Protein AF-A0A336LV09-F1 (afdb_monomer)

Sequence (787 aa):
MDLLTVIVTIFLISASQTSGRPLFLFEEDPIEAFLDLTVSAKTHKLQLVWKNLEENEIITIKSGPENTSQILFEYQIGSSDGWIETEILYNYTQFRDLIDVNTACYGFYGYYKEIQTCMMAYPKWMQEMKSYIGDLRFREIFLPGAHDAAAYKSDFDPETGENLANKYVLTQDEDIRGELLAGVRYLDIRPAYYPVGTIKFWVNHGVSRVQPMEQVLQDVYDFVTETNEIVILDFHQFPVGFTSHEIHRNLVDFVNETIGDQIIDIKTGWDTTLNEIWQQSKRIILGYNDGTTISEYFPFTWPAIRHRWANVDEIEPLKEYLYRVNNDPITTMTPVSDMAQMTPTTNGVIIDKYKGLRTMADQSNPLVSEWYRYDLGSKANIVSLDFLRGTTQNIEISWFDLEIIPNGTITLTNGRLGERDTDALLQILPSEKSDWITTDVYYNYTHFRDSLDTNTNCYGFWVYYLNAYNHSIIYSSSCLRAYPRWMNEIKSHIKDYRFRDLFIPGTHDSASYRMGFDPRRNETLVSKYTLTQDEDIRGQLIHGIRYLDLRIGYYRRGEPQFWANHGISRQQPLEKVLRDIYDFVTETNEIVIVDFQEFPVGFGKTLTVHQNLIQYVKQTIGDMVLDLSDTWRSTFERIWAQPKRIILGYDHLSVVDEFHSFTWIATQQRWANTDNLTNLKKHLIRANDEGSIRFSPRPVTDMAELTPEPWGVISDRYGGLRKMADNTNKQISEWYFKEFGPTANIVAVDFFRGTTIVQTAIYWNVYRSQFRANNTRTDGIRFRGKR

Nearest PDB structures (foldseek):
  4rv3-assembly1_A  TM=7.192E-01  e=1.059E-08  Staphylococcus aureus subsp. aureus str. Newman
  4f2t-assembly1_A  TM=7.137E-01  e=2.621E-08  Staphylococcus aureus subsp. aureus str. Newman
  4i9t-assembly1_A  TM=7.051E-01  e=2.935E-08  Staphylococcus aureus subsp. aureus str. Newman
  8sku-assembly1_R  TM=4.006E-01  e=2.916E+00  Homo sapiens
  7q5z-assembly1_A  TM=3.345E-01  e=3.086E+00  Homo sapiens

Foldseek 3Di:
DDCPPKDKAKAFFAFDDDDAFDDDDDDDDPDAWDKEKFWAPAQTWIKIWTAQADAQFKKWKFQDDDPPTDTPDMDGHHDRGDMGTTPDGDFVLVVVVPLDLPDFADRMWMDGDPDIDGHGWCLQVCVVCCVPQQQPFLQQDEFEAADLQLLDAPPDQLLPNDDLCNQAWHQEPDHLLSCNRNGHQEYEWAWAADPDDDQGIATGDAPHGGGRVLVNLVSVQVSCVSHVAAHEYANAHHRYDCPDVVVVVVVVVVSCVRRVVQQDWCVCDRRHGNNVVSVDPHHYAAAYDDPVSVVVPHGRYDHGAAEQEQAAQDAVSLVVSLLVVLVPDDPDSGHHEYASFYHADPVCSVVVVQVGSSNRLSVRVVVVVVCCVPPRVSSHNYYHGGYRHDDFMFMKMWIAQADQDVQWKKWKWQYDDPDPPIDTPDIDRDPDSTDMDTDSHGDDPSVVVVVQDLDWGATRMKIFGARNVDRVDTSDIDGHTADLALCVVCVVQAQQDFLLQAEAEAADLQQLEDRSDDCSVDPDLVNQAQRQAPDHLLRCNRRRHAEYEFAWAAQPDDPPRIATGRQVHGGGDVLVNLLSVQVSCVRHVAAHEYAHPHHRYDCPDDCVVVVVVQVVSCVRHVVQAQFDPDASVDGNNVVSVDSHHYAYAYCDVVSCVVPVRGYYPGAAEQEQAALDLVSLVVSVVVCLPPVNSVPDPHHYEYAQFHHDDPVCSVVVVQVGRSSRQLVRQSVVQNCCQPPRLQRHRYYHGGHCSSHCSSVSSSVSSNVNSVVVVVVVVVVVPDDPDDD

Solvent-accessible surface area (backbone atoms only — not comparable to full-atom values): 42618 Å² total; per-residue (Å²): 131,91,76,79,73,71,49,65,49,63,51,56,78,51,50,69,91,65,45,42,72,90,86,90,87,87,82,97,74,87,85,72,52,44,55,45,49,38,45,43,84,50,55,48,51,45,22,46,36,43,37,80,47,63,63,71,42,60,40,37,31,18,59,35,92,52,95,85,37,55,77,72,48,75,47,68,32,86,46,37,53,51,70,48,81,41,94,48,65,46,60,66,34,65,48,56,78,61,61,49,84,81,50,51,67,59,65,39,21,38,36,43,92,94,48,76,38,45,39,66,44,30,43,39,53,64,68,75,40,34,95,77,51,20,82,36,26,65,52,67,40,68,40,48,25,30,38,49,34,62,13,26,57,99,84,66,42,81,71,79,52,73,44,81,61,50,33,70,41,40,32,33,83,49,55,69,48,52,40,37,35,63,41,37,36,34,35,35,36,26,47,25,45,38,95,74,73,86,75,40,53,25,29,26,40,66,89,44,79,53,35,57,38,67,58,63,52,48,37,51,49,53,50,33,74,76,45,72,35,65,38,39,44,23,38,60,47,60,69,35,63,67,84,48,72,68,54,55,49,58,48,52,53,51,48,43,76,74,48,42,82,35,44,39,53,40,88,64,47,55,83,38,28,48,52,64,46,69,73,47,97,37,35,33,39,40,21,33,66,44,74,64,56,36,64,73,45,62,48,55,39,29,79,36,67,45,74,50,65,63,77,34,77,48,68,67,65,40,47,56,42,55,57,47,65,52,69,49,79,84,86,61,74,67,39,45,29,35,41,65,41,59,37,81,50,71,68,37,60,76,68,52,70,58,78,25,44,60,39,41,23,31,61,34,51,62,57,50,52,47,43,36,74,76,79,39,45,96,60,41,26,28,45,19,36,37,44,90,71,50,84,69,27,29,34,26,46,39,36,44,71,34,78,79,49,92,65,36,28,44,34,35,22,25,14,23,95,88,44,68,72,44,50,79,78,46,79,42,73,67,87,59,44,53,54,74,46,79,42,89,48,52,48,66,59,50,71,49,59,80,64,66,64,77,58,74,50,70,60,54,37,27,38,33,33,24,34,73,91,43,74,88,45,69,78,42,74,33,43,30,60,44,31,29,36,52,67,68,70,49,31,91,50,44,29,86,34,29,64,61,69,36,41,38,23,24,30,39,43,36,50,17,32,54,87,84,62,49,70,48,91,68,55,40,78,65,50,36,68,40,40,31,34,79,46,52,62,48,53,42,35,33,53,34,39,36,35,36,32,37,26,38,27,43,41,99,71,71,80,77,40,50,27,25,22,42,66,87,46,78,54,34,55,38,67,57,58,51,45,37,51,47,54,48,34,69,77,46,74,35,66,37,40,40,26,37,43,63,58,68,32,71,44,81,95,50,66,66,49,56,53,51,48,54,53,49,49,45,72,75,43,41,81,40,35,46,62,43,96,63,63,67,80,43,35,47,46,70,42,69,75,43,94,38,34,33,39,38,22,32,65,43,68,73,57,24,68,75,36,40,61,46,32,37,74,30,66,43,74,47,71,58,83,36,74,41,71,71,56,42,52,58,40,52,54,62,59,61,37,66,82,54,60,78,69,56,87,51,39,47,26,38,45,68,58,67,36,77,50,73,66,39,58,75,66,51,70,65,68,30,43,64,51,48,28,71,75,40,29,60,58,49,29,49,42,38,57,74,72,38,38,91,70,45,24,32,40,21,25,41,41,54,57,50,34,50,48,45,61,42,21,54,49,37,39,48,52,56,29,56,54,53,53,53,55,56,55,58,60,71,71,66,81,86,76,80,134

pLDDT: mean 76.95, std 20.23, range [23.53, 98.75]

Secondary structure (DSSP, 8-state):
------EEEEE------------------S-PPEEEEEEE-PPEEEEEEEESPPTT-EEEEESSSSTT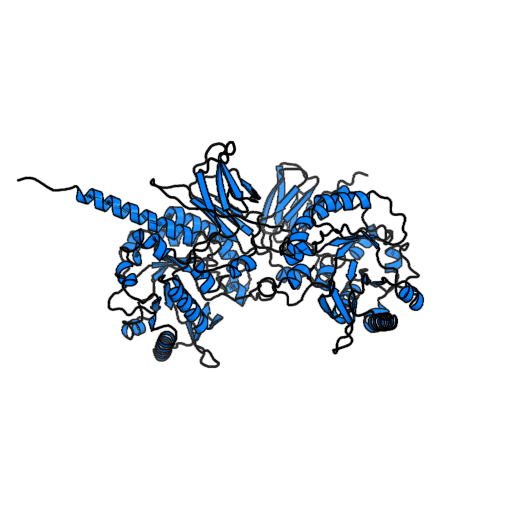SPEEEEEE-SSSSEEEEEEEEE-HHHHHHH--TT--EEEEEEEETTEEEEEE--TTHHHHTHHHHTTSBTTTS-EEEETTTT---TT--TTT---HHHHTT---SS-HHHHHHHT--EEEE-EEE-SSSS--EEEEETTEEEEEHHHHHHHHHHHHHHH---EEEEE----BS--SHHHHHHHHHHHHHHHTTTBPPTTS-TT-BHHHHTTSS--EEEEES-HHHHHHSTTSPEEPPEEEE---SSHHHHHHHHHHHHHS----SS-EEEE-S----HHHHHTTTTS-HHHHHHHHHHHHHHHIIIIITTT-SEEEES-SS---EEEEEEEES----TTEEEEEESS-BTBSS--EEEEE---SSSEEEEEEEEE-HHHHHTT--SS--EEEEEEEEEETTEEEEEEEEEEEE--TTHHHHSHHHHTT-BGGGS-EEEETTTT---TT--TTTS--HHHHTT---SS-HHHHHHTT--EEE-EEEE-SSSS--EEEEETTEEEEEHHHHHHHHHHHHHHH---EEEEE----BS-TTSTHHHHHHHHHHHHHHTTTB---SS-TT-BHHHHHTSS--EEEEES-HHHHHHHTTTPEEPPEEEE---S-HHHHHHHHHHHHSHHHHTT-SS-EEEE-S----HHHHHTTTTS-HHHHHHTTHHHHHHHHHHTSTTT--EEEESSGGGS-HHHHHHHHHHHHHHHHHHHHHHHTTS-----

Mean predicted aligned error: 17.17 Å

Organism: Culicoides sonorensis (NCBI:txid179676)

Structure (mmCIF, N/CA/C/O backbone):
data_AF-A0A336LV09-F1
#
_entry.id   AF-A0A336LV09-F1
#
loop_
_atom_site.group_PDB
_atom_site.id
_atom_site.type_symbol
_atom_site.label_atom_id
_atom_site.label_alt_id
_atom_site.label_comp_id
_atom_site.label_asym_id
_atom_site.label_entity_id
_atom_site.label_seq_id
_atom_site.pdbx_PDB_ins_code
_atom_site.Cartn_x
_atom_site.Cartn_y
_atom_site.Cartn_z
_atom_site.occupancy
_atom_site.B_iso_or_equiv
_atom_site.auth_seq_id
_atom_site.auth_comp_id
_atom_site.auth_asym_id
_atom_site.auth_atom_id
_atom_site.pdbx_PDB_model_num
ATOM 1 N N . MET A 1 1 ? 23.286 28.926 25.592 1.00 24.97 1 MET A N 1
ATOM 2 C CA . MET A 1 1 ? 23.640 27.554 26.008 1.00 24.97 1 MET A CA 1
ATOM 3 C C . MET A 1 1 ? 23.436 26.712 24.782 1.00 24.97 1 MET A C 1
ATOM 5 O O . MET A 1 1 ? 22.297 26.532 24.374 1.00 24.97 1 MET A O 1
ATOM 9 N N . ASP A 1 2 ? 24.528 26.309 24.154 1.00 24.36 2 ASP A N 1
ATOM 10 C CA . ASP A 1 2 ? 24.496 25.788 22.792 1.00 24.36 2 ASP A CA 1
ATOM 11 C C . ASP A 1 2 ? 24.224 24.284 22.817 1.00 24.36 2 ASP A C 1
ATOM 13 O O . ASP A 1 2 ? 25.117 23.453 22.689 1.00 24.36 2 ASP A O 1
ATOM 17 N N . LEU A 1 3 ? 22.951 23.948 23.029 1.00 24.28 3 LEU A N 1
ATOM 18 C CA . LEU A 1 3 ? 22.408 22.619 22.777 1.00 24.28 3 LEU A CA 1
ATOM 19 C C . LEU A 1 3 ? 21.977 22.545 21.310 1.00 24.28 3 LEU A C 1
ATOM 21 O O . LEU A 1 3 ? 20.795 22.599 20.977 1.00 24.28 3 LEU A O 1
ATOM 25 N N . LEU A 1 4 ? 22.974 22.421 20.428 1.00 24.08 4 LEU A N 1
ATOM 26 C CA . LEU A 1 4 ? 22.777 21.880 19.084 1.00 24.08 4 LEU A CA 1
ATOM 27 C C . LEU A 1 4 ? 22.442 20.391 19.225 1.00 24.08 4 LEU A C 1
ATOM 29 O O . LEU A 1 4 ? 23.298 19.522 19.083 1.00 24.08 4 LEU A O 1
ATOM 33 N N . THR A 1 5 ? 21.189 20.107 19.580 1.00 27.89 5 THR A N 1
ATOM 34 C CA . THR A 1 5 ? 20.681 18.741 19.679 1.00 27.89 5 THR A CA 1
ATOM 35 C C . THR A 1 5 ? 20.719 18.119 18.291 1.00 27.89 5 THR A C 1
ATOM 37 O O . THR A 1 5 ? 19.973 18.522 17.396 1.00 27.89 5 THR A O 1
ATOM 40 N N . VAL A 1 6 ? 21.601 17.142 18.108 1.00 24.67 6 VAL A N 1
ATOM 41 C CA . VAL A 1 6 ? 21.618 16.309 16.910 1.00 24.67 6 VAL A CA 1
ATOM 42 C C . VAL A 1 6 ? 20.425 15.361 16.984 1.00 24.67 6 VAL A C 1
ATOM 44 O O . VAL A 1 6 ? 20.262 14.634 17.964 1.00 24.67 6 VAL A O 1
ATOM 47 N N . ILE A 1 7 ? 19.570 15.398 15.964 1.00 29.45 7 ILE A N 1
ATOM 48 C CA . ILE A 1 7 ? 18.306 14.659 15.928 1.00 29.45 7 ILE A CA 1
ATOM 49 C C . ILE A 1 7 ? 18.281 13.789 14.676 1.00 29.45 7 ILE A C 1
ATOM 51 O O . ILE A 1 7 ? 18.475 14.287 13.568 1.00 29.45 7 ILE A O 1
ATOM 55 N N . VAL A 1 8 ? 17.970 12.505 14.868 1.00 24.56 8 VAL A N 1
ATOM 56 C CA . VAL A 1 8 ? 17.547 11.583 13.808 1.00 24.56 8 VAL A CA 1
ATOM 57 C C . VAL A 1 8 ? 16.152 11.069 14.175 1.00 24.56 8 VAL A C 1
ATOM 59 O O . VAL A 1 8 ? 15.929 10.615 15.300 1.00 24.56 8 VAL A O 1
ATOM 62 N N . THR A 1 9 ? 15.188 11.174 13.261 1.00 28.91 9 THR A N 1
ATOM 63 C CA . THR A 1 9 ? 13.781 10.772 13.473 1.00 28.91 9 THR A CA 1
ATOM 64 C C . THR A 1 9 ? 13.242 10.051 12.238 1.00 28.91 9 THR A C 1
ATOM 66 O O . THR A 1 9 ? 13.726 10.303 11.137 1.00 28.91 9 THR A O 1
ATOM 69 N N . ILE A 1 10 ? 12.239 9.185 12.412 1.00 26.66 10 ILE A N 1
ATOM 70 C CA . ILE A 1 10 ? 11.619 8.408 11.329 1.00 26.66 10 ILE A CA 1
ATOM 71 C C . ILE A 1 10 ? 10.192 8.913 11.025 1.00 26.66 10 ILE A C 1
ATOM 73 O O . ILE A 1 10 ? 9.436 9.155 11.964 1.00 26.66 10 ILE A O 1
ATOM 77 N N . PHE A 1 11 ? 9.840 9.080 9.739 1.00 27.61 11 PHE A N 1
ATOM 78 C CA . PHE A 1 11 ? 8.573 9.680 9.246 1.00 27.61 11 PHE A CA 1
ATOM 79 C C . PHE A 1 11 ? 8.009 8.999 7.970 1.00 27.61 11 PHE A C 1
ATOM 81 O O . PHE A 1 11 ? 8.627 8.053 7.480 1.00 27.61 11 PHE A O 1
ATOM 88 N N . LEU A 1 12 ? 6.820 9.444 7.499 1.00 27.17 12 LEU A N 1
ATOM 89 C CA . LEU A 1 12 ? 5.922 8.787 6.515 1.00 27.17 12 LEU A CA 1
ATOM 90 C C . LEU A 1 12 ? 4.895 9.744 5.844 1.00 27.17 12 LEU A C 1
ATOM 92 O O . LEU A 1 12 ? 3.922 10.108 6.508 1.00 27.17 12 LEU A O 1
ATOM 96 N N . ILE A 1 13 ? 5.055 10.148 4.566 1.00 26.28 13 ILE A N 1
ATOM 97 C CA . ILE A 1 13 ? 4.128 11.087 3.860 1.00 26.28 13 ILE A CA 1
ATOM 98 C C . ILE A 1 13 ? 4.175 10.943 2.300 1.00 26.28 13 ILE A C 1
ATOM 100 O O . ILE A 1 13 ? 5.193 10.489 1.783 1.00 26.28 13 ILE A O 1
ATOM 104 N N . SER A 1 14 ? 3.120 11.326 1.541 1.00 25.72 14 SER A N 1
ATOM 105 C CA . SER A 1 14 ? 2.941 11.111 0.065 1.00 25.72 14 SER A CA 1
ATOM 106 C C . SER A 1 14 ? 2.276 12.290 -0.725 1.00 25.72 14 SER A C 1
ATOM 108 O O . SER A 1 14 ? 1.944 13.257 -0.065 1.00 25.72 14 SER A O 1
ATOM 110 N N . ALA A 1 15 ? 2.111 12.285 -2.085 1.00 26.31 15 ALA A N 1
ATOM 111 C CA . ALA A 1 15 ? 1.388 13.328 -2.914 1.00 26.31 15 ALA A CA 1
ATOM 112 C C . ALA A 1 15 ? 1.127 13.023 -4.448 1.00 26.31 15 ALA A C 1
ATOM 114 O O . ALA A 1 15 ? 1.975 12.440 -5.112 1.00 26.31 15 ALA A O 1
ATOM 115 N N . SER A 1 16 ? -0.003 13.442 -5.083 1.00 27.17 16 SER A N 1
ATOM 116 C CA . SER A 1 16 ? -0.363 13.169 -6.533 1.00 27.17 16 SER A CA 1
ATOM 117 C C . SER A 1 16 ? -1.498 14.083 -7.124 1.00 27.17 16 SER A C 1
ATOM 119 O O . SER A 1 16 ? -2.017 14.883 -6.349 1.00 27.17 16 SER A O 1
ATOM 121 N N . GLN A 1 17 ? -2.032 14.023 -8.385 1.00 31.12 17 GLN A N 1
ATOM 122 C CA . GLN A 1 17 ? -1.501 13.925 -9.794 1.00 31.12 17 GLN A CA 1
ATOM 123 C C . GLN A 1 17 ? -2.630 14.036 -10.902 1.00 31.12 17 GLN A C 1
ATOM 125 O O . GLN A 1 17 ? -3.715 13.510 -10.667 1.00 31.12 17 GLN A O 1
ATOM 130 N N . THR A 1 18 ? -2.378 14.647 -12.097 1.00 27.23 18 THR A N 1
ATOM 131 C CA . THR A 1 18 ? -3.179 14.639 -13.393 1.00 27.23 18 THR A CA 1
ATOM 132 C C . THR A 1 18 ? -2.391 15.301 -14.570 1.00 27.23 18 THR A C 1
ATOM 134 O O . THR A 1 18 ? -1.579 16.141 -14.213 1.00 27.23 18 THR A O 1
ATOM 137 N N . SER A 1 19 ? -2.587 15.163 -15.915 1.00 28.47 19 SER A N 1
ATOM 138 C CA . SER A 1 19 ? -3.177 14.121 -16.830 1.00 28.47 19 SER A CA 1
ATOM 139 C C . SER A 1 19 ? -3.041 14.454 -18.375 1.00 28.47 19 SER A C 1
ATOM 141 O O . SER A 1 19 ? -3.535 15.507 -18.768 1.00 28.47 19 SER A O 1
ATOM 143 N N . GLY A 1 20 ? -2.548 13.575 -19.297 1.00 23.53 20 GLY A N 1
ATOM 144 C CA . GLY A 1 20 ? -2.562 13.797 -20.797 1.00 23.53 20 GLY A CA 1
ATOM 145 C C . GLY A 1 20 ? -2.130 12.629 -21.764 1.00 23.53 20 GLY A C 1
ATOM 146 O O . GLY A 1 20 ? -1.442 11.708 -21.331 1.00 23.53 20 GLY A O 1
ATOM 147 N N . ARG A 1 21 ? -2.513 12.637 -23.071 1.00 23.91 21 ARG A N 1
ATOM 148 C CA . ARG A 1 21 ? -2.574 11.494 -24.065 1.00 23.91 21 ARG A CA 1
ATOM 149 C C . ARG A 1 21 ? -1.540 11.429 -25.244 1.00 23.91 21 ARG A C 1
ATOM 151 O O . ARG A 1 21 ? -1.230 12.463 -25.832 1.00 23.91 21 ARG A O 1
ATOM 158 N N . PRO A 1 22 ? -1.082 10.225 -25.692 1.00 27.52 22 PRO A N 1
ATOM 159 C CA . PRO A 1 22 ? -0.241 10.045 -26.932 1.00 27.52 22 PRO A CA 1
ATOM 160 C C . PRO A 1 22 ? -0.737 9.275 -28.189 1.00 27.52 22 PRO A C 1
ATOM 162 O O . PRO A 1 22 ? -1.921 9.043 -28.401 1.00 27.52 22 PRO A O 1
ATOM 165 N N . LEU A 1 23 ? 0.241 8.953 -29.065 1.00 23.80 23 LEU A N 1
ATOM 166 C CA . LEU A 1 23 ? 0.192 8.370 -30.422 1.00 23.80 23 LEU A CA 1
ATOM 167 C C . LEU A 1 23 ? 1.492 7.555 -30.674 1.00 23.80 23 LEU A C 1
ATOM 169 O O . LEU A 1 23 ? 2.550 8.044 -30.273 1.00 23.80 23 LEU A O 1
ATOM 173 N N . PHE A 1 24 ? 1.440 6.399 -31.357 1.00 28.70 24 PHE A N 1
ATOM 174 C CA . PHE A 1 24 ? 2.584 5.483 -31.593 1.00 28.70 24 PHE A CA 1
ATOM 175 C C . PHE A 1 24 ? 3.195 5.549 -33.009 1.00 28.70 24 PHE A C 1
ATOM 177 O O . PHE A 1 24 ? 2.461 5.723 -33.981 1.00 28.70 24 PHE A O 1
ATOM 184 N N . LEU A 1 25 ? 4.509 5.294 -33.115 1.00 26.70 25 LEU A N 1
ATOM 185 C CA . LEU A 1 25 ? 5.259 4.899 -34.325 1.00 26.70 25 LEU A CA 1
ATOM 186 C C . LEU A 1 25 ? 6.453 4.002 -33.920 1.00 26.70 25 LEU A C 1
ATOM 188 O O . LEU A 1 25 ? 6.972 4.168 -32.820 1.00 26.70 25 LEU A O 1
ATOM 192 N N . PHE A 1 26 ? 6.885 3.100 -34.810 1.00 30.41 26 PHE A N 1
ATOM 193 C CA . PHE A 1 26 ? 8.120 2.297 -34.727 1.00 30.41 26 PHE A CA 1
ATOM 194 C C . PHE A 1 26 ? 8.667 2.095 -36.157 1.00 30.41 26 PHE A C 1
ATOM 196 O O . PHE A 1 26 ? 7.885 1.719 -37.031 1.00 30.41 26 PHE A O 1
ATOM 203 N N . GLU A 1 27 ? 9.968 2.294 -36.395 1.00 26.58 27 GLU A N 1
ATOM 204 C CA . GLU A 1 27 ? 10.675 1.920 -37.642 1.00 26.58 27 GLU A CA 1
ATOM 205 C C . GLU A 1 27 ? 12.071 1.327 -37.325 1.00 26.58 27 GLU A C 1
ATOM 207 O O . GLU A 1 27 ? 12.491 1.304 -36.176 1.00 26.58 27 GLU A O 1
ATOM 212 N N . GLU A 1 28 ? 12.726 0.722 -38.320 1.00 32.50 28 GLU A N 1
ATOM 213 C CA . GLU A 1 28 ? 13.680 -0.393 -38.154 1.00 32.50 28 GLU A CA 1
ATOM 214 C C . GLU A 1 28 ? 15.126 -0.022 -37.727 1.00 32.50 28 GLU A C 1
ATOM 216 O O . GLU A 1 28 ? 15.852 0.566 -38.523 1.00 32.50 28 GLU A O 1
ATOM 221 N N . ASP A 1 29 ? 15.597 -0.511 -36.565 1.00 26.70 29 ASP A N 1
ATOM 222 C CA . ASP A 1 29 ? 16.925 -1.156 -36.383 1.00 26.70 29 ASP A CA 1
ATOM 223 C C . ASP A 1 29 ? 17.008 -1.924 -35.022 1.00 26.70 29 ASP A C 1
ATOM 225 O O . ASP A 1 29 ? 16.098 -1.798 -34.199 1.00 26.70 29 ASP A O 1
ATOM 229 N N . PRO A 1 30 ? 18.003 -2.811 -34.770 1.00 34.88 30 PRO A N 1
ATOM 230 C CA . PRO A 1 30 ? 17.972 -3.751 -33.638 1.00 34.88 30 PRO A CA 1
ATOM 231 C C . PRO A 1 30 ? 18.633 -3.247 -32.339 1.00 34.88 30 PRO A C 1
ATOM 233 O O . PRO A 1 30 ? 19.739 -2.712 -32.352 1.00 34.88 30 PRO A O 1
ATOM 236 N N . ILE A 1 31 ? 18.011 -3.596 -31.203 1.00 36.38 31 ILE A N 1
ATOM 237 C CA . ILE A 1 31 ? 18.386 -3.205 -29.826 1.00 36.38 31 ILE A CA 1
ATOM 238 C C . ILE A 1 31 ? 18.238 -1.691 -29.593 1.00 36.38 31 ILE A C 1
ATOM 240 O O . ILE A 1 31 ? 19.181 -0.990 -29.232 1.00 36.38 31 ILE A O 1
ATOM 244 N N . GLU A 1 32 ? 17.010 -1.197 -29.763 1.00 39.16 32 GLU A N 1
ATOM 245 C CA . GLU A 1 32 ? 16.594 0.060 -29.139 1.00 39.16 32 GLU A CA 1
ATOM 246 C C . GLU A 1 32 ? 16.564 -0.084 -27.608 1.00 39.16 32 GLU A C 1
ATOM 248 O O . GLU A 1 32 ? 16.206 -1.132 -27.064 1.00 39.16 32 GLU A O 1
ATOM 253 N N . ALA A 1 33 ? 16.918 0.997 -26.914 1.00 37.59 33 ALA A N 1
ATOM 254 C CA . ALA A 1 33 ? 16.916 1.071 -25.459 1.00 37.59 33 ALA A CA 1
ATOM 255 C C . ALA A 1 33 ? 15.514 0.880 -24.860 1.00 37.59 33 ALA A C 1
ATOM 257 O O . ALA A 1 33 ? 14.576 1.613 -25.192 1.00 37.59 33 ALA A O 1
ATOM 258 N N . PHE A 1 34 ? 15.388 -0.045 -23.908 1.00 36.81 34 PHE A N 1
ATOM 259 C CA . PHE A 1 34 ? 14.130 -0.297 -23.214 1.00 36.81 34 PHE A CA 1
ATOM 260 C C . PHE A 1 34 ? 13.986 0.633 -22.004 1.00 36.81 34 PHE A C 1
ATOM 262 O O . PHE A 1 34 ? 14.913 0.776 -21.210 1.00 36.81 34 PHE A O 1
ATOM 269 N N . LEU A 1 35 ? 12.818 1.259 -21.869 1.00 30.64 35 LEU A N 1
ATOM 270 C CA . LEU A 1 35 ? 12.458 2.199 -20.807 1.00 30.64 35 LEU A CA 1
ATOM 271 C C . LEU A 1 35 ? 10.974 1.997 -20.494 1.00 30.64 35 LEU A C 1
ATOM 273 O O . LEU A 1 35 ? 10.160 2.037 -21.417 1.00 30.64 35 LEU A O 1
ATOM 277 N N . ASP A 1 36 ? 10.612 1.780 -19.230 1.00 32.28 36 ASP A N 1
ATOM 278 C CA . ASP A 1 36 ? 9.258 1.334 -18.895 1.00 32.28 36 ASP A CA 1
ATOM 279 C C . ASP A 1 36 ? 8.758 1.757 -17.506 1.00 32.28 36 ASP A C 1
ATOM 281 O O . ASP A 1 36 ? 9.550 2.132 -16.637 1.00 32.28 36 ASP A O 1
ATOM 285 N N . LEU A 1 37 ? 7.433 1.695 -17.316 1.00 27.56 37 LEU A N 1
ATOM 286 C CA . LEU A 1 37 ? 6.743 2.045 -16.071 1.00 27.56 37 LEU A CA 1
ATOM 287 C C . LEU A 1 37 ? 6.011 0.848 -15.462 1.00 27.56 37 LEU A C 1
ATOM 289 O O . LEU A 1 37 ? 5.109 0.274 -16.072 1.00 27.56 37 LEU A O 1
ATOM 293 N N . THR A 1 38 ? 6.352 0.540 -14.215 1.00 28.45 38 THR A N 1
ATOM 294 C CA . THR A 1 38 ? 5.727 -0.499 -13.385 1.00 28.45 38 THR A CA 1
ATOM 295 C C . THR A 1 38 ? 5.185 0.114 -12.088 1.00 28.45 38 THR A C 1
ATOM 297 O O . THR A 1 38 ? 5.317 1.316 -11.840 1.00 28.45 38 THR A O 1
ATOM 300 N N . VAL A 1 39 ? 4.497 -0.688 -11.269 1.00 28.14 39 VAL A N 1
ATOM 301 C CA . VAL A 1 39 ? 3.918 -0.238 -9.993 1.00 28.14 39 VAL A CA 1
ATOM 302 C C . VAL A 1 39 ? 4.322 -1.194 -8.883 1.00 28.14 39 VAL A C 1
ATOM 304 O O . VAL A 1 39 ? 4.051 -2.393 -8.964 1.00 28.14 39 VAL A O 1
ATOM 307 N N . SER A 1 40 ? 4.895 -0.641 -7.815 1.00 33.00 40 SER A N 1
ATOM 308 C CA . SER A 1 40 ? 5.147 -1.370 -6.576 1.00 33.00 40 SER A CA 1
ATOM 309 C C . SER A 1 40 ? 3.980 -1.175 -5.608 1.00 33.00 40 SER A C 1
ATOM 311 O O . SER A 1 40 ? 3.665 -0.049 -5.202 1.00 33.00 40 SER A O 1
ATOM 313 N N . ALA A 1 41 ? 3.352 -2.283 -5.205 1.00 32.09 41 ALA A N 1
ATOM 314 C CA . ALA A 1 41 ? 2.373 -2.295 -4.126 1.00 32.09 41 ALA A CA 1
ATOM 315 C C . ALA A 1 41 ? 3.109 -2.161 -2.782 1.00 32.09 41 ALA A C 1
ATOM 317 O O . ALA A 1 41 ? 3.420 -3.149 -2.114 1.00 32.09 41 ALA A O 1
ATOM 318 N N . LYS A 1 42 ? 3.447 -0.921 -2.408 1.00 40.81 42 LYS A N 1
ATOM 319 C CA . LYS A 1 42 ? 4.247 -0.660 -1.212 1.00 40.81 42 LYS A CA 1
ATOM 320 C C . LYS A 1 42 ? 3.515 -1.049 0.071 1.00 40.81 42 LYS A C 1
ATOM 322 O O . LYS A 1 42 ? 2.558 -0.414 0.514 1.00 40.81 42 LYS A O 1
ATOM 327 N N . THR A 1 43 ? 4.114 -2.014 0.756 1.00 37.12 43 THR A N 1
ATOM 328 C CA . THR A 1 43 ? 4.305 -1.881 2.199 1.00 37.12 43 THR A CA 1
ATOM 329 C C . THR A 1 43 ? 5.112 -0.604 2.474 1.00 37.12 43 THR A C 1
ATOM 331 O O . THR A 1 43 ? 6.050 -0.268 1.758 1.00 37.12 43 THR A O 1
ATOM 334 N N . HIS A 1 44 ? 4.686 0.143 3.483 1.00 46.34 44 HIS A N 1
ATOM 335 C CA . HIS A 1 44 ? 5.175 1.467 3.870 1.00 46.34 44 HIS A CA 1
ATOM 336 C C . HIS A 1 44 ? 6.701 1.501 4.016 1.00 46.34 44 HIS A C 1
ATOM 338 O O . HIS A 1 44 ? 7.265 0.618 4.663 1.00 46.34 44 HIS A O 1
ATOM 344 N N . LYS A 1 45 ? 7.371 2.520 3.470 1.00 47.44 45 LYS A N 1
ATOM 345 C CA . LYS A 1 45 ? 8.812 2.718 3.676 1.00 47.44 45 LYS A CA 1
ATOM 346 C C . LYS A 1 45 ? 9.079 3.610 4.885 1.00 47.44 45 LYS A C 1
ATOM 348 O O . LYS A 1 45 ? 8.344 4.559 5.138 1.00 47.44 45 LYS A O 1
ATOM 353 N N . LEU A 1 46 ? 10.138 3.306 5.630 1.00 51.09 46 LEU A N 1
ATOM 354 C CA . LEU A 1 46 ? 10.646 4.198 6.673 1.00 51.09 46 LEU A CA 1
ATOM 355 C C . LEU A 1 46 ? 11.427 5.339 6.019 1.00 51.09 46 LEU A C 1
ATOM 357 O O . LEU A 1 46 ? 12.342 5.072 5.239 1.00 51.09 46 LEU A O 1
ATOM 361 N N . GLN A 1 47 ? 11.141 6.587 6.373 1.00 53.47 47 GLN A N 1
ATOM 362 C CA . GLN A 1 47 ? 11.985 7.730 6.010 1.00 53.47 47 GLN A CA 1
ATOM 363 C C . GLN A 1 47 ? 12.916 8.063 7.182 1.00 53.47 47 GLN A C 1
ATOM 365 O O . GLN A 1 47 ? 12.488 7.988 8.328 1.00 53.47 47 GLN A O 1
ATOM 370 N N . LEU A 1 48 ? 14.171 8.440 6.928 1.00 55.19 48 LEU A N 1
ATOM 371 C CA . LEU A 1 48 ? 15.075 9.036 7.921 1.00 55.19 48 LEU A CA 1
ATOM 372 C C . LEU A 1 48 ? 15.115 10.546 7.713 1.00 55.19 48 LEU A C 1
ATOM 374 O O . LEU A 1 48 ? 15.344 10.988 6.594 1.00 55.19 48 LEU A O 1
ATOM 378 N N . VAL A 1 49 ? 14.979 11.328 8.782 1.00 51.75 49 VAL A N 1
ATOM 379 C CA . VAL A 1 49 ? 15.176 12.786 8.782 1.00 51.75 49 VAL A CA 1
ATOM 380 C C . VAL A 1 49 ? 16.287 13.131 9.768 1.00 51.75 49 VAL A C 1
ATOM 382 O O . VAL A 1 49 ? 16.238 12.680 10.916 1.00 51.75 49 VAL A O 1
ATOM 385 N N . TRP A 1 50 ? 17.259 13.943 9.347 1.00 59.53 50 TRP A N 1
ATOM 386 C CA . TRP A 1 50 ? 18.405 14.363 10.158 1.00 59.53 50 TRP A CA 1
ATOM 387 C C . TRP A 1 50 ? 18.688 15.869 10.073 1.00 59.53 50 TRP A C 1
ATOM 389 O O . TRP A 1 50 ? 18.279 16.554 9.134 1.00 59.53 50 TRP A O 1
ATOM 399 N N . LYS A 1 51 ? 19.408 16.391 11.074 1.00 54.00 51 LYS A N 1
ATOM 400 C CA . LYS A 1 51 ? 19.828 17.797 11.148 1.00 54.00 51 LYS A CA 1
ATOM 401 C C . LYS A 1 51 ? 21.137 17.959 11.919 1.00 54.00 51 LYS A C 1
ATOM 403 O O . LYS A 1 51 ? 21.337 17.270 12.921 1.00 54.00 51 LYS A O 1
ATOM 408 N N . ASN A 1 52 ? 21.976 18.906 11.492 1.00 62.38 52 ASN A N 1
ATOM 409 C CA . ASN A 1 52 ? 23.308 19.174 12.048 1.00 62.38 52 ASN A CA 1
ATOM 410 C C . ASN A 1 52 ? 24.247 17.945 12.060 1.00 62.38 52 ASN A C 1
ATOM 412 O O . ASN A 1 52 ? 25.044 17.793 12.988 1.00 62.38 52 ASN A O 1
ATOM 416 N N . LEU A 1 53 ? 24.148 17.055 11.068 1.00 75.62 53 LEU A N 1
ATOM 417 C CA . LEU A 1 53 ? 25.139 15.991 10.874 1.00 75.62 53 LEU A CA 1
ATOM 418 C C . LEU A 1 53 ? 26.334 16.498 10.054 1.00 75.62 53 LEU A C 1
ATOM 420 O O . LEU A 1 53 ? 26.281 17.559 9.434 1.00 75.62 53 LEU A O 1
ATOM 424 N N . GLU A 1 54 ? 27.424 15.737 10.043 1.00 75.50 54 GLU A N 1
ATOM 425 C CA . GLU A 1 54 ? 28.591 16.031 9.211 1.00 75.50 54 GLU A CA 1
ATOM 426 C C . GLU A 1 54 ? 28.436 15.395 7.820 1.00 75.50 54 GLU A C 1
ATOM 428 O O . GLU A 1 54 ? 28.033 14.239 7.682 1.00 75.50 54 GLU A O 1
ATOM 433 N N . GLU A 1 55 ? 28.773 16.145 6.772 1.00 81.31 55 GLU A N 1
ATOM 434 C CA . GLU A 1 55 ? 28.748 15.648 5.394 1.00 81.31 55 GLU A CA 1
ATOM 435 C C . GLU A 1 55 ? 29.791 14.540 5.185 1.00 81.31 55 GLU A C 1
ATOM 437 O O . GLU A 1 55 ? 30.934 14.651 5.631 1.00 81.31 55 GLU A O 1
ATOM 442 N N . ASN A 1 56 ? 29.425 13.511 4.418 1.00 79.50 56 ASN A N 1
ATOM 443 C CA . ASN A 1 56 ? 30.190 12.285 4.143 1.00 79.50 56 ASN A CA 1
ATOM 444 C C . ASN A 1 56 ? 30.304 11.274 5.299 1.00 79.50 56 ASN A C 1
ATOM 446 O O . ASN A 1 56 ? 30.877 10.204 5.097 1.00 79.50 56 ASN A O 1
ATOM 450 N N . GLU A 1 57 ? 29.728 11.549 6.469 1.00 85.06 57 GLU A N 1
ATOM 451 C CA . GLU A 1 57 ? 29.488 10.519 7.488 1.00 85.06 57 GLU A CA 1
ATOM 452 C C . GLU A 1 57 ? 28.298 9.619 7.097 1.00 85.06 57 GLU A C 1
ATOM 454 O O . GLU A 1 57 ? 27.584 9.890 6.127 1.00 85.06 57 GLU A O 1
ATOM 459 N N . ILE A 1 58 ? 28.079 8.532 7.844 1.00 85.38 58 ILE A N 1
ATOM 460 C CA . ILE A 1 58 ? 27.055 7.519 7.536 1.00 85.38 58 ILE A CA 1
ATOM 461 C C . ILE A 1 58 ? 25.965 7.486 8.616 1.00 85.38 58 ILE A C 1
ATOM 463 O O . ILE A 1 58 ? 26.259 7.396 9.811 1.00 85.38 58 ILE A O 1
ATOM 467 N N . ILE A 1 59 ? 24.699 7.485 8.185 1.00 78.44 59 ILE A N 1
ATOM 468 C CA . ILE A 1 59 ? 23.551 7.047 8.995 1.00 78.44 59 ILE A CA 1
ATOM 469 C C . ILE A 1 59 ? 23.182 5.604 8.637 1.00 78.44 59 ILE A C 1
ATOM 471 O O . ILE A 1 59 ? 23.254 5.212 7.474 1.00 78.44 59 ILE A O 1
ATOM 475 N N . THR A 1 60 ? 22.756 4.807 9.618 1.00 82.56 60 THR A N 1
ATOM 476 C CA . THR A 1 60 ? 22.304 3.417 9.392 1.00 82.56 60 THR A CA 1
ATOM 477 C C . THR A 1 60 ? 20.973 3.145 10.089 1.00 82.56 60 THR A C 1
ATOM 479 O O . THR A 1 60 ? 20.667 3.791 11.089 1.00 82.56 60 THR A O 1
ATOM 482 N N . ILE A 1 61 ? 20.191 2.176 9.607 1.00 71.19 61 ILE A N 1
ATOM 483 C CA . ILE A 1 61 ? 19.103 1.545 10.374 1.00 71.19 61 ILE A CA 1
ATOM 484 C C . ILE A 1 61 ? 19.476 0.092 10.651 1.00 71.19 61 ILE A C 1
ATOM 486 O O . ILE A 1 61 ? 19.994 -0.597 9.772 1.00 71.19 61 ILE A O 1
ATOM 490 N N . LYS A 1 62 ? 19.159 -0.396 11.852 1.00 78.75 62 LYS A N 1
ATOM 491 C CA . LYS A 1 62 ? 19.316 -1.792 12.269 1.00 78.75 62 LYS A CA 1
ATOM 492 C C . LYS A 1 62 ? 18.001 -2.401 12.752 1.00 78.75 62 LYS A C 1
ATOM 494 O O . LYS A 1 62 ? 17.088 -1.687 13.164 1.00 78.75 62 LYS A O 1
ATOM 499 N N . SER A 1 63 ? 17.941 -3.730 12.759 1.00 69.62 63 SER A N 1
ATOM 500 C CA . SER A 1 63 ? 16.799 -4.550 13.195 1.00 69.62 63 SER A CA 1
ATOM 501 C C . SER A 1 63 ? 16.604 -4.645 14.719 1.00 69.62 63 SER A C 1
ATOM 503 O O . SER A 1 63 ? 15.914 -5.546 15.195 1.00 69.62 63 SER A O 1
ATOM 505 N N . GLY A 1 64 ? 17.305 -3.827 15.505 1.00 72.00 64 GLY A N 1
ATOM 506 C CA . GLY A 1 64 ? 17.378 -3.965 16.957 1.00 72.00 64 GLY A CA 1
ATOM 507 C C . GLY A 1 64 ? 18.328 -2.948 17.603 1.00 72.00 64 GLY A C 1
ATOM 508 O O . GLY A 1 64 ? 19.101 -2.302 16.889 1.00 72.00 64 GLY A O 1
ATOM 509 N N . PRO A 1 65 ? 18.280 -2.807 18.942 1.00 71.19 65 PRO A N 1
ATOM 510 C CA . PRO A 1 65 ? 19.064 -1.825 19.692 1.00 71.19 65 PRO A CA 1
ATOM 511 C C . PRO A 1 65 ? 20.504 -2.274 19.993 1.00 71.19 65 PRO A C 1
ATOM 513 O O . PRO A 1 65 ? 21.293 -1.487 20.514 1.00 71.19 65 PRO A O 1
ATOM 516 N N . GLU A 1 66 ? 20.852 -3.537 19.738 1.00 76.94 66 GLU A N 1
ATOM 517 C CA . GLU A 1 66 ? 22.165 -4.094 20.070 1.00 76.94 66 GLU A CA 1
ATOM 518 C C . GLU A 1 66 ? 23.188 -3.875 18.945 1.00 76.94 66 GLU A C 1
ATOM 520 O O . GLU A 1 66 ? 22.837 -3.889 17.764 1.00 76.94 66 GLU A O 1
ATOM 525 N N . ASN A 1 67 ? 24.482 -3.804 19.279 1.00 63.47 67 ASN A N 1
ATOM 526 C CA . ASN A 1 67 ? 25.572 -3.776 18.284 1.00 63.47 67 ASN A CA 1
ATOM 527 C C . ASN A 1 67 ? 25.659 -5.049 17.415 1.00 63.47 67 ASN A C 1
ATOM 529 O O . ASN A 1 67 ? 26.309 -5.043 16.375 1.00 63.47 67 ASN A O 1
ATOM 533 N N . THR A 1 68 ? 25.000 -6.124 17.843 1.00 68.19 68 THR A N 1
ATOM 534 C CA . THR A 1 68 ? 24.795 -7.407 17.155 1.00 68.19 68 THR A CA 1
ATOM 535 C C . THR A 1 68 ? 23.647 -7.395 16.139 1.00 68.19 68 THR A C 1
ATOM 537 O O . THR A 1 68 ? 23.498 -8.359 15.390 1.00 68.19 68 THR A O 1
ATOM 540 N N . SER A 1 69 ? 22.829 -6.338 16.107 1.00 76.25 69 SER A N 1
ATOM 541 C CA . SER A 1 69 ? 21.633 -6.250 15.257 1.00 76.25 69 SER A CA 1
ATOM 542 C C . SER A 1 69 ? 21.991 -6.105 13.778 1.00 76.25 69 SER A C 1
ATOM 544 O O . SER A 1 69 ? 22.933 -5.394 13.424 1.00 76.25 69 SER A O 1
ATOM 546 N N . GLN A 1 70 ? 21.207 -6.732 12.898 1.00 78.75 70 GLN A N 1
ATOM 547 C CA . GLN A 1 70 ? 21.422 -6.656 11.454 1.00 78.75 70 GLN A CA 1
ATOM 548 C C . GLN A 1 70 ? 21.240 -5.215 10.964 1.00 78.75 70 GLN A C 1
ATOM 550 O O . GLN A 1 70 ? 20.203 -4.609 11.224 1.00 78.75 70 GLN A O 1
ATOM 555 N N . ILE A 1 71 ? 22.209 -4.698 10.203 1.00 81.31 71 ILE A N 1
ATOM 556 C CA . ILE A 1 71 ? 22.052 -3.459 9.431 1.00 81.31 71 ILE A CA 1
ATOM 557 C C . ILE A 1 71 ? 21.074 -3.724 8.277 1.00 81.31 71 ILE A C 1
ATOM 559 O O . ILE A 1 71 ? 21.223 -4.690 7.527 1.00 81.31 71 ILE A O 1
ATOM 563 N N . LEU A 1 72 ? 20.050 -2.881 8.179 1.00 67.25 72 LEU A N 1
ATOM 564 C CA . LEU A 1 72 ? 18.947 -2.967 7.221 1.00 67.25 72 LEU A CA 1
ATOM 565 C C . LEU A 1 72 ? 19.036 -1.898 6.120 1.00 67.25 72 LEU A C 1
ATOM 567 O O . LEU A 1 72 ? 18.487 -2.097 5.041 1.00 67.25 72 LEU A O 1
ATOM 571 N N . PHE A 1 73 ? 19.701 -0.773 6.397 1.00 78.44 73 PHE A N 1
ATOM 572 C CA . PHE A 1 73 ? 19.922 0.335 5.464 1.00 78.44 73 PHE A CA 1
ATOM 573 C C . PHE A 1 73 ? 21.121 1.170 5.926 1.00 78.44 73 PHE A C 1
ATOM 575 O O . PHE A 1 73 ? 21.327 1.322 7.132 1.00 78.44 73 PHE A O 1
ATOM 582 N N . GLU A 1 74 ? 21.869 1.741 4.984 1.00 87.38 74 GLU A N 1
ATOM 583 C CA . GLU A 1 74 ? 22.960 2.691 5.225 1.00 87.38 74 GLU A CA 1
ATOM 584 C C . GLU A 1 74 ? 22.869 3.828 4.201 1.00 87.38 74 GLU A C 1
ATOM 586 O O . GLU A 1 74 ? 22.525 3.587 3.044 1.00 87.38 74 GLU A O 1
ATOM 591 N N . TYR A 1 75 ? 23.184 5.058 4.607 1.00 79.50 75 TYR A N 1
ATOM 592 C CA . TYR A 1 75 ? 23.219 6.218 3.717 1.00 79.50 75 TYR A CA 1
ATOM 593 C C . TYR A 1 75 ? 24.352 7.176 4.091 1.00 79.50 75 TYR A C 1
ATOM 595 O O . TYR A 1 75 ? 24.537 7.502 5.265 1.00 79.50 75 TYR A O 1
ATOM 603 N N . GLN A 1 76 ? 25.099 7.635 3.084 1.00 88.62 76 GLN A N 1
ATOM 604 C CA . GLN A 1 76 ? 26.141 8.648 3.236 1.00 88.62 76 GLN A CA 1
ATOM 605 C C . GLN A 1 76 ? 25.524 10.046 3.131 1.00 88.62 76 GLN A C 1
ATOM 607 O O . GLN A 1 76 ? 24.849 10.375 2.158 1.00 88.62 76 GLN A O 1
ATOM 612 N N . ILE A 1 77 ? 25.779 10.881 4.132 1.00 77.50 77 ILE A N 1
ATOM 613 C CA . ILE A 1 77 ? 25.145 12.189 4.300 1.00 77.50 77 ILE A CA 1
ATOM 614 C C . ILE A 1 77 ? 25.665 13.177 3.247 1.00 77.50 77 ILE A C 1
ATOM 616 O O . ILE A 1 77 ? 26.827 13.581 3.288 1.00 77.50 77 ILE A O 1
ATOM 620 N N . GLY A 1 78 ? 24.797 13.590 2.319 1.00 69.38 78 GLY A N 1
ATOM 621 C CA . GLY A 1 78 ? 25.119 14.582 1.282 1.00 69.38 78 GLY A CA 1
ATOM 622 C C . GLY A 1 78 ? 25.009 16.052 1.714 1.00 69.38 78 GLY A C 1
ATOM 623 O O . GLY A 1 78 ? 25.491 16.923 0.997 1.00 69.38 78 GLY A O 1
ATOM 624 N N . SER A 1 79 ? 24.377 16.332 2.857 1.00 63.50 79 SER A N 1
ATOM 625 C CA . SER A 1 79 ? 24.149 17.678 3.408 1.00 63.50 79 SER A CA 1
ATOM 626 C C . SER A 1 79 ? 23.907 17.598 4.919 1.00 63.50 79 SER A C 1
ATOM 628 O O . SER A 1 79 ? 23.306 16.625 5.387 1.00 63.50 79 SER A O 1
ATOM 630 N N . SER A 1 80 ? 24.330 18.608 5.695 1.00 55.66 80 SER A N 1
ATOM 631 C CA . SER A 1 80 ? 24.214 18.580 7.174 1.00 55.66 80 SER A CA 1
ATOM 632 C C . SER A 1 80 ? 22.791 18.336 7.685 1.00 55.66 80 SER A C 1
ATOM 634 O O . SER A 1 80 ? 22.581 17.735 8.741 1.00 55.66 80 SER A O 1
ATOM 636 N N . ASP A 1 81 ? 21.824 18.805 6.905 1.00 54.69 81 ASP A N 1
ATOM 637 C CA . ASP A 1 81 ? 20.394 18.716 7.132 1.00 54.69 81 ASP A CA 1
ATOM 638 C C . ASP A 1 81 ? 19.776 18.015 5.922 1.00 54.69 81 ASP A C 1
ATOM 640 O O . ASP A 1 81 ? 20.179 18.275 4.783 1.00 54.69 81 ASP A O 1
ATOM 644 N N . GLY A 1 82 ? 18.807 17.133 6.148 1.00 47.91 82 GLY A N 1
ATOM 645 C CA . GLY A 1 82 ? 18.161 16.415 5.056 1.00 47.91 82 GLY A CA 1
ATOM 646 C C . GLY A 1 82 ? 17.252 15.285 5.513 1.00 47.91 82 GLY A C 1
ATOM 647 O O . GLY A 1 82 ? 17.018 15.069 6.705 1.00 47.91 82 GLY A O 1
ATOM 648 N N . TRP A 1 83 ? 16.725 14.563 4.532 1.00 53.38 83 TRP A N 1
ATOM 649 C CA . TRP A 1 83 ? 15.961 13.344 4.737 1.00 53.38 83 TRP A CA 1
ATOM 650 C C . TRP A 1 83 ? 16.170 12.374 3.568 1.00 53.38 83 TRP A C 1
ATOM 652 O O . TRP A 1 83 ? 16.668 12.766 2.512 1.00 53.38 83 TRP A O 1
ATOM 662 N N . ILE A 1 84 ? 15.814 11.105 3.765 1.00 52.69 84 ILE A N 1
ATOM 663 C CA . ILE A 1 84 ? 15.769 10.092 2.707 1.00 52.69 84 ILE A CA 1
ATOM 664 C C . ILE A 1 84 ? 14.675 9.065 2.992 1.00 52.69 84 ILE A C 1
ATOM 666 O O . ILE A 1 84 ? 14.526 8.613 4.129 1.00 52.69 84 ILE A O 1
ATOM 670 N N . GLU A 1 85 ? 13.927 8.661 1.967 1.00 50.75 85 GLU A N 1
ATOM 671 C CA . GLU A 1 85 ? 13.103 7.457 2.044 1.00 50.75 85 GLU A CA 1
ATOM 672 C C . GLU A 1 85 ? 13.979 6.207 1.881 1.00 50.75 85 GLU A C 1
ATOM 674 O O . GLU A 1 85 ? 14.725 6.073 0.916 1.00 50.75 85 GLU A O 1
ATOM 679 N N . THR A 1 86 ? 13.916 5.291 2.847 1.00 54.16 86 THR A N 1
ATOM 680 C CA . THR A 1 86 ? 14.757 4.087 2.865 1.00 54.16 86 THR A CA 1
ATOM 681 C C . THR A 1 86 ? 14.044 2.907 2.213 1.00 54.16 86 THR A C 1
ATOM 683 O O . THR A 1 86 ? 12.825 2.786 2.299 1.00 54.16 86 THR A O 1
ATOM 686 N N . GLU A 1 87 ? 14.786 1.948 1.655 1.00 54.06 87 GLU A N 1
ATOM 687 C CA . GLU A 1 87 ? 14.197 0.712 1.107 1.00 54.06 87 GLU A CA 1
ATOM 688 C C . GLU A 1 87 ? 13.560 -0.217 2.173 1.00 54.06 87 GLU A C 1
ATOM 690 O O . GLU A 1 87 ? 13.079 -1.303 1.846 1.00 54.06 87 GLU A O 1
ATOM 695 N N . ILE A 1 88 ? 13.527 0.175 3.455 1.00 48.94 88 ILE A N 1
ATOM 696 C CA . ILE A 1 88 ? 12.973 -0.647 4.534 1.00 48.94 88 ILE A CA 1
ATOM 697 C C . ILE A 1 88 ? 11.447 -0.557 4.561 1.00 48.94 88 ILE A C 1
ATOM 699 O O . ILE A 1 88 ? 10.863 0.416 5.034 1.00 48.94 88 ILE A O 1
ATOM 703 N N . LEU A 1 89 ? 10.825 -1.647 4.119 1.00 48.62 89 LEU A N 1
ATOM 704 C CA . LEU A 1 89 ? 9.384 -1.891 4.141 1.00 48.62 89 LEU A CA 1
ATOM 705 C C . LEU A 1 89 ? 8.885 -2.359 5.529 1.00 48.62 89 LEU A C 1
ATOM 707 O O . LEU A 1 89 ? 9.418 -3.344 6.060 1.00 48.62 89 LEU A O 1
ATOM 711 N N . TYR A 1 90 ? 7.816 -1.747 6.061 1.00 44.22 90 TYR A N 1
ATOM 712 C CA . TYR A 1 90 ? 7.089 -2.183 7.268 1.00 44.22 90 TYR A CA 1
ATOM 713 C C . TYR A 1 90 ? 5.572 -2.391 7.036 1.00 44.22 90 TYR A C 1
ATOM 715 O O . TYR A 1 90 ? 4.930 -1.734 6.208 1.00 44.22 90 TYR A O 1
ATOM 723 N N . ASN A 1 91 ? 4.969 -3.325 7.787 1.00 43.50 91 ASN A N 1
ATOM 724 C CA . ASN A 1 91 ? 3.516 -3.544 7.804 1.00 43.50 91 ASN A CA 1
ATOM 725 C C . ASN A 1 91 ? 2.873 -2.662 8.897 1.00 43.50 91 ASN A C 1
ATOM 727 O O . ASN A 1 91 ? 3.203 -2.776 10.077 1.00 43.50 91 ASN A O 1
ATOM 731 N N . TYR A 1 92 ? 1.944 -1.791 8.494 1.00 42.19 92 TYR A N 1
ATOM 732 C CA . TYR A 1 92 ? 1.302 -0.793 9.356 1.00 42.19 92 TYR A CA 1
ATOM 733 C C . TYR A 1 92 ? 0.312 -1.354 10.373 1.00 42.19 92 TYR A C 1
ATOM 735 O O . TYR A 1 92 ? 0.178 -0.758 11.432 1.00 42.19 92 TYR A O 1
ATOM 743 N N . THR A 1 93 ? -0.316 -2.507 10.134 1.00 39.00 93 THR A N 1
ATOM 744 C CA . THR A 1 93 ? -1.158 -3.133 11.169 1.00 39.00 93 THR A CA 1
ATOM 745 C C . THR A 1 93 ? -0.390 -4.115 12.031 1.00 39.00 93 THR A C 1
ATOM 747 O O . THR A 1 93 ? -0.712 -4.221 13.205 1.00 39.00 93 THR A O 1
ATOM 750 N N . GLN A 1 94 ? 0.719 -4.696 11.554 1.00 43.62 94 GLN A N 1
ATOM 751 C CA . GLN A 1 94 ? 1.698 -5.240 12.503 1.00 43.62 94 GLN A CA 1
ATOM 752 C C . GLN A 1 94 ? 2.213 -4.132 13.435 1.00 43.62 94 GLN A C 1
ATOM 754 O O . GLN A 1 94 ? 2.315 -4.368 14.627 1.00 43.62 94 GLN A O 1
ATOM 759 N N . PHE A 1 95 ? 2.465 -2.917 12.935 1.00 43.78 95 PHE A N 1
ATOM 760 C CA . PHE A 1 95 ? 2.791 -1.760 13.777 1.00 43.78 95 PHE A CA 1
ATOM 761 C C . PHE A 1 95 ? 1.624 -1.399 14.716 1.00 43.78 95 PHE A C 1
ATOM 763 O O . PHE A 1 95 ? 1.783 -1.547 15.920 1.00 43.78 95 PHE A O 1
ATOM 770 N N . ARG A 1 96 ? 0.439 -1.037 14.205 1.00 44.59 96 ARG A N 1
ATOM 771 C CA . ARG A 1 96 ? -0.748 -0.662 15.003 1.00 44.59 96 ARG A CA 1
ATOM 772 C C . ARG A 1 96 ? -1.118 -1.692 16.077 1.00 44.59 96 ARG A C 1
ATOM 774 O O . ARG A 1 96 ? -1.351 -1.308 17.214 1.00 44.59 96 ARG A O 1
ATOM 781 N N . ASP A 1 97 ? -1.123 -2.983 15.746 1.00 47.25 97 ASP A N 1
ATOM 782 C CA . ASP A 1 97 ? -1.519 -4.053 16.674 1.00 47.25 97 ASP A CA 1
ATOM 783 C C . ASP A 1 97 ? -0.377 -4.461 17.634 1.00 47.25 97 ASP A C 1
ATOM 785 O O . ASP A 1 97 ? -0.615 -5.184 18.602 1.00 47.25 97 ASP A O 1
ATOM 789 N N . LEU A 1 98 ? 0.855 -3.987 17.396 1.00 46.12 98 LEU A N 1
ATOM 790 C CA . LEU A 1 98 ? 1.960 -4.007 18.364 1.00 46.12 98 LEU A CA 1
ATOM 791 C C . LEU A 1 98 ? 2.016 -2.737 19.229 1.00 46.12 98 LEU A C 1
ATOM 793 O O . LEU A 1 98 ? 2.697 -2.760 20.255 1.00 46.12 98 LEU A O 1
ATOM 797 N N . ILE A 1 99 ? 1.361 -1.635 18.837 1.00 52.12 99 ILE A N 1
ATOM 798 C CA . ILE A 1 99 ? 1.356 -0.400 19.627 1.00 52.12 99 ILE A CA 1
ATOM 799 C C . ILE A 1 99 ? 0.412 -0.557 20.815 1.00 52.12 99 ILE A C 1
ATOM 801 O O . ILE A 1 99 ? -0.805 -0.403 20.715 1.00 52.12 99 ILE A O 1
ATOM 805 N N . ASP A 1 100 ? 1.008 -0.803 21.975 1.00 63.28 100 ASP A N 1
ATOM 806 C CA . ASP A 1 100 ? 0.353 -0.681 23.268 1.00 63.28 100 ASP A CA 1
ATOM 807 C C . ASP A 1 100 ? 0.894 0.529 24.047 1.00 63.28 100 ASP A C 1
ATOM 809 O O . ASP A 1 100 ? 1.828 1.224 23.639 1.00 63.28 100 ASP A O 1
ATOM 813 N N . VAL A 1 101 ? 0.325 0.775 25.225 1.00 65.75 101 VAL A N 1
ATOM 814 C CA . VAL A 1 101 ? 0.755 1.866 26.109 1.00 65.75 101 VAL A CA 1
ATOM 815 C C . VAL A 1 101 ? 2.143 1.658 26.738 1.00 65.75 101 VAL A C 1
ATOM 817 O O . VAL A 1 101 ? 2.563 2.482 27.548 1.00 65.75 101 VAL A O 1
ATOM 820 N N . ASN A 1 102 ? 2.852 0.566 26.443 1.00 66.44 102 ASN A N 1
ATOM 821 C CA . ASN A 1 102 ? 4.124 0.195 27.075 1.00 66.44 102 ASN A CA 1
ATOM 822 C C . ASN A 1 102 ? 5.295 0.121 26.081 1.00 66.44 102 ASN A C 1
ATOM 824 O O . ASN A 1 102 ? 6.452 0.104 26.505 1.00 66.44 102 ASN A O 1
ATOM 828 N N . THR A 1 103 ? 5.015 0.089 24.779 1.00 55.75 103 THR A N 1
ATOM 829 C CA . THR A 1 103 ? 6.018 -0.130 23.738 1.00 55.75 103 THR A CA 1
ATOM 830 C C . THR A 1 103 ? 6.477 1.207 23.146 1.00 55.75 103 THR A C 1
ATOM 832 O O . THR A 1 103 ? 5.702 1.949 22.543 1.00 55.75 103 THR A O 1
ATOM 835 N N . ALA A 1 104 ? 7.757 1.538 23.338 1.00 53.81 104 ALA A N 1
ATOM 836 C CA . ALA A 1 104 ? 8.339 2.815 22.905 1.00 53.81 104 ALA A CA 1
ATOM 837 C C . ALA A 1 104 ? 9.048 2.736 21.539 1.00 53.81 104 ALA A C 1
ATOM 839 O O . ALA A 1 104 ? 8.929 3.661 20.744 1.00 53.81 104 ALA A O 1
ATOM 840 N N . CYS A 1 105 ? 9.744 1.629 21.243 1.00 58.16 105 CYS A N 1
ATOM 841 C CA . CYS A 1 105 ? 10.504 1.417 20.002 1.00 58.16 105 CYS A CA 1
ATOM 842 C C . CYS A 1 105 ? 10.012 0.185 19.232 1.00 58.16 105 CYS A C 1
ATOM 844 O O . CYS A 1 105 ? 9.817 -0.875 19.825 1.00 58.16 105 CYS A O 1
ATOM 846 N N . TYR A 1 106 ? 9.920 0.296 17.904 1.00 60.25 106 TYR A N 1
ATOM 847 C CA . TYR A 1 106 ? 9.280 -0.701 17.041 1.00 60.25 106 TYR A CA 1
ATOM 848 C C . TYR A 1 106 ? 10.222 -1.210 15.948 1.00 60.25 106 TYR A C 1
ATOM 850 O O . TYR A 1 106 ? 10.249 -0.675 14.845 1.00 60.25 106 TYR A O 1
ATOM 858 N N . GLY A 1 107 ? 11.004 -2.252 16.256 1.00 58.53 107 GLY A N 1
ATOM 859 C CA . GLY A 1 107 ? 11.746 -3.087 15.289 1.00 58.53 107 GLY A CA 1
ATOM 860 C C . GLY A 1 107 ? 12.906 -2.440 14.512 1.00 58.53 107 GLY A C 1
ATOM 861 O O . GLY A 1 107 ? 13.797 -3.152 14.051 1.00 58.53 107 GLY A O 1
ATOM 862 N N . PHE A 1 108 ? 12.932 -1.115 14.391 1.00 64.44 108 PHE A N 1
ATOM 863 C CA . PHE A 1 108 ? 13.854 -0.363 13.547 1.00 64.44 108 PHE A CA 1
ATOM 864 C C . PHE A 1 108 ? 14.563 0.714 14.360 1.00 64.44 108 PHE A C 1
ATOM 866 O O . PHE A 1 108 ? 13.917 1.552 14.993 1.00 64.44 108 PHE A O 1
ATOM 873 N N . TYR A 1 109 ? 15.894 0.695 14.327 1.00 71.69 109 TYR A N 1
ATOM 874 C CA . TYR A 1 109 ? 16.753 1.547 15.146 1.00 71.69 109 TYR A CA 1
ATOM 875 C C . TYR A 1 109 ? 17.746 2.304 14.270 1.00 71.69 109 TYR A C 1
ATOM 877 O O . TYR A 1 109 ? 18.590 1.685 13.627 1.00 71.69 109 TYR A O 1
ATOM 885 N N . GLY A 1 110 ? 17.640 3.631 14.231 1.00 71.38 110 GLY A N 1
ATOM 886 C CA . GLY A 1 110 ? 18.566 4.491 13.495 1.00 71.38 110 GLY A CA 1
ATOM 887 C C . GLY A 1 110 ? 19.840 4.766 14.300 1.00 71.38 110 GLY A C 1
ATOM 888 O O . GLY A 1 110 ? 19.767 4.909 15.518 1.00 71.38 110 GLY A O 1
ATOM 889 N N . TYR A 1 111 ? 20.991 4.871 13.637 1.00 77.50 111 TYR A N 1
ATOM 890 C CA . TYR A 1 111 ? 22.286 5.173 14.256 1.00 77.50 111 TYR A CA 1
ATOM 891 C C . TYR A 1 111 ? 23.082 6.207 13.455 1.00 77.50 111 TYR A C 1
ATOM 893 O O . TYR A 1 111 ? 23.131 6.132 12.227 1.00 77.50 111 TYR A O 1
ATOM 901 N N . TYR A 1 112 ? 23.778 7.095 14.167 1.00 78.56 112 TYR A N 1
ATOM 902 C CA . TYR A 1 112 ? 24.806 8.006 13.649 1.00 78.56 112 TYR A CA 1
ATOM 903 C C . TYR A 1 112 ? 25.892 8.188 14.715 1.00 78.56 112 TYR A C 1
ATOM 905 O O . TYR A 1 112 ? 25.606 8.702 15.795 1.00 78.56 112 TYR A O 1
ATOM 913 N N . LYS A 1 113 ? 27.137 7.785 14.437 1.00 80.19 113 LYS A N 1
ATOM 914 C CA . LYS A 1 113 ? 28.238 7.787 15.424 1.00 80.19 113 LYS A CA 1
ATOM 915 C C . LYS A 1 113 ? 27.815 7.088 16.735 1.00 80.19 113 LYS A C 1
ATOM 917 O O . LYS A 1 113 ? 27.525 5.896 16.706 1.00 80.19 113 LYS A O 1
ATOM 922 N N . GLU A 1 114 ? 27.755 7.804 17.862 1.00 71.62 114 GLU A N 1
ATOM 923 C CA . GLU A 1 114 ? 27.284 7.282 19.164 1.00 71.62 114 GLU A CA 1
ATOM 924 C C . GLU A 1 114 ? 25.774 7.495 19.413 1.00 71.62 114 GLU A C 1
ATOM 926 O O . GLU A 1 114 ? 25.242 7.063 20.434 1.00 71.62 114 GLU A O 1
ATOM 931 N N . ILE A 1 115 ? 25.065 8.160 18.496 1.00 65.81 115 ILE A N 1
ATOM 932 C CA . ILE A 1 115 ? 23.638 8.478 18.609 1.00 65.81 115 ILE A CA 1
ATOM 933 C C . ILE A 1 115 ? 22.804 7.300 18.105 1.00 65.81 115 ILE A C 1
ATOM 935 O O . ILE A 1 115 ? 23.051 6.774 17.019 1.00 65.81 115 ILE A O 1
ATOM 939 N N . GLN A 1 116 ? 21.778 6.939 18.875 1.00 72.19 116 GLN A N 1
ATOM 940 C CA . GLN A 1 116 ? 20.783 5.922 18.542 1.00 72.19 116 GLN A CA 1
ATOM 941 C C . GLN A 1 116 ? 19.369 6.514 18.649 1.00 72.19 116 GLN A C 1
ATOM 943 O O . GLN A 1 116 ? 19.066 7.266 19.573 1.00 72.19 116 GLN A O 1
ATOM 948 N N . THR A 1 117 ? 18.501 6.149 17.710 1.00 62.25 117 THR A N 1
ATOM 949 C CA . THR A 1 117 ? 17.070 6.488 17.651 1.00 62.25 117 THR A CA 1
ATOM 950 C C . THR A 1 117 ? 16.268 5.239 17.263 1.00 62.25 117 THR A C 1
ATOM 952 O O . THR A 1 117 ? 16.854 4.189 16.990 1.00 62.25 117 THR A O 1
ATOM 955 N N . CYS A 1 118 ? 14.941 5.313 17.211 1.00 61.72 118 CYS A N 1
ATOM 956 C CA . CYS A 1 118 ? 14.096 4.217 16.735 1.00 61.72 118 CYS A CA 1
ATOM 957 C C . CYS A 1 118 ? 12.804 4.723 16.079 1.00 61.72 118 CYS A C 1
ATOM 959 O O . CYS A 1 118 ? 12.451 5.897 16.203 1.00 61.72 118 CYS A O 1
ATOM 961 N N . MET A 1 119 ? 12.089 3.839 15.379 1.00 58.91 119 MET A N 1
ATOM 962 C CA . MET A 1 119 ? 10.691 4.091 15.024 1.00 58.91 119 MET A CA 1
ATOM 963 C C . MET A 1 119 ? 9.873 4.067 16.319 1.00 58.91 119 MET A C 1
ATOM 965 O O . MET A 1 119 ? 9.864 3.045 17.007 1.00 58.91 119 MET A O 1
ATOM 969 N N . MET A 1 120 ? 9.241 5.190 16.665 1.00 55.66 120 MET A N 1
ATOM 970 C CA . MET A 1 120 ? 8.600 5.403 17.967 1.00 55.66 120 MET A CA 1
ATOM 971 C C . MET A 1 120 ? 7.072 5.440 17.866 1.00 55.66 120 MET A C 1
ATOM 973 O O . MET A 1 120 ? 6.507 5.935 16.888 1.00 55.66 120 MET A O 1
ATOM 977 N N . ALA A 1 121 ? 6.415 4.997 18.934 1.00 62.81 121 ALA A N 1
ATOM 978 C CA . ALA A 1 121 ? 5.097 5.495 19.319 1.00 62.81 121 ALA A CA 1
ATOM 979 C C . ALA A 1 121 ? 5.269 6.400 20.544 1.00 62.81 121 ALA A C 1
ATOM 981 O O . ALA A 1 121 ? 6.290 6.336 21.229 1.00 62.81 121 ALA A O 1
ATOM 982 N N . TYR A 1 122 ? 4.274 7.236 20.830 1.00 70.50 122 TYR A N 1
ATOM 983 C CA . TYR A 1 122 ? 4.364 8.246 21.883 1.00 70.50 122 TYR A CA 1
ATOM 984 C C . TYR A 1 122 ? 3.189 8.123 22.877 1.00 70.50 122 TYR A C 1
ATOM 986 O O . TYR A 1 122 ? 2.474 9.099 23.118 1.00 70.50 122 TYR A O 1
ATOM 994 N N . PRO A 1 123 ? 2.948 6.940 23.484 1.00 78.25 123 PRO A N 1
ATOM 995 C CA . PRO A 1 123 ? 1.778 6.713 24.333 1.00 78.25 123 PRO A CA 1
ATOM 996 C C . PRO A 1 123 ? 1.839 7.456 25.675 1.00 78.25 123 PRO A C 1
ATOM 998 O O . PRO A 1 123 ? 0.798 7.714 26.263 1.00 78.25 123 PRO A O 1
ATOM 1001 N N . LYS A 1 124 ? 3.037 7.789 26.176 1.00 84.44 124 LYS A N 1
ATOM 1002 C CA . LYS A 1 124 ? 3.267 8.371 27.515 1.00 84.44 124 LYS A CA 1
ATOM 1003 C C . LYS A 1 124 ? 4.218 9.579 27.486 1.00 84.44 124 LYS A C 1
ATOM 1005 O O . LYS A 1 124 ? 4.829 9.916 28.500 1.00 84.44 124 LYS A O 1
ATOM 1010 N N . TRP A 1 125 ? 4.351 10.238 26.329 1.00 81.12 125 TRP A N 1
ATOM 1011 C CA . TRP A 1 125 ? 5.393 11.243 26.099 1.00 81.12 125 TRP A CA 1
ATOM 1012 C C . TRP A 1 125 ? 5.338 12.429 27.068 1.00 81.12 125 TRP A C 1
ATOM 1014 O O . TRP A 1 125 ? 6.389 12.964 27.427 1.00 81.12 125 TRP A O 1
ATOM 1024 N N . MET A 1 126 ? 4.151 12.843 27.526 1.00 87.00 126 MET A N 1
ATOM 1025 C CA . MET A 1 126 ? 4.047 13.958 28.463 1.00 87.00 126 MET A CA 1
ATOM 1026 C C . MET A 1 126 ? 4.502 13.544 29.875 1.00 87.00 126 MET A C 1
ATOM 1028 O O . MET A 1 126 ? 5.221 14.308 30.519 1.00 87.00 126 MET A O 1
ATOM 1032 N N . GLN A 1 127 ? 4.166 12.333 30.347 1.00 85.19 127 GLN A N 1
ATOM 1033 C CA . GLN A 1 127 ? 4.741 11.763 31.579 1.00 85.19 127 GLN A CA 1
ATOM 1034 C C . GLN A 1 127 ? 6.255 11.552 31.477 1.00 85.19 127 GLN A C 1
ATOM 1036 O O . GLN A 1 127 ? 6.978 11.850 32.426 1.00 85.19 127 GLN A O 1
ATOM 1041 N N . GLU A 1 128 ? 6.749 11.054 30.346 1.00 82.31 128 GLU A N 1
ATOM 1042 C CA . GLU A 1 128 ? 8.178 10.800 30.121 1.00 82.31 128 GLU A CA 1
ATOM 1043 C C . GLU A 1 128 ? 8.983 12.107 30.108 1.00 82.31 128 GLU A C 1
ATOM 1045 O O . GLU A 1 128 ? 10.045 12.194 30.726 1.00 82.31 128 GLU A O 1
ATOM 1050 N N . MET A 1 129 ? 8.445 13.166 29.492 1.00 78.62 129 MET A N 1
ATOM 1051 C CA . MET A 1 129 ? 9.060 14.497 29.480 1.00 78.62 129 MET A CA 1
ATOM 1052 C C . MET A 1 129 ? 8.673 15.383 30.677 1.00 78.62 129 MET A C 1
ATOM 1054 O O . MET A 1 129 ? 9.034 16.560 30.707 1.00 78.62 129 MET A O 1
ATOM 1058 N N . LYS A 1 130 ? 7.989 14.852 31.697 1.00 86.12 130 LYS A N 1
ATOM 1059 C CA . LYS A 1 130 ? 7.432 15.607 32.838 1.00 86.12 130 LYS A CA 1
ATOM 1060 C C . LYS A 1 130 ? 8.423 16.514 33.568 1.00 86.12 130 LYS A C 1
ATOM 1062 O O . LYS A 1 130 ? 8.054 17.614 33.967 1.00 86.12 130 LYS A O 1
ATOM 1067 N N . SER A 1 131 ? 9.683 16.103 33.705 1.00 83.38 131 SER A N 1
ATOM 1068 C CA . SER A 1 131 ? 10.746 16.925 34.309 1.00 83.38 131 SER A CA 1
ATOM 1069 C C . SER A 1 131 ? 11.200 18.115 33.453 1.00 83.38 131 SER A C 1
ATOM 1071 O O . SER A 1 131 ? 11.944 18.957 33.946 1.00 83.38 131 SER A O 1
ATOM 1073 N N . TYR A 1 132 ? 10.789 18.173 32.185 1.00 77.56 132 TYR A N 1
ATOM 1074 C CA . TYR A 1 132 ? 11.138 19.218 31.219 1.00 77.56 132 TYR A CA 1
ATOM 1075 C C . TYR A 1 132 ? 9.938 20.107 30.875 1.00 77.56 132 TYR A C 1
ATOM 1077 O O . TYR A 1 132 ? 10.087 21.321 30.788 1.00 77.56 132 TYR A O 1
ATOM 1085 N N . ILE A 1 133 ? 8.750 19.512 30.700 1.00 87.56 133 ILE A N 1
ATOM 1086 C CA . ILE A 1 133 ? 7.526 20.234 30.310 1.00 87.56 133 ILE A CA 1
ATOM 1087 C C . ILE A 1 133 ? 6.598 20.561 31.486 1.00 87.56 133 ILE A C 1
ATOM 1089 O O . ILE A 1 133 ? 5.644 21.309 31.307 1.00 87.56 133 ILE A O 1
ATOM 1093 N N . GLY A 1 134 ? 6.834 20.001 32.676 1.00 88.94 134 GLY A N 1
ATOM 1094 C CA . GLY A 1 134 ? 5.881 20.064 33.788 1.00 88.94 134 GLY A CA 1
ATOM 1095 C C . GLY A 1 134 ? 5.537 21.476 34.260 1.00 88.94 134 GLY A C 1
ATOM 1096 O O . GLY A 1 134 ? 4.394 21.721 34.632 1.00 88.94 134 GLY A O 1
ATOM 1097 N N . ASP A 1 135 ? 6.485 22.409 34.184 1.00 92.69 135 ASP A N 1
ATOM 1098 C CA . ASP A 1 135 ? 6.280 23.806 34.587 1.00 92.69 135 ASP A CA 1
ATOM 1099 C C . ASP A 1 135 ? 5.772 24.702 33.434 1.00 92.69 135 ASP A C 1
ATOM 1101 O O . ASP A 1 135 ? 5.507 25.886 33.648 1.00 92.69 135 ASP A O 1
ATOM 1105 N N . LEU A 1 136 ? 5.598 24.153 32.221 1.00 89.69 136 LEU A N 1
ATOM 1106 C CA . LEU A 1 136 ? 4.929 24.845 31.114 1.00 89.69 136 LEU A CA 1
ATOM 1107 C C . LEU A 1 136 ? 3.418 24.882 31.351 1.00 89.69 136 LEU A C 1
ATOM 1109 O O . LEU A 1 136 ? 2.821 23.916 31.836 1.00 89.69 136 LEU A O 1
ATOM 1113 N N . ARG A 1 137 ? 2.782 25.987 30.953 1.00 88.88 137 ARG A N 1
ATOM 1114 C CA . ARG A 1 137 ? 1.319 26.129 30.957 1.00 88.88 137 ARG A CA 1
ATOM 1115 C C . ARG A 1 137 ? 0.713 25.549 29.684 1.00 88.88 137 ARG A C 1
ATOM 1117 O O . ARG A 1 137 ? 1.392 25.414 28.667 1.00 88.88 137 ARG A O 1
ATOM 1124 N N . PHE A 1 138 ? -0.590 25.272 29.686 1.00 83.31 138 PHE A N 1
ATOM 1125 C CA . PHE A 1 138 ? -1.249 24.642 28.529 1.00 83.31 138 PHE A CA 1
ATOM 1126 C C . PHE A 1 138 ? -1.187 25.450 27.216 1.00 83.31 138 PHE A C 1
ATOM 1128 O O . PHE A 1 138 ? -1.298 24.873 26.137 1.00 83.31 138 PHE A O 1
ATOM 1135 N N . ARG A 1 139 ? -0.978 26.771 27.291 1.00 79.62 139 ARG A N 1
ATOM 1136 C CA . ARG A 1 139 ? -0.741 27.656 26.129 1.00 79.62 139 ARG A CA 1
ATOM 1137 C C . ARG A 1 139 ? 0.727 27.717 25.655 1.00 79.62 139 ARG A C 1
ATOM 1139 O O . ARG A 1 139 ? 1.003 28.344 24.641 1.00 79.62 139 ARG A O 1
ATOM 1146 N N . GLU A 1 140 ? 1.660 27.194 26.453 1.00 83.50 140 GLU A N 1
ATOM 1147 C CA . GLU A 1 140 ? 3.124 27.313 26.286 1.00 83.50 140 GLU A CA 1
ATOM 1148 C C . GLU A 1 140 ? 3.774 26.003 25.820 1.00 83.50 140 GLU A C 1
ATOM 1150 O O . GLU A 1 140 ? 4.910 26.010 25.352 1.00 83.50 140 GLU A O 1
ATOM 1155 N N . ILE A 1 141 ? 3.062 24.882 25.938 1.00 85.81 141 ILE A N 1
ATOM 1156 C CA . ILE A 1 141 ? 3.442 23.614 25.321 1.00 85.81 141 ILE A CA 1
ATOM 1157 C C . ILE A 1 141 ? 3.002 23.573 23.851 1.00 85.81 141 ILE A C 1
ATOM 1159 O O . ILE A 1 141 ? 1.914 24.038 23.513 1.00 85.81 141 ILE A O 1
ATOM 1163 N N . PHE A 1 142 ? 3.839 22.979 22.999 1.00 85.75 142 PHE A N 1
ATOM 1164 C CA . PHE A 1 142 ? 3.498 22.610 21.627 1.00 85.75 142 PHE A CA 1
ATOM 1165 C C . PHE A 1 142 ? 2.988 21.154 21.607 1.00 85.75 142 PHE A C 1
ATOM 1167 O O . PHE A 1 142 ? 3.692 20.235 22.026 1.00 85.75 142 PHE A O 1
ATOM 1174 N N . LEU A 1 143 ? 1.746 20.960 21.157 1.00 89.56 143 LEU A N 1
ATOM 1175 C CA . LEU A 1 143 ? 1.022 19.692 21.076 1.00 89.56 143 LEU A CA 1
ATOM 1176 C C . LEU A 1 143 ? 0.675 19.343 19.613 1.00 89.56 143 LEU A C 1
ATOM 1178 O O . LEU A 1 143 ? 0.208 20.218 18.876 1.00 89.56 143 LEU A O 1
ATOM 1182 N N . PRO A 1 144 ? 0.806 18.071 19.197 1.00 89.69 144 PRO A N 1
ATOM 1183 C CA . PRO A 1 144 ? 0.168 17.575 17.983 1.00 89.69 144 PRO A CA 1
ATOM 1184 C C . PRO A 1 144 ? -1.342 17.370 18.205 1.00 89.69 144 PRO A C 1
ATOM 1186 O O . PRO A 1 144 ? -1.776 16.857 19.246 1.00 89.69 144 PRO A O 1
ATOM 1189 N N . GLY A 1 145 ? -2.131 17.764 17.209 1.00 93.69 145 GLY A N 1
ATOM 1190 C CA . GLY A 1 145 ? -3.585 17.640 17.164 1.00 93.69 145 GLY A CA 1
ATOM 1191 C C . GLY A 1 145 ? -4.084 16.922 15.907 1.00 93.69 145 GLY A C 1
ATOM 1192 O O . GLY A 1 145 ? -3.358 16.800 14.918 1.00 93.69 145 GLY A O 1
ATOM 1193 N N . ALA A 1 146 ? -5.343 16.495 15.933 1.00 94.38 146 ALA A N 1
ATOM 1194 C CA . ALA A 1 146 ? -6.048 15.923 14.788 1.00 94.38 146 ALA A CA 1
ATOM 1195 C C . ALA A 1 146 ? -7.269 16.781 14.424 1.00 94.38 146 ALA A C 1
ATOM 1197 O O . ALA A 1 146 ? -8.076 17.121 15.293 1.00 94.38 146 ALA A O 1
ATOM 1198 N N . HIS A 1 147 ? -7.396 17.143 13.143 1.00 94.88 147 HIS A N 1
ATOM 1199 C CA . HIS A 1 147 ? -8.546 17.879 12.609 1.00 94.88 147 HIS A CA 1
ATOM 1200 C C . HIS A 1 147 ? -9.693 16.919 12.244 1.00 94.88 147 HIS A C 1
ATOM 1202 O O . HIS A 1 147 ? -9.452 15.854 11.666 1.00 94.88 147 HIS A O 1
ATOM 1208 N N . ASP A 1 148 ? -10.932 17.296 12.600 1.00 94.44 148 ASP A N 1
ATOM 1209 C CA . ASP A 1 148 ? -12.132 16.443 12.481 1.00 94.44 148 ASP A CA 1
ATOM 1210 C C . ASP A 1 148 ? -11.861 15.006 12.993 1.00 94.44 148 ASP A C 1
ATOM 1212 O O . ASP A 1 148 ? -12.241 14.037 12.350 1.00 94.44 148 ASP A O 1
ATOM 1216 N N . ALA A 1 149 ? -11.165 14.851 14.129 1.00 94.44 149 ALA A N 1
ATOM 1217 C CA . ALA A 1 149 ? -10.458 13.624 14.530 1.00 94.44 149 ALA A CA 1
ATOM 1218 C C . ALA A 1 149 ? -11.275 12.328 14.347 1.00 94.44 149 ALA A C 1
ATOM 1220 O O . ALA A 1 149 ? -10.836 11.381 13.705 1.00 94.44 149 ALA A O 1
ATOM 1221 N N . ALA A 1 150 ? -12.536 12.305 14.795 1.00 93.00 150 ALA A N 1
ATOM 1222 C CA . ALA A 1 150 ? -13.389 11.124 14.643 1.00 93.00 150 ALA A CA 1
ATOM 1223 C C . ALA A 1 150 ? -13.912 10.854 13.211 1.00 93.00 150 ALA A C 1
ATOM 1225 O O . ALA A 1 150 ? -14.770 9.992 13.026 1.00 93.00 150 ALA A O 1
ATOM 1226 N N . ALA A 1 151 ? -13.431 11.558 12.186 1.00 90.69 151 ALA A N 1
ATOM 1227 C CA . ALA A 1 151 ? -13.728 11.310 10.777 1.00 90.69 151 ALA A CA 1
ATOM 1228 C C . ALA A 1 151 ? -12.762 10.293 10.143 1.00 90.69 151 ALA A C 1
ATOM 1230 O O . ALA A 1 151 ? -12.346 10.418 8.991 1.00 90.69 151 ALA A O 1
ATOM 1231 N N . TYR A 1 152 ? -12.472 9.231 10.886 1.00 82.19 152 TYR A N 1
ATOM 1232 C CA . TYR A 1 152 ? -12.008 7.950 10.366 1.00 82.19 152 TYR A CA 1
ATOM 1233 C C . TYR A 1 152 ? -13.191 6.994 10.164 1.00 82.19 152 TYR A C 1
ATOM 1235 O O . TYR A 1 152 ? -14.351 7.282 10.485 1.00 82.19 152 TYR A O 1
ATOM 1243 N N . LYS A 1 153 ? -12.899 5.789 9.675 1.00 68.38 153 LYS A N 1
ATOM 1244 C CA . LYS A 1 153 ? -13.843 4.667 9.638 1.00 68.38 153 LYS A CA 1
ATOM 1245 C C . LYS A 1 153 ? -13.093 3.364 9.903 1.00 68.38 153 LYS A C 1
ATOM 1247 O O . LYS A 1 153 ? -12.246 2.970 9.107 1.00 68.38 153 LYS A O 1
ATOM 1252 N N . SER A 1 154 ? -13.466 2.678 10.981 1.00 47.75 154 SER A N 1
ATOM 1253 C CA . SER A 1 154 ? -12.933 1.368 11.391 1.00 47.75 154 SER A CA 1
ATOM 1254 C C . SER A 1 154 ? -12.936 0.333 10.259 1.00 47.75 154 SER A C 1
ATOM 1256 O O . SER A 1 154 ? -11.958 -0.389 10.085 1.00 47.75 154 SER A O 1
ATOM 1258 N N . ASP A 1 155 ? -13.999 0.329 9.448 1.00 41.25 155 ASP A N 1
ATOM 1259 C CA . ASP A 1 155 ? -14.174 -0.542 8.280 1.00 41.25 155 ASP A CA 1
ATOM 1260 C C . ASP A 1 155 ? -13.876 0.160 6.933 1.00 41.25 155 ASP A C 1
ATOM 1262 O O . ASP A 1 155 ? -14.318 -0.309 5.884 1.00 41.25 155 ASP A O 1
ATOM 1266 N N . PHE A 1 156 ? -13.172 1.305 6.899 1.00 37.88 156 PHE A N 1
ATOM 1267 C CA . PHE A 1 156 ? -12.843 1.950 5.616 1.00 37.88 156 PHE A CA 1
ATOM 1268 C C . PHE A 1 156 ? -11.742 1.206 4.888 1.00 37.88 156 PHE A C 1
ATOM 1270 O O . PHE A 1 156 ? -10.595 1.197 5.327 1.00 37.88 156 PHE A O 1
ATOM 1277 N N . ASP A 1 157 ? -12.102 0.590 3.777 1.00 38.66 157 ASP A N 1
ATOM 1278 C CA . ASP A 1 157 ? -11.176 0.103 2.770 1.00 38.66 157 ASP A CA 1
ATOM 1279 C C . ASP A 1 157 ? -11.099 1.139 1.627 1.00 38.66 157 ASP A C 1
ATOM 1281 O O . ASP A 1 157 ? -12.123 1.381 0.980 1.00 38.66 157 ASP A O 1
ATOM 1285 N N . PRO A 1 158 ? -9.940 1.765 1.347 1.00 37.53 158 PRO A N 1
ATOM 1286 C CA . PRO A 1 158 ? -9.788 2.681 0.214 1.00 37.53 158 PRO A CA 1
ATOM 1287 C C . PRO A 1 158 ? -9.868 1.991 -1.168 1.00 37.53 158 PRO A C 1
ATOM 1289 O O . PRO A 1 158 ? -9.920 2.681 -2.186 1.00 37.53 158 PRO A O 1
ATOM 1292 N N . GLU A 1 159 ? -9.919 0.654 -1.248 1.00 33.44 159 GLU A N 1
ATOM 1293 C CA . GLU A 1 159 ? -10.115 -0.089 -2.505 1.00 33.44 159 GLU A CA 1
ATOM 1294 C C . GLU A 1 159 ? -11.588 -0.358 -2.866 1.00 33.44 159 GLU A C 1
ATOM 1296 O O . GLU A 1 159 ? -11.888 -0.664 -4.029 1.00 33.44 159 GLU A O 1
ATOM 1301 N N . THR A 1 160 ? -12.510 -0.259 -1.898 1.00 33.41 160 THR A N 1
ATOM 1302 C CA . THR A 1 160 ? -13.956 -0.529 -2.086 1.00 33.41 160 THR A CA 1
ATOM 1303 C C . THR A 1 160 ? -14.889 0.520 -1.470 1.00 33.41 160 THR A C 1
ATOM 1305 O O . THR A 1 160 ? -16.075 0.572 -1.802 1.00 33.41 160 THR A O 1
ATOM 1308 N N . GLY A 1 161 ? -14.376 1.385 -0.594 1.00 35.19 161 GLY A N 1
ATOM 1309 C CA . GLY A 1 161 ? -15.128 2.413 0.119 1.00 35.19 161 GLY A CA 1
ATOM 1310 C C . GLY A 1 161 ? -15.139 3.793 -0.543 1.00 35.19 161 GLY A C 1
ATOM 1311 O O . GLY A 1 161 ? -15.900 4.653 -0.092 1.00 35.19 161 GLY A O 1
ATOM 1312 N N . GLU A 1 162 ? -14.337 4.058 -1.578 1.00 47.47 162 GLU A N 1
ATOM 1313 C CA . GLU A 1 162 ? -14.301 5.376 -2.228 1.00 47.47 162 GLU A CA 1
ATOM 1314 C C . GLU A 1 162 ? -15.587 5.679 -3.016 1.00 47.47 162 GLU A C 1
ATOM 1316 O O . GLU A 1 162 ? -15.753 5.332 -4.182 1.00 47.47 162 GLU A O 1
ATOM 1321 N N . ASN A 1 163 ? -16.483 6.439 -2.389 1.00 55.75 163 ASN A N 1
ATOM 1322 C CA . ASN A 1 163 ? -17.397 7.323 -3.101 1.00 55.75 163 ASN A CA 1
ATOM 1323 C C . ASN A 1 163 ? -16.980 8.784 -2.862 1.00 55.75 163 ASN A C 1
ATOM 1325 O O . ASN A 1 163 ? -16.227 9.079 -1.931 1.00 55.75 163 ASN A O 1
ATOM 1329 N N . LEU A 1 164 ? -17.484 9.708 -3.689 1.00 55.56 164 LEU A N 1
ATOM 1330 C CA . LEU A 1 164 ? -17.124 11.133 -3.618 1.00 55.56 164 LEU A CA 1
ATOM 1331 C C . LEU A 1 164 ? -17.369 11.745 -2.226 1.00 55.56 164 LEU A C 1
ATOM 1333 O O . LEU A 1 164 ? -16.655 12.659 -1.830 1.00 55.56 164 LEU A O 1
ATOM 1337 N N . ALA A 1 165 ? -18.343 11.225 -1.469 1.00 62.84 165 ALA A N 1
ATOM 1338 C CA . ALA A 1 165 ? -18.548 11.636 -0.088 1.00 62.84 165 ALA A CA 1
ATOM 1339 C C . ALA A 1 165 ? -17.361 11.211 0.790 1.00 62.84 165 ALA A C 1
ATOM 1341 O O . ALA A 1 165 ? -16.726 12.076 1.371 1.00 62.84 165 ALA A O 1
ATOM 1342 N N . ASN A 1 166 ? -16.999 9.924 0.848 1.00 66.12 166 ASN A N 1
ATOM 1343 C CA . ASN A 1 166 ? -15.908 9.449 1.713 1.00 66.12 166 ASN A CA 1
ATOM 1344 C C . ASN A 1 166 ? -14.565 10.144 1.414 1.00 66.12 166 ASN A C 1
ATOM 1346 O O . ASN A 1 166 ? -13.891 10.553 2.357 1.00 66.12 166 ASN A O 1
ATOM 1350 N N . LYS A 1 167 ? -14.242 10.393 0.133 1.00 66.56 167 LYS A N 1
ATOM 1351 C CA . LYS A 1 167 ? -13.061 11.174 -0.298 1.00 66.56 167 LYS A CA 1
ATOM 1352 C C . LYS A 1 167 ? -12.947 12.567 0.332 1.00 66.56 167 LYS A C 1
ATOM 1354 O O . LYS A 1 167 ? -11.840 13.073 0.488 1.00 66.56 167 LYS A O 1
ATOM 1359 N N . TYR A 1 168 ? -14.079 13.195 0.643 1.00 75.75 168 TYR A N 1
ATOM 1360 C CA . TYR A 1 168 ? -14.177 14.560 1.168 1.00 75.75 168 TYR A CA 1
ATOM 1361 C C . TYR A 1 168 ? -14.891 14.624 2.531 1.00 75.75 168 TYR A C 1
ATOM 1363 O O . TYR A 1 168 ? -15.339 15.687 2.954 1.00 75.75 168 TYR A O 1
ATOM 1371 N N . VAL A 1 169 ? -15.006 13.481 3.212 1.00 81.69 169 VAL A N 1
ATOM 1372 C CA . VAL A 1 169 ? -15.599 13.343 4.550 1.00 81.69 169 VAL A CA 1
ATOM 1373 C C . VAL A 1 169 ? -14.593 12.775 5.534 1.00 81.69 169 VAL A C 1
ATOM 1375 O O . VAL A 1 169 ? -14.638 13.176 6.688 1.00 81.69 169 VAL A O 1
ATOM 1378 N N . LEU A 1 170 ? -13.704 11.874 5.113 1.00 84.94 170 LEU A N 1
ATOM 1379 C CA . LEU A 1 170 ? -12.686 11.337 6.009 1.00 84.94 170 LEU A CA 1
ATOM 1380 C C . LEU A 1 170 ? -11.483 12.283 6.106 1.00 84.94 170 LEU A C 1
ATOM 1382 O O . LEU A 1 170 ? -11.075 12.853 5.092 1.00 84.94 170 LEU A O 1
ATOM 1386 N N . THR A 1 171 ? -10.926 12.416 7.310 1.00 87.19 171 THR A N 1
ATOM 1387 C CA . THR A 1 171 ? -9.715 13.207 7.597 1.00 87.19 171 THR A CA 1
ATOM 1388 C C . THR A 1 171 ? -8.628 12.420 8.323 1.00 87.19 171 THR A C 1
ATOM 1390 O O . THR A 1 171 ? -7.523 12.932 8.414 1.00 87.19 171 THR A O 1
ATOM 1393 N N . GLN A 1 172 ? -8.882 11.203 8.825 1.00 82.56 172 GLN A N 1
ATOM 1394 C CA . GLN A 1 172 ? -7.884 10.399 9.551 1.00 82.56 172 GLN A CA 1
ATOM 1395 C C . GLN A 1 172 ? -7.856 8.930 9.083 1.00 82.56 172 GLN A C 1
ATOM 1397 O O . GLN A 1 172 ? -8.883 8.367 8.694 1.00 82.56 172 GLN A O 1
ATOM 1402 N N . ASP A 1 173 ? -6.659 8.325 9.114 1.00 69.19 173 ASP A N 1
ATOM 1403 C CA . ASP A 1 173 ? -6.387 6.912 8.765 1.00 69.19 173 ASP A CA 1
ATOM 1404 C C . ASP A 1 173 ? -6.357 5.977 10.004 1.00 69.19 173 ASP A C 1
ATOM 1406 O O . ASP A 1 173 ? -6.519 4.761 9.870 1.00 69.19 173 ASP A O 1
ATOM 1410 N N . GLU A 1 174 ? -6.135 6.531 11.202 1.00 71.06 174 GLU A N 1
ATOM 1411 C CA . GLU A 1 174 ? -6.173 5.840 12.507 1.00 71.06 174 GLU A CA 1
ATOM 1412 C C . GLU A 1 174 ? -7.575 5.967 13.143 1.00 71.06 174 GLU A C 1
ATOM 1414 O O . GLU A 1 174 ? -8.406 6.728 12.658 1.00 71.06 174 GLU A O 1
ATOM 1419 N N . ASP A 1 175 ? -7.845 5.248 14.235 1.00 81.00 175 ASP A N 1
ATOM 1420 C CA . ASP A 1 175 ? -8.931 5.596 15.167 1.00 81.00 175 ASP A CA 1
ATOM 1421 C C . ASP A 1 175 ? -8.419 6.507 16.302 1.00 81.00 175 ASP A C 1
ATOM 1423 O O . ASP A 1 175 ? -7.211 6.730 16.428 1.00 81.00 175 ASP A O 1
ATOM 1427 N N . ILE A 1 176 ? -9.319 7.015 17.159 1.00 89.75 176 ILE A N 1
ATOM 1428 C CA . ILE A 1 176 ? -8.959 7.907 18.281 1.00 89.75 176 ILE A CA 1
ATOM 1429 C C . ILE A 1 176 ? -7.842 7.308 19.146 1.00 89.75 176 ILE A C 1
ATOM 1431 O O . ILE A 1 176 ? -6.931 8.016 19.577 1.00 89.75 176 ILE A O 1
ATOM 1435 N N . ARG A 1 177 ? -7.879 5.997 19.402 1.00 84.75 177 ARG A N 1
ATOM 1436 C CA . ARG A 1 177 ? -6.860 5.334 20.215 1.00 84.75 177 ARG A CA 1
ATOM 1437 C C . ARG A 1 177 ? -5.527 5.269 19.464 1.00 84.75 177 ARG A C 1
ATOM 1439 O O . ARG A 1 177 ? -4.496 5.573 20.062 1.00 84.75 177 ARG A O 1
ATOM 1446 N N . GLY A 1 178 ? -5.540 4.954 18.169 1.00 75.75 178 GLY A N 1
ATOM 1447 C CA . GLY A 1 178 ? -4.368 5.013 17.289 1.00 75.75 178 GLY A CA 1
ATOM 1448 C C . GLY A 1 178 ? -3.717 6.402 17.240 1.00 75.75 178 GLY A C 1
ATOM 1449 O O . GLY A 1 178 ? -2.502 6.512 17.408 1.00 75.75 178 GLY A O 1
ATOM 1450 N N . GLU A 1 179 ? -4.509 7.470 17.118 1.00 83.44 179 GLU A N 1
ATOM 1451 C CA . GLU A 1 179 ? -4.043 8.867 17.172 1.00 83.44 179 GLU A CA 1
ATOM 1452 C C . GLU A 1 179 ? -3.370 9.212 18.511 1.00 83.44 179 GLU A C 1
ATOM 1454 O O . GLU A 1 179 ? -2.257 9.749 18.552 1.00 83.44 179 GLU A O 1
ATOM 1459 N N . LEU A 1 180 ? -4.016 8.879 19.632 1.00 87.50 180 LEU A N 1
ATOM 1460 C CA . LEU A 1 180 ? -3.480 9.150 20.967 1.00 87.50 180 LEU A CA 1
ATOM 1461 C C . LEU A 1 180 ? -2.186 8.356 21.227 1.00 87.50 180 LEU A C 1
ATOM 1463 O O . LEU A 1 180 ? -1.215 8.902 21.761 1.00 87.50 180 LEU A O 1
ATOM 1467 N N . LEU A 1 181 ? -2.111 7.102 20.777 1.00 79.06 181 LEU A N 1
ATOM 1468 C CA . LEU A 1 181 ? -0.892 6.286 20.825 1.00 79.06 181 LEU A CA 1
ATOM 1469 C C . LEU A 1 181 ? 0.207 6.807 19.871 1.00 79.06 181 LEU A C 1
ATOM 1471 O O . LEU A 1 181 ? 1.398 6.709 20.182 1.00 79.06 181 LEU A O 1
ATOM 1475 N N . ALA A 1 182 ? -0.167 7.424 18.745 1.00 69.62 182 ALA A N 1
ATOM 1476 C CA . ALA A 1 182 ? 0.751 8.134 17.851 1.00 69.62 182 ALA A CA 1
ATOM 1477 C C . ALA A 1 182 ? 1.344 9.408 18.476 1.00 69.62 182 ALA A C 1
ATOM 1479 O O . ALA A 1 182 ? 2.396 9.865 18.030 1.00 69.62 182 ALA A O 1
ATOM 1480 N N . GLY A 1 183 ? 0.709 9.947 19.521 1.00 79.50 183 GLY A N 1
ATOM 1481 C CA . GLY A 1 183 ? 1.185 11.091 20.301 1.00 79.50 183 GLY A CA 1
ATOM 1482 C C . GLY A 1 183 ? 0.239 12.290 20.330 1.00 79.50 183 GLY A C 1
ATOM 1483 O O . GLY A 1 183 ? 0.551 13.257 21.025 1.00 79.50 183 GLY A O 1
ATOM 1484 N N . VAL A 1 184 ? -0.901 12.240 19.628 1.00 91.75 184 VAL A N 1
ATOM 1485 C CA . VAL A 1 184 ? -1.916 13.311 19.602 1.00 91.75 184 VAL A CA 1
ATOM 1486 C C . VAL A 1 184 ? -2.420 13.612 21.013 1.00 91.75 184 VAL A C 1
ATOM 1488 O O . VAL A 1 184 ? -2.652 12.700 21.804 1.00 91.75 184 VAL A O 1
ATOM 1491 N N . ARG A 1 185 ? -2.589 14.893 21.357 1.00 95.25 185 ARG A N 1
ATOM 1492 C CA . ARG A 1 185 ? -3.157 15.323 22.655 1.00 95.25 185 ARG A CA 1
ATOM 1493 C C . ARG A 1 185 ? -4.298 16.339 22.518 1.00 95.25 185 ARG A C 1
ATOM 1495 O O . ARG A 1 185 ? -4.846 16.773 23.529 1.00 95.25 185 ARG A O 1
ATOM 1502 N N . TYR A 1 186 ? -4.677 16.683 21.287 1.00 97.44 186 TYR A N 1
ATOM 1503 C CA . TYR A 1 186 ? -5.829 17.524 20.958 1.00 97.44 186 TYR A CA 1
ATOM 1504 C C . TYR A 1 186 ? -6.689 16.855 19.880 1.00 97.44 186 TYR A C 1
ATOM 1506 O O . TYR A 1 186 ? -6.180 16.519 18.811 1.00 97.44 186 TYR A O 1
ATOM 1514 N N . LEU A 1 187 ? -7.981 16.690 20.162 1.00 98.06 187 LEU A N 1
ATOM 1515 C CA . LEU A 1 187 ? -8.961 16.064 19.277 1.00 98.06 187 LEU A CA 1
ATOM 1516 C C . LEU A 1 187 ? -10.079 17.067 18.959 1.00 98.06 187 LEU A C 1
ATOM 1518 O O . LEU A 1 187 ? -10.861 17.429 19.842 1.00 98.06 187 LEU A O 1
ATOM 1522 N N . ASP A 1 188 ? -10.157 17.502 17.702 1.00 97.88 188 ASP A N 1
ATOM 1523 C CA . ASP A 1 188 ? -11.225 18.368 17.189 1.00 97.88 188 ASP A CA 1
ATOM 1524 C C . ASP A 1 188 ? -12.466 17.533 16.839 1.00 97.88 188 ASP A C 1
ATOM 1526 O O . ASP A 1 188 ? -12.466 16.765 15.876 1.00 97.88 188 ASP A O 1
ATOM 1530 N N . ILE A 1 189 ? -13.527 17.665 17.635 1.00 98.00 189 ILE A N 1
ATOM 1531 C CA . ILE A 1 189 ? -14.752 16.868 17.534 1.00 98.00 189 ILE A CA 1
ATOM 1532 C C . ILE A 1 189 ? -15.933 17.760 17.151 1.00 98.00 189 ILE A C 1
ATOM 1534 O O . ILE A 1 189 ? -16.133 18.845 17.700 1.00 98.00 189 ILE A O 1
ATOM 1538 N N . ARG A 1 190 ? -16.781 17.274 16.235 1.00 97.06 190 ARG A N 1
ATOM 1539 C CA . ARG A 1 190 ? -17.990 17.980 15.779 1.00 97.06 190 ARG A CA 1
ATOM 1540 C C . ARG A 1 190 ? -19.270 17.201 16.136 1.00 97.06 190 ARG A C 1
ATOM 1542 O O . ARG A 1 190 ? -19.706 16.353 15.348 1.00 97.06 190 ARG A O 1
ATOM 1549 N N . PRO A 1 191 ? -19.879 17.413 17.320 1.00 97.81 191 PRO A N 1
ATOM 1550 C CA . PRO A 1 191 ? -21.057 16.656 17.733 1.00 97.81 191 PRO A CA 1
ATOM 1551 C C . PRO A 1 191 ? -22.271 16.868 16.821 1.00 97.81 191 PRO A C 1
ATOM 1553 O O . PRO A 1 191 ? -22.609 17.986 16.433 1.00 97.81 191 PRO A O 1
ATOM 1556 N N . ALA A 1 192 ? -22.992 15.785 16.547 1.00 96.69 192 ALA A N 1
ATOM 1557 C CA . ALA A 1 192 ? -24.227 15.773 15.777 1.00 96.69 192 ALA A CA 1
ATOM 1558 C C . ALA A 1 192 ? -25.335 15.000 16.504 1.00 96.69 192 ALA A C 1
ATOM 1560 O O . ALA A 1 192 ? -25.094 13.966 17.133 1.00 96.69 192 ALA A O 1
ATOM 1561 N N . TYR A 1 193 ? -26.566 15.500 16.398 1.00 96.94 193 TYR A N 1
ATOM 1562 C CA . TYR A 1 193 ? -27.746 14.915 17.028 1.00 96.94 193 TYR A CA 1
ATOM 1563 C C . TYR A 1 193 ? -28.739 14.381 15.993 1.00 96.94 193 TYR A C 1
ATOM 1565 O O . TYR A 1 193 ? -29.157 15.084 15.071 1.00 96.94 193 TYR A O 1
ATOM 1573 N N . TYR A 1 194 ? -29.172 13.136 16.186 1.00 93.81 194 TYR A N 1
ATOM 1574 C CA . TYR A 1 194 ? -30.141 12.458 15.332 1.00 93.81 194 TYR A CA 1
ATOM 1575 C C . TYR A 1 194 ? -31.341 11.984 16.177 1.00 93.81 194 TYR A C 1
ATOM 1577 O O . TYR A 1 194 ? -31.232 10.996 16.906 1.00 93.81 194 TYR A O 1
ATOM 1585 N N . PRO A 1 195 ? -32.519 12.643 16.096 1.00 90.00 195 PRO A N 1
ATOM 1586 C CA . PRO A 1 195 ? -33.672 12.287 16.931 1.00 90.00 195 PRO A CA 1
ATOM 1587 C C . PRO A 1 195 ? -34.269 10.911 16.589 1.00 90.00 195 PRO A C 1
ATOM 1589 O O . PRO A 1 195 ? -34.892 10.276 17.444 1.00 90.00 195 PRO A O 1
ATOM 1592 N N . VAL A 1 196 ? -34.062 10.420 15.362 1.00 81.06 196 VAL A N 1
ATOM 1593 C CA . VAL A 1 196 ? -34.567 9.130 14.862 1.00 81.06 196 VAL A CA 1
ATOM 1594 C C . VAL A 1 196 ? -33.453 8.079 14.877 1.00 81.06 196 VAL A C 1
ATOM 1596 O O . VAL A 1 196 ? -32.358 8.328 14.383 1.00 81.06 196 VAL A O 1
ATOM 1599 N N . GLY A 1 197 ? -33.754 6.890 15.410 1.00 79.31 197 GLY A N 1
ATOM 1600 C CA . GLY A 1 197 ? -32.788 5.807 15.640 1.00 79.31 197 GLY A CA 1
ATOM 1601 C C . GLY A 1 197 ? -32.543 5.545 17.130 1.00 79.31 197 GLY A C 1
ATOM 1602 O O . GLY A 1 197 ? -33.138 6.207 17.984 1.00 79.31 197 GLY A O 1
ATOM 1603 N N . THR A 1 198 ? -31.695 4.562 17.440 1.00 82.19 198 THR A N 1
ATOM 1604 C CA . THR A 1 198 ? -31.273 4.223 18.811 1.00 82.19 198 THR A CA 1
ATOM 1605 C C . THR A 1 198 ? -30.186 5.179 19.306 1.00 82.19 198 THR A C 1
ATOM 1607 O O . THR A 1 198 ? -30.426 5.930 20.248 1.00 82.19 198 THR A O 1
ATOM 1610 N N . ILE A 1 199 ? -29.038 5.212 18.622 1.00 88.88 199 ILE A N 1
ATOM 1611 C CA . ILE A 1 199 ? -27.902 6.098 18.922 1.00 88.88 199 ILE A CA 1
ATOM 1612 C C . ILE A 1 199 ? -28.263 7.538 18.532 1.00 88.88 199 ILE A C 1
ATOM 1614 O O . ILE A 1 199 ? -28.458 7.826 17.347 1.00 88.88 199 ILE A O 1
ATOM 1618 N N . LYS A 1 200 ? -28.347 8.433 19.526 1.00 92.75 200 LYS A N 1
ATOM 1619 C CA . LYS A 1 200 ? -28.726 9.846 19.340 1.00 92.75 200 LYS A CA 1
ATOM 1620 C C . LYS A 1 200 ? -27.548 10.752 19.005 1.00 92.75 200 LYS A C 1
ATOM 1622 O O . LYS A 1 200 ? -27.681 11.592 18.116 1.00 92.75 200 LYS A O 1
ATOM 1627 N N . PHE A 1 201 ? -26.424 10.578 19.698 1.00 97.19 201 PHE A N 1
ATOM 1628 C CA . PHE A 1 201 ? -25.230 11.404 19.542 1.00 97.19 201 PHE A CA 1
ATOM 1629 C C . PHE A 1 201 ? -24.173 10.704 18.693 1.00 97.19 201 PHE A C 1
ATOM 1631 O O . PHE A 1 201 ? -23.812 9.551 18.925 1.00 97.19 201 PHE A O 1
ATOM 1638 N N . TRP A 1 202 ? -23.686 11.437 17.703 1.00 95.50 202 TRP A N 1
ATOM 1639 C CA . TRP A 1 202 ? -22.655 11.024 16.761 1.00 95.50 202 TRP A CA 1
ATOM 1640 C C . TRP A 1 202 ? -21.607 12.130 16.661 1.00 95.50 202 TRP A C 1
ATOM 1642 O O . TRP A 1 202 ? -21.870 13.272 17.040 1.00 95.50 202 TRP A O 1
ATOM 1652 N N . VAL A 1 203 ? -20.447 11.809 16.104 1.00 95.56 203 VAL A N 1
ATOM 1653 C CA . VAL A 1 203 ? -19.563 12.799 15.492 1.00 95.56 203 VAL A CA 1
ATOM 1654 C C . VAL A 1 203 ? -19.846 12.840 13.992 1.00 95.56 203 VAL A C 1
ATOM 1656 O O . VAL A 1 203 ? -20.163 11.821 13.364 1.00 95.56 203 VAL A O 1
ATOM 1659 N N . ASN A 1 204 ? -19.748 14.036 13.427 1.00 92.25 204 ASN A N 1
ATOM 1660 C CA . ASN A 1 204 ? -19.865 14.310 12.004 1.00 92.25 204 ASN A CA 1
ATOM 1661 C C . ASN A 1 204 ? -18.567 14.922 11.466 1.00 92.25 204 ASN A C 1
ATOM 1663 O O . ASN A 1 204 ? -17.838 15.559 12.214 1.00 92.25 204 ASN A O 1
ATOM 1667 N N . HIS A 1 205 ? -18.380 14.865 10.149 1.00 89.81 205 HIS A N 1
ATOM 1668 C CA . HIS A 1 205 ? -17.658 15.912 9.426 1.00 89.81 205 HIS A CA 1
ATOM 1669 C C . HIS A 1 205 ? -18.653 16.583 8.465 1.00 89.81 205 HIS A C 1
ATOM 1671 O O . HIS A 1 205 ? -19.271 15.943 7.605 1.00 89.81 205 HIS A O 1
ATOM 1677 N N . GLY A 1 206 ? -18.917 17.873 8.694 1.00 85.62 206 GLY A N 1
ATOM 1678 C CA . GLY A 1 206 ? -20.006 18.601 8.039 1.00 85.62 206 GLY A CA 1
ATOM 1679 C C . GLY A 1 206 ? -21.372 17.928 8.251 1.00 85.62 206 GLY A C 1
ATOM 1680 O O . GLY A 1 206 ? -21.764 17.585 9.367 1.00 85.62 206 GLY A O 1
ATOM 1681 N N . VAL A 1 207 ? -22.121 17.709 7.167 1.00 81.69 207 VAL A N 1
ATOM 1682 C CA . VAL A 1 207 ? -23.423 17.009 7.217 1.00 81.69 207 VAL A CA 1
ATOM 1683 C C . VAL A 1 207 ? -23.300 15.481 7.307 1.00 81.69 207 VAL A C 1
ATOM 1685 O O . VAL A 1 207 ? -24.307 14.798 7.515 1.00 81.69 207 VAL A O 1
ATOM 1688 N N . SER A 1 208 ? -22.091 14.937 7.147 1.00 84.19 208 SER A N 1
ATOM 1689 C CA . SER A 1 208 ? -21.842 13.502 7.034 1.00 84.19 208 SER A CA 1
ATOM 1690 C C . SER A 1 208 ? -21.545 12.873 8.388 1.00 84.19 208 SER A C 1
ATOM 1692 O O . SER A 1 208 ? -20.622 13.273 9.093 1.00 84.19 208 SER A O 1
ATOM 1694 N N . ARG A 1 209 ? -22.326 11.849 8.727 1.00 88.06 209 ARG A N 1
ATOM 1695 C CA . ARG A 1 209 ? -22.239 11.112 9.989 1.00 88.06 209 ARG A CA 1
ATOM 1696 C C . ARG A 1 209 ? -21.126 10.069 9.936 1.00 88.06 209 ARG A C 1
ATOM 1698 O O . ARG A 1 209 ? -21.186 9.192 9.073 1.00 88.06 209 ARG A O 1
ATOM 1705 N N . VAL A 1 210 ? -20.154 10.157 10.846 1.00 86.81 210 VAL A N 1
ATOM 1706 C CA . VAL A 1 210 ? -18.960 9.291 10.853 1.00 86.81 210 VAL A CA 1
ATOM 1707 C C . VAL A 1 210 ? -19.004 8.250 11.974 1.00 86.81 210 VAL A C 1
ATOM 1709 O O . VAL A 1 210 ? -19.195 7.076 11.665 1.00 86.81 210 VAL A O 1
ATOM 1712 N N . GLN A 1 211 ? -18.932 8.653 13.247 1.00 91.44 211 GLN A N 1
ATOM 1713 C CA . GLN A 1 211 ? -18.770 7.731 14.386 1.00 91.44 211 GLN A CA 1
ATOM 1714 C C . GLN A 1 211 ? -19.821 7.932 15.489 1.00 91.44 211 GLN A C 1
ATOM 1716 O O . GLN A 1 211 ? -20.281 9.060 15.686 1.00 91.44 211 GLN A O 1
ATOM 1721 N N . PRO A 1 212 ? -20.226 6.885 16.232 1.00 93.75 212 PRO A N 1
ATOM 1722 C CA . PRO A 1 212 ? -20.990 7.045 17.469 1.00 93.75 212 PRO A CA 1
ATOM 1723 C C . PRO A 1 212 ? -20.179 7.844 18.496 1.00 93.75 212 PRO A C 1
ATOM 1725 O O . PRO A 1 212 ? -18.996 7.573 18.686 1.00 93.75 212 PRO A O 1
ATOM 1728 N N . MET A 1 213 ? -20.808 8.793 19.198 1.00 96.06 213 MET A N 1
ATOM 1729 C CA . MET A 1 213 ? -20.099 9.593 20.212 1.00 96.06 213 MET A CA 1
ATOM 1730 C C . MET A 1 213 ? -19.572 8.721 21.368 1.00 96.06 213 MET A C 1
ATOM 1732 O O . MET A 1 213 ? -18.501 8.979 21.897 1.00 96.06 213 MET A O 1
ATOM 1736 N N . GLU A 1 214 ? -20.304 7.663 21.722 1.00 94.19 214 GLU A N 1
ATOM 1737 C CA . GLU A 1 214 ? -19.965 6.708 22.788 1.00 94.19 214 GLU A CA 1
ATOM 1738 C C . GLU A 1 214 ? -18.566 6.086 22.613 1.00 94.19 214 GLU A C 1
ATOM 1740 O O . GLU A 1 214 ? -17.779 6.082 23.554 1.00 94.19 214 GLU A O 1
ATOM 1745 N N . GLN A 1 215 ? -18.220 5.654 21.392 1.00 90.69 215 GLN A N 1
ATOM 1746 C CA . GLN A 1 215 ? -16.910 5.064 21.085 1.00 90.69 215 GLN A CA 1
ATOM 1747 C C . GLN A 1 215 ? -15.781 6.086 21.267 1.00 90.69 215 GLN A C 1
ATOM 1749 O O . GLN A 1 215 ? -14.812 5.818 21.966 1.00 90.69 215 GLN A O 1
ATOM 1754 N N . VAL A 1 216 ? -15.955 7.287 20.704 1.00 95.81 216 VAL A N 1
ATOM 1755 C CA . VAL A 1 216 ? -14.975 8.385 20.773 1.00 95.81 216 VAL A CA 1
ATOM 1756 C C . VAL A 1 216 ? -14.692 8.795 22.222 1.00 95.81 216 VAL A C 1
ATOM 1758 O O . VAL A 1 216 ? -13.555 9.106 22.565 1.00 95.81 216 VAL A O 1
ATOM 1761 N N . LEU A 1 217 ? -15.709 8.777 23.088 1.00 98.06 217 LEU A N 1
ATOM 1762 C CA . LEU A 1 217 ? -15.542 9.041 24.518 1.00 98.06 217 LEU A CA 1
ATOM 1763 C C . LEU A 1 217 ? -14.796 7.897 25.229 1.00 98.06 217 LEU A C 1
ATOM 1765 O O . LEU A 1 217 ? -13.901 8.171 26.031 1.00 98.06 217 LEU A O 1
ATOM 1769 N N . GLN A 1 218 ? -15.128 6.638 24.922 1.00 95.12 218 GLN A N 1
ATOM 1770 C CA . GLN A 1 218 ? -14.488 5.467 25.529 1.00 95.12 218 GLN A CA 1
ATOM 1771 C C . GLN A 1 218 ? -13.006 5.344 25.141 1.00 95.12 218 GLN A C 1
ATOM 1773 O O . GLN A 1 218 ? -12.173 5.120 26.015 1.00 95.12 218 GLN A O 1
ATOM 1778 N N . ASP A 1 219 ? -12.657 5.572 23.870 1.00 93.50 219 ASP A N 1
ATOM 1779 C CA . ASP A 1 219 ? -11.272 5.501 23.379 1.00 93.50 219 ASP A CA 1
ATOM 1780 C C . ASP A 1 219 ? -10.350 6.480 24.134 1.00 93.50 219 ASP A C 1
ATOM 1782 O O . ASP A 1 219 ? -9.229 6.130 24.517 1.00 93.50 219 ASP A O 1
ATOM 1786 N N . VAL A 1 220 ? -10.841 7.700 24.407 1.00 97.88 220 VAL A N 1
ATOM 1787 C CA . VAL A 1 220 ? -10.125 8.704 25.213 1.00 97.88 220 VAL A CA 1
ATOM 1788 C C . VAL A 1 220 ? -10.052 8.286 26.682 1.00 97.88 220 VAL A C 1
ATOM 1790 O O . VAL A 1 220 ? -8.995 8.435 27.295 1.00 97.88 220 VAL A O 1
ATOM 1793 N N . TYR A 1 221 ? -11.145 7.774 27.255 1.00 97.62 221 TYR A N 1
ATOM 1794 C CA . TYR A 1 221 ? -11.202 7.332 28.652 1.00 97.62 221 TYR A CA 1
ATOM 1795 C C . TYR A 1 221 ? -10.197 6.211 28.944 1.00 97.62 221 TYR A C 1
ATOM 1797 O O . TYR A 1 221 ? -9.402 6.309 29.886 1.00 97.62 221 TYR A O 1
ATOM 1805 N N . ASP A 1 222 ? -10.191 5.172 28.109 1.00 93.75 222 ASP A N 1
ATOM 1806 C CA . ASP A 1 222 ? -9.280 4.037 28.240 1.00 93.75 222 ASP A CA 1
ATOM 1807 C C . ASP A 1 222 ? -7.830 4.517 28.085 1.00 93.75 222 ASP A C 1
ATOM 1809 O O . ASP A 1 222 ? -6.981 4.223 28.927 1.00 93.75 222 ASP A O 1
ATOM 1813 N N . PHE A 1 223 ? -7.550 5.365 27.088 1.00 94.88 223 PHE A N 1
ATOM 1814 C CA . PHE A 1 223 ? -6.215 5.933 26.904 1.00 94.88 223 PHE A CA 1
ATOM 1815 C C . PHE A 1 223 ? -5.728 6.738 28.122 1.00 94.88 223 PHE A C 1
ATOM 1817 O O . PHE A 1 223 ? -4.613 6.507 28.597 1.00 94.88 223 PHE A O 1
ATOM 1824 N N . VAL A 1 224 ? -6.517 7.677 28.663 1.00 96.31 224 VAL A N 1
ATOM 1825 C CA . VAL A 1 224 ? -6.042 8.514 29.785 1.00 96.31 224 VAL A CA 1
ATOM 1826 C C . VAL A 1 224 ? -5.913 7.741 31.096 1.00 96.31 224 VAL A C 1
ATOM 1828 O O . VAL A 1 224 ? -5.034 8.060 31.901 1.00 96.31 224 VAL A O 1
ATOM 1831 N N . THR A 1 225 ? -6.738 6.713 31.313 1.00 94.06 225 THR A N 1
ATOM 1832 C CA . THR A 1 225 ? -6.663 5.870 32.517 1.00 94.06 225 THR A CA 1
ATOM 1833 C C . THR A 1 225 ? -5.494 4.880 32.467 1.00 94.06 225 THR A C 1
ATOM 1835 O O . THR A 1 225 ? -4.878 4.620 33.501 1.00 94.06 225 THR A O 1
ATOM 1838 N N . GLU A 1 226 ? -5.106 4.402 31.280 1.00 91.44 226 GLU A N 1
ATOM 1839 C CA . GLU A 1 226 ? -3.922 3.554 31.070 1.00 91.44 226 GLU A CA 1
ATOM 1840 C C . GLU A 1 226 ? -2.584 4.321 31.080 1.00 91.44 226 GLU A C 1
ATOM 1842 O O . GLU A 1 226 ? -1.541 3.761 31.441 1.00 91.44 226 GLU A O 1
ATOM 1847 N N . THR A 1 227 ? -2.581 5.587 30.647 1.00 91.19 227 THR A N 1
ATOM 1848 C CA . THR A 1 227 ? -1.344 6.358 30.401 1.00 91.19 227 THR A CA 1
ATOM 1849 C C . THR A 1 227 ? -1.072 7.470 31.410 1.00 91.19 227 THR A C 1
ATOM 1851 O O . THR A 1 227 ? 0.087 7.841 31.602 1.00 91.19 227 THR A O 1
ATOM 1854 N N . ASN A 1 228 ? -2.111 8.000 32.068 1.00 91.50 228 ASN A N 1
ATOM 1855 C CA . ASN A 1 228 ? -2.068 9.226 32.873 1.00 91.50 228 ASN A CA 1
ATOM 1856 C C . ASN A 1 228 ? -1.664 10.491 32.067 1.00 91.50 228 ASN A C 1
ATOM 1858 O O . ASN A 1 228 ? -1.334 11.522 32.659 1.00 91.50 228 ASN A O 1
ATOM 1862 N N . GLU A 1 229 ? -1.688 10.444 30.732 1.00 94.62 229 GLU A N 1
ATOM 1863 C CA . GLU A 1 229 ? -1.527 11.614 29.853 1.00 94.62 229 GLU A CA 1
ATOM 1864 C C . GLU A 1 229 ? -2.723 12.573 29.972 1.00 94.62 229 GLU A C 1
ATOM 1866 O O . GLU A 1 229 ? -3.752 12.220 30.544 1.00 94.62 229 GLU A O 1
ATOM 1871 N N . ILE A 1 230 ? -2.601 13.796 29.447 1.00 96.31 230 ILE A N 1
ATOM 1872 C CA . ILE A 1 230 ? -3.689 14.787 29.456 1.00 96.31 230 ILE A CA 1
ATOM 1873 C C . ILE A 1 230 ? -4.176 14.991 28.019 1.00 96.31 230 ILE A C 1
ATOM 1875 O O . ILE A 1 230 ? -3.364 15.274 27.140 1.00 96.31 230 ILE A O 1
ATOM 1879 N N . VAL A 1 231 ? -5.483 14.866 27.781 1.00 97.88 231 VAL A N 1
ATOM 1880 C CA . VAL A 1 231 ? -6.093 14.993 26.445 1.00 97.88 231 VAL A CA 1
ATOM 1881 C C . VAL A 1 231 ? -7.096 16.143 26.430 1.00 97.88 231 VAL A C 1
ATOM 1883 O O . VAL A 1 231 ? -7.943 16.256 27.318 1.00 97.88 231 VAL A O 1
ATOM 1886 N N . ILE A 1 232 ? -7.015 16.991 25.406 1.00 97.69 232 ILE A N 1
ATOM 1887 C CA . ILE A 1 232 ? -8.016 18.015 25.108 1.00 97.69 232 ILE A CA 1
ATOM 1888 C C . ILE A 1 232 ? -9.003 17.433 24.090 1.00 97.69 232 ILE A C 1
ATOM 1890 O O . ILE A 1 232 ? -8.622 17.088 22.973 1.00 97.69 232 ILE A O 1
ATOM 1894 N N . LEU A 1 233 ? -10.270 17.344 24.486 1.00 98.19 233 LEU A N 1
ATOM 1895 C CA . LEU A 1 233 ? -11.396 16.900 23.673 1.00 98.19 233 LEU A CA 1
ATOM 1896 C C . LEU A 1 233 ? -12.267 18.127 23.370 1.00 98.19 233 LEU A C 1
ATOM 1898 O O . LEU A 1 233 ? -12.959 18.625 24.257 1.00 98.19 233 LEU A O 1
ATOM 1902 N N . ASP A 1 234 ? -12.196 18.658 22.151 1.00 97.75 234 ASP A N 1
ATOM 1903 C CA . ASP A 1 234 ? -12.749 19.974 21.815 1.00 97.75 234 ASP A CA 1
ATOM 1904 C C . ASP A 1 234 ? -14.015 19.848 20.963 1.00 97.75 234 ASP A C 1
ATOM 1906 O O . ASP A 1 234 ? -13.956 19.543 19.775 1.00 97.75 234 ASP A O 1
ATOM 1910 N N . PHE A 1 235 ? -15.185 20.075 21.565 1.00 98.00 235 PHE A N 1
ATOM 1911 C CA . PHE A 1 235 ? -16.475 20.045 20.872 1.00 98.00 235 PHE A CA 1
ATOM 1912 C C . PHE A 1 235 ? -16.691 21.375 20.134 1.00 98.00 235 PHE A C 1
ATOM 1914 O O . PHE A 1 235 ? -17.343 22.296 20.643 1.00 98.00 235 PHE A O 1
ATOM 1921 N N . HIS A 1 236 ? -16.088 21.490 18.947 1.00 92.06 236 HIS A N 1
ATOM 1922 C CA . HIS A 1 236 ? -15.867 22.778 18.291 1.00 92.06 236 HIS A CA 1
ATOM 1923 C C . HIS A 1 236 ? -17.013 23.254 17.384 1.00 92.06 236 HIS A C 1
ATOM 1925 O O . HIS A 1 236 ? -17.265 24.456 17.296 1.00 92.06 236 HIS A O 1
ATOM 1931 N N . GLN A 1 237 ? -17.730 22.357 16.700 1.00 90.56 237 GLN A N 1
ATOM 1932 C CA . GLN A 1 237 ? -18.898 22.731 15.883 1.00 90.56 237 GLN A CA 1
ATOM 1933 C C . GLN A 1 237 ? -20.033 21.722 16.037 1.00 90.56 237 GLN A C 1
ATOM 1935 O O . GLN A 1 237 ? -19.795 20.537 16.236 1.00 90.56 237 GLN A O 1
ATOM 1940 N N . PHE A 1 238 ? -21.271 22.183 15.860 1.00 95.38 238 PHE A N 1
ATOM 1941 C CA . PHE A 1 238 ? -22.483 21.378 16.042 1.00 95.38 238 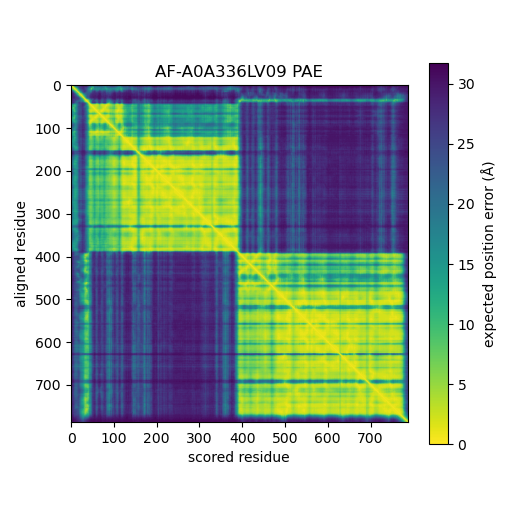PHE A CA 1
ATOM 1942 C C . PHE A 1 238 ? -23.275 21.264 14.722 1.00 95.38 238 PHE A C 1
ATOM 1944 O O . PHE A 1 238 ? -24.382 21.799 14.617 1.00 95.38 238 PHE A O 1
ATOM 1951 N N . PRO A 1 239 ? -22.711 20.646 13.661 1.00 89.31 239 PRO A N 1
ATOM 1952 C CA . PRO A 1 239 ? -23.166 20.845 12.280 1.00 89.31 239 PRO A CA 1
ATOM 1953 C C . PRO A 1 239 ? -24.548 20.259 11.957 1.00 89.31 239 PRO A C 1
ATOM 1955 O O . PRO A 1 239 ? -25.159 20.662 10.966 1.00 89.31 239 PRO A O 1
ATOM 1958 N N . VAL A 1 240 ? -25.059 19.310 12.752 1.00 94.06 240 VAL A N 1
ATOM 1959 C CA . VAL A 1 240 ? -26.362 18.666 12.517 1.00 94.06 240 VAL A CA 1
ATOM 1960 C C . VAL A 1 240 ? -27.141 18.487 13.819 1.00 94.06 240 VAL A C 1
ATOM 1962 O O . VAL A 1 240 ? -26.649 17.919 14.789 1.00 94.06 240 VAL A O 1
ATOM 1965 N N . GLY A 1 241 ? -28.407 18.909 13.810 1.00 93.25 241 GLY A N 1
ATOM 1966 C CA . GLY A 1 241 ? -29.415 18.502 14.794 1.00 93.25 241 GLY A CA 1
ATOM 1967 C C . GLY A 1 241 ? -29.505 19.321 16.083 1.00 93.25 241 GLY A C 1
ATOM 1968 O O . GLY A 1 241 ? -30.514 19.203 16.772 1.00 93.25 241 GLY A O 1
ATOM 1969 N N . PHE A 1 242 ? -28.536 20.186 16.395 1.00 95.12 242 PHE A N 1
ATOM 1970 C CA . PHE A 1 242 ? -28.562 21.064 17.576 1.00 95.12 242 PHE A CA 1
ATOM 1971 C C . PHE A 1 242 ? -29.498 22.271 17.375 1.00 95.12 242 PHE A C 1
ATOM 1973 O O . PHE A 1 242 ? -29.086 23.422 17.291 1.00 95.12 242 PHE A O 1
ATOM 1980 N N . THR A 1 243 ? -30.801 21.999 17.255 1.00 94.06 243 THR A N 1
ATOM 1981 C CA . THR A 1 243 ? -31.843 23.011 17.000 1.00 94.06 243 THR A CA 1
ATOM 1982 C C . THR A 1 243 ? -32.401 23.672 18.264 1.00 94.06 243 THR A C 1
ATOM 1984 O O . THR A 1 243 ? -33.237 24.568 18.161 1.00 94.06 243 THR A O 1
ATOM 1987 N N . SER A 1 244 ? -32.004 23.223 19.457 1.00 95.06 244 SER A N 1
ATOM 1988 C CA . SER A 1 244 ? -32.397 23.830 20.732 1.00 95.06 244 SER A CA 1
ATOM 1989 C C . SER A 1 244 ? -31.363 23.565 21.828 1.00 95.06 244 SER A C 1
ATOM 1991 O O . SER A 1 244 ? -30.647 22.564 21.807 1.00 95.06 244 SER A O 1
ATOM 1993 N N . HIS A 1 245 ? -31.335 24.448 22.829 1.00 95.56 245 HIS A N 1
ATOM 1994 C CA . HIS A 1 245 ? -30.423 24.363 23.978 1.00 95.56 245 HIS A CA 1
ATOM 1995 C C . HIS A 1 245 ? -30.593 23.082 24.816 1.00 95.56 245 HIS A C 1
ATOM 1997 O O . HIS A 1 245 ? -29.658 22.578 25.427 1.00 95.56 245 HIS A O 1
ATOM 2003 N N . GLU A 1 246 ? -31.787 22.492 24.793 1.00 96.50 246 GLU A N 1
ATOM 2004 C CA . GLU A 1 246 ? -32.077 21.205 25.433 1.00 96.50 246 GLU A CA 1
ATOM 2005 C C . GLU A 1 246 ? -31.239 20.052 24.852 1.00 96.50 246 GLU A C 1
ATOM 2007 O O . GLU A 1 246 ? -30.894 19.117 25.566 1.00 96.50 246 GLU A O 1
ATOM 2012 N N . ILE A 1 247 ? -30.851 20.134 23.576 1.00 97.44 247 ILE A N 1
ATOM 2013 C CA . ILE A 1 247 ? -30.017 19.120 22.917 1.00 97.44 247 ILE A CA 1
ATOM 2014 C C . ILE A 1 247 ? -28.550 19.259 23.354 1.00 97.44 247 ILE A C 1
ATOM 2016 O O . ILE A 1 247 ? -27.872 18.246 23.518 1.00 97.44 247 ILE A O 1
ATOM 2020 N N . HIS A 1 248 ? -28.085 20.485 23.631 1.00 97.62 248 HIS A N 1
ATOM 2021 C CA . HIS A 1 248 ? -26.784 20.716 24.268 1.00 97.62 248 HIS A CA 1
ATOM 2022 C C . HIS A 1 248 ? -26.747 20.147 25.690 1.00 97.62 248 HIS A C 1
ATOM 2024 O O . HIS A 1 248 ? -25.808 19.418 26.007 1.00 97.62 248 HIS A O 1
ATOM 2030 N N . ARG A 1 249 ? -27.797 20.374 26.499 1.00 97.56 249 ARG A N 1
ATOM 2031 C CA . ARG A 1 249 ? -27.940 19.742 27.824 1.00 97.56 249 ARG A CA 1
ATOM 2032 C C . ARG A 1 249 ? -27.836 18.220 27.756 1.00 97.56 249 ARG A C 1
ATOM 2034 O O . ARG A 1 249 ? -26.941 17.636 28.354 1.0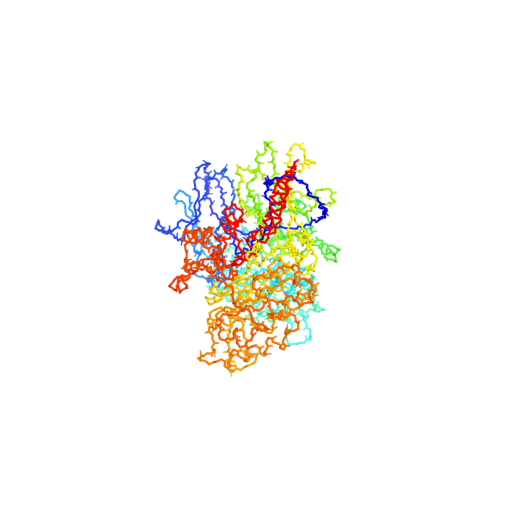0 97.56 249 ARG A O 1
ATOM 2041 N N . ASN A 1 250 ? -28.675 17.599 26.927 1.00 97.50 250 ASN A N 1
ATOM 2042 C CA . ASN A 1 250 ? -28.688 16.146 26.752 1.00 97.50 250 ASN A CA 1
ATOM 2043 C C . ASN A 1 250 ? -27.321 15.581 26.299 1.00 97.50 250 ASN A C 1
ATOM 2045 O O . ASN A 1 250 ? -27.008 14.439 26.623 1.00 97.50 250 ASN A O 1
ATOM 2049 N N . LEU A 1 251 ? -26.506 16.350 25.556 1.00 98.00 251 LEU A N 1
ATOM 2050 C CA . LEU A 1 251 ? -25.140 15.948 25.198 1.00 98.00 251 LEU A CA 1
ATOM 2051 C C . LEU A 1 251 ? -24.186 16.034 26.397 1.00 98.00 251 LEU A C 1
ATOM 2053 O 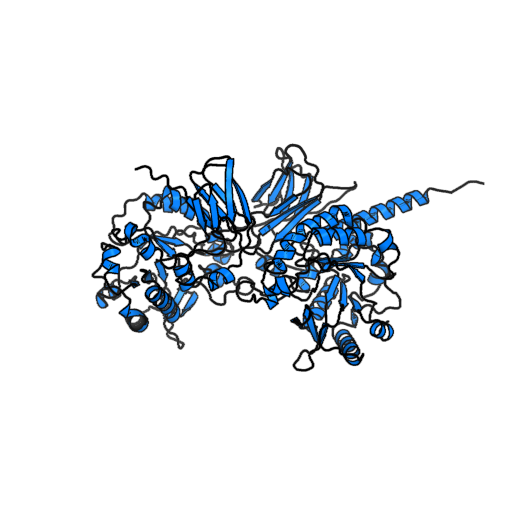O . LEU A 1 251 ? -23.391 15.121 26.591 1.00 98.00 251 LEU A O 1
ATOM 2057 N N . VAL A 1 252 ? -24.233 17.114 27.183 1.00 98.00 252 VAL A N 1
ATOM 2058 C CA . VAL A 1 252 ? -23.352 17.265 28.354 1.00 98.00 252 VAL A CA 1
ATOM 2059 C C . VAL A 1 252 ? -23.682 16.223 29.421 1.00 98.00 252 VAL A C 1
ATOM 2061 O O . VAL A 1 252 ? -22.764 15.621 29.973 1.00 98.00 252 VAL A O 1
ATOM 2064 N N . ASP A 1 253 ? -24.967 15.947 29.645 1.00 97.38 253 ASP A N 1
ATOM 2065 C CA . ASP A 1 253 ? -25.419 14.901 30.564 1.00 97.38 253 ASP A CA 1
ATOM 2066 C C . ASP A 1 253 ? -24.882 13.522 30.119 1.00 97.38 253 ASP A C 1
ATOM 2068 O O . ASP A 1 253 ? -24.262 12.823 30.918 1.00 97.38 253 ASP A O 1
ATOM 2072 N N . PHE A 1 254 ? -24.992 13.184 28.825 1.00 97.94 254 PHE A N 1
ATOM 2073 C CA . PHE A 1 254 ? -24.431 11.955 28.239 1.00 97.94 254 PHE A CA 1
ATOM 2074 C C . PHE A 1 254 ? -22.896 11.860 28.373 1.00 97.94 254 PHE A C 1
ATOM 2076 O O . PHE A 1 254 ? -22.360 10.815 28.748 1.00 97.94 254 PHE A O 1
ATOM 2083 N N . VAL A 1 255 ? -22.161 12.951 28.122 1.00 98.25 255 VAL A N 1
ATOM 2084 C CA . VAL A 1 255 ? -20.695 12.985 28.298 1.00 98.25 255 VAL A CA 1
ATOM 2085 C C . VAL A 1 255 ? -20.307 12.823 29.771 1.00 98.25 255 VAL A C 1
ATOM 2087 O O . VAL A 1 255 ? -19.338 12.131 30.079 1.00 98.25 255 VAL A O 1
ATOM 2090 N N . ASN A 1 256 ? -21.072 13.409 30.694 1.00 97.50 256 ASN A N 1
ATOM 2091 C CA . ASN A 1 256 ? -20.863 13.252 32.131 1.00 97.50 256 ASN A CA 1
ATOM 2092 C C . ASN A 1 256 ? -21.157 11.821 32.617 1.00 97.50 256 ASN A C 1
ATOM 2094 O O . ASN A 1 256 ? -20.412 11.312 33.451 1.00 97.50 256 ASN A O 1
ATOM 2098 N N . GLU A 1 257 ? -22.187 11.162 32.077 1.00 96.88 257 GLU A N 1
ATOM 2099 C CA . GLU A 1 257 ? -22.468 9.740 32.332 1.00 96.88 257 GLU A CA 1
ATOM 2100 C C . GLU A 1 257 ? -21.368 8.808 31.795 1.00 96.88 257 GLU A C 1
ATOM 2102 O O . GLU A 1 257 ? -21.121 7.769 32.403 1.00 96.88 257 GLU A O 1
ATOM 2107 N N . THR A 1 258 ? -20.687 9.182 30.703 1.00 96.25 258 THR A N 1
ATOM 2108 C CA . THR A 1 258 ? -19.659 8.335 30.065 1.00 96.25 258 THR A CA 1
ATOM 2109 C C . THR A 1 258 ? -18.252 8.547 30.644 1.00 96.25 258 THR A C 1
ATOM 2111 O O . THR A 1 258 ? -17.557 7.572 30.907 1.00 96.25 258 THR A O 1
ATOM 2114 N N . ILE A 1 259 ? -17.811 9.802 30.837 1.00 98.00 259 ILE A N 1
ATOM 2115 C CA . ILE A 1 259 ? -16.409 10.150 31.184 1.00 98.00 259 ILE A CA 1
ATOM 2116 C C . ILE A 1 259 ? -16.268 11.274 32.234 1.00 98.00 259 ILE A C 1
ATOM 2118 O O . ILE A 1 259 ? -15.199 11.876 32.389 1.00 98.00 259 ILE A O 1
ATOM 2122 N N . GLY A 1 260 ? -17.348 11.627 32.942 1.00 97.38 260 GLY A N 1
ATOM 2123 C CA . GLY A 1 260 ? -17.389 12.805 33.821 1.00 97.38 260 GLY A CA 1
ATOM 2124 C C . GLY A 1 260 ? -16.429 12.761 35.018 1.00 97.38 260 GLY A C 1
ATOM 2125 O O . GLY A 1 260 ? -15.996 13.804 35.522 1.00 97.38 260 GLY A O 1
ATOM 2126 N N . ASP A 1 261 ? -16.019 11.573 35.460 1.00 96.94 261 ASP A N 1
ATOM 2127 C CA . ASP A 1 261 ? -14.998 11.381 36.491 1.00 96.94 261 ASP A CA 1
ATOM 2128 C C . ASP A 1 261 ? -13.596 11.806 36.013 1.00 96.94 261 ASP A C 1
ATOM 2130 O O . ASP A 1 261 ? -12.833 12.322 36.826 1.00 96.94 261 ASP A O 1
ATOM 2134 N N . GLN A 1 262 ? -13.289 11.712 34.714 1.00 98.12 262 GLN A N 1
ATOM 2135 C CA . GLN A 1 262 ? -12.001 12.119 34.133 1.00 98.12 262 GLN A CA 1
ATOM 2136 C C . GLN A 1 262 ? -11.935 13.589 33.692 1.00 98.12 262 GLN A C 1
ATOM 2138 O O . GLN A 1 262 ? -10.832 14.105 33.496 1.00 98.12 262 GLN A O 1
ATOM 2143 N N . ILE A 1 263 ? -13.071 14.290 33.578 1.00 98.12 263 ILE A N 1
ATOM 2144 C CA . ILE A 1 263 ? -13.125 15.686 33.096 1.00 98.12 263 ILE A CA 1
ATOM 2145 C C . ILE A 1 263 ? -12.668 16.705 34.155 1.00 98.12 263 ILE A C 1
ATOM 2147 O O . ILE A 1 263 ? -13.284 16.847 35.218 1.00 98.12 263 ILE A O 1
ATOM 2151 N N . ILE A 1 264 ? -11.581 17.417 33.852 1.00 97.00 264 ILE A N 1
ATOM 2152 C CA . ILE A 1 264 ? -10.925 18.432 34.687 1.00 97.00 264 ILE A CA 1
ATOM 2153 C C . ILE A 1 264 ? -11.820 19.675 34.822 1.00 97.00 264 ILE A C 1
ATOM 2155 O O . ILE A 1 264 ? -12.370 20.178 33.847 1.00 97.00 264 ILE A O 1
ATOM 2159 N N . ASP A 1 265 ? -11.924 20.205 36.040 1.00 95.00 265 ASP A N 1
ATOM 2160 C CA . ASP A 1 265 ? -12.719 21.389 36.389 1.00 95.00 265 ASP A CA 1
ATOM 2161 C C . ASP A 1 265 ? -12.121 22.682 35.789 1.00 95.00 265 ASP A C 1
ATOM 2163 O O . ASP A 1 265 ? -10.934 22.962 35.989 1.00 95.00 265 ASP A O 1
ATOM 2167 N N . ILE A 1 266 ? -12.937 23.499 35.105 1.00 91.50 266 ILE A N 1
ATOM 2168 C CA . ILE A 1 266 ? -12.525 24.763 34.451 1.00 91.50 266 ILE A CA 1
ATOM 2169 C C . ILE A 1 266 ? -11.861 25.770 35.410 1.00 91.50 266 ILE A C 1
ATOM 2171 O O . ILE A 1 266 ? -11.087 26.617 34.968 1.00 91.50 266 ILE A O 1
ATOM 2175 N N . LYS A 1 267 ? -12.094 25.681 36.730 1.00 91.56 267 LYS A N 1
ATOM 2176 C CA . LYS A 1 267 ? -11.406 26.527 37.729 1.00 91.56 267 LYS A CA 1
ATOM 2177 C C . LYS A 1 267 ? -9.899 26.266 37.805 1.00 91.56 267 LYS A C 1
ATOM 2179 O O . LYS A 1 267 ? -9.199 27.056 38.428 1.00 91.56 267 LYS A O 1
ATOM 2184 N N . THR A 1 268 ? -9.425 25.182 37.188 1.00 90.50 268 THR A N 1
ATOM 2185 C CA . THR A 1 268 ? -8.014 24.974 36.845 1.00 90.50 268 THR A CA 1
ATOM 2186 C C . THR A 1 268 ? -7.583 26.093 35.883 1.00 90.50 268 THR A C 1
ATOM 2188 O O . THR A 1 268 ? -6.899 27.031 36.281 1.00 90.50 268 THR A O 1
ATOM 2191 N N . GLY A 1 269 ? -8.125 26.090 34.662 1.00 88.44 269 GLY A N 1
ATOM 2192 C CA . GLY A 1 269 ? -7.928 27.148 33.674 1.00 88.44 269 GLY A CA 1
ATOM 2193 C C . GLY A 1 269 ? -6.652 27.003 32.837 1.00 88.44 269 GLY A C 1
ATOM 2194 O O . GLY A 1 269 ? -5.732 26.252 33.149 1.00 88.44 269 GLY A O 1
ATOM 2195 N N . TRP A 1 270 ? -6.600 27.744 31.728 1.00 87.88 270 TRP A N 1
ATOM 2196 C CA . TRP A 1 270 ? -5.530 27.642 30.723 1.00 87.88 270 TRP A CA 1
ATOM 2197 C C . TRP A 1 270 ? -4.168 28.219 31.159 1.00 87.88 270 TRP A C 1
ATOM 2199 O O . TRP A 1 270 ? -3.178 28.075 30.444 1.00 87.88 270 TRP A O 1
ATOM 2209 N N . ASP A 1 271 ? -4.114 28.873 32.324 1.00 88.06 271 ASP A N 1
ATOM 2210 C CA . ASP A 1 271 ? -2.889 29.436 32.911 1.00 88.06 271 ASP A CA 1
ATOM 2211 C C . ASP A 1 271 ? -2.159 28.452 33.851 1.00 88.06 271 ASP A C 1
ATOM 2213 O O . ASP A 1 271 ? -1.086 28.772 34.356 1.00 88.06 271 ASP A O 1
ATOM 2217 N N . THR A 1 272 ? -2.731 27.265 34.083 1.00 90.69 272 THR A N 1
ATOM 2218 C CA . THR A 1 272 ? -2.174 26.206 34.939 1.00 90.69 272 THR A CA 1
ATOM 2219 C C . THR A 1 272 ? -1.047 25.431 34.256 1.00 90.69 272 THR A C 1
ATOM 2221 O O . THR A 1 272 ? -1.084 25.186 33.047 1.00 90.69 272 THR A O 1
ATOM 2224 N N . THR A 1 273 ? -0.062 25.011 35.052 1.00 94.44 273 THR A N 1
ATOM 2225 C CA . THR A 1 273 ? 1.058 24.159 34.630 1.00 94.44 273 THR A CA 1
ATOM 2226 C C . THR A 1 273 ? 0.682 22.676 34.572 1.00 94.44 273 THR A C 1
ATOM 2228 O O . THR A 1 273 ? -0.169 22.195 35.327 1.00 94.44 273 THR A O 1
ATOM 2231 N N . LEU A 1 274 ? 1.344 21.898 33.713 1.00 93.00 274 LEU A N 1
ATOM 2232 C CA . LEU A 1 274 ? 1.083 20.454 33.609 1.00 93.00 274 LEU A CA 1
ATOM 2233 C C . LEU A 1 274 ? 1.353 19.714 34.938 1.00 93.00 274 LEU A C 1
ATOM 2235 O O . LEU A 1 274 ? 0.629 18.781 35.291 1.00 93.00 274 LEU A O 1
ATOM 2239 N N . ASN A 1 275 ? 2.319 20.184 35.735 1.00 94.62 275 ASN A N 1
ATOM 2240 C CA . ASN A 1 275 ? 2.614 19.692 37.082 1.00 94.62 275 ASN A CA 1
ATOM 2241 C C . ASN A 1 275 ? 1.448 19.858 38.068 1.00 94.62 275 ASN A C 1
ATOM 2243 O O . ASN A 1 275 ? 1.242 18.982 38.910 1.00 94.62 275 ASN A O 1
ATOM 2247 N N . GLU A 1 276 ? 0.674 20.938 37.981 1.00 94.56 276 GLU A N 1
ATOM 2248 C CA . GLU A 1 276 ? -0.522 21.151 38.809 1.00 94.56 276 GLU A CA 1
ATOM 2249 C C . GLU A 1 276 ? -1.686 20.250 38.365 1.00 94.56 276 GLU A C 1
ATOM 2251 O O . GLU A 1 276 ? -2.398 19.699 39.206 1.00 94.56 276 GLU A O 1
ATOM 2256 N N . ILE A 1 277 ? -1.848 20.013 37.059 1.00 92.81 277 ILE A N 1
ATOM 2257 C CA . ILE A 1 277 ? -2.863 19.085 36.529 1.00 92.81 277 ILE A CA 1
ATOM 2258 C C . ILE A 1 277 ? -2.538 17.636 36.914 1.00 92.81 277 ILE A C 1
ATOM 2260 O O . ILE A 1 277 ? -3.417 16.896 37.358 1.00 92.81 277 ILE A O 1
ATOM 2264 N N . TRP A 1 278 ? -1.271 17.224 36.842 1.00 94.00 278 TRP A N 1
ATOM 2265 C CA . TRP A 1 278 ? -0.853 15.879 37.250 1.00 94.00 278 TRP A CA 1
ATOM 2266 C C . TRP A 1 278 ? -0.934 15.606 38.757 1.00 94.00 278 TRP A C 1
ATOM 2268 O O . TRP A 1 278 ? -0.855 14.441 39.147 1.00 94.00 278 TRP A O 1
ATOM 2278 N N . GLN A 1 279 ? -1.111 16.630 39.597 1.00 93.50 279 GLN A N 1
ATOM 2279 C CA . GLN A 1 279 ? -1.462 16.457 41.014 1.00 93.50 279 GLN A CA 1
ATOM 2280 C C . GLN A 1 279 ? -2.954 16.139 41.213 1.00 93.50 279 GLN A C 1
ATOM 2282 O O . GLN A 1 279 ? -3.328 15.579 42.243 1.00 93.50 279 GLN A O 1
ATOM 2287 N N . GLN A 1 280 ? -3.808 16.453 40.233 1.00 93.31 280 GLN A N 1
ATOM 2288 C CA . GLN A 1 280 ? -5.207 16.021 40.206 1.00 93.31 280 GLN A CA 1
ATOM 2289 C C . GLN A 1 280 ? -5.315 14.553 39.757 1.00 93.31 280 GLN A C 1
ATOM 2291 O O . GLN A 1 280 ? -4.402 14.009 39.133 1.00 93.31 280 GLN A O 1
ATOM 2296 N N . SER A 1 281 ? -6.467 13.922 40.001 1.00 92.75 281 SER A N 1
ATOM 2297 C CA . SER A 1 281 ? -6.793 12.568 39.517 1.00 92.75 281 SER A CA 1
ATOM 2298 C C . SER A 1 281 ? -7.425 12.532 38.117 1.00 92.75 281 SER A C 1
ATOM 2300 O O . SER A 1 281 ? -7.821 11.464 37.671 1.00 92.75 281 SER A O 1
ATOM 2302 N N . LYS A 1 282 ? -7.582 13.691 37.465 1.00 96.50 282 LYS A N 1
ATOM 2303 C CA . LYS A 1 282 ? -8.383 13.895 36.248 1.00 96.50 282 LYS A CA 1
ATOM 2304 C C . LYS A 1 282 ? -7.520 14.284 35.045 1.00 96.50 282 LYS A C 1
ATOM 2306 O O . LYS A 1 282 ? -6.471 14.905 35.229 1.00 96.50 282 LYS A O 1
ATOM 2311 N N . ARG A 1 283 ? -7.936 13.921 33.828 1.00 96.94 283 ARG A N 1
ATOM 2312 C CA . ARG A 1 283 ? -7.067 13.925 32.632 1.00 96.94 283 ARG A CA 1
ATOM 2313 C C . ARG A 1 283 ? -7.680 14.448 31.332 1.00 96.94 283 ARG A C 1
ATOM 2315 O O . ARG A 1 283 ? -6.928 14.702 30.397 1.00 96.94 283 ARG A O 1
ATOM 2322 N N . ILE A 1 284 ? -8.993 14.642 31.260 1.00 98.31 284 ILE A N 1
ATOM 2323 C CA . ILE A 1 284 ? -9.661 15.131 30.045 1.00 98.31 284 ILE A CA 1
ATOM 2324 C C . ILE A 1 284 ? -10.028 16.603 30.231 1.00 98.31 284 ILE A C 1
ATOM 2326 O O . ILE A 1 284 ? -10.637 16.965 31.236 1.00 98.31 284 ILE A O 1
ATOM 2330 N N . ILE A 1 285 ? -9.698 17.457 29.265 1.00 96.69 285 ILE A N 1
ATOM 2331 C CA . ILE A 1 285 ? -10.265 18.807 29.162 1.00 96.69 285 ILE A CA 1
ATOM 2332 C C . ILE A 1 285 ? -11.355 18.779 28.094 1.00 96.69 285 ILE A C 1
ATOM 2334 O O . ILE A 1 285 ? -11.053 18.584 26.920 1.00 96.69 285 ILE A O 1
ATOM 2338 N N . LEU A 1 286 ? -12.610 18.986 28.499 1.00 97.81 286 LEU A N 1
ATOM 2339 C CA . LEU A 1 286 ? -13.748 19.090 27.585 1.00 97.81 286 LEU A CA 1
ATOM 2340 C C . LEU A 1 286 ? -13.931 20.549 27.142 1.00 97.81 286 LEU A C 1
ATOM 2342 O O . LEU A 1 286 ? -14.553 21.343 27.853 1.00 97.81 286 LEU A O 1
ATOM 2346 N N . GLY A 1 287 ? -13.392 20.897 25.975 1.00 96.44 287 GLY A N 1
ATOM 2347 C CA . GLY A 1 287 ? -13.707 22.151 25.289 1.00 96.44 287 GLY A CA 1
ATOM 2348 C C . GLY A 1 287 ? -15.108 22.095 24.676 1.00 96.44 287 GLY A C 1
ATOM 2349 O O . GLY A 1 287 ? -15.543 21.038 24.222 1.00 96.44 287 GLY A O 1
ATOM 2350 N N . TYR A 1 288 ? -15.846 23.206 24.685 1.00 97.31 288 TYR A N 1
ATOM 2351 C CA . TYR A 1 288 ? -17.224 23.261 24.189 1.00 97.31 288 TYR A CA 1
ATOM 2352 C C . TYR A 1 288 ? -17.528 24.630 23.572 1.00 97.31 288 TYR A C 1
ATOM 2354 O O . TYR A 1 288 ? -17.361 25.656 24.228 1.00 97.31 288 TYR A O 1
ATOM 2362 N N . ASN A 1 289 ? -17.982 24.679 22.317 1.00 94.94 289 ASN A N 1
ATOM 2363 C CA . ASN A 1 289 ? -18.174 25.943 21.590 1.00 94.94 289 ASN A CA 1
ATOM 2364 C C . ASN A 1 289 ? -19.611 26.507 21.672 1.00 94.94 289 ASN A C 1
ATOM 2366 O O . ASN A 1 289 ? -20.222 26.843 20.659 1.00 94.94 289 ASN A O 1
ATOM 2370 N N . ASP A 1 290 ? -20.162 26.611 22.885 1.00 95.50 290 ASP A N 1
ATOM 2371 C CA . ASP A 1 290 ? -21.375 27.398 23.165 1.00 95.50 290 ASP A CA 1
ATOM 2372 C C . ASP A 1 290 ? -21.289 28.085 24.537 1.00 95.50 290 ASP A C 1
ATOM 2374 O O . ASP A 1 290 ? -21.183 27.442 25.583 1.00 95.50 290 ASP A O 1
ATOM 2378 N N . GLY A 1 291 ? -21.396 29.416 24.531 1.00 92.94 291 GLY A N 1
ATOM 2379 C CA . GLY A 1 291 ? -21.335 30.249 25.733 1.00 92.94 291 GLY A CA 1
ATOM 2380 C C . GLY A 1 291 ? -22.478 30.009 26.721 1.00 92.94 291 GLY A C 1
ATOM 2381 O O . GLY A 1 291 ? -22.290 30.220 27.922 1.00 92.94 291 GLY A O 1
ATOM 2382 N N . THR A 1 292 ? -23.640 29.546 26.252 1.00 95.56 292 THR A N 1
ATOM 2383 C CA . THR A 1 292 ? -24.788 29.247 27.124 1.00 95.56 292 THR A CA 1
ATOM 2384 C C . THR A 1 292 ? -24.523 27.975 27.924 1.00 95.56 292 THR A C 1
ATOM 2386 O O . THR A 1 292 ? -24.664 27.975 29.145 1.00 95.56 292 THR A O 1
ATOM 2389 N N . THR A 1 293 ? -24.040 26.927 27.256 1.00 95.44 293 THR A N 1
ATOM 2390 C CA . THR A 1 293 ? -23.668 25.638 27.850 1.00 95.44 293 THR A CA 1
ATOM 2391 C C . THR A 1 293 ? -22.493 25.789 28.813 1.00 95.44 293 THR A C 1
ATOM 2393 O O . THR A 1 293 ? -22.588 25.302 29.937 1.00 95.44 293 THR A O 1
ATOM 2396 N N . ILE A 1 294 ? -21.446 26.552 28.451 1.00 93.69 294 ILE A N 1
ATOM 2397 C CA . ILE A 1 294 ? -20.337 26.881 29.372 1.00 93.69 294 ILE A CA 1
ATOM 2398 C C . ILE A 1 294 ? -20.855 27.552 30.655 1.00 93.69 294 ILE A C 1
ATOM 2400 O O . ILE A 1 294 ? -20.352 27.284 31.746 1.00 93.69 294 ILE A O 1
ATOM 2404 N N . SER A 1 295 ? -21.860 28.425 30.532 1.00 94.94 295 SER A N 1
ATOM 2405 C CA . SER A 1 295 ? -22.429 29.164 31.665 1.00 94.94 295 SER A CA 1
ATOM 2406 C C . SER A 1 295 ? -23.368 28.316 32.532 1.00 94.94 295 SER A C 1
ATOM 2408 O O . SER A 1 295 ? -23.369 28.477 33.750 1.00 94.94 295 SER A O 1
ATOM 2410 N N . GLU A 1 296 ? -24.167 27.427 31.930 1.00 96.50 296 GLU A N 1
ATOM 2411 C CA . GLU A 1 296 ? -25.112 26.546 32.639 1.00 96.50 296 GLU A CA 1
ATOM 2412 C C . GLU A 1 296 ? -24.394 25.383 33.342 1.00 96.50 296 GLU A C 1
ATOM 2414 O O . GLU A 1 296 ? -24.708 25.081 34.492 1.00 96.50 296 GLU A O 1
ATOM 2419 N N . TYR A 1 297 ? -23.389 24.785 32.694 1.00 95.00 297 TYR A N 1
ATOM 2420 C CA . TYR A 1 297 ? -22.625 23.647 33.215 1.00 95.00 297 TYR A CA 1
ATOM 2421 C C . TYR A 1 297 ? -21.304 24.029 33.886 1.00 95.00 297 TYR A C 1
ATOM 2423 O O . TYR A 1 297 ? -20.467 23.157 34.114 1.00 95.00 297 TYR A O 1
ATOM 2431 N N . PHE A 1 298 ? -21.083 25.297 34.245 1.00 92.31 298 PHE A N 1
ATOM 2432 C CA . PHE A 1 298 ? -19.908 25.672 35.035 1.00 92.31 298 PHE A CA 1
ATOM 2433 C C . PHE A 1 298 ? -19.875 24.837 36.337 1.00 92.31 298 PHE A C 1
ATOM 2435 O O . PHE A 1 298 ? -20.781 24.973 37.164 1.00 92.31 298 PHE A O 1
ATOM 2442 N N . PRO A 1 299 ? -18.859 23.975 36.555 1.00 93.19 299 PRO A N 1
ATOM 2443 C CA . PRO A 1 299 ? -17.484 24.117 36.070 1.00 93.19 299 PRO A CA 1
ATOM 2444 C C . PRO A 1 299 ? -16.981 23.010 35.108 1.00 93.19 299 PRO A C 1
ATOM 2446 O O . PRO A 1 299 ? -15.774 22.797 35.001 1.00 93.19 299 PRO A O 1
ATOM 2449 N N . PHE A 1 300 ? -17.880 22.249 34.486 1.00 95.06 300 PHE A N 1
ATOM 2450 C CA . PHE A 1 300 ? -17.591 21.012 33.751 1.00 95.06 300 PHE A CA 1
ATOM 2451 C C . PHE A 1 300 ? -17.003 21.245 32.348 1.00 95.06 300 PHE A C 1
ATOM 2453 O O . PHE A 1 300 ? -15.999 20.638 31.985 1.00 95.06 300 PHE A O 1
ATOM 2460 N N . THR A 1 301 ? -17.600 22.145 31.563 1.00 94.38 301 THR A N 1
ATOM 2461 C CA . THR A 1 301 ? -17.148 22.495 30.203 1.00 94.38 301 THR A CA 1
ATOM 2462 C C . THR A 1 301 ? -16.213 23.702 30.198 1.00 94.38 301 THR A C 1
ATOM 2464 O O . THR A 1 301 ? -16.465 24.692 30.888 1.00 94.38 301 THR A O 1
ATOM 2467 N N . TRP A 1 302 ? -15.186 23.658 29.352 1.00 94.44 302 TRP A N 1
ATOM 2468 C CA . TRP A 1 302 ? -14.244 24.747 29.094 1.00 94.44 302 TRP A CA 1
ATOM 2469 C C . TRP A 1 302 ? -14.610 25.496 27.797 1.00 94.44 302 TRP A C 1
ATOM 2471 O O . TRP A 1 302 ? -15.199 24.902 26.894 1.00 94.44 302 TRP A O 1
ATOM 2481 N N . PRO A 1 303 ? -14.224 26.778 27.639 1.00 92.50 303 PRO A N 1
ATOM 2482 C CA . PRO A 1 303 ? -14.220 27.445 26.342 1.00 92.50 303 PRO A CA 1
ATOM 2483 C C . PRO A 1 303 ? -13.370 26.664 25.340 1.00 92.50 303 PRO A C 1
ATOM 2485 O O . PRO A 1 303 ? -12.223 26.335 25.650 1.00 92.50 303 PRO A O 1
ATOM 2488 N N . ALA A 1 304 ? -13.933 26.398 24.161 1.00 92.38 304 ALA A N 1
ATOM 2489 C CA . ALA A 1 304 ? -13.261 25.654 23.100 1.00 92.38 304 ALA A CA 1
ATOM 2490 C C . ALA A 1 304 ? -11.921 26.281 22.664 1.00 92.38 304 ALA A C 1
ATOM 2492 O O . ALA A 1 304 ? -11.717 27.499 22.764 1.00 92.38 304 ALA A O 1
ATOM 2493 N N . ILE A 1 305 ? -11.013 25.447 22.153 1.00 93.56 305 ILE A N 1
ATOM 2494 C CA . ILE A 1 305 ? -9.713 25.879 21.626 1.00 93.56 305 ILE A CA 1
ATOM 2495 C C . ILE A 1 305 ? -9.915 26.760 20.398 1.00 93.56 305 ILE A C 1
ATOM 2497 O O . ILE A 1 305 ? -10.704 26.455 19.510 1.00 93.56 305 ILE A O 1
ATOM 2501 N N . ARG A 1 306 ? -9.179 27.870 20.306 1.00 91.94 306 ARG A N 1
ATOM 2502 C CA . ARG A 1 306 ? -9.357 28.806 19.194 1.00 91.94 306 ARG A CA 1
ATOM 2503 C C . ARG A 1 306 ? -8.659 28.294 17.932 1.00 91.94 306 ARG A C 1
ATOM 2505 O O . ARG A 1 306 ? -7.434 28.347 17.836 1.00 91.94 306 ARG A O 1
ATOM 2512 N N . HIS A 1 307 ? -9.443 27.887 16.938 1.00 93.75 307 HIS A N 1
ATOM 2513 C CA . HIS A 1 307 ? -8.944 27.521 15.610 1.00 93.75 307 HIS A CA 1
ATOM 2514 C C . HIS A 1 307 ? -8.348 28.737 14.874 1.00 93.75 307 HIS A C 1
ATOM 2516 O O . HIS A 1 307 ? -8.985 29.788 14.748 1.00 93.75 307 HIS A O 1
ATOM 2522 N N . ARG A 1 308 ? -7.130 28.580 14.351 1.00 93.19 308 ARG A N 1
ATOM 2523 C CA . ARG A 1 308 ? -6.481 29.441 13.352 1.00 93.19 308 ARG A CA 1
ATOM 2524 C C . ARG A 1 308 ? -6.455 28.658 12.038 1.00 93.19 308 ARG A C 1
ATOM 2526 O O . ARG A 1 308 ? -5.528 27.904 11.765 1.00 93.19 308 ARG A O 1
ATOM 2533 N N . TRP A 1 309 ? -7.531 28.779 11.268 1.00 93.56 309 TRP A N 1
ATOM 2534 C CA . TRP A 1 309 ? -7.757 28.021 10.037 1.00 93.56 309 TRP A CA 1
ATOM 2535 C C . TRP A 1 309 ? -7.545 28.897 8.801 1.00 93.56 309 TRP A C 1
ATOM 2537 O O . TRP A 1 309 ? -8.100 29.998 8.716 1.00 93.56 309 TRP A O 1
ATOM 2547 N N . ALA A 1 310 ? -6.737 28.414 7.853 1.00 93.25 310 ALA A N 1
ATOM 2548 C CA . ALA A 1 310 ? -6.422 29.144 6.627 1.00 93.25 310 ALA A CA 1
ATOM 2549 C C . ALA A 1 310 ? -7.586 29.157 5.621 1.00 93.25 310 ALA A C 1
ATOM 2551 O O . ALA A 1 310 ? -7.828 30.190 5.000 1.00 93.25 310 ALA A O 1
ATOM 2552 N N . ASN A 1 311 ? -8.322 28.041 5.499 1.00 93.94 311 ASN A N 1
ATOM 2553 C CA . ASN A 1 311 ? -9.414 27.849 4.536 1.00 93.94 311 ASN A CA 1
ATOM 2554 C C . ASN A 1 311 ? -9.001 28.187 3.080 1.00 93.94 311 ASN A C 1
ATOM 2556 O O . ASN A 1 311 ? -9.636 28.995 2.400 1.00 93.94 311 ASN A O 1
ATOM 2560 N N . VAL A 1 312 ? -7.898 27.578 2.630 1.00 94.69 312 VAL A N 1
ATOM 2561 C CA . VAL A 1 312 ? -7.304 27.727 1.287 1.00 94.69 312 VAL A CA 1
ATOM 2562 C C . VAL A 1 312 ? -6.993 26.359 0.685 1.00 94.69 312 VAL A C 1
ATOM 2564 O O . VAL A 1 312 ? -6.682 25.423 1.420 1.00 94.69 312 VAL A O 1
ATOM 2567 N N . ASP A 1 313 ? -7.034 26.244 -0.642 1.00 90.56 313 ASP A N 1
ATOM 2568 C CA . ASP A 1 313 ? -6.795 24.996 -1.374 1.00 90.56 313 ASP A CA 1
ATOM 2569 C C . ASP A 1 313 ? -5.422 24.922 -2.074 1.00 90.56 313 ASP A C 1
ATOM 2571 O O . ASP A 1 313 ? -5.255 24.142 -3.011 1.00 90.56 313 ASP A O 1
ATOM 2575 N N . GLU A 1 314 ? -4.453 25.731 -1.624 1.00 84.94 314 GLU A N 1
ATOM 2576 C CA . GLU A 1 314 ? -3.098 25.842 -2.187 1.00 84.94 314 GLU A CA 1
ATOM 2577 C C . GLU A 1 314 ? -2.018 26.036 -1.095 1.00 84.94 314 GLU A C 1
ATOM 2579 O O . GLU A 1 314 ? -2.256 26.663 -0.057 1.00 84.94 314 GLU A O 1
ATOM 2584 N N . ILE A 1 315 ? -0.805 25.526 -1.356 1.00 77.12 315 ILE A N 1
ATOM 2585 C CA . ILE A 1 315 ? 0.300 25.402 -0.383 1.00 77.12 315 ILE A CA 1
ATOM 2586 C C . ILE A 1 315 ? 0.916 26.741 0.047 1.00 77.12 315 ILE A C 1
ATOM 2588 O O . ILE A 1 315 ? 1.091 26.974 1.242 1.00 77.12 315 ILE A O 1
ATOM 2592 N N . GLU A 1 316 ? 1.263 27.634 -0.884 1.00 87.38 316 GLU A N 1
ATOM 2593 C CA . GLU A 1 316 ? 1.897 28.910 -0.509 1.00 87.38 316 GLU A CA 1
ATOM 2594 C C . GLU A 1 316 ? 0.921 29.855 0.230 1.00 87.38 316 GLU A C 1
ATOM 2596 O O . GLU A 1 316 ? 1.325 30.408 1.251 1.00 87.38 316 GLU A O 1
ATOM 2601 N N . PRO A 1 317 ? -0.379 29.968 -0.125 1.00 93.94 317 PRO A N 1
ATOM 2602 C CA . PRO A 1 317 ? -1.364 30.658 0.718 1.00 93.94 317 PRO A CA 1
ATOM 2603 C C . PRO A 1 317 ? -1.515 30.063 2.129 1.00 93.94 317 PRO A C 1
ATOM 2605 O O . PRO A 1 317 ? -1.690 30.812 3.094 1.00 93.94 317 PRO A O 1
ATOM 2608 N N . LEU A 1 318 ? -1.416 28.734 2.280 1.00 92.62 318 LEU A N 1
ATOM 2609 C CA . LEU A 1 318 ? -1.408 28.074 3.591 1.00 92.62 318 LEU A CA 1
ATOM 2610 C C . LEU A 1 318 ? -0.159 28.481 4.391 1.00 92.62 318 LEU A C 1
ATOM 2612 O O . LEU A 1 318 ? -0.266 28.894 5.544 1.00 92.62 318 LEU A O 1
ATOM 2616 N N . LYS A 1 319 ? 1.018 28.450 3.765 1.00 89.31 319 LYS A N 1
ATOM 2617 C CA . LYS A 1 319 ? 2.293 28.885 4.351 1.00 89.31 319 LYS A CA 1
ATOM 2618 C C . LYS A 1 319 ? 2.265 30.352 4.779 1.00 89.31 319 LYS A C 1
ATOM 2620 O O . LYS A 1 319 ? 2.549 30.653 5.937 1.00 89.31 319 LYS A O 1
ATOM 2625 N N . GLU A 1 320 ? 1.866 31.264 3.890 1.00 94.25 320 GLU A N 1
ATOM 2626 C CA . GLU A 1 320 ? 1.723 32.695 4.189 1.00 94.25 320 GLU A CA 1
ATOM 2627 C C . GLU A 1 320 ? 0.779 32.929 5.375 1.00 94.25 320 GLU A C 1
ATOM 2629 O O . GLU A 1 320 ? 1.074 33.744 6.253 1.00 94.25 320 GLU A O 1
ATOM 2634 N N . TYR A 1 321 ? -0.331 32.185 5.447 1.00 96.12 321 TYR A N 1
ATOM 2635 C CA . TYR A 1 321 ? -1.233 32.230 6.591 1.00 96.12 321 TYR A CA 1
ATOM 2636 C C . TYR A 1 321 ? -0.536 31.777 7.881 1.00 96.12 321 TYR A C 1
ATOM 2638 O O . TYR A 1 321 ? -0.527 32.539 8.850 1.00 96.12 321 TYR A O 1
ATOM 2646 N N . LEU A 1 322 ? 0.052 30.575 7.903 1.00 93.94 322 LEU A N 1
ATOM 2647 C CA . LEU A 1 322 ? 0.626 29.966 9.111 1.00 93.94 322 LEU A CA 1
ATOM 2648 C C . LEU A 1 322 ? 1.824 30.766 9.645 1.00 93.94 322 LEU A C 1
ATOM 2650 O O . LEU A 1 322 ? 1.903 31.013 10.851 1.00 93.94 322 LEU A O 1
ATOM 2654 N N . TYR A 1 323 ? 2.702 31.254 8.762 1.00 93.06 323 TYR A N 1
ATOM 2655 C CA . TYR A 1 323 ? 3.804 32.145 9.139 1.00 93.06 323 TYR A CA 1
ATOM 2656 C C . TYR A 1 323 ? 3.291 33.495 9.652 1.00 93.06 323 TYR A C 1
ATOM 2658 O O . TYR A 1 323 ? 3.842 34.020 10.620 1.00 93.06 323 TYR A O 1
ATOM 2666 N N . ARG A 1 324 ? 2.236 34.073 9.063 1.00 93.50 324 ARG A N 1
ATOM 2667 C CA . ARG A 1 324 ? 1.658 35.329 9.565 1.00 93.50 324 ARG A CA 1
ATOM 2668 C C . ARG A 1 324 ? 1.062 35.145 10.961 1.00 93.50 324 ARG A C 1
ATOM 2670 O O . ARG A 1 324 ? 1.473 35.844 11.883 1.00 93.50 324 ARG A O 1
ATOM 2677 N N . VAL A 1 325 ? 0.159 34.179 11.150 1.00 89.81 325 VAL A N 1
ATOM 2678 C CA . VAL A 1 325 ? -0.565 34.022 12.428 1.00 89.81 325 VAL A CA 1
ATOM 2679 C C . VAL A 1 325 ? 0.306 33.542 13.591 1.00 89.81 325 VAL A C 1
ATOM 2681 O O . VAL A 1 325 ? -0.088 33.742 14.738 1.00 89.81 325 VAL A O 1
ATOM 2684 N N . ASN A 1 326 ? 1.469 32.937 13.320 1.00 87.94 326 ASN A N 1
ATOM 2685 C CA . ASN A 1 326 ? 2.463 32.583 14.341 1.00 87.94 326 ASN A CA 1
ATOM 2686 C C . ASN A 1 326 ? 3.504 33.682 14.609 1.00 87.94 326 ASN A C 1
ATOM 2688 O O . ASN A 1 326 ? 4.188 33.617 15.626 1.00 87.94 326 ASN A O 1
ATOM 2692 N N . ASN A 1 327 ? 3.637 34.692 13.743 1.00 84.25 327 ASN A N 1
ATOM 2693 C CA . ASN A 1 327 ? 4.434 35.890 14.041 1.00 84.25 327 ASN A CA 1
ATOM 2694 C C . ASN A 1 327 ? 3.588 37.021 14.667 1.00 84.25 327 ASN A C 1
ATOM 2696 O O . ASN A 1 327 ? 4.144 37.888 15.342 1.00 84.25 327 ASN A O 1
ATOM 2700 N N . ASP A 1 328 ? 2.260 36.996 14.503 1.00 77.69 328 ASP A N 1
ATOM 2701 C CA . ASP A 1 328 ? 1.325 37.824 15.274 1.00 77.69 328 ASP A CA 1
ATOM 2702 C C . ASP A 1 328 ? 1.315 37.386 16.763 1.00 77.69 328 ASP A C 1
ATOM 2704 O O . ASP A 1 328 ? 1.094 36.207 17.056 1.00 77.69 328 ASP A O 1
ATOM 2708 N N . PRO A 1 329 ? 1.525 38.291 17.743 1.00 65.38 329 PRO A N 1
ATOM 2709 C CA . PRO A 1 329 ? 1.597 37.915 19.155 1.00 65.38 329 PRO A CA 1
ATOM 2710 C C . PRO A 1 329 ? 0.235 37.470 19.710 1.00 65.38 329 PRO A C 1
ATOM 2712 O O . PRO A 1 329 ? -0.770 38.176 19.585 1.00 65.38 329 PRO A O 1
ATOM 2715 N N . ILE A 1 330 ? 0.209 36.321 20.392 1.00 62.94 330 ILE A N 1
ATOM 2716 C CA . ILE A 1 330 ? -1.004 35.768 21.011 1.00 62.94 330 ILE A CA 1
ATOM 2717 C C . ILE A 1 330 ? -1.441 36.663 22.183 1.00 62.94 330 ILE A C 1
ATOM 2719 O O . ILE A 1 330 ? -0.805 36.709 23.232 1.00 62.94 330 ILE A O 1
ATOM 2723 N N . THR A 1 331 ? -2.555 37.376 22.003 1.00 65.31 331 THR A N 1
ATOM 2724 C CA . THR A 1 331 ? -3.150 38.282 23.006 1.00 65.31 331 THR A CA 1
ATOM 2725 C C . THR A 1 331 ? -4.264 37.640 23.841 1.00 65.31 331 THR A C 1
ATOM 2727 O O . THR A 1 331 ? -4.816 38.286 24.731 1.00 65.31 331 THR A O 1
ATOM 2730 N N . THR A 1 332 ? -4.618 36.380 23.570 1.00 66.81 332 THR A N 1
ATOM 2731 C CA . THR A 1 332 ? -5.693 35.641 24.251 1.00 66.81 332 THR A CA 1
ATOM 2732 C C . THR A 1 332 ? -5.145 34.653 25.277 1.00 66.81 332 THR A C 1
ATOM 2734 O O . THR A 1 332 ? -4.158 33.978 25.016 1.00 66.81 332 THR A O 1
ATOM 2737 N N . MET A 1 333 ? -5.824 34.511 26.423 1.00 72.88 333 MET A N 1
ATOM 2738 C CA . MET A 1 333 ? -5.489 33.478 27.421 1.00 72.88 333 MET A CA 1
ATOM 2739 C C . MET A 1 333 ? -5.916 32.062 26.999 1.00 72.88 333 MET A C 1
ATOM 2741 O O . MET A 1 333 ? -5.392 31.092 27.536 1.00 72.88 333 MET A O 1
ATOM 2745 N N . THR A 1 334 ? -6.865 31.939 26.065 1.00 82.06 334 THR A N 1
ATOM 2746 C CA . THR A 1 334 ? -7.269 30.655 25.471 1.00 82.06 334 THR A CA 1
ATOM 2747 C C . THR A 1 334 ? -6.164 30.129 24.541 1.00 82.06 334 THR A C 1
ATOM 2749 O O . THR A 1 334 ? -5.650 30.931 23.751 1.00 82.06 334 THR A O 1
ATOM 2752 N N . PRO A 1 335 ? -5.826 28.824 24.584 1.00 89.62 335 PRO A N 1
ATOM 2753 C CA . PRO A 1 335 ? -4.868 28.209 23.673 1.00 89.62 335 PRO A CA 1
ATOM 2754 C C . PRO A 1 335 ? -5.388 28.212 22.224 1.00 89.62 335 PRO A C 1
ATOM 2756 O O . PRO A 1 335 ? -6.583 28.418 21.968 1.00 89.62 335 PRO A O 1
ATOM 2759 N N . VAL A 1 336 ? -4.481 28.011 21.267 1.00 91.62 336 VAL A N 1
ATOM 2760 C CA . VAL A 1 336 ? -4.753 28.118 19.825 1.00 91.62 336 VAL A CA 1
ATOM 2761 C C . VAL A 1 336 ? -4.335 26.851 19.089 1.00 91.62 336 VAL A C 1
ATOM 2763 O O . VAL A 1 336 ? -3.235 26.346 19.302 1.00 91.62 336 VAL A O 1
ATOM 2766 N N . SER A 1 337 ? -5.202 26.377 18.193 1.00 94.38 337 SER A N 1
ATOM 2767 C CA . SER A 1 337 ? -4.888 25.301 17.250 1.00 94.38 337 SER A CA 1
ATOM 2768 C C . SER A 1 337 ? -4.737 25.875 15.854 1.00 94.38 337 SER A C 1
ATOM 2770 O O . SER A 1 337 ? -5.692 26.430 15.311 1.00 94.38 337 SER A O 1
ATOM 2772 N N . ASP A 1 338 ? -3.552 25.740 15.268 1.00 95.06 338 ASP A N 1
ATOM 2773 C CA . ASP A 1 338 ? -3.370 25.918 13.834 1.00 95.06 338 ASP A CA 1
ATOM 2774 C C . ASP A 1 338 ? -4.012 24.740 13.112 1.00 95.06 338 ASP A C 1
ATOM 2776 O O . ASP A 1 338 ? -3.553 23.605 13.232 1.00 95.06 338 ASP A O 1
ATOM 2780 N N . MET A 1 339 ? -5.079 25.016 12.366 1.00 95.00 339 MET A N 1
ATOM 2781 C CA . MET A 1 339 ? -5.708 24.030 11.491 1.00 95.00 339 MET A CA 1
ATOM 2782 C C . MET A 1 339 ? -4.921 24.088 10.182 1.00 95.00 339 MET A C 1
ATOM 2784 O O . MET A 1 339 ? -5.187 24.929 9.316 1.00 95.00 339 MET A O 1
ATOM 2788 N N . ALA A 1 340 ? -3.844 23.301 10.140 1.00 91.38 340 ALA A N 1
ATOM 2789 C CA . ALA A 1 340 ? -2.750 23.430 9.185 1.00 91.38 340 ALA A CA 1
ATOM 2790 C C . ALA A 1 340 ? -2.910 22.531 7.943 1.00 91.38 340 ALA A C 1
ATOM 2792 O O . ALA A 1 340 ? -1.969 22.366 7.172 1.00 91.38 340 ALA A O 1
ATOM 2793 N N . GLN A 1 341 ? -4.108 21.991 7.729 1.00 91.19 341 GLN A N 1
ATOM 2794 C CA . GLN A 1 341 ? -4.534 21.318 6.507 1.00 91.19 341 GLN A CA 1
ATOM 2795 C C . GLN A 1 341 ? -5.050 22.316 5.451 1.00 91.19 341 GLN A C 1
ATOM 2797 O O . GLN A 1 341 ? -5.650 23.347 5.775 1.00 91.19 341 GLN A O 1
ATOM 2802 N N . MET A 1 342 ? -4.874 21.996 4.164 1.00 89.00 342 MET A N 1
ATOM 2803 C CA . MET A 1 342 ? -5.592 22.689 3.082 1.00 89.00 342 MET A CA 1
ATOM 2804 C C . MET A 1 342 ? -7.090 22.335 3.105 1.00 89.00 342 MET A C 1
ATOM 2806 O O . MET A 1 342 ? -7.499 21.328 3.673 1.00 89.00 342 MET A O 1
ATOM 2810 N N . THR A 1 343 ? -7.945 23.155 2.493 1.00 91.25 343 THR A N 1
ATOM 2811 C CA . THR A 1 343 ? -9.410 22.994 2.538 1.00 91.25 343 THR A CA 1
ATOM 2812 C C . THR A 1 343 ? -10.025 23.078 1.140 1.00 91.25 343 THR A C 1
ATOM 2814 O O . THR A 1 343 ? -9.811 24.073 0.451 1.00 91.25 343 THR A O 1
ATOM 2817 N N . PRO A 1 344 ? -10.802 22.075 0.693 1.00 85.94 344 PRO A N 1
ATOM 2818 C CA . PRO A 1 344 ? -11.323 22.025 -0.667 1.00 85.94 344 PRO A CA 1
ATOM 2819 C C . PRO A 1 344 ? -12.489 22.999 -0.876 1.00 85.94 344 PRO A C 1
ATOM 2821 O O . PRO A 1 344 ? -13.443 23.041 -0.100 1.00 85.94 344 PRO A O 1
ATOM 2824 N N . THR A 1 345 ? -12.476 23.735 -1.989 1.00 89.50 345 THR A N 1
ATOM 2825 C CA . THR A 1 345 ? -13.626 24.564 -2.387 1.00 89.50 345 THR A CA 1
ATOM 2826 C C . THR A 1 345 ? -14.819 23.695 -2.800 1.00 89.50 345 THR A C 1
ATOM 2828 O O . THR A 1 345 ? -14.640 22.641 -3.411 1.00 89.50 345 THR A O 1
ATOM 2831 N N . THR A 1 346 ? -16.056 24.151 -2.565 1.00 83.75 346 THR A N 1
ATOM 2832 C CA . THR A 1 346 ? -17.280 23.403 -2.929 1.00 83.75 346 THR A CA 1
ATOM 2833 C C . THR A 1 346 ? -17.317 23.001 -4.408 1.00 83.75 346 THR A C 1
ATOM 2835 O O . THR A 1 346 ? -17.676 21.872 -4.732 1.00 83.75 346 THR A O 1
ATOM 2838 N N . ASN A 1 347 ? -16.899 23.894 -5.313 1.00 79.00 347 ASN A N 1
ATOM 2839 C CA . ASN A 1 347 ? -16.800 23.577 -6.740 1.00 79.00 347 ASN A CA 1
ATOM 2840 C C . ASN A 1 347 ? -15.729 22.510 -7.005 1.00 79.00 347 ASN A C 1
ATOM 2842 O O . ASN A 1 347 ? -15.967 21.601 -7.795 1.00 79.00 347 ASN A O 1
ATOM 2846 N N . GLY A 1 348 ? -14.581 22.597 -6.327 1.00 71.00 348 GLY A N 1
ATOM 2847 C CA . GLY A 1 348 ? -13.515 21.605 -6.411 1.00 71.00 348 GLY A CA 1
ATOM 2848 C C . GLY A 1 348 ? -13.917 20.227 -5.871 1.00 71.00 348 GLY A C 1
ATOM 2849 O O . GLY A 1 348 ? -13.522 19.230 -6.463 1.00 71.00 348 GLY A O 1
ATOM 2850 N N . VAL A 1 349 ? -14.761 20.147 -4.836 1.00 72.56 349 VAL A N 1
ATOM 2851 C CA . VAL A 1 349 ? -15.380 18.882 -4.387 1.00 72.56 349 VAL A CA 1
ATOM 2852 C C . VAL A 1 349 ? -16.313 18.322 -5.465 1.00 72.56 349 VAL A C 1
ATOM 2854 O O . VAL A 1 349 ? -16.203 17.155 -5.825 1.00 72.56 349 VAL A O 1
ATOM 2857 N N . ILE A 1 350 ? -17.203 19.151 -6.026 1.00 69.56 350 ILE A N 1
ATOM 2858 C CA . ILE A 1 350 ? -18.198 18.723 -7.030 1.00 69.56 350 ILE A CA 1
ATOM 2859 C C . ILE A 1 350 ? -17.544 18.153 -8.302 1.00 69.56 350 ILE A C 1
ATOM 2861 O O . ILE A 1 350 ? -18.106 17.244 -8.911 1.00 69.56 350 ILE A O 1
ATOM 2865 N N . ILE A 1 351 ? -16.373 18.664 -8.701 1.00 63.88 351 ILE A N 1
ATOM 2866 C CA . ILE A 1 351 ? -15.628 18.193 -9.884 1.00 63.88 351 ILE A CA 1
ATOM 2867 C C . ILE A 1 351 ? -14.468 17.238 -9.552 1.00 63.88 351 ILE A C 1
ATOM 2869 O O . ILE A 1 351 ? -13.712 16.886 -10.456 1.00 63.88 351 ILE A O 1
ATOM 2873 N N . ASP A 1 352 ? -14.296 16.842 -8.284 1.00 65.12 352 ASP A N 1
ATOM 2874 C CA . ASP A 1 352 ? -13.160 16.033 -7.811 1.00 65.12 352 ASP A CA 1
ATOM 2875 C C . ASP A 1 352 ? -11.795 16.649 -8.225 1.00 65.12 352 ASP A C 1
ATOM 2877 O O . ASP A 1 352 ? -10.895 15.943 -8.682 1.00 65.12 352 ASP A O 1
ATOM 2881 N N . LYS A 1 353 ? -11.633 17.983 -8.099 1.00 65.31 353 LYS A N 1
ATOM 2882 C CA . LYS A 1 353 ? -10.388 18.734 -8.416 1.00 65.31 353 LYS A CA 1
ATOM 2883 C C . LYS A 1 353 ? -9.193 18.139 -7.675 1.00 65.31 353 LYS A C 1
ATOM 2885 O O . LYS A 1 353 ? -8.121 18.001 -8.249 1.00 65.31 353 LYS A O 1
ATOM 2890 N N . TYR A 1 354 ? -9.390 17.817 -6.399 1.00 60.31 354 TYR A N 1
ATOM 2891 C CA . TYR A 1 354 ? -8.307 17.499 -5.464 1.00 60.31 354 TYR A CA 1
ATOM 2892 C C . TYR A 1 354 ? -8.080 15.998 -5.250 1.00 60.31 354 TYR A C 1
ATOM 2894 O O . TYR A 1 354 ? -7.187 15.634 -4.503 1.00 60.31 354 TYR A O 1
ATOM 2902 N N . LYS A 1 355 ? -8.916 15.129 -5.833 1.00 58.47 355 LYS A N 1
ATOM 2903 C CA . LYS A 1 355 ? -8.933 13.659 -5.659 1.00 58.47 355 LYS A CA 1
ATOM 2904 C C . LYS A 1 355 ? -9.238 13.116 -4.259 1.00 58.47 355 LYS A C 1
ATOM 2906 O O . LYS A 1 355 ? -9.577 11.937 -4.160 1.00 58.47 355 LYS A O 1
ATOM 2911 N N . GLY A 1 356 ? -9.250 13.974 -3.245 1.00 64.88 356 GLY A N 1
ATOM 2912 C CA . GLY A 1 356 ? -9.766 13.742 -1.896 1.00 64.88 356 GLY A CA 1
ATOM 2913 C C . GLY A 1 356 ? -9.041 14.631 -0.884 1.00 64.88 356 GLY A C 1
ATOM 2914 O O . GLY A 1 356 ? -8.020 15.231 -1.215 1.00 64.88 356 GLY A O 1
ATOM 2915 N N . LEU A 1 357 ? -9.532 14.697 0.355 1.00 70.69 357 LEU A N 1
ATOM 2916 C CA . LEU A 1 357 ? -8.818 15.360 1.455 1.00 70.69 357 LEU A CA 1
ATOM 2917 C C . LEU A 1 357 ? -7.461 14.702 1.703 1.00 70.69 357 LEU A C 1
ATOM 2919 O O . LEU A 1 357 ? -6.473 15.401 1.901 1.00 70.69 357 LEU A O 1
ATOM 2923 N N . ARG A 1 358 ? -7.382 13.371 1.572 1.00 67.00 358 ARG A N 1
ATOM 2924 C CA . ARG A 1 358 ? -6.127 12.633 1.734 1.00 67.00 358 ARG A CA 1
ATOM 2925 C C . ARG A 1 358 ? -5.034 13.125 0.789 1.00 67.00 358 ARG A C 1
ATOM 2927 O O . ARG A 1 358 ? -3.927 13.356 1.246 1.00 67.00 358 ARG A O 1
ATOM 2934 N N . THR A 1 359 ? -5.350 13.371 -0.484 1.00 56.97 359 THR A N 1
ATOM 2935 C CA . THR A 1 359 ? -4.406 13.919 -1.477 1.00 56.97 359 THR A CA 1
ATOM 2936 C C . THR A 1 359 ? -4.005 15.374 -1.190 1.00 56.97 359 THR A C 1
ATOM 2938 O O . THR A 1 359 ? -2.919 15.792 -1.584 1.00 56.97 359 THR A O 1
ATOM 2941 N N . MET A 1 360 ? -4.839 16.145 -0.482 1.00 68.69 360 MET A N 1
ATOM 2942 C CA . MET A 1 360 ? -4.506 17.506 -0.040 1.00 68.69 360 MET A CA 1
ATOM 2943 C C . MET A 1 360 ? -3.596 17.492 1.195 1.00 68.69 360 MET A C 1
ATOM 2945 O O . MET A 1 360 ? -2.590 18.196 1.211 1.00 68.69 360 MET A O 1
ATOM 2949 N N . ALA A 1 361 ? -3.916 16.661 2.190 1.00 62.81 361 ALA A N 1
ATOM 2950 C CA . ALA A 1 361 ? -3.116 16.460 3.397 1.00 62.81 361 ALA A CA 1
ATOM 2951 C C . ALA A 1 361 ? -1.717 15.925 3.066 1.00 62.81 361 ALA A C 1
ATOM 2953 O O . ALA A 1 361 ? -0.717 16.471 3.519 1.00 62.81 361 ALA A O 1
ATOM 2954 N N . ASP A 1 362 ? -1.661 14.924 2.187 1.00 55.97 362 ASP A N 1
ATOM 2955 C CA . ASP A 1 362 ? -0.462 14.426 1.514 1.00 55.97 362 ASP A CA 1
ATOM 2956 C C . ASP A 1 362 ? 0.457 15.580 1.044 1.00 55.97 362 ASP A C 1
ATOM 2958 O O . ASP A 1 362 ? 1.618 15.667 1.444 1.00 55.97 362 ASP A O 1
ATOM 2962 N N . GLN A 1 363 ? -0.077 16.532 0.268 1.00 56.25 363 GLN A N 1
ATOM 2963 C CA . GLN A 1 363 ? 0.692 17.675 -0.244 1.00 56.25 363 GLN A CA 1
ATOM 2964 C C . GLN A 1 363 ? 1.143 18.662 0.853 1.00 56.25 363 GLN A C 1
ATOM 2966 O O . GLN A 1 363 ? 2.217 19.251 0.727 1.00 56.25 363 GLN A O 1
ATOM 2971 N N . SER A 1 364 ? 0.348 18.883 1.910 1.00 60.62 364 SER A N 1
ATOM 2972 C CA . SER A 1 364 ? 0.662 19.873 2.957 1.00 60.62 364 SER A CA 1
ATOM 2973 C C . SER A 1 364 ? 1.552 19.344 4.081 1.00 60.62 364 SER A C 1
ATOM 2975 O O . SER A 1 364 ? 2.444 20.055 4.545 1.00 60.62 364 SER A O 1
ATOM 2977 N N . ASN A 1 365 ? 1.339 18.109 4.528 1.00 65.44 365 ASN A N 1
ATOM 2978 C CA . ASN A 1 365 ? 1.896 17.582 5.774 1.00 65.44 365 ASN A CA 1
ATOM 2979 C C . ASN A 1 365 ? 3.439 17.543 5.860 1.00 65.44 365 ASN A C 1
ATOM 2981 O O . ASN A 1 365 ? 3.942 17.800 6.959 1.00 65.44 365 ASN A O 1
ATOM 2985 N N . PRO A 1 366 ? 4.226 17.294 4.785 1.00 51.81 366 PRO A N 1
ATOM 2986 C CA . PRO A 1 366 ? 5.690 17.332 4.863 1.00 51.81 366 PRO A CA 1
ATOM 2987 C C . PRO A 1 366 ? 6.192 18.744 5.138 1.00 51.81 366 PRO A C 1
ATOM 2989 O O . PRO A 1 366 ? 6.994 18.971 6.043 1.00 51.81 366 PRO A O 1
ATOM 2992 N N . LEU A 1 367 ? 5.656 19.696 4.378 1.00 58.91 367 LEU A N 1
ATOM 2993 C CA . LEU A 1 367 ? 6.053 21.094 4.411 1.00 58.91 367 LEU A CA 1
ATOM 2994 C C . LEU A 1 367 ? 5.612 21.737 5.729 1.00 58.91 367 LEU A C 1
ATOM 2996 O O . LEU A 1 367 ? 6.401 22.392 6.395 1.00 58.91 367 LEU A O 1
ATOM 3000 N N . VAL A 1 368 ? 4.388 21.456 6.181 1.00 65.12 368 VAL A N 1
ATOM 3001 C CA . VAL A 1 368 ? 3.893 21.906 7.488 1.00 65.12 368 VAL A CA 1
ATOM 3002 C C . VAL A 1 368 ? 4.742 21.336 8.631 1.00 65.12 368 VAL A C 1
ATOM 3004 O O . VAL A 1 368 ? 5.129 22.083 9.533 1.00 65.12 368 VAL A O 1
ATOM 3007 N N . SER A 1 369 ? 5.105 20.050 8.578 1.00 61.91 369 SER A N 1
ATOM 3008 C CA . SER A 1 369 ? 5.996 19.433 9.572 1.00 61.91 369 SER A CA 1
ATOM 3009 C C . SER A 1 369 ? 7.380 20.091 9.597 1.00 61.91 369 SER A C 1
ATOM 3011 O O . SER A 1 369 ? 7.922 20.329 10.675 1.00 61.91 369 SER A O 1
ATOM 3013 N N . GLU A 1 370 ? 7.937 20.438 8.435 1.00 55.44 370 GLU A N 1
ATOM 3014 C CA . GLU A 1 370 ? 9.184 21.199 8.304 1.00 55.44 370 GLU A CA 1
ATOM 3015 C C . GLU A 1 370 ? 9.068 22.607 8.918 1.00 55.44 370 GLU A C 1
ATOM 3017 O O . GLU A 1 370 ? 9.865 22.968 9.790 1.00 55.44 370 GLU A O 1
ATOM 3022 N N . TRP A 1 371 ? 8.046 23.382 8.531 1.00 73.81 371 TRP A N 1
ATOM 3023 C CA . TRP A 1 371 ? 7.841 24.759 8.998 1.00 73.81 371 TRP A CA 1
ATOM 3024 C C . TRP A 1 371 ? 7.674 24.825 10.520 1.00 73.81 371 TRP A C 1
ATOM 3026 O O . TRP A 1 371 ? 8.277 25.677 11.177 1.00 73.81 371 TRP A O 1
ATOM 3036 N N . TYR A 1 372 ? 6.907 23.907 11.117 1.00 70.19 372 TYR A N 1
ATOM 3037 C CA . TYR A 1 372 ? 6.770 23.848 12.574 1.00 70.19 372 TYR A CA 1
ATOM 3038 C C . TYR A 1 372 ? 8.005 23.295 13.277 1.00 70.19 372 TYR A C 1
ATOM 3040 O O . TYR A 1 372 ? 8.328 23.765 14.366 1.00 70.19 372 TYR A O 1
ATOM 3048 N N . ARG A 1 373 ? 8.745 22.364 12.674 1.00 57.91 373 ARG A N 1
ATOM 3049 C CA . ARG A 1 373 ? 9.980 21.845 13.272 1.00 57.91 373 ARG A CA 1
ATOM 3050 C C . ARG A 1 373 ? 11.102 22.889 13.325 1.00 57.91 373 ARG A C 1
ATOM 3052 O O . ARG A 1 373 ? 11.890 22.847 14.270 1.00 57.91 373 ARG A O 1
ATOM 3059 N N . TYR A 1 374 ? 11.192 23.794 12.346 1.00 56.41 374 TYR A N 1
ATOM 3060 C CA . TYR A 1 374 ? 12.334 24.712 12.220 1.00 56.41 374 TYR A CA 1
ATOM 3061 C C . TYR A 1 374 ? 12.010 26.199 12.466 1.00 56.41 374 TYR A C 1
ATOM 3063 O O . TYR A 1 374 ? 12.795 26.862 13.145 1.00 56.41 374 TYR A O 1
ATOM 3071 N N . ASP A 1 375 ? 10.858 26.712 12.017 1.00 72.19 375 ASP A N 1
ATOM 3072 C CA . ASP A 1 375 ? 10.582 28.164 11.983 1.00 72.19 375 ASP A CA 1
ATOM 3073 C C . ASP A 1 375 ? 9.470 28.631 12.945 1.00 72.19 375 ASP A C 1
ATOM 3075 O O . ASP A 1 375 ? 9.495 29.769 13.445 1.00 72.19 375 ASP A O 1
ATOM 3079 N N . LEU A 1 376 ? 8.460 27.782 13.176 1.00 78.88 376 LEU A N 1
ATOM 3080 C CA . LEU A 1 376 ? 7.215 28.154 13.863 1.00 78.88 376 LEU A CA 1
ATOM 3081 C C . LEU A 1 376 ? 7.008 27.467 15.224 1.00 78.88 376 LEU A C 1
ATOM 3083 O O . LEU A 1 376 ? 6.296 28.014 16.061 1.00 78.88 376 LEU A O 1
ATOM 3087 N N . GLY A 1 377 ? 7.634 26.317 15.497 1.00 74.69 377 GLY A N 1
ATOM 3088 C CA . GLY A 1 377 ? 7.349 25.491 16.685 1.00 74.69 377 GLY A CA 1
ATOM 3089 C C . GLY A 1 377 ? 7.615 26.152 18.040 1.00 74.69 377 GLY A C 1
ATOM 3090 O O . GLY A 1 377 ? 6.984 25.794 19.026 1.00 74.69 377 GLY A O 1
ATOM 3091 N N . SER A 1 378 ? 8.484 27.165 18.098 1.00 75.69 378 SER A N 1
ATOM 3092 C CA . SER A 1 378 ? 8.719 27.988 19.300 1.00 75.69 378 SER A CA 1
ATOM 3093 C C . SER A 1 378 ? 7.632 29.043 19.567 1.00 75.69 378 SER A C 1
ATOM 3095 O O . SER A 1 378 ? 7.719 29.783 20.547 1.00 75.69 378 SER A O 1
ATOM 3097 N N . LYS A 1 379 ? 6.631 29.133 18.682 1.00 83.19 379 LYS A N 1
ATOM 3098 C CA . LYS A 1 379 ? 5.490 30.067 18.708 1.00 83.19 379 LYS A CA 1
ATOM 3099 C C . LYS A 1 379 ? 4.141 29.333 18.604 1.00 83.19 379 LYS A C 1
ATOM 3101 O O . LYS A 1 379 ? 3.095 29.933 18.849 1.00 83.19 379 LYS A O 1
ATOM 3106 N N . ALA A 1 380 ? 4.180 28.058 18.218 1.00 85.69 380 ALA A N 1
ATOM 3107 C CA . ALA A 1 380 ? 3.037 27.168 18.094 1.00 85.69 380 ALA A CA 1
ATOM 3108 C C . ALA A 1 380 ? 2.562 26.666 19.464 1.00 85.69 380 ALA A C 1
ATOM 3110 O O . ALA A 1 380 ? 3.317 26.651 20.434 1.00 85.69 380 ALA A O 1
ATOM 3111 N N . ASN A 1 381 ? 1.309 26.217 19.525 1.00 90.00 381 ASN A N 1
ATOM 3112 C CA . ASN A 1 381 ? 0.717 25.676 20.746 1.00 90.00 381 ASN A CA 1
ATOM 3113 C C . ASN A 1 381 ? -0.039 24.373 20.475 1.00 90.00 381 ASN A C 1
ATOM 3115 O O . ASN A 1 381 ? 0.325 23.341 21.023 1.00 90.00 381 ASN A O 1
ATOM 3119 N N . ILE A 1 382 ? -1.016 24.372 19.574 1.00 94.19 382 ILE A N 1
ATOM 3120 C CA . ILE A 1 382 ? -1.549 23.145 18.977 1.00 94.19 382 ILE A CA 1
ATOM 3121 C C . ILE A 1 382 ? -1.401 23.272 17.457 1.00 94.19 382 ILE A C 1
ATOM 3123 O O . ILE A 1 382 ? -1.659 24.339 16.900 1.00 94.19 382 ILE A O 1
ATOM 3127 N N . VAL A 1 383 ? -0.982 22.199 16.786 1.00 93.50 383 VAL A N 1
ATOM 3128 C CA . VAL A 1 383 ? -1.009 22.096 15.317 1.00 93.50 383 VAL A CA 1
ATOM 3129 C C . VAL A 1 383 ? -1.797 20.851 14.953 1.00 93.50 383 VAL A C 1
ATOM 3131 O O . VAL A 1 383 ? -1.398 19.743 15.308 1.00 93.50 383 VAL A O 1
ATOM 3134 N N . SER A 1 384 ? -2.918 21.052 14.269 1.00 94.69 384 SER A N 1
ATOM 3135 C CA . SER A 1 384 ? -3.832 19.997 13.844 1.00 94.69 384 SER A CA 1
ATOM 3136 C C . SER A 1 384 ? -3.687 19.718 12.355 1.00 94.69 384 SER A C 1
ATOM 3138 O O . SER A 1 384 ? -3.615 20.650 11.550 1.00 94.69 384 SER A O 1
ATOM 3140 N N . LEU A 1 385 ? -3.662 18.432 12.005 1.00 87.25 385 LEU A N 1
ATOM 3141 C CA . LEU A 1 385 ? -3.531 17.938 10.635 1.00 87.25 385 LEU A CA 1
ATOM 3142 C C . LEU A 1 385 ? -4.659 16.960 10.291 1.00 87.25 385 LEU A C 1
ATOM 3144 O O . LEU A 1 385 ? -5.224 16.311 11.175 1.00 87.25 385 LEU A O 1
ATOM 3148 N N . ASP A 1 386 ? -4.912 16.816 8.994 1.00 85.75 386 ASP A N 1
ATOM 3149 C CA . ASP A 1 386 ? -5.557 15.634 8.421 1.00 85.75 386 ASP A CA 1
ATOM 3150 C C . ASP A 1 386 ? -4.480 14.552 8.183 1.00 85.75 386 ASP A C 1
ATOM 3152 O O . ASP A 1 386 ? -3.346 14.876 7.833 1.00 85.75 386 ASP A O 1
ATOM 3156 N N . PHE A 1 387 ? -4.829 13.274 8.319 1.00 72.44 387 PHE A N 1
ATOM 3157 C CA . PHE A 1 387 ? -4.055 12.089 7.926 1.00 72.44 387 PHE A CA 1
ATOM 3158 C C . PHE A 1 387 ? -2.615 12.057 8.458 1.00 72.44 387 PHE A C 1
ATOM 3160 O O . PHE A 1 387 ? -1.631 12.076 7.716 1.00 72.44 387 PHE A O 1
ATOM 3167 N N . LEU A 1 388 ? -2.502 11.949 9.782 1.00 57.66 388 LEU A N 1
ATOM 3168 C CA . LEU A 1 388 ? -1.236 11.963 10.527 1.00 57.66 388 LEU A CA 1
ATOM 3169 C C . LEU A 1 388 ? -0.233 10.837 10.171 1.00 57.66 388 LEU A C 1
ATOM 3171 O O . LEU A 1 388 ? 0.931 10.928 10.563 1.00 57.66 388 LEU A O 1
ATOM 3175 N N . ARG A 1 389 ? -0.653 9.771 9.466 1.00 52.25 389 ARG A N 1
ATOM 3176 C CA . ARG A 1 389 ? 0.169 8.589 9.119 1.00 52.25 389 ARG A CA 1
ATOM 3177 C C . ARG A 1 389 ? -0.182 8.025 7.729 1.00 52.25 389 ARG A C 1
ATOM 3179 O O . ARG A 1 389 ? -0.865 7.013 7.607 1.00 52.25 389 ARG A O 1
ATOM 3186 N N . GLY A 1 390 ? 0.287 8.696 6.676 1.00 38.75 390 GLY A N 1
ATOM 3187 C CA . GLY A 1 390 ? -0.078 8.396 5.286 1.00 38.75 390 GLY A CA 1
ATOM 3188 C C . GLY A 1 390 ? 0.492 7.092 4.699 1.00 38.75 390 GLY A C 1
ATOM 3189 O O . GLY A 1 390 ? 1.531 6.579 5.111 1.00 38.75 390 GLY A O 1
ATOM 3190 N N . THR A 1 391 ? -0.204 6.558 3.688 1.00 33.94 391 THR A N 1
ATOM 3191 C CA . THR A 1 391 ? 0.112 5.293 2.989 1.00 33.94 391 THR A CA 1
ATOM 3192 C C . THR A 1 391 ? -0.268 5.354 1.501 1.00 33.94 391 THR A C 1
ATOM 3194 O O . THR A 1 391 ? -1.351 5.872 1.210 1.00 33.94 391 THR A O 1
ATOM 3197 N N . THR A 1 392 ? 0.523 4.777 0.586 1.00 36.84 392 THR A N 1
ATOM 3198 C CA . THR A 1 392 ? 0.329 4.850 -0.887 1.00 36.84 392 THR A CA 1
ATOM 3199 C C . THR A 1 392 ? 1.120 3.765 -1.650 1.00 36.84 392 THR A C 1
ATOM 3201 O O . THR A 1 392 ? 2.034 3.157 -1.097 1.00 36.84 392 THR A O 1
ATOM 3204 N N . GLN A 1 393 ? 0.795 3.536 -2.934 1.00 43.84 393 GLN A N 1
ATOM 3205 C CA . GLN A 1 393 ? 1.630 2.777 -3.888 1.00 43.84 393 GLN A CA 1
ATOM 3206 C C . GLN A 1 393 ? 2.494 3.729 -4.729 1.00 43.84 393 GLN A C 1
ATOM 3208 O O . GLN A 1 393 ? 2.065 4.849 -5.014 1.00 43.84 393 GLN A O 1
ATOM 3213 N N . ASN A 1 394 ? 3.664 3.279 -5.190 1.00 49.72 394 ASN A N 1
ATOM 3214 C CA . ASN A 1 394 ? 4.601 4.103 -5.964 1.00 49.72 394 ASN A CA 1
ATOM 3215 C C . ASN A 1 394 ? 4.812 3.568 -7.379 1.00 49.72 394 ASN A C 1
ATOM 3217 O O . ASN A 1 394 ? 4.793 2.358 -7.623 1.00 49.72 394 ASN A O 1
ATOM 3221 N N . ILE A 1 395 ? 5.077 4.494 -8.296 1.00 54.38 395 ILE A N 1
ATOM 3222 C CA . ILE A 1 395 ? 5.535 4.187 -9.646 1.00 54.38 395 ILE A CA 1
ATOM 3223 C C . ILE A 1 395 ? 7.016 3.857 -9.611 1.00 54.38 395 ILE A C 1
ATOM 3225 O O . ILE A 1 395 ? 7.807 4.534 -8.948 1.00 54.38 395 ILE A O 1
ATOM 3229 N N . GLU A 1 396 ? 7.395 2.841 -10.369 1.00 58.97 396 GLU A N 1
ATOM 3230 C CA . GLU A 1 396 ? 8.787 2.516 -10.625 1.00 58.97 396 GLU A CA 1
ATOM 3231 C C . GLU A 1 396 ? 9.119 2.779 -12.095 1.00 58.97 396 GLU A C 1
ATOM 3233 O O . GLU A 1 396 ? 8.296 2.549 -12.986 1.00 58.97 396 GLU A O 1
ATOM 3238 N N . ILE A 1 397 ? 10.328 3.281 -12.340 1.00 61.81 397 ILE A N 1
ATOM 3239 C CA . ILE A 1 397 ? 10.894 3.424 -13.681 1.00 61.81 397 ILE A CA 1
ATOM 3240 C C . ILE A 1 397 ? 12.011 2.397 -13.803 1.00 61.81 397 ILE A C 1
ATOM 3242 O O . ILE A 1 397 ? 12.902 2.340 -12.954 1.00 61.81 397 ILE A O 1
ATOM 3246 N N . SER A 1 398 ? 11.995 1.627 -14.884 1.00 63.41 398 SER A N 1
ATOM 3247 C CA . SER A 1 398 ? 13.072 0.696 -15.221 1.00 63.41 398 SER A CA 1
ATOM 3248 C C . SER A 1 398 ? 13.635 1.010 -16.599 1.00 63.41 398 SER A C 1
ATOM 3250 O O . SER A 1 398 ? 12.906 1.467 -17.484 1.00 63.41 398 SER A O 1
ATOM 3252 N N . TRP A 1 399 ? 14.931 0.777 -16.792 1.00 72.62 399 TRP A N 1
ATOM 3253 C CA . TRP A 1 399 ? 15.542 0.823 -18.117 1.00 72.62 399 TRP A CA 1
ATOM 3254 C C . TRP A 1 399 ? 16.577 -0.281 -18.299 1.00 72.62 399 TRP A C 1
ATOM 3256 O O . TRP A 1 399 ? 17.298 -0.635 -17.366 1.00 72.62 399 TRP A O 1
ATOM 3266 N N . PHE A 1 400 ? 16.662 -0.813 -19.519 1.00 67.62 400 PHE A N 1
ATOM 3267 C CA . PHE A 1 400 ? 17.598 -1.872 -19.885 1.00 67.62 400 PHE A CA 1
ATOM 3268 C C . PHE A 1 400 ? 18.318 -1.541 -21.200 1.00 67.62 400 PHE A C 1
ATOM 3270 O O . PHE A 1 400 ? 17.706 -1.101 -22.174 1.00 67.62 400 PHE A O 1
ATOM 3277 N N . ASP A 1 401 ? 19.638 -1.738 -21.185 1.00 67.25 401 ASP A N 1
ATOM 3278 C CA . ASP A 1 401 ? 20.607 -1.429 -22.248 1.00 67.25 401 ASP A CA 1
ATOM 3279 C C . ASP A 1 401 ? 20.476 -0.029 -22.890 1.00 67.25 401 ASP A C 1
ATOM 3281 O O . ASP A 1 401 ? 20.750 0.174 -24.073 1.00 67.25 401 ASP A O 1
ATOM 3285 N N . LEU A 1 402 ? 20.133 0.968 -22.068 1.00 73.62 402 LEU A N 1
ATOM 3286 C CA . LEU A 1 402 ? 20.034 2.377 -22.441 1.00 73.62 402 LEU A CA 1
ATOM 3287 C C . LEU A 1 402 ? 21.370 2.930 -22.961 1.00 73.62 402 LEU A C 1
ATOM 3289 O O . LEU A 1 402 ? 22.420 2.802 -22.323 1.00 73.62 402 LEU A O 1
ATOM 3293 N N . GLU A 1 403 ? 21.339 3.592 -24.120 1.00 76.44 403 GLU A N 1
ATOM 3294 C CA . GLU A 1 403 ? 22.468 4.402 -24.571 1.00 76.44 403 GLU A CA 1
ATOM 3295 C C . GLU A 1 403 ? 22.517 5.700 -23.759 1.00 76.44 403 GLU A C 1
ATOM 3297 O O . GLU A 1 403 ? 21.630 6.544 -23.857 1.00 76.44 403 GLU A O 1
ATOM 3302 N N . ILE A 1 404 ? 23.564 5.858 -22.944 1.00 77.88 404 ILE A N 1
ATOM 3303 C CA . ILE A 1 404 ? 23.755 7.040 -22.100 1.00 77.88 404 ILE A CA 1
ATOM 3304 C C . ILE A 1 404 ? 24.286 8.193 -22.953 1.00 77.88 404 ILE A C 1
ATOM 3306 O O . ILE A 1 404 ? 25.489 8.354 -23.169 1.00 77.88 404 ILE A O 1
ATOM 3310 N N . ILE A 1 405 ? 23.351 8.994 -23.453 1.00 76.81 405 ILE A N 1
ATOM 3311 C CA . ILE A 1 405 ? 23.611 10.194 -24.240 1.00 76.81 405 ILE A CA 1
ATOM 3312 C C . ILE A 1 405 ? 24.085 11.318 -23.297 1.00 76.81 405 ILE A C 1
ATOM 3314 O O . ILE A 1 405 ? 23.468 11.537 -22.250 1.00 76.81 405 ILE A O 1
ATOM 3318 N N . PRO A 1 406 ? 25.147 12.078 -23.637 1.00 77.94 406 PRO A N 1
ATOM 3319 C CA . PRO A 1 406 ? 25.615 13.189 -22.811 1.00 77.94 406 PRO A CA 1
ATOM 3320 C C . PRO A 1 406 ? 24.531 14.254 -22.593 1.00 77.94 406 PRO A C 1
ATOM 3322 O O . PRO A 1 406 ? 24.122 14.939 -23.533 1.00 77.94 406 PRO A O 1
ATOM 3325 N N . ASN A 1 407 ? 24.117 14.439 -21.336 1.00 76.06 407 ASN A N 1
ATOM 3326 C CA . ASN A 1 407 ? 22.978 15.280 -20.936 1.00 76.06 407 ASN A CA 1
ATOM 3327 C C . ASN A 1 407 ? 21.625 14.785 -21.496 1.00 76.06 407 ASN A C 1
ATOM 3329 O O . ASN A 1 407 ? 20.733 15.583 -21.786 1.00 76.06 407 ASN A O 1
ATOM 3333 N N . GLY A 1 408 ? 21.465 13.471 -21.663 1.00 79.12 408 GLY A N 1
ATOM 3334 C CA . GLY A 1 408 ? 20.156 12.842 -21.803 1.00 79.12 408 GLY A CA 1
ATOM 3335 C C . GLY A 1 408 ? 19.511 12.622 -20.430 1.00 79.12 408 GLY A C 1
ATOM 3336 O O . GLY A 1 408 ? 20.183 12.143 -19.518 1.00 79.12 408 GLY A O 1
ATOM 3337 N N . THR A 1 409 ? 18.228 12.945 -20.268 1.00 84.31 409 THR A N 1
ATOM 3338 C CA . THR A 1 409 ? 17.487 12.804 -19.001 1.00 84.31 409 THR A CA 1
ATOM 3339 C C . THR A 1 409 ? 16.270 11.895 -19.140 1.00 84.31 409 THR A C 1
ATOM 3341 O O . THR A 1 409 ? 15.478 12.031 -20.072 1.00 84.31 409 THR A O 1
ATOM 3344 N N . ILE A 1 410 ? 16.080 10.989 -18.180 1.00 78.00 410 ILE A N 1
ATOM 3345 C CA . ILE A 1 410 ? 14.831 10.237 -18.018 1.00 78.00 410 ILE A CA 1
ATOM 3346 C C . ILE A 1 410 ? 13.858 11.138 -17.256 1.00 78.00 410 ILE A C 1
ATOM 3348 O O . ILE A 1 410 ? 14.151 11.565 -16.145 1.00 78.00 410 ILE A O 1
ATOM 3352 N N . THR A 1 411 ? 12.716 11.458 -17.853 1.00 79.25 411 THR A N 1
ATOM 3353 C CA . THR A 1 411 ? 11.736 12.407 -17.312 1.00 79.25 411 THR A CA 1
ATOM 3354 C C . THR A 1 411 ? 10.380 11.724 -17.181 1.00 79.25 411 THR A C 1
ATOM 3356 O O . THR A 1 411 ? 9.776 11.349 -18.187 1.00 79.25 411 THR A O 1
ATOM 3359 N N . LEU A 1 412 ? 9.908 11.560 -15.945 1.00 71.50 412 LEU A N 1
ATOM 3360 C CA . LEU A 1 412 ? 8.560 11.098 -15.615 1.00 71.50 412 LEU A CA 1
ATOM 3361 C C . LEU A 1 412 ? 7.610 12.296 -15.599 1.00 71.50 412 LEU A C 1
ATOM 3363 O O . LEU A 1 412 ? 7.943 13.369 -15.100 1.00 71.50 412 LEU A O 1
ATOM 3367 N N . THR A 1 413 ? 6.418 12.108 -16.147 1.00 67.50 413 THR A N 1
ATOM 3368 C CA . THR A 1 413 ? 5.429 13.159 -16.403 1.00 67.50 413 THR A CA 1
ATOM 3369 C C . THR A 1 413 ? 4.022 12.662 -16.092 1.00 67.50 413 THR A C 1
ATOM 3371 O O . THR A 1 413 ? 3.736 11.462 -16.166 1.00 67.50 413 THR A O 1
ATOM 3374 N N . ASN A 1 414 ? 3.128 13.594 -15.768 1.00 59.84 414 ASN A N 1
ATOM 3375 C CA . ASN A 1 414 ? 1.705 13.330 -15.528 1.00 59.84 414 ASN A CA 1
ATOM 3376 C C . ASN A 1 414 ? 0.853 13.291 -16.817 1.00 59.84 414 ASN A C 1
ATOM 3378 O O . ASN A 1 414 ? -0.372 13.275 -16.751 1.00 59.84 414 ASN A O 1
ATOM 3382 N N . GLY A 1 415 ? 1.468 13.262 -18.000 1.00 62.91 415 GLY A N 1
ATOM 3383 C CA . GLY A 1 415 ? 0.765 13.301 -19.281 1.00 62.91 415 GLY A CA 1
ATOM 3384 C C . GLY A 1 415 ? 1.718 13.267 -20.471 1.00 62.91 415 GLY A C 1
ATOM 3385 O O . GLY A 1 415 ? 2.906 12.987 -20.320 1.00 62.91 415 GLY A O 1
ATOM 3386 N N . ARG A 1 416 ? 1.231 13.558 -21.683 1.00 74.31 416 ARG A N 1
ATOM 3387 C CA . ARG A 1 416 ? 2.125 13.677 -22.843 1.00 74.31 416 ARG A CA 1
ATOM 3388 C C . ARG A 1 416 ? 2.789 15.037 -22.887 1.00 74.31 416 ARG A C 1
ATOM 3390 O O . ARG A 1 416 ? 2.102 16.05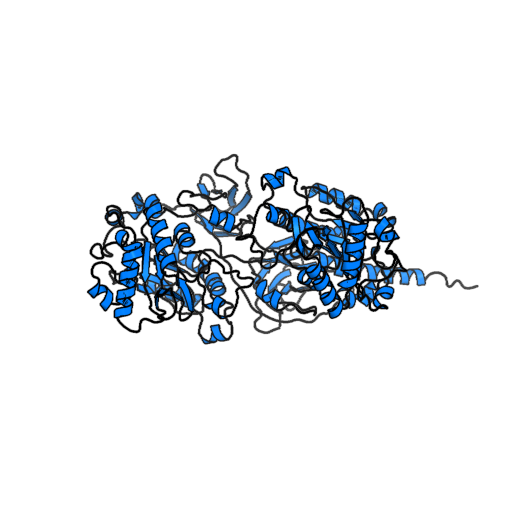4 -22.928 1.00 74.31 416 ARG A O 1
ATOM 3397 N N . LEU A 1 417 ? 4.102 15.042 -23.095 1.00 73.50 417 LEU A N 1
ATOM 3398 C CA . LEU A 1 417 ? 4.796 16.187 -23.679 1.00 73.50 417 LEU A CA 1
ATOM 3399 C C . LEU A 1 417 ? 4.049 16.684 -24.936 1.00 73.50 417 LEU A C 1
ATOM 3401 O O . LEU A 1 417 ? 4.020 16.010 -25.968 1.00 73.50 417 LEU A O 1
ATOM 3405 N N . GLY A 1 418 ? 3.427 17.860 -24.831 1.00 69.62 418 GLY A N 1
ATOM 3406 C CA . GLY A 1 418 ? 2.661 18.496 -25.907 1.00 69.62 418 GLY A CA 1
ATOM 3407 C C . GLY A 1 418 ? 1.134 18.478 -25.754 1.00 69.62 418 GLY A C 1
ATOM 3408 O O . GLY A 1 418 ? 0.471 19.166 -26.531 1.00 69.62 418 GLY A O 1
ATOM 3409 N N . GLU A 1 419 ? 0.560 17.771 -24.774 1.00 74.31 419 GLU A N 1
ATOM 3410 C CA . GLU A 1 419 ? -0.807 18.082 -24.324 1.00 74.31 419 GLU A CA 1
ATOM 3411 C C . GL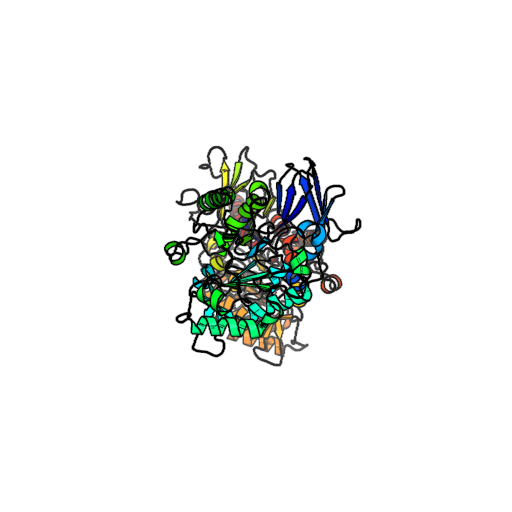U A 1 419 ? -0.797 19.254 -23.324 1.00 74.31 419 GLU A C 1
ATOM 3413 O O . GLU A 1 419 ? 0.259 19.740 -22.912 1.00 74.31 419 GLU A O 1
ATOM 3418 N N . ARG A 1 420 ? -1.985 19.780 -22.998 1.00 57.94 420 ARG A N 1
ATOM 3419 C CA . ARG A 1 420 ? -2.120 20.789 -21.938 1.00 57.94 420 ARG A CA 1
ATOM 3420 C C . ARG A 1 420 ? -1.953 20.121 -20.581 1.00 57.94 420 ARG A C 1
ATOM 3422 O O . ARG A 1 420 ? -2.178 18.921 -20.466 1.00 57.94 420 ARG A O 1
ATOM 3429 N N . ASP A 1 421 ? -1.598 20.927 -19.585 1.00 56.16 421 ASP A N 1
ATOM 3430 C CA . ASP A 1 421 ? -1.633 20.529 -18.177 1.00 56.16 421 ASP A CA 1
ATOM 3431 C C . ASP A 1 421 ? -0.814 19.238 -17.934 1.00 56.16 421 ASP A C 1
ATOM 3433 O O . ASP A 1 421 ? -1.246 18.298 -17.269 1.00 56.16 421 ASP A O 1
ATOM 3437 N N . THR A 1 422 ? 0.366 19.194 -18.575 1.00 57.03 422 THR A N 1
ATOM 3438 C CA . THR A 1 422 ? 1.383 18.151 -18.411 1.00 57.03 422 THR A CA 1
ATOM 3439 C C . THR A 1 422 ? 2.679 18.741 -17.854 1.00 57.03 422 THR A C 1
ATOM 3441 O O . THR A 1 422 ? 3.332 19.553 -18.511 1.00 57.03 422 THR A O 1
ATOM 3444 N N . ASP A 1 423 ? 3.085 18.248 -16.690 1.00 66.06 423 ASP A N 1
ATOM 3445 C CA . ASP A 1 423 ? 4.279 18.618 -15.939 1.00 66.06 423 ASP A CA 1
ATOM 3446 C C . ASP A 1 423 ? 5.282 17.459 -15.874 1.00 66.06 423 ASP A C 1
ATOM 3448 O O . ASP A 1 423 ? 4.921 16.276 -15.914 1.00 66.06 423 ASP A O 1
ATOM 3452 N N . ALA A 1 424 ? 6.560 17.804 -15.704 1.00 72.88 424 ALA A N 1
ATOM 3453 C CA . ALA A 1 424 ? 7.587 16.865 -15.272 1.00 72.88 424 ALA A CA 1
ATOM 3454 C C . ALA A 1 424 ? 7.503 16.680 -13.750 1.00 72.88 424 ALA A C 1
ATOM 3456 O O . ALA A 1 424 ? 7.633 17.642 -12.998 1.00 72.88 424 ALA A O 1
ATOM 3457 N N . LEU A 1 425 ? 7.291 15.439 -13.314 1.00 55.53 425 LEU A N 1
ATOM 3458 C CA . LEU A 1 425 ? 7.164 15.053 -11.905 1.00 55.53 425 LEU A CA 1
ATOM 3459 C C . LEU A 1 425 ? 8.515 14.681 -11.286 1.00 55.53 425 LEU A C 1
ATOM 3461 O O . LEU A 1 425 ? 8.753 14.918 -10.108 1.00 55.53 425 LEU A O 1
ATOM 3465 N N . LEU A 1 426 ? 9.390 14.073 -12.088 1.00 69.69 426 LEU A N 1
ATOM 3466 C CA . LEU A 1 426 ? 10.733 13.649 -11.704 1.00 69.69 426 LEU A CA 1
ATOM 3467 C C . LEU A 1 426 ? 11.625 13.667 -12.948 1.00 69.69 426 LEU A C 1
ATOM 3469 O O . LEU A 1 426 ? 11.200 13.236 -14.022 1.00 69.69 426 LEU A O 1
ATOM 3473 N N . GLN A 1 427 ? 12.867 14.126 -12.800 1.00 77.50 427 GLN A N 1
ATOM 3474 C CA . GLN A 1 427 ? 13.885 14.044 -13.842 1.00 77.50 427 GLN A CA 1
ATOM 3475 C C . GLN A 1 427 ? 15.171 13.428 -13.277 1.00 77.50 427 GLN A C 1
ATOM 3477 O O . GLN A 1 427 ? 15.675 13.858 -12.244 1.00 77.50 427 GLN A O 1
ATOM 3482 N N . ILE A 1 428 ? 15.686 12.413 -13.968 1.00 76.00 428 ILE A N 1
ATOM 3483 C CA . ILE A 1 428 ? 16.839 11.594 -13.587 1.00 76.00 428 ILE A CA 1
ATOM 3484 C C . ILE A 1 428 ? 17.900 11.715 -14.683 1.00 76.00 428 ILE A C 1
ATOM 3486 O O . ILE A 1 428 ? 17.589 11.652 -15.875 1.00 76.00 428 ILE A O 1
ATOM 3490 N N . LEU A 1 429 ? 19.164 11.840 -14.287 1.00 82.06 429 LEU A N 1
ATOM 3491 C CA . LEU A 1 429 ? 20.313 11.618 -15.164 1.00 82.06 429 LEU A CA 1
ATOM 3492 C C . LEU A 1 429 ? 20.742 10.149 -14.998 1.00 82.06 429 LEU A C 1
ATOM 3494 O O . LEU A 1 429 ? 21.276 9.820 -13.939 1.00 82.06 429 LEU A O 1
ATOM 3498 N N . PRO A 1 430 ? 20.489 9.252 -15.971 1.00 73.94 430 PRO A N 1
ATOM 3499 C CA . PRO A 1 430 ? 20.867 7.851 -15.835 1.00 73.94 430 PRO A CA 1
ATOM 3500 C C . PRO A 1 430 ? 22.394 7.716 -15.845 1.00 73.94 430 PRO A C 1
ATOM 3502 O O . PRO A 1 430 ? 23.058 8.081 -16.816 1.00 73.94 430 PRO A O 1
ATOM 3505 N N . SER A 1 431 ? 22.946 7.203 -14.747 1.00 77.62 431 SER A N 1
ATOM 3506 C CA . SER A 1 431 ? 24.370 6.892 -14.587 1.00 77.62 431 SER A CA 1
ATOM 3507 C C . SER A 1 431 ? 24.751 5.595 -15.300 1.00 77.62 431 SER A C 1
ATOM 3509 O O . SER A 1 431 ? 25.781 5.536 -15.969 1.00 77.62 431 SER A O 1
ATOM 3511 N N . GLU A 1 432 ? 23.904 4.574 -15.175 1.00 76.44 432 GLU A N 1
ATOM 3512 C CA . GLU A 1 432 ? 24.129 3.232 -15.704 1.00 76.44 432 GLU A CA 1
ATOM 3513 C C . GLU A 1 432 ? 23.239 2.916 -16.903 1.00 76.44 432 GLU A C 1
ATOM 3515 O O . GLU A 1 432 ? 22.099 3.376 -17.008 1.00 76.44 432 GLU A O 1
ATOM 3520 N N . LYS A 1 433 ? 23.734 2.041 -17.789 1.00 71.44 433 LYS A N 1
ATOM 3521 C CA . LYS A 1 433 ? 22.964 1.529 -18.939 1.00 71.44 433 LYS A CA 1
ATOM 3522 C C . LYS A 1 433 ? 21.712 0.752 -18.536 1.00 71.44 433 LYS A C 1
ATOM 3524 O O . LYS A 1 433 ? 20.872 0.456 -19.384 1.00 71.44 433 LYS A O 1
ATOM 3529 N N . SER A 1 434 ? 21.593 0.330 -17.285 1.00 67.81 434 SER A N 1
ATOM 3530 C CA . SER A 1 434 ? 20.417 -0.377 -16.786 1.00 67.81 434 SER A CA 1
ATOM 3531 C C . SER A 1 434 ? 20.261 -0.150 -15.300 1.00 67.81 434 SER A C 1
ATOM 3533 O O . SER A 1 434 ? 21.242 -0.274 -14.572 1.00 67.81 434 SER A O 1
ATOM 3535 N N . ASP A 1 435 ? 19.045 0.167 -14.877 1.00 68.75 435 ASP A N 1
ATOM 3536 C CA . ASP A 1 435 ? 18.719 0.444 -13.482 1.00 68.75 435 ASP A CA 1
ATOM 3537 C C . ASP A 1 435 ? 17.202 0.322 -13.246 1.00 68.75 435 ASP A C 1
ATOM 3539 O O . ASP A 1 435 ? 16.411 0.181 -14.189 1.00 68.75 435 ASP A O 1
ATOM 3543 N N . TRP A 1 436 ? 16.794 0.382 -11.979 1.00 66.25 436 TRP A N 1
ATOM 3544 C CA . TRP A 1 436 ? 15.400 0.309 -11.551 1.00 66.25 436 TRP A CA 1
ATOM 3545 C C . TRP A 1 436 ? 15.155 1.194 -10.325 1.00 66.25 436 TRP A C 1
ATOM 3547 O O . TRP A 1 436 ? 15.438 0.809 -9.188 1.00 66.25 436 TRP A O 1
ATOM 3557 N N . ILE A 1 437 ? 14.542 2.357 -10.541 1.00 57.88 437 ILE A N 1
ATOM 3558 C CA . ILE A 1 437 ? 14.242 3.328 -9.484 1.00 57.88 437 ILE A CA 1
ATOM 3559 C C . ILE A 1 437 ? 12.779 3.237 -9.036 1.00 57.88 437 ILE A C 1
ATOM 3561 O O . ILE A 1 437 ? 11.850 3.338 -9.839 1.00 57.88 437 ILE A O 1
ATOM 3565 N N . THR A 1 438 ? 12.574 3.104 -7.725 1.00 57.09 438 THR A N 1
ATOM 3566 C CA . THR A 1 438 ? 11.275 3.385 -7.095 1.00 57.09 438 THR A CA 1
ATOM 3567 C C . THR A 1 438 ? 11.150 4.900 -6.974 1.00 57.09 438 THR A C 1
ATOM 3569 O O . THR A 1 438 ? 11.990 5.511 -6.323 1.00 57.09 438 THR A O 1
ATOM 3572 N N . THR A 1 439 ? 10.148 5.521 -7.591 1.00 51.41 439 THR A N 1
ATOM 3573 C CA . THR A 1 439 ? 9.994 6.987 -7.559 1.00 51.41 439 THR A CA 1
ATOM 3574 C C . THR A 1 439 ? 9.107 7.436 -6.404 1.00 51.41 439 THR A C 1
ATOM 3576 O O . THR A 1 439 ? 8.226 6.689 -5.981 1.00 51.41 439 THR A O 1
ATOM 3579 N N . ASP A 1 440 ? 9.239 8.690 -5.973 1.00 46.88 440 ASP A N 1
ATOM 3580 C CA . ASP A 1 440 ? 8.318 9.330 -5.018 1.00 46.88 440 ASP A CA 1
ATOM 3581 C C . ASP A 1 440 ? 6.979 9.745 -5.662 1.00 46.88 440 ASP A C 1
ATOM 3583 O O . ASP A 1 440 ? 6.175 10.446 -5.054 1.00 46.88 440 ASP A O 1
ATOM 3587 N N . VAL A 1 441 ? 6.715 9.331 -6.907 1.00 46.84 441 VAL A N 1
ATOM 3588 C CA . VAL A 1 441 ? 5.450 9.592 -7.598 1.00 46.84 441 VAL A CA 1
ATOM 3589 C C . VAL A 1 441 ? 4.473 8.460 -7.312 1.00 46.84 441 VAL A C 1
ATOM 3591 O O . VAL A 1 441 ? 4.734 7.288 -7.600 1.00 46.84 441 VAL A O 1
ATOM 3594 N N . TYR A 1 442 ? 3.319 8.820 -6.758 1.00 50.06 442 TYR A N 1
ATOM 3595 C CA . TYR A 1 442 ? 2.341 7.858 -6.268 1.00 50.06 442 TYR A CA 1
ATOM 3596 C C . TYR A 1 442 ? 1.272 7.497 -7.303 1.00 50.06 442 TYR A C 1
ATOM 3598 O O . TYR A 1 442 ? 0.871 8.307 -8.140 1.00 50.06 442 TYR A O 1
ATOM 3606 N N . TYR A 1 443 ? 0.788 6.262 -7.204 1.00 45.91 443 TYR A N 1
ATOM 3607 C CA . TYR A 1 443 ? -0.207 5.658 -8.083 1.00 45.91 443 TYR A CA 1
ATOM 3608 C C . TYR A 1 443 ? -1.450 5.259 -7.278 1.00 45.91 443 TYR A C 1
ATOM 3610 O O . TYR A 1 443 ? -1.366 4.481 -6.328 1.00 45.91 443 TYR A O 1
ATOM 3618 N N . ASN A 1 444 ? -2.619 5.780 -7.662 1.00 48.06 444 ASN A N 1
ATOM 3619 C CA . ASN A 1 444 ? -3.901 5.357 -7.097 1.00 48.06 444 ASN A CA 1
ATOM 3620 C C . ASN A 1 444 ? -4.448 4.174 -7.915 1.00 48.06 444 ASN A C 1
ATOM 3622 O O . ASN A 1 444 ? -5.029 4.355 -8.988 1.00 48.06 444 ASN A O 1
ATOM 3626 N N . TYR A 1 445 ? -4.242 2.962 -7.393 1.00 45.31 445 TYR A N 1
ATOM 3627 C CA . TYR A 1 445 ? -4.690 1.721 -8.021 1.00 45.31 445 TYR A CA 1
ATOM 3628 C C . TYR A 1 445 ? -6.213 1.639 -8.170 1.00 45.31 445 TYR A C 1
ATOM 3630 O O . TYR A 1 445 ? -6.679 1.246 -9.235 1.00 45.31 445 TYR A O 1
ATOM 3638 N N . THR A 1 446 ? -6.992 2.054 -7.165 1.00 40.97 446 THR A N 1
ATOM 3639 C CA . THR A 1 446 ? -8.464 1.992 -7.186 1.00 40.97 446 THR A CA 1
ATOM 3640 C C . THR A 1 446 ? -9.045 2.775 -8.368 1.00 40.97 446 THR A C 1
ATOM 3642 O O . THR A 1 446 ? -9.825 2.242 -9.155 1.00 40.97 446 THR A O 1
ATOM 3645 N N . HIS A 1 447 ? -8.591 4.019 -8.551 1.00 43.22 447 HIS A N 1
ATOM 3646 C CA . HIS A 1 447 ? -9.011 4.902 -9.643 1.00 43.22 447 HIS A CA 1
ATOM 3647 C C . HIS A 1 447 ? -8.623 4.332 -11.019 1.00 43.22 447 HIS A C 1
ATOM 3649 O O . HIS A 1 447 ? -9.402 4.404 -11.968 1.00 43.22 447 HIS A O 1
ATOM 3655 N N . PHE A 1 448 ? -7.437 3.726 -11.127 1.00 48.19 448 PHE A N 1
ATOM 3656 C CA . PHE A 1 448 ? -6.980 3.068 -12.350 1.00 48.19 448 PHE A CA 1
ATOM 3657 C C . PHE A 1 448 ? -7.800 1.804 -12.661 1.00 48.19 448 PHE A C 1
ATOM 3659 O O . PHE A 1 448 ? -8.274 1.655 -13.788 1.00 48.19 448 PHE A O 1
ATOM 3666 N N . ARG A 1 449 ? -8.008 0.917 -11.677 1.00 47.50 449 ARG A N 1
ATOM 3667 C CA . ARG A 1 449 ? -8.712 -0.372 -11.814 1.00 47.50 449 ARG A CA 1
ATOM 3668 C C . ARG A 1 449 ? -10.121 -0.178 -12.361 1.00 47.50 449 ARG A C 1
ATOM 3670 O O . ARG A 1 449 ? -10.513 -0.862 -13.300 1.00 47.50 449 ARG A O 1
ATOM 3677 N N . ASP A 1 450 ? -10.844 0.798 -11.825 1.00 44.88 450 ASP A N 1
ATOM 3678 C CA . ASP A 1 450 ? -12.223 1.088 -12.224 1.00 44.88 450 ASP A CA 1
ATOM 3679 C C . ASP A 1 450 ? -12.301 1.816 -13.591 1.00 44.88 450 ASP A C 1
ATOM 3681 O O . ASP A 1 450 ? -13.387 1.995 -14.144 1.00 44.88 450 ASP A O 1
ATOM 3685 N N . SER A 1 451 ? -11.149 2.192 -14.170 1.00 47.66 451 SER A N 1
ATOM 3686 C CA . SER A 1 451 ? -11.000 2.722 -15.536 1.00 47.66 451 SER A CA 1
ATOM 3687 C C . SER A 1 451 ? -10.474 1.703 -16.562 1.00 47.66 451 SER A C 1
ATOM 3689 O O . SER A 1 451 ? -10.374 2.034 -17.745 1.00 47.66 451 SER A O 1
ATOM 3691 N N . LEU A 1 452 ? -10.148 0.472 -16.140 1.00 59.28 452 LEU A N 1
ATOM 3692 C CA . LEU A 1 452 ? -9.667 -0.583 -17.033 1.00 59.28 452 LEU A CA 1
ATOM 3693 C C . LEU A 1 452 ? -10.775 -1.082 -17.965 1.00 59.28 452 LEU A C 1
ATOM 3695 O O . LEU A 1 452 ? -11.751 -1.700 -17.535 1.00 59.28 452 LEU A O 1
ATOM 3699 N N . ASP A 1 453 ? -10.568 -0.894 -19.265 1.00 63.97 453 ASP A N 1
ATOM 3700 C CA . ASP A 1 453 ? -11.355 -1.530 -20.314 1.00 63.97 453 ASP A CA 1
ATOM 3701 C C . ASP A 1 453 ? -10.530 -2.601 -21.056 1.00 63.97 453 ASP A C 1
ATOM 3703 O O . ASP A 1 453 ? -9.422 -2.970 -20.660 1.00 63.97 453 ASP A O 1
ATOM 3707 N N . THR A 1 454 ? -11.084 -3.156 -22.137 1.00 71.56 454 THR A N 1
ATOM 3708 C CA . THR A 1 454 ? -10.357 -4.107 -22.992 1.00 71.56 454 THR A CA 1
ATOM 3709 C C . THR A 1 454 ? -9.615 -3.433 -24.148 1.00 71.56 454 THR A C 1
ATOM 3711 O O . THR A 1 454 ? -9.364 -4.082 -25.164 1.00 71.56 454 THR A O 1
ATOM 3714 N N . ASN A 1 455 ? -9.244 -2.156 -24.028 1.00 67.19 455 ASN A N 1
ATOM 3715 C CA . ASN A 1 455 ? -8.436 -1.436 -25.009 1.00 67.19 455 ASN A CA 1
ATOM 3716 C C . ASN A 1 455 ? -7.027 -1.150 -24.457 1.00 67.19 455 ASN A C 1
ATOM 3718 O O . ASN A 1 455 ? -6.828 -0.852 -23.281 1.00 67.19 455 ASN A O 1
ATOM 3722 N N . THR A 1 456 ? -6.019 -1.230 -25.326 1.00 62.81 456 THR A N 1
ATOM 3723 C CA . THR A 1 456 ? -4.614 -0.971 -24.974 1.00 62.81 456 THR A CA 1
ATOM 3724 C C . THR A 1 456 ? -4.369 0.539 -24.885 1.00 62.81 456 THR A C 1
ATOM 3726 O O . THR A 1 456 ? -3.876 1.175 -25.815 1.00 62.81 456 THR A O 1
ATOM 3729 N N . ASN A 1 457 ? -4.773 1.118 -23.754 1.00 62.19 457 ASN A N 1
ATOM 3730 C CA . ASN A 1 457 ? -4.620 2.530 -23.411 1.00 62.19 457 ASN A CA 1
ATOM 3731 C C . ASN A 1 457 ? -3.510 2.747 -22.371 1.00 62.19 457 ASN A C 1
ATOM 3733 O O . ASN A 1 457 ? -3.125 1.833 -21.642 1.00 62.19 457 ASN A O 1
ATOM 3737 N N . CYS A 1 458 ? -3.025 3.985 -22.293 1.00 64.75 458 CYS A N 1
ATOM 3738 C CA . CYS A 1 458 ? -2.108 4.454 -21.256 1.00 64.75 458 CYS A CA 1
ATOM 3739 C C . CYS A 1 458 ? -2.850 5.350 -20.261 1.00 64.75 458 CYS A C 1
ATOM 3741 O O . CYS A 1 458 ? -3.644 6.199 -20.672 1.00 64.75 458 CYS A O 1
ATOM 3743 N N . TYR A 1 459 ? -2.545 5.211 -18.973 1.00 60.06 459 TYR A N 1
ATOM 3744 C CA . TYR A 1 459 ? -3.317 5.807 -17.886 1.00 60.06 459 TYR A CA 1
ATOM 3745 C C . TYR A 1 459 ? -2.417 6.691 -17.016 1.00 60.06 459 TYR A C 1
ATOM 3747 O O . TYR A 1 459 ? -1.536 6.200 -16.312 1.00 60.06 459 TYR A O 1
ATOM 3755 N N . GLY A 1 460 ? -2.639 8.005 -17.066 1.00 61.44 460 GLY A N 1
ATOM 3756 C CA . GLY A 1 460 ? -2.045 8.999 -16.163 1.00 61.44 460 GLY A CA 1
ATOM 3757 C C . GLY A 1 460 ? -0.548 9.293 -16.324 1.00 61.44 460 GLY A C 1
ATOM 3758 O O . GLY A 1 460 ? -0.171 10.449 -16.197 1.00 61.44 460 GLY A O 1
ATOM 3759 N N . PHE A 1 461 ? 0.310 8.307 -16.592 1.00 65.44 461 PHE A N 1
ATOM 3760 C CA . PHE A 1 461 ? 1.759 8.446 -16.393 1.00 65.44 461 PHE A CA 1
ATOM 3761 C C . PHE A 1 461 ? 2.583 8.077 -17.624 1.00 65.44 461 PHE A C 1
ATOM 3763 O O . PHE A 1 461 ? 2.339 7.058 -18.276 1.00 65.44 461 PHE A O 1
ATOM 3770 N N . TRP A 1 462 ? 3.590 8.908 -17.897 1.00 76.75 462 TRP A N 1
ATOM 3771 C CA . TRP A 1 462 ? 4.477 8.802 -19.053 1.00 76.75 462 TRP A CA 1
ATOM 3772 C C . TRP A 1 462 ? 5.926 9.048 -18.675 1.00 76.75 462 TRP A C 1
ATOM 3774 O O . TRP A 1 462 ? 6.224 9.955 -17.901 1.00 76.75 462 TRP A O 1
ATOM 3784 N N . VAL A 1 463 ? 6.831 8.282 -19.275 1.00 76.75 463 VAL A N 1
ATOM 3785 C CA . VAL A 1 463 ? 8.273 8.441 -19.107 1.00 76.75 463 VAL A CA 1
ATOM 3786 C C . VAL A 1 463 ? 8.943 8.632 -20.460 1.00 76.75 463 VAL A C 1
ATOM 3788 O O . VAL A 1 463 ? 8.596 7.967 -21.437 1.00 76.75 463 VAL A O 1
ATOM 3791 N N . TYR A 1 464 ? 9.900 9.551 -20.512 1.00 80.38 464 TYR A N 1
ATOM 3792 C CA . TYR A 1 464 ? 10.625 9.931 -21.720 1.00 80.38 464 TYR A CA 1
ATOM 3793 C C . TYR A 1 464 ? 12.124 9.940 -21.459 1.00 80.38 464 TYR A C 1
ATOM 3795 O O . TYR A 1 464 ? 12.548 10.462 -20.433 1.00 80.38 464 TYR A O 1
ATOM 3803 N N . TYR A 1 465 ? 12.931 9.463 -22.404 1.00 83.12 465 TYR A N 1
ATOM 3804 C CA . TYR A 1 465 ? 14.349 9.815 -22.461 1.00 83.12 465 TYR A CA 1
ATOM 3805 C C . TYR A 1 465 ? 14.515 11.009 -23.407 1.00 83.12 465 TYR A C 1
ATOM 3807 O O . TYR A 1 465 ? 14.136 10.927 -24.576 1.00 83.12 465 TYR A O 1
ATOM 3815 N N . LEU A 1 466 ? 15.008 12.137 -22.894 1.00 81.88 466 LEU A N 1
ATOM 3816 C CA . LEU A 1 466 ? 15.014 13.446 -23.558 1.00 81.88 466 LEU A CA 1
ATOM 3817 C C . LEU A 1 466 ? 16.422 14.019 -23.684 1.00 81.88 466 LEU A C 1
ATOM 3819 O O . LEU A 1 466 ? 17.293 13.709 -22.879 1.00 81.88 466 LEU A O 1
ATOM 3823 N N . ASN A 1 467 ? 16.630 14.943 -24.622 1.00 80.00 467 ASN A N 1
ATOM 3824 C CA . ASN A 1 467 ? 17.795 15.829 -24.591 1.00 80.00 467 ASN A CA 1
ATOM 3825 C C . ASN A 1 467 ? 17.567 16.995 -23.608 1.00 80.00 467 ASN A C 1
ATOM 3827 O O . ASN A 1 467 ? 16.681 17.816 -23.845 1.00 80.00 467 ASN A O 1
ATOM 3831 N N . ALA A 1 468 ? 18.385 17.130 -22.559 1.00 68.69 468 ALA A N 1
ATOM 3832 C CA . ALA A 1 468 ? 18.184 18.138 -21.506 1.00 68.69 468 ALA A CA 1
ATOM 3833 C C . ALA A 1 468 ? 18.337 19.605 -21.967 1.00 68.69 468 ALA A C 1
ATOM 3835 O O . ALA A 1 468 ? 17.930 20.520 -21.254 1.00 68.69 468 ALA A O 1
ATOM 3836 N N . TYR A 1 469 ? 18.902 19.857 -23.154 1.00 72.56 469 TYR A N 1
ATOM 3837 C CA . TYR A 1 469 ? 18.963 21.199 -23.752 1.00 72.56 469 TYR A CA 1
ATOM 3838 C C . TYR A 1 469 ? 17.850 21.453 -24.776 1.00 72.56 469 TYR A C 1
ATOM 3840 O O . TYR A 1 469 ? 17.625 22.597 -25.172 1.00 72.56 469 TYR A O 1
ATOM 3848 N N . ASN A 1 470 ? 17.157 20.404 -25.226 1.00 76.31 470 ASN A N 1
ATOM 3849 C CA . ASN A 1 470 ? 16.048 20.501 -26.163 1.00 76.31 470 ASN A CA 1
ATOM 3850 C C . ASN A 1 470 ? 15.064 19.333 -25.980 1.00 76.31 470 ASN A C 1
ATOM 3852 O O . ASN A 1 470 ? 15.103 18.353 -26.724 1.00 76.31 470 ASN A O 1
ATOM 3856 N N . HIS A 1 471 ? 14.120 19.485 -25.049 1.00 70.44 471 HIS A N 1
ATOM 3857 C CA . HIS A 1 471 ? 13.076 18.494 -24.750 1.00 70.44 471 HIS A CA 1
ATOM 3858 C C . HIS A 1 471 ? 12.119 18.167 -25.924 1.00 70.44 471 HIS A C 1
ATOM 3860 O O . HIS A 1 471 ? 11.253 17.312 -25.770 1.00 70.44 471 HIS A O 1
ATOM 3866 N N . SER A 1 472 ? 12.257 18.800 -27.102 1.00 74.19 472 SER A N 1
ATOM 3867 C CA . SER A 1 472 ? 11.581 18.337 -28.331 1.00 74.19 472 SER A CA 1
ATOM 3868 C C . SER A 1 472 ? 12.263 17.130 -28.995 1.00 74.19 472 SER A C 1
ATOM 3870 O O . SER A 1 472 ? 11.655 16.477 -29.840 1.00 74.19 472 SER A O 1
ATOM 3872 N N . ILE A 1 473 ? 13.505 16.811 -28.608 1.00 77.25 473 ILE A N 1
ATOM 3873 C CA . ILE A 1 473 ? 14.206 15.589 -29.011 1.00 77.25 473 ILE A CA 1
ATOM 3874 C C . ILE A 1 473 ? 13.904 14.511 -27.969 1.00 77.25 473 ILE A C 1
ATOM 3876 O O . ILE A 1 473 ? 14.447 14.530 -26.862 1.00 77.25 473 ILE A O 1
ATOM 3880 N N . ILE A 1 474 ? 13.027 13.583 -28.352 1.00 80.62 474 ILE A N 1
ATOM 3881 C CA . ILE A 1 474 ? 12.684 12.379 -27.593 1.00 80.62 474 ILE A CA 1
ATOM 3882 C C . ILE A 1 474 ? 13.491 11.215 -28.176 1.00 80.62 474 ILE A C 1
ATOM 3884 O O . ILE A 1 474 ? 13.395 10.939 -29.369 1.00 80.62 474 ILE A O 1
ATOM 3888 N N . TYR A 1 475 ? 14.278 10.549 -27.336 1.00 74.31 475 TYR A N 1
ATOM 3889 C CA . TYR A 1 475 ? 15.084 9.377 -27.686 1.00 74.31 475 TYR A CA 1
ATOM 3890 C C . TYR A 1 475 ? 14.337 8.057 -27.454 1.00 74.31 475 TYR A C 1
ATOM 3892 O O . TYR A 1 475 ? 14.536 7.102 -28.191 1.00 74.31 475 TYR A O 1
ATOM 3900 N N . SER A 1 476 ? 13.482 7.997 -26.429 1.00 71.81 476 SER A N 1
ATOM 3901 C CA . SER A 1 476 ? 12.598 6.859 -26.137 1.00 71.81 476 SER A CA 1
ATOM 3902 C C . SER A 1 476 ? 11.415 7.326 -25.281 1.00 71.81 476 SER A C 1
ATOM 3904 O O . SER A 1 476 ? 11.503 8.369 -24.625 1.00 71.81 476 SER A O 1
ATOM 3906 N N . SER A 1 477 ? 10.303 6.586 -25.280 1.00 76.38 477 SER A N 1
ATOM 3907 C CA . SER A 1 477 ? 9.153 6.871 -24.411 1.00 76.38 477 SER A CA 1
ATOM 3908 C C . SER A 1 477 ? 8.283 5.645 -24.131 1.00 76.38 477 SER A C 1
ATOM 3910 O O . SER A 1 477 ? 7.941 4.915 -25.063 1.00 76.38 477 SER A O 1
ATOM 3912 N N . SER A 1 478 ? 7.823 5.491 -22.888 1.00 73.38 478 SER A N 1
ATOM 3913 C CA . SER A 1 478 ? 6.784 4.524 -22.499 1.00 73.38 478 SER A CA 1
ATOM 3914 C C . SER A 1 478 ? 5.772 5.170 -21.546 1.00 73.38 478 SER A C 1
ATOM 3916 O O . SER A 1 478 ? 5.861 6.348 -21.198 1.00 73.38 478 SER A O 1
ATOM 3918 N N . CYS A 1 479 ? 4.773 4.394 -21.151 1.00 68.75 479 CYS A N 1
ATOM 3919 C CA . CYS A 1 479 ? 3.651 4.805 -20.327 1.00 68.75 479 CYS A CA 1
ATOM 3920 C C . CYS A 1 479 ? 3.229 3.669 -19.407 1.00 68.75 479 CYS A C 1
ATOM 3922 O O . CYS A 1 479 ? 3.468 2.499 -19.715 1.00 68.75 479 CYS A O 1
ATOM 3924 N N . LEU A 1 480 ? 2.504 4.007 -18.345 1.00 67.94 480 LEU A N 1
ATOM 3925 C CA . LEU A 1 480 ? 1.809 3.009 -17.549 1.00 67.94 480 LEU A CA 1
ATOM 3926 C C . LEU A 1 480 ? 0.521 2.587 -18.277 1.00 67.94 480 LEU A C 1
ATOM 3928 O O . LEU A 1 480 ? -0.350 3.418 -18.547 1.00 67.94 480 LEU A O 1
ATOM 3932 N N . ARG A 1 481 ? 0.416 1.305 -18.642 1.00 69.44 481 ARG A N 1
ATOM 3933 C CA . ARG A 1 481 ? -0.645 0.758 -19.510 1.00 69.44 481 ARG A CA 1
ATOM 3934 C C . ARG A 1 481 ? -1.018 -0.680 -19.175 1.00 69.44 481 ARG A C 1
ATOM 3936 O O . ARG A 1 481 ? -0.288 -1.390 -18.492 1.00 69.44 481 ARG A O 1
ATOM 3943 N N . ALA A 1 482 ? -2.156 -1.092 -19.718 1.00 77.88 482 ALA A N 1
ATOM 3944 C CA . ALA A 1 482 ? -2.589 -2.480 -19.787 1.00 77.88 482 ALA A CA 1
ATOM 3945 C C . ALA A 1 482 ? -2.331 -3.049 -21.193 1.00 77.88 482 ALA A C 1
ATOM 3947 O O . ALA A 1 482 ? -2.110 -2.294 -22.140 1.00 77.88 482 ALA A O 1
ATOM 3948 N N . TYR A 1 483 ? -2.394 -4.375 -21.333 1.00 83.00 483 TYR A N 1
ATOM 3949 C CA . TYR A 1 483 ? -2.143 -5.091 -22.588 1.00 83.00 483 TYR A CA 1
ATOM 3950 C C . TYR A 1 483 ? -3.266 -6.108 -22.904 1.00 83.00 483 TYR A C 1
ATOM 3952 O O . TYR A 1 483 ? -2.996 -7.298 -23.117 1.00 83.00 483 TYR A O 1
ATOM 3960 N N . PRO A 1 484 ? -4.549 -5.692 -22.942 1.00 87.12 484 PRO A N 1
ATOM 3961 C CA . PRO A 1 484 ? -5.682 -6.612 -23.042 1.00 87.12 484 PRO A CA 1
ATOM 3962 C C . PRO A 1 484 ? -5.804 -7.316 -24.401 1.00 87.12 484 PRO A C 1
ATOM 3964 O O . PRO A 1 484 ? -6.554 -8.282 -24.496 1.00 87.12 484 PRO A O 1
ATOM 3967 N N . ARG A 1 485 ? -5.097 -6.871 -25.454 1.00 91.44 485 ARG A N 1
ATOM 3968 C CA . ARG A 1 485 ? -5.196 -7.444 -26.815 1.00 91.44 485 ARG A CA 1
ATOM 3969 C C . ARG A 1 485 ? -3.847 -7.729 -27.497 1.00 91.44 485 ARG A C 1
ATOM 3971 O O . ARG A 1 485 ? -3.812 -7.900 -28.717 1.00 91.44 485 ARG A O 1
ATOM 3978 N N . TRP A 1 486 ? -2.745 -7.807 -26.741 1.00 91.62 486 TRP A N 1
ATOM 3979 C CA . TRP A 1 486 ? -1.395 -7.833 -27.327 1.00 91.62 486 TRP A CA 1
ATOM 3980 C C . TRP A 1 486 ? -1.151 -8.970 -28.330 1.00 91.62 486 TRP A C 1
ATOM 3982 O O . TRP A 1 486 ? -0.459 -8.748 -29.324 1.00 91.62 486 TRP A O 1
ATOM 3992 N N . MET A 1 487 ? -1.727 -10.167 -28.143 1.00 94.19 487 MET A N 1
ATOM 3993 C CA . MET A 1 487 ? -1.533 -11.265 -29.098 1.00 94.19 487 MET A CA 1
ATOM 3994 C C . MET A 1 487 ? -2.217 -10.968 -30.441 1.00 94.19 487 MET A C 1
ATOM 3996 O O . MET A 1 487 ? -1.651 -11.266 -31.493 1.00 94.19 487 MET A O 1
ATOM 4000 N N . ASN A 1 488 ? -3.419 -10.379 -30.434 1.00 92.19 488 ASN A N 1
ATOM 4001 C CA . ASN A 1 488 ? -4.095 -9.927 -31.653 1.00 92.19 488 ASN A CA 1
ATOM 4002 C C . ASN A 1 488 ? -3.438 -8.676 -32.269 1.00 92.19 488 ASN A C 1
ATOM 4004 O O . ASN A 1 488 ? -3.475 -8.536 -33.490 1.00 92.19 488 ASN A O 1
ATOM 4008 N N . GLU A 1 489 ? -2.812 -7.809 -31.469 1.00 90.06 489 GLU A N 1
ATOM 4009 C CA . GLU A 1 489 ? -2.069 -6.632 -31.945 1.00 90.06 489 GLU A CA 1
ATOM 4010 C C . GLU A 1 489 ? -0.792 -7.034 -32.698 1.00 90.06 489 GLU A C 1
ATOM 4012 O O . GLU A 1 489 ? -0.617 -6.647 -33.852 1.00 90.06 489 GLU A O 1
ATOM 4017 N N . ILE A 1 490 ? 0.058 -7.896 -32.119 1.00 90.62 490 ILE A N 1
ATOM 4018 C CA . ILE A 1 490 ? 1.288 -8.381 -32.784 1.00 90.62 490 ILE A CA 1
ATOM 4019 C C . ILE A 1 490 ? 1.059 -9.624 -33.664 1.00 90.62 490 ILE A C 1
ATOM 4021 O O . ILE A 1 490 ? 2.000 -10.322 -34.050 1.00 90.62 490 ILE A O 1
ATOM 4025 N N . LYS A 1 491 ? -0.196 -9.915 -34.018 1.00 93.56 491 LYS A N 1
ATOM 4026 C CA . LYS A 1 491 ? -0.638 -11.116 -34.751 1.00 93.56 491 LYS A CA 1
ATOM 4027 C C . LYS A 1 491 ? 0.111 -11.369 -36.056 1.00 93.56 491 LYS A C 1
ATOM 4029 O O . LYS A 1 491 ? 0.424 -12.518 -36.363 1.00 93.56 491 LYS A O 1
ATOM 4034 N N . SER A 1 492 ? 0.443 -10.311 -36.793 1.00 91.62 492 SER A N 1
ATOM 4035 C CA . SER A 1 492 ? 1.298 -10.349 -37.990 1.00 91.62 492 SER A CA 1
ATOM 4036 C C . SER A 1 492 ? 2.659 -11.006 -37.739 1.00 91.62 492 SER A C 1
ATOM 4038 O O . SER A 1 492 ? 3.160 -11.710 -38.612 1.00 91.62 492 SER A O 1
ATOM 4040 N N . HIS A 1 493 ? 3.233 -10.811 -36.550 1.00 90.69 493 HIS A N 1
ATOM 4041 C CA . HIS A 1 493 ? 4.543 -11.323 -36.155 1.00 90.69 493 HIS A CA 1
ATOM 4042 C C . HIS A 1 493 ? 4.476 -12.752 -35.601 1.00 90.69 493 HIS A C 1
ATOM 4044 O O . HIS A 1 493 ? 5.418 -13.520 -35.803 1.00 90.69 493 HIS A O 1
ATOM 4050 N N . ILE A 1 494 ? 3.389 -13.120 -34.910 1.00 93.12 494 ILE A N 1
ATOM 4051 C CA . ILE A 1 494 ? 3.342 -14.354 -34.101 1.00 93.12 494 ILE A CA 1
ATOM 4052 C C . ILE A 1 494 ? 2.424 -15.463 -34.637 1.00 93.12 494 ILE A C 1
ATOM 4054 O O . ILE A 1 494 ? 2.488 -16.585 -34.140 1.00 93.12 494 ILE A O 1
ATOM 4058 N N . LYS A 1 495 ? 1.599 -15.216 -35.665 1.00 92.50 495 LYS A N 1
ATOM 4059 C CA . LYS A 1 495 ? 0.651 -16.221 -36.200 1.00 92.50 495 LYS A CA 1
ATOM 4060 C C . LYS A 1 495 ? 1.305 -17.557 -36.595 1.00 92.50 495 LYS A C 1
ATOM 4062 O O . LYS A 1 495 ? 0.707 -18.613 -36.398 1.00 92.50 495 LYS A O 1
ATOM 4067 N N . ASP A 1 496 ? 2.535 -17.521 -37.106 1.00 90.81 496 ASP A N 1
ATOM 4068 C CA . ASP A 1 496 ? 3.257 -18.701 -37.604 1.00 90.81 496 ASP A CA 1
ATOM 4069 C C . ASP A 1 496 ? 4.074 -19.418 -36.508 1.00 90.81 496 ASP A C 1
ATOM 4071 O O . ASP A 1 496 ? 4.707 -20.445 -36.763 1.00 90.81 496 ASP A O 1
ATOM 4075 N N . TYR A 1 497 ? 4.064 -18.902 -35.274 1.00 89.88 497 TYR A N 1
ATOM 4076 C CA . TYR A 1 497 ? 4.722 -19.525 -34.124 1.00 89.88 497 TYR A CA 1
ATOM 4077 C C . TYR A 1 497 ? 3.887 -20.688 -33.594 1.00 89.88 497 TYR A C 1
ATOM 4079 O O . TYR A 1 497 ? 2.662 -20.694 -33.720 1.00 89.88 497 TYR A O 1
ATOM 4087 N N . ARG A 1 498 ? 4.541 -21.644 -32.928 1.00 88.44 498 ARG A N 1
ATOM 4088 C CA . ARG A 1 498 ? 3.887 -22.612 -32.038 1.00 88.44 498 ARG A CA 1
ATOM 4089 C C . ARG A 1 498 ? 4.013 -22.139 -30.594 1.00 88.44 498 ARG A C 1
ATOM 4091 O O . ARG A 1 498 ? 4.856 -21.299 -30.291 1.00 88.44 498 ARG A O 1
ATOM 4098 N N . PHE A 1 499 ? 3.265 -22.744 -29.671 1.00 86.44 499 PHE A N 1
ATOM 4099 C CA . PHE A 1 499 ? 3.355 -22.390 -28.246 1.00 86.44 499 PHE A CA 1
ATOM 4100 C C . PHE A 1 499 ? 4.769 -22.441 -27.675 1.00 86.44 499 PHE A C 1
ATOM 4102 O O . PHE A 1 499 ? 5.101 -21.583 -26.878 1.00 86.44 499 PHE A O 1
ATOM 4109 N N . ARG A 1 500 ? 5.612 -23.383 -28.119 1.00 83.06 500 ARG A N 1
ATOM 4110 C CA . ARG A 1 500 ? 7.029 -23.509 -27.714 1.00 83.06 500 ARG A CA 1
ATOM 4111 C C . ARG A 1 500 ? 7.972 -22.411 -28.234 1.00 83.06 500 ARG A C 1
ATOM 4113 O O . ARG A 1 500 ? 9.120 -22.366 -27.815 1.00 83.06 500 ARG A O 1
ATOM 4120 N N . ASP A 1 501 ? 7.542 -21.631 -29.225 1.00 85.31 501 ASP A N 1
ATOM 4121 C CA . ASP A 1 501 ? 8.356 -20.602 -29.891 1.00 85.31 501 ASP A CA 1
ATOM 4122 C C . ASP A 1 501 ? 8.100 -19.198 -29.316 1.00 85.31 501 ASP A C 1
ATOM 4124 O O . ASP A 1 501 ? 8.911 -18.286 -29.504 1.00 85.31 501 ASP A O 1
ATOM 4128 N N . LEU A 1 502 ? 6.947 -19.019 -28.666 1.00 91.25 502 LEU A N 1
ATOM 4129 C CA . LEU A 1 502 ? 6.456 -17.743 -28.161 1.00 91.25 502 LEU A CA 1
ATOM 4130 C C . LEU A 1 502 ? 6.918 -17.522 -26.716 1.00 91.25 502 LEU A C 1
ATOM 4132 O O . LEU A 1 502 ? 6.874 -18.446 -25.904 1.00 91.25 502 LEU A O 1
ATOM 4136 N N . PHE A 1 503 ? 7.318 -16.295 -26.394 1.00 94.62 503 PHE A N 1
ATOM 4137 C CA . PHE A 1 503 ? 7.434 -15.833 -25.016 1.00 94.62 503 PHE A CA 1
ATOM 4138 C C . PHE A 1 503 ? 6.012 -15.517 -24.513 1.00 94.62 503 PHE A C 1
ATOM 4140 O O . PHE A 1 503 ? 5.314 -14.695 -25.107 1.00 94.62 503 PHE A O 1
ATOM 4147 N N . ILE A 1 504 ? 5.547 -16.192 -23.463 1.00 97.44 504 ILE A N 1
ATOM 4148 C CA . ILE A 1 504 ? 4.218 -16.009 -22.868 1.00 97.44 504 ILE A CA 1
ATOM 4149 C C . ILE A 1 504 ? 4.388 -15.592 -21.397 1.00 97.44 504 ILE A C 1
ATOM 4151 O O . ILE A 1 504 ? 4.954 -16.365 -20.623 1.00 97.44 504 ILE A O 1
ATOM 4155 N N . PRO A 1 505 ? 3.900 -14.407 -20.986 1.00 97.62 505 PRO A N 1
ATOM 4156 C CA . PRO A 1 505 ? 3.903 -14.001 -19.589 1.00 97.62 505 PRO A CA 1
ATOM 4157 C C . PRO A 1 505 ? 2.790 -14.731 -18.822 1.00 97.62 505 PRO A C 1
ATOM 4159 O O . PRO A 1 505 ? 1.654 -14.867 -19.300 1.00 97.62 505 PRO A O 1
ATOM 4162 N N . GLY A 1 506 ? 3.133 -15.210 -17.633 1.00 98.12 506 GLY A N 1
ATOM 4163 C CA . GLY A 1 506 ? 2.295 -16.026 -16.768 1.00 98.12 506 GLY A CA 1
ATOM 4164 C C . GLY A 1 506 ? 2.358 -15.592 -15.307 1.00 98.12 506 GLY A C 1
ATOM 4165 O O . GLY A 1 506 ? 3.252 -14.850 -14.902 1.00 98.12 506 GLY A O 1
ATOM 4166 N N . THR A 1 507 ? 1.438 -16.106 -14.501 1.00 98.19 507 THR A N 1
ATOM 4167 C CA . THR A 1 507 ? 1.449 -15.962 -13.037 1.00 98.19 507 THR A CA 1
ATOM 4168 C C . THR A 1 507 ? 1.590 -17.325 -12.366 1.00 98.19 507 THR A C 1
ATOM 4170 O O . THR A 1 507 ? 1.056 -18.313 -12.867 1.00 98.19 507 THR A O 1
ATOM 4173 N N . HIS A 1 508 ? 2.334 -17.385 -11.259 1.00 97.56 508 HIS A N 1
ATOM 4174 C CA . HIS A 1 508 ? 2.401 -18.560 -10.385 1.00 97.56 508 HIS A CA 1
ATOM 4175 C C . HIS A 1 508 ? 1.217 -18.547 -9.406 1.00 97.56 508 HIS A C 1
ATOM 4177 O O . HIS A 1 508 ? 0.836 -17.489 -8.890 1.00 97.56 508 HIS A O 1
ATOM 4183 N N . ASP A 1 509 ? 0.618 -19.724 -9.197 1.00 96.81 509 ASP A N 1
ATOM 4184 C CA . ASP A 1 509 ? -0.543 -19.954 -8.333 1.00 96.81 509 ASP A CA 1
ATOM 4185 C C . ASP A 1 509 ? -1.644 -18.882 -8.533 1.00 96.81 509 ASP A C 1
ATOM 4187 O O . ASP A 1 509 ? -2.121 -18.237 -7.602 1.00 96.81 509 ASP A O 1
ATOM 4191 N N . SER A 1 510 ? -2.008 -18.621 -9.795 1.00 98.12 510 SER A N 1
ATOM 4192 C CA . SER A 1 510 ? -2.664 -17.399 -10.295 1.00 98.12 510 SER A CA 1
ATOM 4193 C C . SER A 1 510 ? -3.957 -16.997 -9.586 1.00 98.12 510 SER A C 1
ATOM 4195 O O . SER A 1 510 ? -4.331 -15.827 -9.587 1.00 98.12 510 SER A O 1
ATOM 4197 N N . ALA A 1 511 ? -4.675 -17.955 -9.003 1.00 96.88 511 ALA A N 1
ATOM 4198 C CA . ALA A 1 511 ? -5.909 -17.709 -8.259 1.00 96.88 511 ALA A CA 1
ATOM 4199 C C . ALA A 1 511 ? -5.690 -17.499 -6.749 1.00 96.88 511 ALA A C 1
ATOM 4201 O O . ALA A 1 511 ? -6.658 -17.405 -5.992 1.00 96.88 511 ALA A O 1
ATOM 4202 N N . SER A 1 512 ? -4.438 -17.402 -6.304 1.00 93.50 512 SER A N 1
ATOM 4203 C CA . SER A 1 512 ? -4.052 -17.109 -4.929 1.00 93.50 512 SER A CA 1
ATOM 4204 C C . SER A 1 512 ? -3.940 -15.600 -4.679 1.00 93.50 512 SER A C 1
ATOM 4206 O O . SER A 1 512 ? -2.916 -15.065 -4.260 1.00 93.50 512 SER A O 1
ATOM 4208 N N . TYR A 1 513 ? -5.053 -14.918 -4.937 1.00 84.06 513 TYR A N 1
ATOM 4209 C CA . TYR A 1 513 ? -5.311 -13.522 -4.592 1.00 84.06 513 TYR A CA 1
ATOM 4210 C C . TYR A 1 513 ? -6.540 -13.444 -3.677 1.00 84.06 513 TYR A C 1
ATOM 4212 O O . TYR A 1 513 ? -7.305 -14.405 -3.523 1.00 84.06 513 TYR A O 1
ATOM 4220 N N . ARG A 1 514 ? -6.796 -12.263 -3.118 1.00 72.62 514 ARG A N 1
ATOM 4221 C CA . ARG A 1 514 ? -8.058 -11.915 -2.452 1.00 72.62 514 ARG A CA 1
ATOM 4222 C C . ARG A 1 514 ? -8.427 -10.486 -2.867 1.00 72.62 514 ARG A C 1
ATOM 4224 O O . ARG A 1 514 ? -7.582 -9.606 -2.806 1.00 72.62 514 ARG A O 1
ATOM 4231 N N . MET A 1 515 ? -9.661 -10.256 -3.316 1.00 57.78 515 MET A N 1
ATOM 4232 C CA . MET A 1 515 ? -10.108 -8.911 -3.720 1.00 57.78 515 MET A CA 1
ATOM 4233 C C . MET A 1 515 ? -10.422 -8.068 -2.479 1.00 57.78 515 MET A C 1
ATOM 4235 O O . MET A 1 515 ? -11.023 -8.602 -1.545 1.00 57.78 515 MET A O 1
ATOM 4239 N N . GLY A 1 516 ? -10.026 -6.789 -2.461 1.00 44.84 516 GLY A N 1
ATOM 4240 C CA . GLY A 1 516 ? -10.096 -5.954 -1.253 1.00 44.84 516 GLY A CA 1
ATOM 4241 C C . GLY A 1 516 ? -9.217 -6.498 -0.120 1.00 44.84 516 GLY A C 1
ATOM 4242 O O . GLY A 1 516 ? -9.566 -6.403 1.059 1.00 44.84 516 GLY A O 1
ATOM 4243 N N . PHE A 1 517 ? -8.115 -7.175 -0.463 1.00 44.00 517 PHE A N 1
ATOM 4244 C CA . PHE A 1 517 ? -7.184 -7.703 0.527 1.00 44.00 517 PHE A CA 1
ATOM 4245 C C . PHE A 1 517 ? -6.210 -6.629 0.960 1.00 44.00 517 PHE A C 1
ATOM 4247 O O . PHE A 1 517 ? -5.056 -6.602 0.550 1.00 44.00 517 PHE A O 1
ATOM 4254 N N . ASP A 1 518 ? -6.688 -5.796 1.869 1.00 41.94 518 ASP A N 1
ATOM 4255 C CA . ASP A 1 518 ? -5.818 -4.992 2.699 1.00 41.94 518 ASP A CA 1
ATOM 4256 C C . ASP A 1 518 ? -4.913 -5.915 3.561 1.00 41.94 518 ASP A C 1
ATOM 4258 O O . ASP A 1 518 ? -5.421 -6.579 4.483 1.00 41.94 518 ASP A O 1
ATOM 4262 N N . PRO A 1 519 ? -3.581 -5.969 3.316 1.00 38.16 519 PRO A N 1
ATOM 4263 C CA . PRO A 1 519 ? -2.638 -6.769 4.105 1.00 38.16 519 PRO A CA 1
ATOM 4264 C C . PRO A 1 519 ? -2.409 -6.182 5.504 1.00 38.16 519 PRO A C 1
ATOM 4266 O O . PRO A 1 519 ? -1.630 -6.716 6.293 1.00 38.16 519 PRO A O 1
ATOM 4269 N N . ARG A 1 520 ? -3.060 -5.060 5.819 1.00 35.91 520 ARG A N 1
ATOM 4270 C CA . ARG A 1 520 ? -3.096 -4.491 7.156 1.00 35.91 520 ARG A CA 1
ATOM 4271 C C . ARG A 1 520 ? -4.131 -5.268 7.971 1.00 35.91 520 ARG A C 1
ATOM 4273 O O . ARG A 1 520 ? -3.753 -6.058 8.829 1.00 35.91 520 ARG A O 1
ATOM 4280 N N . ARG A 1 521 ? -5.426 -5.156 7.648 1.00 31.56 521 ARG A N 1
ATOM 4281 C CA . ARG A 1 521 ? -6.501 -5.786 8.444 1.00 31.56 521 ARG A CA 1
ATOM 4282 C C . ARG A 1 521 ? -6.638 -7.304 8.296 1.00 31.56 521 ARG A C 1
ATOM 4284 O O . ARG A 1 521 ? -7.157 -7.941 9.208 1.00 31.56 521 ARG A O 1
ATOM 4291 N N . ASN A 1 522 ? -6.232 -7.890 7.166 1.00 38.66 522 ASN A N 1
ATOM 4292 C CA . ASN A 1 522 ? -6.534 -9.294 6.849 1.00 38.66 522 ASN A CA 1
ATOM 4293 C C . ASN A 1 522 ? -5.303 -10.219 6.765 1.00 38.66 522 ASN A C 1
ATOM 4295 O O . ASN A 1 522 ? -5.464 -11.417 6.489 1.00 38.66 522 ASN A O 1
ATOM 4299 N N . GLU A 1 523 ? -4.083 -9.710 6.987 1.00 47.72 523 GLU A N 1
ATOM 4300 C CA . GLU A 1 523 ? -2.872 -10.533 6.928 1.00 47.72 523 GLU A CA 1
ATOM 4301 C C . GLU A 1 523 ? -2.737 -11.452 8.148 1.00 47.72 523 GLU A C 1
ATOM 4303 O O . GLU A 1 523 ? -2.496 -11.046 9.279 1.00 47.72 523 GLU A O 1
ATOM 4308 N N . THR A 1 524 ? -2.825 -12.747 7.874 1.00 56.88 524 THR A N 1
ATOM 4309 C CA . THR A 1 524 ? -2.407 -13.827 8.769 1.00 56.88 524 THR A CA 1
ATOM 4310 C C . THR A 1 524 ? -1.136 -14.462 8.218 1.00 56.88 524 THR A C 1
ATOM 4312 O O . THR A 1 524 ? -0.887 -14.388 7.014 1.00 56.88 524 THR A O 1
ATOM 4315 N N . LEU A 1 525 ? -0.386 -15.201 9.043 1.00 53.94 525 LEU A N 1
ATOM 4316 C CA . LEU A 1 525 ? 0.761 -15.992 8.567 1.00 53.94 525 LEU A CA 1
ATOM 4317 C C . LEU A 1 525 ? 0.382 -16.930 7.398 1.00 53.94 525 LEU A C 1
ATOM 4319 O O . LEU A 1 525 ? 1.192 -17.182 6.512 1.00 53.94 525 LEU A O 1
ATOM 4323 N N . VAL A 1 526 ? -0.874 -17.398 7.353 1.00 65.06 526 VAL A N 1
ATOM 4324 C CA . VAL A 1 526 ? -1.394 -18.216 6.249 1.00 65.06 526 VAL A CA 1
ATOM 4325 C C . VAL A 1 526 ? -1.534 -17.403 4.963 1.00 65.06 526 VAL A C 1
ATOM 4327 O O . VAL A 1 526 ? -1.048 -17.847 3.932 1.00 65.06 526 VAL A O 1
ATOM 4330 N N . SER A 1 527 ? -2.161 -16.223 4.970 1.00 64.31 527 SER A N 1
ATOM 4331 C CA . SER A 1 527 ? -2.266 -15.414 3.741 1.00 64.31 527 SER A CA 1
ATOM 4332 C C . SER A 1 527 ? -0.900 -14.884 3.296 1.00 64.31 527 SER A C 1
ATOM 4334 O O . SER A 1 527 ? -0.588 -14.939 2.112 1.00 64.31 527 SER A O 1
ATOM 4336 N N . LYS A 1 528 ? -0.055 -14.478 4.249 1.00 63.41 528 LYS A N 1
ATOM 4337 C CA . LYS A 1 528 ? 1.299 -13.942 4.035 1.00 63.41 528 LYS A CA 1
ATOM 4338 C C . LYS A 1 528 ? 2.238 -14.894 3.281 1.00 63.41 528 LYS A C 1
ATOM 4340 O O . LYS A 1 528 ? 3.118 -14.451 2.546 1.00 63.41 528 LYS A O 1
ATOM 4345 N N . TYR A 1 529 ? 2.024 -16.200 3.450 1.00 75.25 529 TYR A N 1
ATOM 4346 C CA . TYR A 1 529 ? 2.765 -17.275 2.781 1.00 75.25 529 TYR A CA 1
ATOM 4347 C C . TYR A 1 529 ? 1.882 -18.178 1.910 1.00 75.25 529 TYR A C 1
ATOM 4349 O O . TYR A 1 529 ? 2.224 -19.336 1.673 1.00 75.25 529 TYR A O 1
ATOM 4357 N N . THR A 1 530 ? 0.738 -17.670 1.437 1.00 82.19 530 THR A N 1
ATOM 4358 C CA . THR A 1 530 ? -0.026 -18.357 0.385 1.00 82.19 530 THR A CA 1
ATOM 4359 C C . THR A 1 530 ? -0.538 -17.447 -0.717 1.00 82.19 530 THR A C 1
ATOM 4361 O O . THR A 1 530 ? -0.774 -17.964 -1.798 1.00 82.19 530 THR A O 1
ATOM 4364 N N . LEU A 1 531 ? -0.715 -16.138 -0.508 1.00 84.38 531 LEU A N 1
ATOM 4365 C CA . LEU A 1 531 ? -1.074 -15.224 -1.596 1.00 84.38 531 LEU A CA 1
ATOM 4366 C C . LEU A 1 531 ? 0.150 -14.920 -2.469 1.00 84.38 531 LEU A C 1
ATOM 4368 O O . LEU A 1 531 ? 1.219 -14.614 -1.942 1.00 84.38 531 LEU A O 1
ATOM 4372 N N . THR A 1 532 ? -0.035 -14.993 -3.787 1.00 88.19 532 THR A N 1
ATOM 4373 C CA . THR A 1 532 ? 1.013 -14.837 -4.812 1.00 88.19 532 THR A CA 1
ATOM 4374 C C . THR A 1 532 ? 0.735 -13.695 -5.787 1.00 88.19 532 THR A C 1
ATOM 4376 O O . THR A 1 532 ? 1.628 -13.327 -6.540 1.00 88.19 532 THR A O 1
ATOM 4379 N N . GLN A 1 533 ? -0.478 -13.127 -5.814 1.00 87.25 533 GLN A N 1
ATOM 4380 C CA . GLN A 1 533 ? -0.870 -12.050 -6.736 1.00 87.25 533 GLN A CA 1
ATOM 4381 C C . GLN A 1 533 ? -1.740 -10.998 -6.020 1.00 87.25 533 GLN A C 1
ATOM 4383 O O . GLN A 1 533 ? -2.601 -11.359 -5.216 1.00 87.25 533 GLN A O 1
ATOM 4388 N N . ASP A 1 534 ? -1.558 -9.709 -6.341 1.00 71.75 534 ASP A N 1
ATOM 4389 C CA . ASP A 1 534 ? -2.456 -8.623 -5.883 1.00 71.75 534 ASP A CA 1
ATOM 4390 C C . ASP A 1 534 ? -3.762 -8.588 -6.700 1.00 71.75 534 ASP A C 1
ATOM 4392 O O . ASP A 1 534 ? -4.829 -8.213 -6.219 1.00 71.75 534 ASP A O 1
ATOM 4396 N N . GLU A 1 535 ? -3.648 -8.948 -7.978 1.00 73.50 535 GLU A N 1
ATOM 4397 C CA . GLU A 1 535 ? -4.676 -8.777 -9.001 1.00 73.50 535 GLU A CA 1
ATOM 4398 C C . GLU A 1 535 ? -5.554 -10.024 -9.119 1.00 73.50 535 GLU A C 1
ATOM 4400 O O . GLU A 1 535 ? -5.072 -11.159 -9.040 1.00 73.50 535 GLU A O 1
ATOM 4405 N N . ASP A 1 536 ? -6.844 -9.821 -9.390 1.00 84.88 536 ASP A N 1
ATOM 4406 C CA . ASP A 1 536 ? -7.754 -10.915 -9.722 1.00 84.88 536 ASP A CA 1
ATOM 4407 C C . ASP A 1 536 ? -7.463 -11.478 -11.131 1.00 84.88 536 ASP A C 1
ATOM 4409 O O . ASP A 1 536 ? -6.629 -10.950 -11.873 1.00 84.88 536 ASP A O 1
ATOM 4413 N N . ILE A 1 537 ? -8.123 -12.573 -11.528 1.00 94.75 537 ILE A N 1
ATOM 4414 C CA . ILE A 1 537 ? -7.844 -13.203 -12.831 1.00 94.75 537 ILE A CA 1
ATOM 4415 C C . ILE A 1 537 ? -8.122 -12.244 -13.997 1.00 94.75 537 ILE A C 1
ATOM 4417 O O . ILE A 1 537 ? -7.371 -12.231 -14.972 1.00 94.75 537 ILE A O 1
ATOM 4421 N N . ARG A 1 538 ? -9.166 -11.412 -13.906 1.00 89.62 538 ARG A N 1
ATOM 4422 C CA . ARG A 1 538 ? -9.490 -10.439 -14.952 1.00 89.62 538 ARG A CA 1
ATOM 4423 C C . ARG A 1 538 ? -8.436 -9.330 -15.006 1.00 89.62 538 ARG A C 1
ATOM 4425 O O . ARG A 1 538 ? -8.001 -8.985 -16.102 1.00 89.62 538 ARG A O 1
ATOM 4432 N N . GLY A 1 539 ? -7.977 -8.840 -13.856 1.00 83.44 539 GLY A N 1
ATOM 4433 C CA . GLY A 1 539 ? -6.873 -7.887 -13.733 1.00 83.44 539 GLY A CA 1
ATOM 4434 C C . GLY A 1 539 ? -5.563 -8.410 -14.331 1.00 83.44 539 GLY A C 1
ATOM 4435 O O . GLY A 1 539 ? -4.970 -7.762 -15.196 1.00 83.44 539 GLY A O 1
ATOM 4436 N N . GLN A 1 540 ? -5.160 -9.637 -13.985 1.00 91.81 540 GLN A N 1
ATOM 4437 C CA . GLN A 1 540 ? -3.996 -10.315 -14.577 1.00 91.81 540 GLN A CA 1
ATOM 4438 C C . GLN A 1 540 ? -4.099 -10.386 -16.113 1.00 91.81 540 GLN A C 1
ATOM 4440 O O . GLN A 1 540 ? -3.171 -9.999 -16.831 1.00 91.81 540 GLN A O 1
ATOM 4445 N N . LEU A 1 541 ? -5.243 -10.842 -16.635 1.00 94.06 541 LEU A N 1
ATOM 4446 C CA . LEU A 1 541 ? -5.469 -10.985 -18.075 1.00 94.06 541 LEU A CA 1
ATOM 4447 C C . LEU A 1 541 ? -5.500 -9.628 -18.808 1.00 94.06 541 LEU A C 1
ATOM 4449 O O . LEU A 1 541 ? -4.872 -9.489 -19.862 1.00 94.06 541 LEU A O 1
ATOM 4453 N N . ILE A 1 542 ? -6.152 -8.600 -18.254 1.00 86.31 542 ILE A N 1
ATOM 4454 C CA . ILE A 1 542 ? -6.163 -7.239 -18.823 1.00 86.31 542 ILE A CA 1
ATOM 4455 C C . ILE A 1 542 ? -4.744 -6.661 -18.897 1.00 86.31 542 ILE A C 1
ATOM 4457 O O . ILE A 1 542 ? -4.364 -6.086 -19.918 1.00 86.31 542 ILE A O 1
ATOM 4461 N N . HIS A 1 543 ? -3.909 -6.890 -17.885 1.00 81.88 543 HIS A N 1
ATOM 4462 C CA . HIS A 1 543 ? -2.511 -6.455 -17.897 1.00 81.88 543 HIS A CA 1
ATOM 4463 C C . HIS A 1 543 ? -1.574 -7.303 -18.769 1.00 81.88 543 HIS A C 1
ATOM 4465 O O . HIS A 1 543 ? -0.393 -6.988 -18.861 1.00 81.88 543 HIS A O 1
ATOM 4471 N N . GLY A 1 544 ? -2.088 -8.314 -19.475 1.00 90.56 544 GLY A N 1
ATOM 4472 C CA . GLY A 1 544 ? -1.359 -9.023 -20.529 1.00 90.56 544 GLY A CA 1
ATOM 4473 C C . GLY A 1 544 ? -0.891 -10.433 -20.182 1.00 90.56 544 GLY A C 1
ATOM 4474 O O . GLY A 1 544 ? -0.298 -11.080 -21.046 1.00 90.56 544 GLY A O 1
ATOM 4475 N N . ILE A 1 545 ? -1.187 -10.950 -18.985 1.00 97.88 545 ILE A N 1
ATOM 4476 C CA . ILE A 1 545 ? -0.944 -12.359 -18.640 1.00 97.88 545 ILE A CA 1
ATOM 4477 C C . ILE A 1 545 ? -1.747 -13.272 -19.579 1.00 97.88 545 ILE A C 1
ATOM 4479 O O . ILE A 1 545 ? -2.894 -12.980 -19.922 1.00 97.88 545 ILE A O 1
ATOM 4483 N N . ARG A 1 546 ? -1.142 -14.370 -20.049 1.00 98.12 546 ARG A N 1
ATOM 4484 C CA . ARG A 1 546 ? -1.785 -15.348 -20.958 1.00 98.12 546 ARG A CA 1
ATOM 4485 C C . ARG A 1 546 ? -1.554 -16.809 -20.549 1.00 98.12 546 ARG A C 1
ATOM 4487 O O . ARG A 1 546 ? -2.048 -17.708 -21.228 1.00 98.12 546 ARG A O 1
ATOM 4494 N N . TYR A 1 547 ? -0.847 -17.045 -19.445 1.00 98.62 547 TYR A N 1
ATOM 4495 C CA . TYR A 1 547 ? -0.719 -18.342 -18.779 1.00 98.62 547 TYR A CA 1
ATOM 4496 C C . TYR A 1 547 ? -1.148 -18.220 -17.315 1.00 98.62 547 TYR A C 1
ATOM 4498 O O . TYR A 1 547 ? -0.676 -17.323 -16.617 1.00 98.62 547 TYR A O 1
ATOM 4506 N N . LEU A 1 548 ? -2.024 -19.120 -16.868 1.00 98.75 548 LEU A N 1
ATOM 4507 C CA . LEU A 1 548 ? -2.521 -19.182 -15.497 1.00 98.75 548 LEU A CA 1
ATOM 4508 C C . LEU A 1 548 ? -2.237 -20.569 -14.900 1.00 98.75 548 LEU A C 1
ATOM 4510 O O . LEU A 1 548 ? -2.757 -21.569 -15.400 1.00 98.75 548 LEU A O 1
ATOM 4514 N N . ASP A 1 549 ? -1.437 -20.613 -13.837 1.00 98.50 549 ASP A N 1
ATOM 4515 C CA . ASP A 1 549 ? -1.128 -21.796 -13.027 1.00 98.50 549 ASP A CA 1
ATOM 4516 C C . ASP A 1 549 ? -2.197 -21.963 -11.938 1.00 98.50 549 ASP A C 1
ATOM 4518 O O . ASP A 1 549 ? -2.362 -21.085 -11.092 1.00 98.50 549 ASP A O 1
ATOM 4522 N N . LEU A 1 550 ? -2.970 -23.053 -11.964 1.00 98.38 550 LEU A N 1
ATOM 4523 C CA . LEU A 1 550 ? -4.122 -23.236 -11.075 1.00 98.38 550 LEU A CA 1
ATOM 4524 C C . LEU A 1 550 ? -4.101 -24.601 -10.381 1.00 98.38 550 LEU A C 1
ATOM 4526 O O . LEU A 1 550 ? -4.477 -25.613 -10.977 1.00 98.38 550 LEU A O 1
ATOM 4530 N N . ARG A 1 551 ? -3.762 -24.620 -9.085 1.00 97.12 551 ARG A N 1
ATOM 4531 C CA . ARG A 1 551 ? -3.805 -25.840 -8.263 1.00 97.12 551 ARG A CA 1
ATOM 4532 C C . ARG A 1 551 ? -5.227 -26.087 -7.761 1.00 97.12 551 ARG A C 1
ATOM 4534 O O . ARG A 1 551 ? -5.815 -25.233 -7.094 1.00 97.12 551 ARG A O 1
ATOM 4541 N N . ILE A 1 552 ? -5.819 -27.242 -8.082 1.00 97.81 552 ILE A N 1
ATOM 4542 C CA . ILE A 1 552 ? -7.266 -27.458 -7.875 1.00 97.81 552 ILE A CA 1
ATOM 4543 C C . ILE A 1 552 ? -7.570 -28.310 -6.634 1.00 97.81 552 ILE A C 1
ATOM 4545 O O . ILE A 1 552 ? -7.119 -29.449 -6.501 1.00 97.81 552 ILE A O 1
ATOM 4549 N N . GLY A 1 553 ? -8.395 -27.771 -5.733 1.00 97.12 553 GLY A N 1
ATOM 4550 C CA . GLY A 1 553 ? -8.906 -28.442 -4.537 1.00 97.12 553 GLY A CA 1
ATOM 4551 C C . GLY A 1 553 ? -10.371 -28.881 -4.667 1.00 97.12 553 GLY A C 1
ATOM 4552 O O . GLY A 1 553 ? -11.220 -28.142 -5.168 1.00 97.12 553 GLY A O 1
ATOM 4553 N N . TYR A 1 554 ? -10.684 -30.081 -4.171 1.00 97.31 554 TYR A N 1
ATOM 4554 C CA . TYR A 1 554 ? -12.039 -30.631 -4.073 1.00 97.31 554 TYR A CA 1
ATOM 4555 C C . TYR A 1 554 ? -12.483 -30.792 -2.613 1.00 97.31 554 TYR A C 1
ATOM 4557 O O . TYR A 1 554 ? -11.882 -31.530 -1.827 1.00 97.31 554 TYR A O 1
ATOM 4565 N N . TYR A 1 555 ? -13.591 -30.144 -2.260 1.00 95.50 555 TYR A N 1
ATOM 4566 C CA . TYR A 1 555 ? -14.141 -30.093 -0.910 1.00 95.50 555 TYR A CA 1
ATOM 4567 C C . TYR A 1 555 ? -15.510 -30.786 -0.869 1.00 95.50 555 TYR A C 1
ATOM 4569 O O . TYR A 1 555 ? -16.534 -30.216 -1.222 1.00 95.50 555 TYR A O 1
ATOM 4577 N N . ARG A 1 556 ? -15.542 -32.033 -0.374 1.00 90.00 556 ARG A N 1
ATOM 4578 C CA . ARG A 1 556 ? -16.734 -32.918 -0.325 1.00 90.00 556 ARG A CA 1
ATOM 4579 C C . ARG A 1 556 ? -17.925 -32.389 0.515 1.00 90.00 556 ARG A C 1
ATOM 4581 O O . ARG A 1 556 ? -18.945 -33.067 0.630 1.00 90.00 556 ARG A O 1
ATOM 4588 N N . ARG A 1 557 ? -17.804 -31.238 1.180 1.00 86.88 557 ARG A N 1
ATOM 4589 C CA . ARG A 1 557 ? -18.856 -30.631 2.014 1.00 86.88 557 ARG A CA 1
ATOM 4590 C C . ARG A 1 557 ? -18.872 -29.118 1.816 1.00 86.88 557 ARG A C 1
ATOM 4592 O O . ARG A 1 557 ? -17.829 -28.484 1.948 1.00 86.88 557 ARG A O 1
ATOM 4599 N N . GLY A 1 558 ? -20.070 -28.570 1.624 1.00 77.12 558 GLY A N 1
ATOM 4600 C CA . GLY A 1 558 ? -20.279 -27.173 1.246 1.00 77.12 558 GLY A CA 1
ATOM 4601 C C . GLY A 1 558 ? -20.325 -27.002 -0.272 1.00 77.12 558 GLY A C 1
ATOM 4602 O O . GLY A 1 558 ? -19.924 -27.898 -1.009 1.00 77.12 558 GLY A O 1
ATOM 4603 N N . GLU A 1 559 ? -20.826 -25.852 -0.712 1.00 82.12 559 GLU A N 1
ATOM 4604 C CA . GLU A 1 559 ? -20.822 -25.436 -2.115 1.00 82.12 559 GLU A CA 1
ATOM 4605 C C . GLU A 1 559 ? -20.120 -24.072 -2.243 1.00 82.12 559 GLU A C 1
ATOM 4607 O O . GLU A 1 559 ? -20.239 -23.256 -1.322 1.00 82.12 559 GLU A O 1
ATOM 4612 N N . PRO A 1 560 ? -19.400 -23.804 -3.349 1.00 89.25 560 PRO A N 1
ATOM 4613 C CA . PRO A 1 560 ? -19.058 -24.756 -4.410 1.00 89.25 560 PRO A CA 1
ATOM 4614 C C . PRO A 1 560 ? -18.061 -25.824 -3.928 1.00 89.25 560 PRO A C 1
ATOM 4616 O O . PRO A 1 560 ? -17.297 -25.596 -2.988 1.00 89.25 560 PRO A O 1
ATOM 4619 N N . GLN A 1 561 ? -18.053 -26.995 -4.568 1.00 94.94 561 GLN A N 1
ATOM 4620 C CA . GLN A 1 561 ? -17.133 -28.089 -4.208 1.00 94.94 561 GLN A CA 1
ATOM 4621 C C . GLN A 1 561 ? -15.714 -27.925 -4.778 1.00 94.94 561 GLN A C 1
ATOM 4623 O O . GLN A 1 561 ? -14.765 -28.420 -4.170 1.00 94.94 561 GLN A O 1
ATOM 4628 N N . PHE A 1 562 ? -15.547 -27.241 -5.916 1.00 97.75 562 PHE A N 1
ATOM 4629 C CA . PHE A 1 562 ? -14.242 -27.007 -6.546 1.00 97.75 562 PHE A CA 1
ATOM 4630 C C . PHE A 1 562 ? -13.728 -25.588 -6.285 1.00 9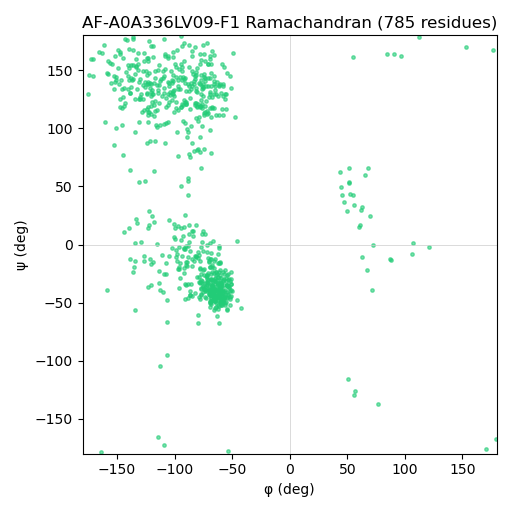7.75 562 PHE A C 1
ATOM 4632 O O . PHE A 1 562 ? -14.437 -24.601 -6.492 1.00 97.75 562 PHE A O 1
ATOM 4639 N N . TRP A 1 563 ? -12.475 -25.504 -5.847 1.00 97.56 563 TRP A N 1
ATOM 4640 C CA . TRP A 1 563 ? -11.770 -24.264 -5.530 1.00 97.56 563 TRP A CA 1
ATOM 4641 C C . TRP A 1 563 ? -10.382 -24.288 -6.158 1.00 97.56 563 TRP A C 1
ATOM 4643 O O . TRP A 1 563 ? -9.794 -25.357 -6.332 1.00 97.56 563 TRP A O 1
ATOM 4653 N N . ALA A 1 564 ? -9.852 -23.109 -6.459 1.00 96.94 564 ALA A N 1
ATOM 4654 C CA . ALA A 1 564 ? -8.420 -22.941 -6.604 1.00 96.94 564 ALA A CA 1
ATOM 4655 C C . ALA A 1 564 ? -7.772 -22.786 -5.219 1.00 96.94 564 ALA A C 1
ATOM 4657 O O . ALA A 1 564 ? -8.358 -22.226 -4.283 1.00 96.94 564 ALA A O 1
ATOM 4658 N N . ASN A 1 565 ? -6.561 -23.305 -5.099 1.00 94.38 565 ASN A N 1
ATOM 4659 C CA . ASN A 1 565 ? -5.823 -23.478 -3.861 1.00 94.38 565 ASN A CA 1
ATOM 4660 C C . ASN A 1 565 ? -4.370 -23.040 -4.058 1.00 94.38 565 ASN A C 1
ATOM 4662 O O . ASN A 1 565 ? -3.856 -23.230 -5.144 1.00 94.38 565 ASN A O 1
ATOM 4666 N N . HIS A 1 566 ? -3.695 -22.627 -2.983 1.00 91.12 566 HIS A N 1
ATOM 4667 C CA . HIS A 1 566 ? -2.228 -22.629 -2.906 1.00 91.12 566 HIS A CA 1
ATOM 4668 C C . HIS A 1 566 ? -1.830 -23.670 -1.850 1.00 91.12 566 HIS A C 1
ATOM 4670 O O . HIS A 1 566 ? -2.013 -23.480 -0.637 1.00 91.12 566 HIS A O 1
ATOM 4676 N N . GLY A 1 567 ? -1.382 -24.840 -2.309 1.00 86.69 567 GLY A N 1
ATOM 4677 C CA . GLY A 1 567 ? -1.227 -26.029 -1.466 1.00 86.69 567 GLY A CA 1
ATOM 4678 C C . GLY A 1 567 ? -2.540 -26.424 -0.767 1.00 86.69 567 GLY A C 1
ATOM 4679 O O . GLY A 1 567 ? -3.583 -26.599 -1.399 1.00 86.69 567 GLY A O 1
ATOM 4680 N N . ILE A 1 568 ? -2.518 -26.569 0.563 1.00 81.69 568 ILE A N 1
ATOM 4681 C CA . ILE A 1 568 ? -3.736 -26.875 1.344 1.00 81.69 568 ILE A CA 1
ATOM 4682 C C . ILE A 1 568 ? -4.629 -25.651 1.613 1.00 81.69 568 ILE A C 1
ATOM 4684 O O . ILE A 1 568 ? -5.761 -25.823 2.075 1.00 81.69 568 ILE A O 1
ATOM 4688 N N . SER A 1 569 ? -4.144 -24.432 1.345 1.00 86.50 569 SER A N 1
ATOM 4689 C CA . SER A 1 569 ? -4.922 -23.205 1.524 1.00 86.50 569 SER A CA 1
ATOM 4690 C C . SER A 1 569 ? -5.944 -23.065 0.406 1.00 86.50 569 SER A C 1
ATOM 4692 O O . SER A 1 569 ? -5.599 -23.137 -0.771 1.00 86.50 569 SER A O 1
ATOM 4694 N N . ARG A 1 570 ? -7.207 -22.862 0.783 1.00 91.62 570 ARG A N 1
ATOM 4695 C CA . ARG A 1 570 ? -8.327 -22.682 -0.140 1.00 91.62 570 ARG A CA 1
ATOM 4696 C C . ARG A 1 570 ? -8.483 -21.199 -0.450 1.00 91.62 570 ARG A C 1
ATOM 4698 O O . ARG A 1 570 ? -8.730 -20.432 0.479 1.00 91.62 570 ARG A O 1
ATOM 4705 N N . GLN A 1 571 ? -8.379 -20.826 -1.721 1.00 92.75 571 GLN A N 1
ATOM 4706 C CA . GLN A 1 571 ? -8.368 -19.429 -2.147 1.00 92.75 571 GLN A CA 1
ATOM 4707 C C . GLN A 1 571 ? -9.699 -19.061 -2.806 1.00 92.75 571 GLN A C 1
ATOM 4709 O O . GLN A 1 571 ? -10.661 -18.754 -2.102 1.00 92.75 571 GLN A O 1
ATOM 4714 N N . GLN A 1 572 ? -9.790 -19.128 -4.136 1.00 94.56 572 GLN A N 1
ATOM 4715 C CA . GLN A 1 572 ? -10.947 -18.643 -4.890 1.00 94.56 572 GLN A CA 1
ATOM 4716 C C . GLN A 1 572 ? -11.894 -19.770 -5.332 1.00 94.56 572 GLN A C 1
ATOM 4718 O O . GLN A 1 572 ? -11.434 -20.864 -5.676 1.00 94.56 572 GLN A O 1
ATOM 4723 N N . PRO A 1 573 ? -13.219 -19.527 -5.381 1.00 96.38 573 PRO A N 1
ATOM 4724 C CA . PRO A 1 573 ? -14.161 -20.424 -6.042 1.00 96.38 573 PRO A CA 1
ATOM 4725 C C . PRO A 1 573 ? -13.748 -20.655 -7.496 1.00 96.38 573 PRO A C 1
ATOM 4727 O O . PRO A 1 573 ? -13.557 -19.688 -8.238 1.00 96.38 573 PRO A O 1
ATOM 4730 N N . LEU A 1 574 ? -13.661 -21.916 -7.934 1.00 97.50 574 LEU A N 1
ATOM 4731 C CA . LEU A 1 574 ? -13.223 -22.200 -9.304 1.00 97.50 574 LEU A CA 1
ATOM 4732 C C . LEU A 1 574 ? -14.194 -21.610 -10.344 1.00 97.50 574 LEU A C 1
ATOM 4734 O O . LEU A 1 574 ? -13.767 -21.213 -11.422 1.00 97.50 574 LEU A O 1
ATOM 4738 N N . GLU A 1 575 ? -15.480 -21.465 -10.007 1.00 96.12 575 GLU A N 1
ATOM 4739 C CA . GLU A 1 575 ? -16.453 -20.810 -10.888 1.00 96.12 575 GLU A CA 1
ATOM 4740 C C . GLU A 1 575 ? -16.101 -19.354 -11.207 1.00 96.12 575 GLU A C 1
ATOM 4742 O O . GLU A 1 575 ? -16.262 -18.948 -12.354 1.00 96.12 575 GLU A O 1
ATOM 4747 N N . LYS A 1 576 ? -15.610 -18.575 -10.226 1.00 94.44 576 LYS A N 1
ATOM 4748 C CA . LYS A 1 576 ? -15.202 -17.180 -10.462 1.00 94.44 576 LYS A CA 1
ATOM 4749 C C . LYS A 1 576 ? -14.029 -17.163 -11.437 1.00 94.44 576 LYS A C 1
ATOM 4751 O O . LYS A 1 576 ? -14.136 -16.570 -12.500 1.00 94.44 576 LYS A O 1
ATOM 4756 N N . VAL A 1 577 ? -12.978 -17.918 -11.111 1.00 97.81 577 VAL A N 1
ATOM 4757 C CA . VAL A 1 577 ? -11.755 -18.042 -11.918 1.00 97.81 577 VAL A CA 1
ATOM 4758 C C . VAL A 1 577 ? -12.076 -18.402 -13.372 1.00 97.81 577 VAL A C 1
ATOM 4760 O O . VAL A 1 577 ? -11.576 -17.759 -14.288 1.00 97.81 577 VAL A O 1
ATOM 4763 N N . LEU A 1 578 ? -12.946 -19.390 -13.603 1.00 98.38 578 LEU A N 1
ATOM 4764 C CA . LEU A 1 578 ? -13.330 -19.806 -14.955 1.00 98.38 578 LEU A CA 1
ATOM 4765 C C . LEU A 1 578 ? -14.198 -18.761 -15.682 1.00 98.38 578 LEU A C 1
ATOM 4767 O O . LEU A 1 578 ? -14.015 -18.569 -16.883 1.00 98.38 578 LEU A O 1
ATOM 4771 N N . ARG A 1 579 ? -15.109 -18.070 -14.980 1.00 97.06 579 ARG A N 1
ATOM 4772 C CA . ARG A 1 579 ? -15.925 -16.980 -15.550 1.00 97.06 579 ARG A CA 1
ATOM 4773 C C . ARG A 1 579 ? -15.074 -15.767 -15.932 1.00 97.06 579 ARG A C 1
ATOM 4775 O O . ARG A 1 579 ? -15.198 -15.300 -17.057 1.00 97.06 579 ARG A O 1
ATOM 4782 N N . ASP A 1 580 ? -14.156 -15.339 -15.062 1.00 94.94 580 ASP A N 1
ATOM 4783 C CA . ASP A 1 580 ? -13.223 -14.232 -15.323 1.00 94.94 580 ASP A CA 1
ATOM 4784 C C . ASP A 1 580 ? -12.447 -14.459 -16.642 1.00 94.94 580 ASP A C 1
ATOM 4786 O O . ASP A 1 580 ? -12.300 -13.546 -17.458 1.00 94.94 580 ASP A O 1
ATOM 4790 N N . ILE A 1 581 ? -11.990 -15.701 -16.875 1.00 98.38 581 ILE A N 1
ATOM 4791 C CA . ILE A 1 581 ? -11.293 -16.120 -18.104 1.00 98.38 581 ILE A CA 1
ATOM 4792 C C . ILE A 1 581 ? -12.242 -16.117 -19.307 1.00 98.38 581 ILE A C 1
ATOM 4794 O O . ILE A 1 581 ? -11.867 -15.634 -20.376 1.00 98.38 581 ILE A O 1
ATOM 4798 N N . TYR A 1 582 ? -13.450 -16.671 -19.155 1.00 97.88 582 TYR A N 1
ATOM 4799 C CA . TYR A 1 582 ? -14.450 -16.762 -20.222 1.00 97.88 582 TYR A CA 1
ATOM 4800 C C . TYR A 1 582 ? -14.866 -15.382 -20.737 1.00 97.88 582 TYR A C 1
ATOM 4802 O O . TYR A 1 582 ? -14.836 -15.146 -21.948 1.00 97.88 582 TYR A O 1
ATOM 4810 N N . ASP A 1 583 ? -15.206 -14.466 -19.829 1.00 95.00 583 ASP A N 1
ATOM 4811 C CA . ASP A 1 583 ? -15.617 -13.107 -20.175 1.00 95.00 583 ASP A CA 1
ATOM 4812 C C . ASP A 1 583 ? -14.456 -12.384 -20.878 1.00 95.00 583 ASP A C 1
ATOM 4814 O O . ASP A 1 583 ? -14.623 -11.865 -21.985 1.00 95.00 583 ASP A O 1
ATOM 4818 N N . PHE A 1 584 ? -13.236 -12.488 -20.331 1.00 95.50 584 PHE A N 1
ATOM 4819 C CA . PHE A 1 584 ? -12.037 -11.930 -20.956 1.00 95.50 584 PHE A CA 1
ATOM 4820 C C . PHE A 1 584 ? -11.802 -12.450 -22.384 1.00 95.50 584 PHE A C 1
ATOM 4822 O O . PHE A 1 584 ? -11.627 -11.638 -23.294 1.00 95.50 584 PHE A O 1
ATOM 4829 N N . VAL A 1 585 ? -11.799 -13.767 -22.640 1.00 96.56 585 VAL A N 1
ATOM 4830 C CA . VAL A 1 585 ? -11.540 -14.273 -24.008 1.00 96.56 585 VAL A CA 1
ATOM 4831 C C . VAL A 1 585 ? -12.670 -13.942 -24.983 1.00 96.56 585 VAL A C 1
ATOM 4833 O O . VAL A 1 585 ? -12.404 -13.740 -26.171 1.00 96.56 585 VAL A O 1
ATOM 4836 N N . THR A 1 586 ? -13.907 -13.836 -24.489 1.00 95.00 586 THR A N 1
ATOM 4837 C CA . THR A 1 586 ? -15.086 -13.450 -25.279 1.00 95.00 586 THR A CA 1
ATOM 4838 C C . THR A 1 586 ? -15.003 -11.986 -25.715 1.00 95.00 586 THR A C 1
ATOM 4840 O O . THR A 1 586 ? -15.256 -11.670 -26.877 1.00 95.00 586 THR A O 1
ATOM 4843 N N . GLU A 1 587 ? -14.594 -11.089 -24.815 1.00 92.88 587 GLU A N 1
ATOM 4844 C CA . GLU A 1 587 ? -14.406 -9.663 -25.104 1.00 92.88 587 GLU A CA 1
ATOM 4845 C C . GLU A 1 587 ? -13.161 -9.385 -25.963 1.00 92.88 587 GLU A C 1
ATOM 4847 O O . GLU A 1 587 ? -13.173 -8.503 -26.832 1.00 92.88 587 GLU A O 1
ATOM 4852 N N . THR A 1 588 ? -12.060 -10.101 -25.711 1.00 92.94 588 THR A N 1
ATOM 4853 C CA . THR A 1 588 ? -10.737 -9.766 -26.268 1.00 92.94 588 THR A CA 1
ATOM 4854 C C . THR A 1 588 ? -10.366 -10.512 -27.544 1.00 92.94 588 THR A C 1
ATOM 4856 O O . THR A 1 588 ? -9.628 -9.960 -28.362 1.00 92.94 588 THR A O 1
ATOM 4859 N N . ASN A 1 589 ? -10.887 -11.731 -27.745 1.00 94.12 589 ASN A N 1
ATOM 4860 C CA . ASN A 1 589 ? -10.438 -12.692 -28.763 1.00 94.12 589 ASN A CA 1
ATOM 4861 C C . ASN A 1 589 ? -8.958 -13.141 -28.591 1.00 94.12 589 ASN A C 1
ATOM 4863 O O . ASN A 1 589 ? -8.357 -13.695 -29.519 1.00 94.12 589 ASN A O 1
ATOM 4867 N N . GLU A 1 590 ? -8.360 -12.917 -27.417 1.00 95.19 590 GLU A N 1
ATOM 4868 C CA . GLU A 1 590 ? -7.029 -13.415 -27.035 1.00 95.19 590 GLU A CA 1
ATOM 4869 C C . GLU A 1 590 ? -7.046 -14.919 -26.725 1.00 95.19 590 GLU A C 1
ATOM 4871 O O . GLU A 1 590 ? -8.105 -15.508 -26.525 1.00 95.19 590 GLU A O 1
ATOM 4876 N N . ILE A 1 591 ? -5.871 -15.553 -26.681 1.00 95.88 591 ILE A N 1
ATOM 4877 C CA . ILE A 1 591 ? -5.718 -16.982 -26.364 1.00 95.88 591 ILE A CA 1
ATOM 4878 C C . ILE A 1 591 ? -5.117 -17.116 -24.962 1.00 95.88 591 ILE A C 1
ATOM 4880 O O . ILE A 1 591 ? -4.061 -16.548 -24.694 1.00 95.88 591 ILE A O 1
ATOM 4884 N N . VAL A 1 592 ? -5.772 -17.877 -24.081 1.00 97.94 592 VAL A N 1
ATOM 4885 C CA . VAL A 1 592 ? -5.352 -18.059 -22.679 1.00 97.94 592 VAL A CA 1
ATOM 4886 C C . VAL A 1 592 ? -5.062 -19.532 -22.405 1.00 97.94 592 VAL A C 1
ATOM 4888 O O . VAL A 1 592 ? -5.885 -20.401 -22.699 1.00 97.94 592 VAL A O 1
ATOM 4891 N N . ILE A 1 593 ? -3.895 -19.808 -21.822 1.00 97.56 593 ILE A N 1
ATOM 4892 C CA . ILE A 1 593 ? -3.531 -21.118 -21.279 1.00 97.56 593 ILE A CA 1
ATOM 4893 C C . ILE A 1 593 ? -3.945 -21.157 -19.808 1.00 97.56 593 ILE A C 1
ATOM 4895 O O . ILE A 1 593 ? -3.518 -20.327 -19.011 1.00 97.56 593 ILE A O 1
ATOM 4899 N N . VAL A 1 594 ? -4.774 -22.136 -19.469 1.00 98.31 594 VAL A N 1
ATOM 4900 C CA . VAL A 1 594 ? -5.298 -22.417 -18.133 1.00 98.31 594 VAL A CA 1
ATOM 4901 C C . VAL A 1 594 ? -4.753 -23.784 -17.746 1.00 98.31 594 VAL A C 1
ATOM 4903 O O . VAL A 1 594 ? -5.193 -24.800 -18.284 1.00 98.31 594 VAL A O 1
ATOM 4906 N N . ASP A 1 595 ? -3.740 -23.816 -16.889 1.00 97.56 595 ASP A N 1
ATOM 4907 C CA . ASP A 1 595 ? -2.959 -25.018 -16.610 1.00 97.56 595 ASP A CA 1
ATOM 4908 C C . ASP A 1 595 ? -3.343 -25.574 -15.235 1.00 97.56 595 ASP A C 1
ATOM 4910 O O . ASP A 1 595 ? -3.002 -25.010 -14.195 1.00 97.56 595 ASP A O 1
ATOM 4914 N N . PHE A 1 596 ? -4.108 -26.670 -15.223 1.00 98.06 596 PHE A N 1
ATOM 4915 C CA . PHE A 1 596 ? -4.479 -27.371 -13.994 1.00 98.06 596 PHE A CA 1
ATOM 4916 C C . PHE A 1 596 ? -3.313 -28.255 -13.548 1.00 98.06 596 PHE A C 1
ATOM 4918 O O . PHE A 1 596 ? -3.255 -29.457 -13.844 1.00 98.06 596 PHE A O 1
ATOM 4925 N N . GLN A 1 597 ? -2.371 -27.612 -12.870 1.00 93.38 597 GLN A N 1
ATOM 4926 C CA . GLN A 1 597 ? -1.178 -28.203 -12.288 1.00 93.38 597 GLN A CA 1
ATOM 4927 C C . GLN A 1 597 ? -1.474 -28.660 -10.854 1.00 93.38 597 GLN A C 1
ATOM 4929 O O . GLN A 1 597 ? -2.006 -27.891 -10.070 1.00 93.38 597 GLN A O 1
ATOM 4934 N N . GLU A 1 598 ? -1.105 -29.889 -10.485 1.00 91.12 598 GLU A N 1
ATOM 4935 C CA . GLU A 1 598 ? -1.370 -30.482 -9.158 1.00 91.12 598 GLU A CA 1
ATOM 4936 C C . GLU A 1 598 ? -2.847 -30.506 -8.681 1.00 91.12 598 GLU A C 1
ATOM 4938 O O . GLU A 1 598 ? -3.744 -29.797 -9.136 1.00 91.12 598 GLU A O 1
ATOM 4943 N N . PHE A 1 599 ? -3.116 -31.372 -7.700 1.00 96.25 599 PHE A N 1
ATOM 4944 C CA . PHE A 1 599 ? -4.461 -31.594 -7.153 1.00 96.25 599 PHE A CA 1
ATOM 4945 C C . PHE A 1 599 ? -4.405 -31.724 -5.618 1.00 96.25 599 PHE A C 1
ATOM 4947 O O . PHE A 1 599 ? -4.660 -32.806 -5.075 1.00 96.25 599 PHE A O 1
ATOM 4954 N N . PRO A 1 600 ? -4.000 -30.656 -4.896 1.00 93.12 600 PRO A N 1
ATOM 4955 C CA . PRO A 1 600 ? -3.498 -30.746 -3.519 1.00 93.12 600 PRO A CA 1
ATOM 4956 C C . PRO A 1 600 ? -4.528 -31.197 -2.474 1.00 93.12 600 PRO A C 1
ATOM 4958 O O . PRO A 1 600 ? -4.143 -31.666 -1.401 1.00 93.12 600 PRO A O 1
ATOM 4961 N N . VAL A 1 601 ? -5.833 -31.082 -2.752 1.00 94.31 601 VAL A N 1
ATOM 4962 C CA . VAL A 1 601 ? -6.896 -31.443 -1.801 1.00 94.31 601 VAL A CA 1
ATOM 4963 C C . VAL A 1 601 ? -7.989 -32.274 -2.476 1.00 94.31 601 VAL A C 1
ATOM 4965 O O . VAL A 1 601 ? -8.608 -31.844 -3.440 1.00 94.31 601 VAL A O 1
ATOM 4968 N N . GLY A 1 602 ? -8.288 -33.451 -1.918 1.00 93.56 602 GLY A N 1
ATOM 4969 C CA . GLY A 1 602 ? -9.562 -34.155 -2.132 1.00 93.56 602 GLY A CA 1
ATOM 4970 C C . GLY A 1 602 ? -9.682 -35.110 -3.328 1.00 93.56 602 GLY A C 1
ATOM 4971 O O . GLY A 1 602 ? -10.617 -35.910 -3.332 1.00 93.56 602 GLY A O 1
ATOM 4972 N N . PHE A 1 603 ? -8.760 -35.106 -4.297 1.00 92.62 603 PHE A N 1
ATOM 4973 C CA . PHE A 1 603 ? -8.879 -35.928 -5.520 1.00 92.62 603 PHE A CA 1
ATOM 4974 C C . PHE A 1 603 ? -8.670 -37.442 -5.302 1.00 92.62 603 PHE A C 1
ATOM 4976 O O . PHE A 1 603 ? -9.282 -38.267 -5.984 1.00 92.62 603 PHE A O 1
ATOM 4983 N N . GLY A 1 604 ? -7.888 -37.835 -4.292 1.00 86.06 604 GLY A N 1
ATOM 4984 C CA . GLY A 1 604 ? -7.747 -39.234 -3.875 1.00 86.06 604 GLY A CA 1
ATOM 4985 C C . GLY A 1 604 ? -6.851 -40.075 -4.794 1.00 86.06 604 GLY A C 1
ATOM 4986 O O . GLY A 1 604 ? -5.762 -39.652 -5.158 1.00 86.06 604 GLY A O 1
ATOM 4987 N N . LYS A 1 605 ? -7.271 -41.312 -5.101 1.00 85.25 605 LYS A N 1
ATOM 4988 C CA . LYS A 1 605 ? -6.521 -42.284 -5.934 1.00 85.25 605 LYS A CA 1
ATOM 4989 C C . LYS A 1 605 ? -7.316 -42.782 -7.151 1.00 85.25 605 LYS A C 1
ATOM 4991 O O . LYS A 1 605 ? -6.987 -43.815 -7.727 1.00 85.25 605 LYS A O 1
ATOM 4996 N N . THR A 1 606 ? -8.414 -42.113 -7.486 1.00 90.81 606 THR A N 1
ATOM 4997 C CA . THR A 1 606 ? -9.425 -42.593 -8.439 1.00 90.81 606 THR A CA 1
ATOM 4998 C C . THR A 1 606 ? -9.876 -41.456 -9.336 1.00 90.81 606 THR A C 1
ATOM 5000 O O . THR A 1 606 ? -10.204 -40.384 -8.830 1.00 90.81 606 THR A O 1
ATOM 5003 N N . LEU A 1 607 ? -9.989 -41.710 -10.642 1.00 94.81 607 LEU A N 1
ATOM 5004 C CA . LEU A 1 607 ? -10.305 -40.676 -11.634 1.00 94.81 607 LEU A CA 1
ATOM 5005 C C . LEU A 1 607 ? -11.657 -39.977 -11.417 1.00 94.81 607 LEU A C 1
ATOM 5007 O O . LEU A 1 607 ? -11.843 -38.892 -11.943 1.00 94.81 607 LEU A O 1
ATOM 5011 N N . THR A 1 608 ? -12.571 -40.514 -10.603 1.00 95.94 608 THR A N 1
ATOM 5012 C CA . THR A 1 608 ? -13.924 -39.969 -10.382 1.00 95.94 608 THR A CA 1
ATOM 5013 C C . THR A 1 608 ? -13.967 -38.478 -10.025 1.00 95.94 608 THR A C 1
ATOM 5015 O O . THR A 1 608 ? -14.833 -37.765 -10.523 1.00 95.94 608 THR A O 1
ATOM 5018 N N . VAL A 1 609 ? -13.036 -37.966 -9.209 1.00 96.94 609 VAL A N 1
ATOM 5019 C CA . VAL A 1 609 ? -13.013 -36.525 -8.878 1.00 96.94 609 VAL A CA 1
ATOM 5020 C C . VAL A 1 609 ? -12.479 -35.693 -10.053 1.00 96.94 609 VAL A C 1
ATOM 5022 O O . VAL A 1 609 ? -13.022 -34.629 -10.342 1.00 96.94 609 VAL A O 1
ATOM 5025 N N . HIS A 1 610 ? -11.493 -36.208 -10.795 1.00 97.38 610 HIS A N 1
ATOM 5026 C CA . HIS A 1 610 ? -11.001 -35.591 -12.032 1.00 97.38 610 HIS A CA 1
ATOM 5027 C C . HIS A 1 610 ? -12.078 -35.576 -13.130 1.00 97.38 610 HIS A C 1
ATOM 5029 O O . HIS A 1 610 ? -12.308 -34.545 -13.751 1.00 97.38 610 HIS A O 1
ATOM 5035 N N . GLN A 1 611 ? -12.800 -36.685 -13.318 1.00 97.56 611 GLN A N 1
ATOM 5036 C CA . GLN A 1 611 ? -13.935 -36.809 -14.235 1.00 97.56 611 GLN A CA 1
ATOM 5037 C C . GLN A 1 611 ? -15.024 -35.779 -13.894 1.00 97.56 611 GLN A C 1
ATOM 5039 O O . GLN A 1 611 ? -15.477 -35.056 -14.780 1.00 97.56 611 GLN A O 1
ATOM 5044 N N . ASN A 1 612 ? -15.382 -35.641 -12.611 1.00 96.81 612 ASN A N 1
ATOM 5045 C CA . ASN A 1 612 ? -16.321 -34.615 -12.149 1.00 96.81 612 ASN A CA 1
ATOM 5046 C C . ASN A 1 612 ? -15.810 -33.189 -12.426 1.00 96.81 612 ASN A C 1
ATOM 5048 O O . ASN A 1 612 ? -16.589 -32.355 -12.885 1.00 96.81 612 ASN A O 1
ATOM 5052 N N . LEU A 1 613 ? -14.516 -32.913 -12.212 1.00 97.75 613 LEU A N 1
ATOM 5053 C CA . LEU A 1 613 ? -13.912 -31.616 -12.537 1.00 97.75 613 LEU A CA 1
ATOM 5054 C C . LEU A 1 613 ? -13.991 -31.314 -14.041 1.00 97.75 613 LEU A C 1
ATOM 5056 O O . LEU A 1 613 ? -14.357 -30.207 -14.420 1.00 97.75 613 LEU A O 1
ATOM 5060 N N . ILE A 1 614 ? -13.713 -32.290 -14.910 1.00 97.44 614 ILE A N 1
ATOM 5061 C CA . ILE A 1 614 ? -13.824 -32.098 -16.364 1.00 97.44 614 ILE A CA 1
ATOM 5062 C C . ILE A 1 614 ? -15.273 -31.831 -16.789 1.00 97.44 614 ILE A C 1
ATOM 5064 O O . ILE A 1 614 ? -15.493 -30.982 -17.650 1.00 97.44 614 ILE A O 1
ATOM 5068 N N . GLN A 1 615 ? -16.271 -32.485 -16.183 1.00 97.12 615 GLN A N 1
ATOM 5069 C CA . GLN A 1 615 ? -17.679 -32.157 -16.458 1.00 97.12 615 GLN A CA 1
ATOM 5070 C C . GLN A 1 615 ? -18.057 -30.756 -15.955 1.00 97.12 615 GLN A C 1
ATOM 5072 O O . GLN A 1 615 ? -18.771 -30.042 -16.652 1.00 97.12 615 GLN A O 1
ATOM 5077 N N . TYR A 1 616 ? -17.540 -30.339 -14.796 1.00 97.25 616 TYR A N 1
ATOM 5078 C CA . TYR A 1 616 ? -17.731 -28.992 -14.254 1.00 97.25 616 TYR A CA 1
ATOM 5079 C C . TYR A 1 616 ? -17.146 -27.918 -15.191 1.00 97.25 616 TYR A C 1
ATOM 5081 O O . TYR A 1 616 ? -17.880 -27.056 -15.664 1.00 97.25 616 TYR A O 1
ATOM 5089 N N . VAL A 1 617 ? -15.871 -28.035 -15.585 1.00 97.75 617 VAL A N 1
ATOM 5090 C CA . VAL A 1 617 ? -15.228 -27.097 -16.531 1.00 97.75 617 VAL A CA 1
ATOM 5091 C C . VAL A 1 617 ? -15.937 -27.085 -17.893 1.00 97.75 617 VAL A C 1
ATOM 5093 O O . VAL A 1 617 ? -16.113 -26.019 -18.484 1.00 97.75 617 VAL A O 1
ATOM 5096 N N . LYS A 1 618 ? -16.411 -28.242 -18.383 1.00 96.56 618 LYS A N 1
ATOM 5097 C CA . LYS A 1 618 ? -17.225 -28.325 -19.611 1.00 96.56 618 LYS A CA 1
ATOM 5098 C C . LYS A 1 618 ? -18.538 -27.549 -19.513 1.00 96.56 618 LYS A C 1
ATOM 5100 O O . LYS A 1 618 ? -18.957 -26.982 -20.516 1.00 96.56 618 LYS A O 1
ATOM 5105 N N . GLN A 1 619 ? -19.166 -27.514 -18.339 1.00 95.94 619 GLN A N 1
ATOM 5106 C CA . GLN A 1 619 ? -20.405 -26.767 -18.098 1.00 95.94 619 GLN A CA 1
ATOM 5107 C C . GLN A 1 619 ? -20.165 -25.262 -17.924 1.00 95.94 619 GLN A C 1
ATOM 5109 O O . GLN A 1 619 ? -21.028 -24.482 -18.315 1.00 95.94 619 GLN A O 1
ATOM 5114 N N . THR A 1 620 ? -19.020 -24.847 -17.368 1.00 95.69 620 THR A N 1
ATOM 5115 C CA . THR A 1 620 ? -18.711 -23.420 -17.164 1.00 95.69 620 THR A CA 1
ATOM 5116 C C . THR A 1 620 ? -18.155 -22.735 -18.417 1.00 95.69 620 THR A C 1
ATOM 5118 O O . THR A 1 620 ? -18.535 -21.599 -18.671 1.00 95.69 620 THR A O 1
ATOM 5121 N N . ILE A 1 621 ? -17.258 -23.387 -19.178 1.00 97.06 621 ILE A N 1
ATOM 5122 C CA . ILE A 1 621 ? -16.484 -22.747 -20.273 1.00 97.06 621 ILE A CA 1
ATOM 5123 C C . ILE A 1 621 ? -16.214 -23.643 -21.503 1.00 97.06 621 ILE A C 1
ATOM 5125 O O . ILE A 1 621 ? -15.357 -23.335 -22.336 1.00 97.06 621 ILE A O 1
ATOM 5129 N N . GLY A 1 622 ? -16.854 -24.814 -21.604 1.00 95.31 622 GLY A N 1
ATOM 5130 C CA . GLY A 1 622 ? -16.442 -25.867 -22.547 1.00 95.31 622 GLY A CA 1
ATOM 5131 C C . GLY A 1 622 ? -16.628 -25.548 -24.039 1.00 95.31 622 GLY A C 1
ATOM 5132 O O . GLY A 1 622 ? -16.007 -26.176 -24.904 1.00 95.31 622 GLY A O 1
ATOM 5133 N N . ASP A 1 623 ? -17.450 -24.558 -24.362 1.00 94.25 623 ASP A N 1
ATOM 5134 C CA . ASP A 1 623 ? -17.609 -23.999 -25.701 1.00 94.25 623 ASP A CA 1
ATOM 5135 C C . ASP A 1 623 ? -16.387 -23.167 -26.128 1.00 94.25 623 ASP A C 1
ATOM 5137 O O . ASP A 1 623 ? -15.978 -23.275 -27.282 1.00 94.25 623 ASP A O 1
ATOM 5141 N N . MET A 1 624 ? -15.733 -22.456 -25.202 1.00 95.38 624 MET A N 1
ATOM 5142 C CA . MET A 1 624 ? -14.504 -21.686 -25.450 1.00 95.38 624 MET A CA 1
ATOM 5143 C C . MET A 1 624 ? -13.208 -22.510 -25.352 1.00 95.38 624 MET A C 1
ATOM 5145 O O . MET A 1 624 ? -12.187 -22.084 -25.900 1.00 95.38 624 MET A O 1
ATOM 5149 N N . VAL A 1 625 ? -13.224 -23.688 -24.712 1.00 94.56 625 VAL A N 1
ATOM 5150 C CA . VAL A 1 625 ? -12.052 -24.588 -24.589 1.00 94.56 625 VAL A CA 1
ATOM 5151 C C . VAL A 1 625 ? -11.762 -25.349 -25.887 1.00 94.56 625 VAL A C 1
ATOM 5153 O O . VAL A 1 625 ? -12.600 -26.111 -26.377 1.00 94.56 625 VAL A O 1
ATOM 5156 N N . LEU A 1 626 ? -10.558 -25.157 -26.433 1.00 89.25 626 LEU A N 1
ATOM 5157 C CA . LEU A 1 626 ? -10.050 -25.756 -27.671 1.00 89.25 626 LEU A CA 1
ATOM 5158 C C . LEU A 1 626 ? -10.058 -27.292 -27.621 1.00 89.25 626 LEU A C 1
ATOM 5160 O O . LEU A 1 626 ? -9.272 -27.908 -26.902 1.00 89.25 626 LEU A O 1
ATOM 5164 N N . ASP A 1 627 ? -10.936 -27.879 -28.439 1.00 77.38 627 ASP A N 1
ATOM 5165 C CA . ASP A 1 627 ? -10.987 -29.313 -28.743 1.00 77.38 627 ASP A CA 1
ATOM 5166 C C . ASP A 1 627 ? -9.800 -29.676 -29.648 1.00 77.38 627 ASP A C 1
ATOM 5168 O O . ASP A 1 627 ? -9.479 -28.927 -30.578 1.00 77.38 627 ASP A O 1
ATOM 5172 N N . LEU A 1 628 ? -9.127 -30.795 -29.368 1.00 62.66 628 LEU A N 1
ATOM 5173 C CA . LEU A 1 628 ? -7.894 -31.169 -30.043 1.00 62.66 628 LEU A CA 1
ATOM 5174 C C . LEU A 1 628 ? -7.953 -32.458 -30.859 1.00 62.66 628 LEU A C 1
ATOM 5176 O O . LEU A 1 628 ? -7.887 -33.575 -30.351 1.00 62.66 628 LEU A O 1
ATOM 5180 N N . SER A 1 629 ? -7.792 -32.248 -32.165 1.00 57.72 629 SER A N 1
ATOM 5181 C CA . SER A 1 629 ? -6.997 -33.135 -33.022 1.00 57.72 629 SER A CA 1
ATOM 5182 C C . SER A 1 629 ? -5.521 -32.695 -33.149 1.00 57.72 629 SER A C 1
ATOM 5184 O O . SER A 1 629 ? -4.724 -33.413 -33.752 1.00 57.72 629 SER A O 1
ATOM 5186 N N . ASP A 1 630 ? -5.119 -31.554 -32.561 1.00 57.12 630 ASP A N 1
ATOM 5187 C CA . ASP A 1 630 ? -3.820 -30.905 -32.816 1.00 57.12 630 ASP A CA 1
ATOM 5188 C C . ASP A 1 630 ? -3.072 -30.444 -31.547 1.00 57.12 630 ASP A C 1
ATOM 5190 O O . ASP A 1 630 ? -3.273 -29.339 -31.050 1.00 57.12 630 ASP A O 1
ATOM 5194 N N . THR A 1 631 ? -2.134 -31.263 -31.061 1.00 74.75 631 THR A N 1
ATOM 5195 C CA . THR A 1 631 ? -1.294 -30.993 -29.866 1.00 74.75 631 THR A CA 1
ATOM 5196 C C . THR A 1 631 ? -0.526 -29.650 -29.892 1.00 74.75 631 THR A C 1
ATOM 5198 O O . THR A 1 631 ? -0.555 -28.912 -30.875 1.00 74.75 631 THR A O 1
ATOM 5201 N N . TRP A 1 632 ? 0.286 -29.378 -28.855 1.00 86.00 632 TRP A N 1
ATOM 5202 C CA . TRP A 1 632 ? 1.261 -28.268 -28.700 1.00 86.00 632 TRP A CA 1
ATOM 5203 C C . TRP A 1 632 ? 2.205 -27.947 -29.895 1.00 86.00 632 TRP A C 1
ATOM 5205 O O . TRP A 1 632 ? 3.089 -27.093 -29.798 1.00 86.00 632 TRP A O 1
ATOM 5215 N N . ARG A 1 633 ? 2.057 -28.640 -31.027 1.00 83.00 633 ARG A N 1
ATOM 5216 C CA . ARG A 1 633 ? 2.676 -28.380 -32.333 1.00 83.00 633 ARG A CA 1
ATOM 5217 C C . ARG A 1 633 ? 1.860 -27.426 -33.226 1.00 83.00 633 ARG A C 1
ATOM 5219 O O . ARG A 1 633 ? 2.392 -27.007 -34.255 1.00 83.00 633 ARG A O 1
ATOM 5226 N N . SER A 1 634 ? 0.614 -27.116 -32.854 1.00 86.06 634 SER A N 1
ATOM 5227 C CA . SER A 1 634 ? -0.262 -26.128 -33.504 1.00 86.06 634 SER A CA 1
ATOM 5228 C C . SER A 1 634 ? 0.383 -24.748 -33.615 1.00 86.06 634 SER A C 1
ATOM 5230 O O . SER A 1 634 ? 1.145 -24.351 -32.732 1.00 86.06 634 SER A O 1
ATOM 5232 N N . THR A 1 635 ? 0.047 -24.013 -34.679 1.00 90.19 635 THR A N 1
ATOM 5233 C CA . THR A 1 635 ? 0.384 -22.591 -34.827 1.00 90.19 635 THR A CA 1
ATOM 5234 C C . THR A 1 635 ? -0.750 -21.689 -34.347 1.00 90.19 635 THR A C 1
ATOM 5236 O O . THR A 1 635 ? -1.919 -22.083 -34.380 1.00 90.19 635 THR A O 1
ATOM 5239 N N . PHE A 1 636 ? -0.423 -20.459 -33.946 1.00 90.81 636 PHE A N 1
ATOM 5240 C CA . PHE A 1 636 ? -1.421 -19.466 -33.529 1.00 90.81 636 PHE A CA 1
ATOM 5241 C C . PHE A 1 636 ? -2.430 -19.132 -34.647 1.00 90.81 636 PHE A C 1
ATOM 5243 O O . PHE A 1 636 ? -3.617 -18.967 -34.370 1.00 90.81 636 PHE A O 1
ATOM 5250 N N . GLU A 1 637 ? -2.016 -19.135 -35.920 1.00 92.19 637 GLU A N 1
ATOM 5251 C CA . GLU A 1 637 ? -2.906 -18.960 -37.079 1.00 92.19 637 GLU A CA 1
ATOM 5252 C C . GLU A 1 637 ? -4.027 -20.013 -37.121 1.00 92.19 637 GLU A C 1
ATOM 5254 O O . GLU A 1 637 ? -5.199 -19.666 -37.282 1.00 92.19 637 GLU A O 1
ATOM 5259 N N . ARG A 1 638 ? -3.695 -21.293 -36.890 1.00 89.06 638 ARG A N 1
ATOM 5260 C CA . ARG A 1 638 ? -4.669 -22.402 -36.872 1.00 89.06 638 ARG A CA 1
ATOM 5261 C C . ARG A 1 638 ? -5.665 -22.298 -35.712 1.00 89.06 638 ARG A C 1
ATOM 5263 O O . ARG A 1 638 ? -6.765 -22.844 -35.796 1.00 89.06 638 ARG A O 1
ATOM 5270 N N . ILE A 1 639 ? -5.296 -21.609 -34.636 1.00 89.38 639 ILE A N 1
ATOM 5271 C CA . ILE A 1 639 ? -6.145 -21.410 -3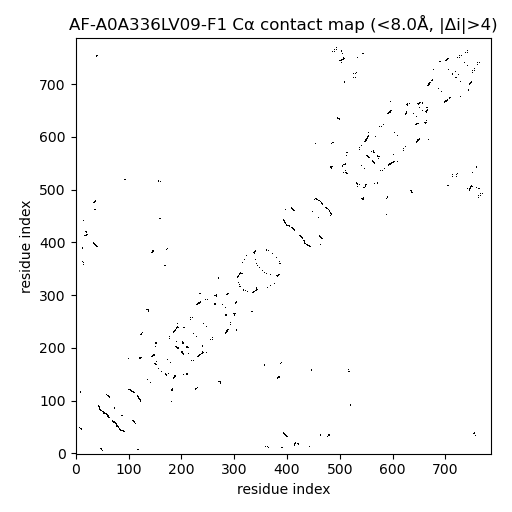3.456 1.00 89.38 639 ILE A CA 1
ATOM 5272 C C . ILE A 1 639 ? -7.049 -20.193 -33.657 1.00 89.38 639 ILE A C 1
ATOM 5274 O O . ILE A 1 639 ? -8.256 -20.283 -33.450 1.00 89.38 639 ILE A O 1
ATOM 5278 N N . TRP A 1 640 ? -6.516 -19.088 -34.180 1.00 91.38 640 TRP A N 1
ATOM 5279 C CA . TRP A 1 640 ? -7.326 -17.928 -34.564 1.00 91.38 640 TRP A CA 1
ATOM 5280 C C . TRP A 1 640 ? -8.319 -18.202 -35.699 1.00 91.38 640 TRP A C 1
ATOM 5282 O O . TRP A 1 640 ? -9.332 -17.510 -35.774 1.00 91.38 640 TRP A O 1
ATOM 5292 N N . ALA A 1 641 ? -8.072 -19.208 -36.543 1.00 90.44 641 ALA A N 1
ATOM 5293 C CA . ALA A 1 641 ? -9.032 -19.694 -37.539 1.00 90.44 641 ALA A CA 1
ATOM 5294 C C . ALA A 1 641 ? -10.261 -20.409 -36.928 1.00 90.44 641 ALA A C 1
ATOM 5296 O O . ALA A 1 641 ? -11.242 -20.655 -37.628 1.00 90.44 641 ALA A O 1
ATOM 5297 N N . GLN A 1 642 ? -10.220 -20.745 -35.636 1.00 88.19 642 GLN A N 1
ATOM 5298 C CA . GLN A 1 642 ? -11.324 -21.331 -34.871 1.00 88.19 642 GLN A CA 1
ATOM 5299 C C . GLN A 1 642 ? -12.000 -20.254 -34.000 1.00 88.19 642 GLN A C 1
ATOM 5301 O O . GLN A 1 642 ? -11.378 -19.225 -33.723 1.00 88.19 642 GLN A O 1
ATOM 5306 N N . PRO A 1 643 ? -13.239 -20.465 -33.514 1.00 88.88 643 PRO A N 1
ATOM 5307 C CA . PRO A 1 643 ? -13.875 -19.547 -32.560 1.00 88.88 643 PRO A CA 1
ATOM 5308 C C . PRO A 1 643 ? -13.322 -19.684 -31.129 1.00 88.88 643 PRO A C 1
ATOM 5310 O O . PRO A 1 643 ? -13.438 -18.756 -30.340 1.00 88.88 643 PRO A O 1
ATOM 5313 N N . LYS A 1 644 ? -12.719 -20.832 -30.794 1.00 92.25 644 LYS A N 1
ATOM 5314 C CA . LYS A 1 644 ? -12.307 -21.201 -29.431 1.00 92.25 644 LYS A CA 1
ATOM 5315 C C . LYS A 1 644 ? -10.972 -20.574 -29.006 1.00 92.25 644 LYS A C 1
ATOM 5317 O O . LYS A 1 644 ? -10.091 -20.364 -29.841 1.00 92.25 644 LYS A O 1
ATOM 5322 N N . ARG A 1 645 ? -10.805 -20.284 -27.712 1.00 94.56 645 ARG A N 1
ATOM 5323 C CA . ARG A 1 645 ? -9.712 -19.435 -27.189 1.00 94.56 645 ARG A CA 1
ATOM 5324 C C . ARG A 1 645 ? -9.000 -19.943 -25.938 1.00 94.56 645 ARG A C 1
ATOM 5326 O O . ARG A 1 645 ? -7.880 -19.510 -25.683 1.00 94.56 645 ARG A O 1
ATOM 5333 N N . ILE A 1 646 ? -9.608 -20.852 -25.181 1.00 96.38 646 ILE A N 1
ATOM 5334 C CA . ILE A 1 646 ? -9.038 -21.356 -23.927 1.00 96.38 646 ILE A CA 1
ATOM 5335 C C . ILE A 1 646 ? -8.310 -22.674 -24.192 1.00 96.38 646 ILE A C 1
ATOM 5337 O O . ILE A 1 646 ? -8.848 -23.564 -24.849 1.00 96.38 646 ILE A O 1
ATOM 5341 N N . ILE A 1 647 ? -7.100 -22.818 -23.662 1.00 94.38 647 ILE A N 1
ATOM 5342 C CA . ILE A 1 647 ? -6.359 -24.080 -23.615 1.00 94.38 647 ILE A CA 1
ATOM 5343 C C . ILE A 1 647 ? -6.401 -24.598 -22.186 1.00 94.38 647 ILE A C 1
ATOM 5345 O O . ILE A 1 647 ? -5.911 -23.920 -21.291 1.00 94.38 647 ILE A O 1
ATOM 5349 N N . LEU A 1 648 ? -6.957 -25.792 -21.980 1.00 96.00 648 LEU A N 1
ATOM 5350 C CA . LEU A 1 648 ? -6.980 -26.447 -20.674 1.00 96.00 648 LEU A CA 1
ATOM 5351 C C . LEU A 1 648 ? -5.838 -27.465 -20.582 1.00 96.00 648 LEU A C 1
ATOM 5353 O O . LEU A 1 648 ? -5.970 -28.594 -21.058 1.00 96.00 648 LEU A O 1
ATOM 5357 N N . GLY A 1 649 ? -4.720 -27.064 -19.982 1.00 95.19 649 GLY A N 1
ATOM 5358 C CA . GLY A 1 649 ? -3.663 -27.985 -19.569 1.00 95.19 649 GLY A CA 1
ATOM 5359 C C . GLY A 1 649 ? -4.082 -28.769 -18.324 1.00 95.19 649 GLY A C 1
ATOM 5360 O O . GLY A 1 649 ? -4.859 -28.273 -17.509 1.00 95.19 649 GLY A O 1
ATOM 5361 N N . TYR A 1 650 ? -3.636 -30.021 -18.198 1.00 96.06 650 TYR A N 1
ATOM 5362 C CA . TYR A 1 650 ? -4.037 -30.900 -17.096 1.00 96.06 650 TYR A CA 1
ATOM 5363 C C . TYR A 1 650 ? -2.913 -31.866 -16.694 1.00 96.06 650 TYR A C 1
ATOM 5365 O O . TYR A 1 650 ? -2.494 -32.706 -17.499 1.00 96.06 650 TYR A O 1
ATOM 5373 N N . ASP A 1 651 ? -2.429 -31.788 -15.451 1.00 94.75 651 ASP A N 1
ATOM 5374 C CA . ASP A 1 651 ? -1.284 -32.587 -14.978 1.00 94.75 651 ASP A CA 1
ATOM 5375 C C . ASP A 1 651 ? -1.701 -33.957 -14.411 1.00 94.75 651 ASP A C 1
ATOM 5377 O O . ASP A 1 651 ? -1.412 -34.334 -13.277 1.00 94.75 651 ASP A O 1
ATOM 5381 N N . HIS A 1 652 ? -2.438 -34.726 -15.216 1.00 94.81 652 HIS A N 1
ATOM 5382 C CA . HIS A 1 652 ? -2.725 -36.133 -14.933 1.00 94.81 652 HIS A CA 1
ATOM 5383 C C . HIS A 1 652 ? -2.925 -36.904 -16.241 1.00 94.81 652 HIS A C 1
ATOM 5385 O O . HIS A 1 652 ? -4.014 -36.892 -16.816 1.00 94.81 652 HIS A O 1
ATOM 5391 N N . LEU A 1 653 ? -1.902 -37.639 -16.693 1.00 91.81 653 LEU A N 1
ATOM 5392 C CA . LEU A 1 653 ? -1.888 -38.273 -18.023 1.00 91.81 653 LEU A CA 1
ATOM 5393 C C . LEU A 1 653 ? -3.139 -39.110 -18.330 1.00 91.81 653 LEU A C 1
ATOM 5395 O O . LEU A 1 653 ? -3.740 -38.902 -19.371 1.00 91.81 653 LEU A O 1
ATOM 5399 N N . SER A 1 654 ? -3.630 -39.943 -17.405 1.00 94.44 654 SER A N 1
ATOM 5400 C CA . SER A 1 654 ? -4.847 -40.744 -17.655 1.00 94.44 654 SER A CA 1
ATOM 5401 C C . SER A 1 654 ? -6.124 -39.919 -17.885 1.00 94.44 654 SER A C 1
ATOM 5403 O O . SER A 1 654 ? -7.036 -40.397 -18.549 1.00 94.44 654 SER A O 1
ATOM 5405 N N . VAL A 1 655 ? -6.200 -38.689 -17.361 1.00 94.06 655 VAL A N 1
ATOM 5406 C CA . VAL A 1 655 ? -7.310 -37.750 -17.615 1.00 94.06 655 VAL A CA 1
ATOM 5407 C C . VAL A 1 655 ? -7.133 -37.091 -18.984 1.00 94.06 655 VAL A C 1
ATOM 5409 O O . VAL A 1 655 ? -8.114 -36.815 -19.668 1.00 94.06 655 VAL A O 1
ATOM 5412 N N . VAL A 1 656 ? -5.888 -36.874 -19.415 1.00 92.06 656 VAL A N 1
ATOM 5413 C CA . VAL A 1 656 ? -5.570 -36.420 -20.775 1.00 92.06 656 VAL A CA 1
ATOM 5414 C C . VAL A 1 656 ? -5.850 -37.520 -21.801 1.00 92.06 656 VAL A C 1
ATOM 5416 O O . VAL A 1 656 ? -6.426 -37.230 -22.838 1.00 92.06 656 VAL A O 1
ATOM 5419 N N . ASP A 1 657 ? -5.551 -38.785 -21.503 1.00 91.25 657 ASP A N 1
ATOM 5420 C CA . ASP A 1 657 ? -5.898 -39.918 -22.369 1.00 91.25 657 ASP A CA 1
ATOM 5421 C C . ASP A 1 657 ? -7.430 -40.076 -22.497 1.00 91.25 657 ASP A C 1
ATOM 5423 O O . ASP A 1 657 ? -7.955 -40.219 -23.605 1.00 91.25 657 ASP A O 1
ATOM 5427 N N . GLU A 1 658 ? -8.164 -39.997 -21.377 1.00 93.62 658 GLU A N 1
ATOM 5428 C CA . GLU A 1 658 ? -9.633 -40.113 -21.332 1.00 93.62 658 GLU A CA 1
ATOM 5429 C C . GLU A 1 658 ? -10.352 -38.926 -22.006 1.00 93.62 658 GLU A C 1
ATOM 5431 O O . GLU A 1 658 ? -11.379 -39.120 -22.659 1.00 93.62 658 GLU A O 1
ATOM 5436 N N . PHE A 1 659 ? -9.813 -37.706 -21.891 1.00 91.62 659 PHE A N 1
ATOM 5437 C CA . PHE A 1 659 ? -10.456 -36.468 -22.356 1.00 91.62 659 PHE A CA 1
ATOM 5438 C C . PHE A 1 659 ? -9.631 -35.665 -23.378 1.00 91.62 659 PHE A C 1
ATOM 5440 O O . PHE A 1 659 ? -9.814 -34.454 -23.485 1.00 91.62 659 PHE A O 1
ATOM 5447 N N . HIS A 1 660 ? -8.790 -36.327 -24.178 1.00 86.62 660 HIS A N 1
ATOM 5448 C CA . HIS A 1 660 ? -7.874 -35.728 -25.169 1.00 86.62 660 HIS A CA 1
ATOM 5449 C C . HIS A 1 660 ? -8.511 -34.721 -26.149 1.00 86.62 660 HIS A C 1
ATOM 5451 O O . HIS A 1 660 ? -7.818 -33.853 -26.670 1.00 86.62 660 HIS A O 1
ATOM 5457 N N . SER A 1 661 ? -9.826 -34.795 -26.382 1.00 86.56 661 SER A N 1
ATOM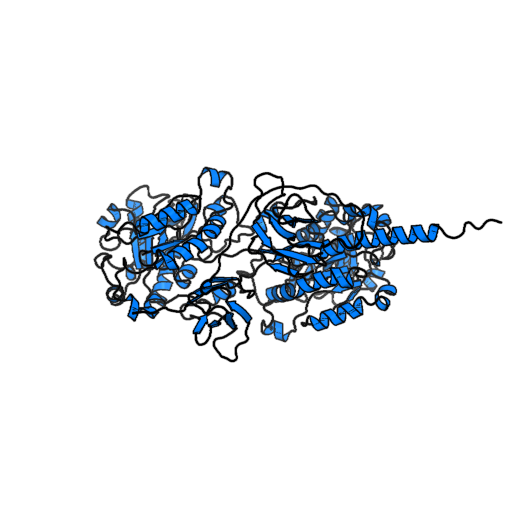 5458 C CA . SER A 1 661 ? -10.602 -33.819 -27.168 1.00 86.56 661 SER A CA 1
ATOM 5459 C C . SER A 1 661 ? -10.992 -32.554 -26.367 1.00 86.56 661 SER A C 1
ATOM 5461 O O . SER A 1 661 ? -11.954 -31.860 -26.699 1.00 86.56 661 SER A O 1
ATOM 5463 N N . PHE A 1 662 ? -10.343 -32.297 -25.229 1.00 90.69 662 PHE A N 1
ATOM 5464 C CA . PHE A 1 662 ? -10.691 -31.215 -24.300 1.00 90.69 662 PHE A CA 1
ATOM 5465 C C . PHE A 1 662 ? -9.535 -30.818 -23.373 1.00 90.69 662 PHE A C 1
ATOM 5467 O O . PHE A 1 662 ? -9.353 -29.636 -23.092 1.00 90.69 662 PHE A O 1
ATOM 5474 N N . THR A 1 663 ? -8.759 -31.792 -22.892 1.00 91.50 663 THR A N 1
ATOM 5475 C CA . THR A 1 663 ? -7.562 -31.568 -22.075 1.00 91.50 663 THR A CA 1
ATOM 5476 C C . THR A 1 663 ? -6.289 -31.738 -22.891 1.00 91.50 663 THR A C 1
ATOM 5478 O O . THR A 1 663 ? -6.133 -32.659 -23.692 1.00 91.50 663 THR A O 1
ATOM 5481 N N . TRP A 1 664 ? -5.344 -30.843 -22.642 1.00 91.88 664 TRP A N 1
ATOM 5482 C CA . TRP A 1 664 ? -3.980 -30.891 -23.139 1.00 91.88 664 TRP A CA 1
ATOM 5483 C C . TRP A 1 664 ? -3.103 -31.472 -22.019 1.00 91.88 664 TRP A C 1
ATOM 5485 O O . TRP A 1 664 ? -3.405 -31.295 -20.838 1.00 91.88 664 TRP A O 1
ATOM 5495 N N . ILE A 1 665 ? -1.983 -32.125 -22.350 1.00 91.19 665 ILE A N 1
ATOM 5496 C CA . ILE A 1 665 ? -0.943 -32.382 -21.335 1.00 91.19 665 ILE A CA 1
ATOM 5497 C C . ILE A 1 665 ? -0.519 -31.015 -20.787 1.00 91.19 665 ILE A C 1
ATOM 5499 O O . ILE A 1 665 ? -0.189 -30.153 -21.606 1.00 91.19 665 ILE A O 1
ATOM 5503 N N . ALA A 1 666 ? -0.521 -30.832 -19.461 1.00 93.25 666 ALA A N 1
ATOM 5504 C CA . ALA A 1 666 ? -0.093 -29.590 -18.802 1.00 93.25 666 ALA A CA 1
ATOM 5505 C C . ALA A 1 666 ? 1.270 -29.087 -19.302 1.00 93.25 666 ALA A C 1
ATOM 5507 O O . ALA A 1 666 ? 2.024 -29.848 -19.921 1.00 93.25 666 ALA A O 1
ATOM 5508 N N . THR A 1 667 ? 1.637 -27.837 -19.034 1.00 93.69 667 THR A N 1
ATOM 5509 C CA . THR A 1 667 ? 2.977 -27.338 -19.397 1.00 93.69 667 THR A CA 1
ATOM 5510 C C . THR A 1 667 ? 4.070 -27.991 -18.541 1.00 93.69 667 THR A C 1
ATOM 5512 O O . THR A 1 667 ? 3.800 -28.635 -17.529 1.00 93.69 667 THR A O 1
ATOM 5515 N N . GLN A 1 668 ? 5.332 -27.932 -18.975 1.00 93.00 668 GLN A N 1
ATOM 5516 C CA . GLN A 1 668 ? 6.441 -28.431 -18.163 1.00 93.00 668 GLN A CA 1
ATOM 5517 C C . GLN A 1 668 ? 6.972 -27.312 -17.272 1.00 93.00 668 GLN A C 1
ATOM 5519 O O . GLN A 1 668 ? 7.868 -26.578 -17.689 1.00 93.00 668 GLN A O 1
ATOM 5524 N N . GLN A 1 669 ? 6.454 -27.220 -16.049 1.00 93.56 669 GLN A N 1
ATOM 5525 C CA . GLN A 1 669 ? 7.010 -26.323 -15.041 1.00 93.56 669 GLN A CA 1
ATOM 5526 C C . GLN A 1 669 ? 8.469 -26.689 -14.709 1.00 93.56 669 GLN A C 1
ATOM 5528 O O . GLN A 1 669 ? 8.840 -27.862 -14.586 1.00 93.56 669 GLN A O 1
ATOM 5533 N N . ARG A 1 670 ? 9.312 -25.660 -14.618 1.00 93.19 670 ARG A N 1
ATOM 5534 C CA . ARG A 1 670 ? 10.749 -25.702 -14.329 1.00 93.19 670 ARG A CA 1
ATOM 5535 C C . ARG A 1 670 ? 10.965 -24.874 -13.070 1.00 93.19 670 ARG A C 1
ATOM 5537 O O . ARG A 1 670 ? 11.103 -23.657 -13.127 1.00 93.19 670 ARG A O 1
ATOM 5544 N N . TRP A 1 671 ? 10.867 -25.557 -11.934 1.00 93.62 671 TRP A N 1
ATOM 5545 C CA . TRP A 1 671 ? 10.795 -24.936 -10.618 1.00 93.62 671 TRP A CA 1
ATOM 5546 C C . TRP A 1 671 ? 12.120 -25.041 -9.870 1.00 93.62 671 TRP A C 1
ATOM 5548 O O . TRP A 1 671 ? 12.693 -26.129 -9.748 1.00 93.62 671 TRP A O 1
ATOM 5558 N N . ALA A 1 672 ? 12.608 -23.908 -9.363 1.00 93.12 672 ALA A N 1
ATOM 5559 C CA . ALA A 1 672 ? 13.868 -23.851 -8.633 1.00 93.12 672 ALA A CA 1
ATOM 5560 C C . ALA A 1 672 ? 13.759 -24.333 -7.178 1.00 93.12 672 ALA A C 1
ATOM 5562 O O . ALA A 1 672 ? 14.757 -24.837 -6.662 1.00 93.12 672 ALA A O 1
ATOM 5563 N N . ASN A 1 673 ? 12.578 -24.197 -6.552 1.00 93.88 673 ASN A N 1
ATOM 5564 C CA . ASN A 1 673 ? 12.286 -24.563 -5.160 1.00 93.88 673 ASN A CA 1
ATOM 5565 C C . ASN A 1 673 ? 13.399 -24.127 -4.180 1.00 93.88 673 ASN A C 1
ATOM 5567 O O . ASN A 1 673 ? 14.110 -24.950 -3.598 1.00 93.88 673 ASN A O 1
ATOM 5571 N N . THR A 1 674 ? 13.626 -22.814 -4.081 1.00 94.00 674 THR A N 1
ATOM 5572 C CA . THR A 1 674 ? 14.719 -22.238 -3.282 1.00 94.00 674 THR A CA 1
ATOM 5573 C C . THR A 1 674 ? 14.394 -20.825 -2.802 1.00 94.00 674 THR A C 1
ATOM 5575 O O . THR A 1 674 ? 13.812 -20.041 -3.547 1.00 94.00 674 THR A O 1
ATOM 5578 N N . ASP A 1 675 ? 14.843 -20.474 -1.594 1.00 89.69 675 ASP A N 1
ATOM 5579 C CA . ASP A 1 675 ? 14.741 -19.123 -1.023 1.00 89.69 675 ASP A CA 1
ATOM 5580 C C . ASP A 1 675 ? 15.882 -18.187 -1.475 1.00 89.69 675 ASP A C 1
ATOM 5582 O O . ASP A 1 675 ? 16.033 -17.079 -0.961 1.00 89.69 675 ASP A O 1
ATOM 5586 N N . ASN A 1 676 ? 16.721 -18.637 -2.417 1.00 92.56 676 ASN A N 1
ATOM 5587 C CA . ASN A 1 676 ? 17.987 -17.998 -2.749 1.00 92.56 676 ASN A CA 1
ATOM 5588 C C . ASN A 1 676 ? 18.093 -17.585 -4.229 1.00 92.56 676 ASN A C 1
ATOM 5590 O O . ASN A 1 676 ? 18.250 -18.422 -5.123 1.00 92.56 676 ASN A O 1
ATOM 5594 N N . LEU A 1 677 ? 18.146 -16.272 -4.467 1.00 87.56 677 LEU A N 1
ATOM 5595 C CA . LEU A 1 677 ? 18.244 -15.641 -5.791 1.00 87.56 677 LEU A CA 1
ATOM 5596 C C . LEU A 1 677 ? 19.425 -16.149 -6.646 1.00 87.56 677 LEU A C 1
ATOM 5598 O O . LEU A 1 677 ? 19.297 -16.325 -7.858 1.00 87.56 677 LEU A O 1
ATOM 5602 N N . THR A 1 678 ? 20.569 -16.468 -6.028 1.00 91.81 678 THR A N 1
ATOM 5603 C CA . THR A 1 678 ? 21.731 -17.026 -6.747 1.00 91.81 678 THR A CA 1
ATOM 5604 C C . THR A 1 678 ? 21.479 -18.465 -7.215 1.00 91.81 678 THR A C 1
ATOM 5606 O O . THR A 1 678 ? 21.981 -18.879 -8.263 1.00 91.81 678 THR A O 1
ATOM 5609 N N . ASN A 1 679 ? 20.707 -19.252 -6.462 1.00 94.81 679 ASN A N 1
ATOM 5610 C CA . ASN A 1 679 ? 20.327 -20.607 -6.859 1.00 94.81 679 ASN A CA 1
ATOM 5611 C C . ASN A 1 679 ? 19.218 -20.595 -7.917 1.00 94.81 679 ASN A C 1
ATOM 5613 O O . ASN A 1 679 ? 19.320 -21.363 -8.875 1.00 94.81 679 ASN A O 1
ATOM 5617 N N . LEU A 1 680 ? 18.251 -19.675 -7.817 1.00 94.50 680 LEU A N 1
ATOM 5618 C CA . LEU A 1 680 ? 17.261 -19.412 -8.867 1.00 94.50 680 LEU A CA 1
ATOM 5619 C C . LEU A 1 680 ? 17.954 -19.058 -10.194 1.00 94.50 680 LEU A C 1
ATOM 5621 O O . LEU A 1 680 ? 17.740 -19.741 -11.193 1.00 94.50 680 LEU A O 1
ATOM 5625 N N . LYS A 1 681 ? 18.905 -18.110 -10.197 1.00 93.12 681 LYS A N 1
ATOM 5626 C CA . LYS A 1 681 ? 19.712 -17.779 -11.390 1.00 93.12 681 LYS A CA 1
ATOM 5627 C C . LYS A 1 681 ? 20.422 -19.001 -11.983 1.00 93.12 681 LYS A C 1
ATOM 5629 O O . LYS A 1 681 ? 20.361 -19.231 -13.189 1.00 93.12 681 LYS A O 1
ATOM 5634 N N . LYS A 1 682 ? 21.065 -19.827 -11.146 1.00 93.44 682 LYS A N 1
ATOM 5635 C CA . LYS A 1 682 ? 21.732 -21.073 -11.580 1.00 93.44 682 LYS A CA 1
ATOM 5636 C C . LYS A 1 682 ? 20.753 -22.120 -12.122 1.00 93.44 682 LYS A C 1
ATOM 5638 O O . LYS A 1 682 ? 21.159 -22.919 -12.965 1.00 93.44 682 LYS A O 1
ATOM 5643 N N . HIS A 1 683 ? 19.507 -22.150 -11.646 1.00 93.44 683 HIS A N 1
ATOM 5644 C CA . HIS A 1 683 ? 18.451 -22.985 -12.217 1.00 93.44 683 HIS A CA 1
ATOM 5645 C C . HIS A 1 683 ? 18.054 -22.457 -13.599 1.00 93.44 683 HIS A C 1
ATOM 5647 O O . HIS A 1 683 ? 18.163 -23.197 -14.572 1.00 93.44 683 HIS A O 1
ATOM 5653 N N . LEU A 1 684 ? 17.695 -21.173 -13.705 1.00 91.62 684 LEU A N 1
ATOM 5654 C CA . LEU A 1 684 ? 17.233 -20.550 -14.951 1.00 91.62 684 LEU A CA 1
ATOM 5655 C C . LEU A 1 684 ? 18.280 -20.603 -16.078 1.00 91.62 684 LEU A C 1
ATOM 5657 O O . LEU A 1 684 ? 17.917 -20.871 -17.219 1.00 91.62 684 LEU A O 1
ATOM 5661 N N . ILE A 1 685 ? 19.578 -20.465 -15.769 1.00 89.88 685 ILE A N 1
ATOM 5662 C CA . ILE A 1 685 ? 20.667 -20.666 -16.749 1.00 89.88 685 ILE A CA 1
ATOM 5663 C C . ILE A 1 685 ? 20.659 -22.099 -17.310 1.00 89.88 685 ILE A C 1
ATOM 5665 O O . ILE A 1 685 ? 20.775 -22.293 -18.516 1.00 89.88 685 ILE A O 1
ATOM 5669 N N . ARG A 1 686 ? 20.505 -23.120 -16.454 1.00 86.12 686 ARG A N 1
ATOM 5670 C CA . ARG A 1 686 ? 20.457 -24.533 -16.883 1.00 86.12 686 ARG A CA 1
ATOM 5671 C C . ARG A 1 686 ? 19.155 -24.874 -17.607 1.00 86.12 686 ARG A C 1
ATOM 5673 O O . ARG A 1 686 ? 19.154 -25.727 -18.487 1.00 86.12 686 ARG A O 1
ATOM 5680 N N . ALA A 1 687 ? 18.060 -24.224 -17.223 1.00 83.00 687 ALA A N 1
ATOM 5681 C CA . ALA A 1 687 ? 16.757 -24.370 -17.851 1.00 83.00 687 ALA A CA 1
ATOM 5682 C C . ALA A 1 687 ? 16.716 -23.715 -19.243 1.00 83.00 687 ALA A C 1
ATOM 5684 O O . ALA A 1 687 ? 16.051 -24.231 -20.135 1.00 83.00 687 ALA A O 1
ATOM 5685 N N . ASN A 1 688 ? 17.441 -22.616 -19.463 1.00 79.56 688 ASN A N 1
ATOM 5686 C CA . ASN A 1 688 ? 17.446 -21.902 -20.744 1.00 79.56 688 ASN A CA 1
ATOM 5687 C C . ASN A 1 688 ? 18.656 -22.197 -21.652 1.00 79.56 688 ASN A C 1
ATOM 5689 O O . ASN A 1 688 ? 18.744 -21.637 -22.745 1.00 79.56 688 ASN A O 1
ATOM 5693 N N . ASP A 1 689 ? 19.514 -23.152 -21.269 1.00 78.19 689 ASP A N 1
ATOM 5694 C CA . ASP A 1 689 ? 20.446 -23.828 -22.181 1.00 78.19 689 ASP A CA 1
ATOM 5695 C C . ASP A 1 689 ? 19.664 -24.458 -23.350 1.00 78.19 689 ASP A C 1
ATOM 5697 O O . ASP A 1 689 ? 18.738 -25.258 -23.149 1.00 78.19 689 ASP A O 1
ATOM 5701 N N . GLU A 1 690 ? 20.055 -24.108 -24.581 1.00 58.41 690 GLU A N 1
ATOM 5702 C CA . GLU A 1 690 ? 19.426 -24.559 -25.824 1.00 58.41 690 GLU A CA 1
ATOM 5703 C C . GLU A 1 690 ? 19.252 -26.080 -25.900 1.00 58.41 690 GLU A C 1
ATOM 5705 O O . GLU A 1 690 ? 18.276 -26.565 -26.485 1.00 58.41 690 GLU A O 1
ATOM 5710 N N . GLY A 1 691 ? 20.190 -26.838 -25.319 1.00 58.94 691 GLY A N 1
ATOM 5711 C CA . GLY A 1 691 ? 20.143 -28.296 -25.304 1.00 58.94 691 GLY A CA 1
ATOM 5712 C C . GLY A 1 691 ? 18.897 -28.851 -24.610 1.00 58.94 691 GLY A C 1
ATOM 5713 O O . GLY A 1 691 ? 18.420 -29.917 -24.990 1.00 58.94 691 GLY A O 1
ATOM 5714 N N . SER A 1 692 ? 18.331 -28.131 -23.638 1.00 58.09 692 SER A N 1
ATOM 5715 C CA . SER A 1 692 ? 17.158 -28.577 -22.877 1.00 58.09 692 SER A CA 1
ATOM 5716 C C . SER A 1 692 ? 15.829 -28.249 -23.576 1.00 58.09 692 SER A C 1
ATOM 5718 O O . SER A 1 692 ? 14.953 -29.111 -23.690 1.00 58.09 692 SER A O 1
ATOM 5720 N N . ILE A 1 693 ? 15.692 -27.031 -24.116 1.00 59.66 693 ILE A N 1
ATOM 5721 C CA . ILE A 1 693 ? 14.451 -26.535 -24.737 1.00 59.66 693 ILE A CA 1
ATOM 5722 C C . ILE A 1 693 ? 14.139 -27.307 -26.027 1.00 59.66 693 ILE A C 1
ATOM 5724 O O . ILE A 1 693 ? 12.989 -27.687 -26.273 1.00 59.66 693 ILE A O 1
ATOM 5728 N N . ARG A 1 694 ? 15.165 -27.589 -26.845 1.00 57.56 694 ARG A N 1
ATOM 5729 C CA . ARG A 1 694 ? 15.019 -28.202 -28.180 1.00 57.56 694 ARG A CA 1
ATOM 5730 C C . ARG A 1 694 ? 14.315 -29.573 -28.170 1.00 57.56 694 ARG A C 1
ATOM 5732 O O . ARG A 1 694 ? 13.739 -29.940 -29.194 1.00 57.56 694 ARG A O 1
ATOM 5739 N N . PHE A 1 695 ? 14.317 -30.311 -27.052 1.00 60.59 695 PHE A N 1
ATOM 5740 C CA . PHE A 1 695 ? 13.766 -31.675 -26.974 1.00 60.59 695 PHE A CA 1
ATOM 5741 C C . PHE A 1 695 ? 12.415 -31.825 -26.255 1.00 60.59 695 PHE A C 1
ATOM 5743 O O . PHE A 1 695 ? 11.820 -32.901 -26.356 1.00 60.59 695 PHE A O 1
ATOM 5750 N N . SER A 1 696 ? 11.881 -30.807 -25.565 1.00 68.69 696 SER A N 1
ATOM 5751 C CA . SER A 1 696 ? 10.597 -30.985 -24.860 1.00 68.69 696 SER A CA 1
ATOM 5752 C C . SER A 1 696 ? 9.436 -31.225 -25.845 1.00 68.69 696 SER A C 1
ATOM 5754 O O . SER A 1 696 ? 9.361 -30.551 -26.879 1.00 68.69 696 SER A O 1
ATOM 5756 N N . PRO A 1 697 ? 8.498 -32.160 -25.586 1.00 76.44 697 PRO A N 1
ATOM 5757 C CA . PRO A 1 697 ? 7.317 -32.366 -26.430 1.00 76.44 697 PRO A CA 1
ATOM 5758 C C . PRO A 1 697 ? 6.216 -31.312 -26.203 1.00 76.44 697 PRO A C 1
ATOM 5760 O O . PRO A 1 697 ? 5.400 -31.095 -27.102 1.00 76.44 697 PRO A O 1
ATOM 5763 N N . ARG A 1 698 ? 6.229 -30.629 -25.052 1.00 85.19 698 ARG A N 1
ATOM 5764 C CA . ARG A 1 698 ? 5.257 -29.617 -24.596 1.00 85.19 698 ARG A CA 1
ATOM 5765 C C . ARG A 1 698 ? 5.941 -28.246 -24.385 1.00 85.19 698 ARG A C 1
ATOM 5767 O O . ARG A 1 698 ? 7.165 -28.190 -24.497 1.00 85.19 698 ARG A O 1
ATOM 5774 N N . PRO A 1 699 ? 5.200 -27.146 -24.144 1.00 90.75 699 PRO A N 1
ATOM 5775 C CA . PRO A 1 699 ? 5.778 -25.895 -23.665 1.00 90.75 699 PRO A CA 1
ATOM 5776 C C . PRO A 1 699 ? 6.505 -26.102 -22.338 1.00 90.75 699 PRO A C 1
ATOM 5778 O O . PRO A 1 699 ? 6.187 -27.028 -21.583 1.00 90.75 699 PRO A O 1
ATOM 5781 N N . VAL A 1 700 ? 7.460 -25.224 -22.066 1.00 92.31 700 VAL A N 1
ATOM 5782 C CA . VAL A 1 700 ? 8.182 -25.151 -20.795 1.00 92.31 700 VAL A CA 1
ATOM 5783 C C . VAL A 1 700 ? 7.823 -23.843 -20.100 1.00 92.31 700 VAL A C 1
ATOM 5785 O O . VAL A 1 700 ? 7.748 -22.800 -20.750 1.00 92.31 700 VAL A O 1
ATOM 5788 N N . THR A 1 701 ? 7.599 -23.927 -18.795 1.00 95.00 701 THR A N 1
ATOM 5789 C CA . THR A 1 701 ? 7.222 -22.801 -17.941 1.00 95.00 701 THR A CA 1
ATOM 5790 C C . THR A 1 701 ? 8.314 -22.621 -16.910 1.00 95.00 701 THR A C 1
ATOM 5792 O O . THR A 1 701 ? 8.488 -23.484 -16.056 1.00 95.00 701 THR A O 1
ATOM 5795 N N . ASP A 1 702 ? 9.083 -21.542 -16.999 1.00 96.00 702 ASP A N 1
ATOM 5796 C CA . ASP A 1 702 ? 9.972 -21.167 -15.905 1.00 96.00 702 ASP A CA 1
ATOM 5797 C C . ASP A 1 702 ? 9.135 -20.602 -14.765 1.00 96.00 702 ASP A C 1
ATOM 5799 O O . ASP A 1 702 ? 8.442 -19.600 -14.942 1.00 96.00 702 ASP A O 1
ATOM 5803 N N . MET A 1 703 ? 9.208 -21.261 -13.611 1.00 96.38 703 MET A N 1
ATOM 5804 C CA . MET A 1 703 ? 8.661 -20.753 -12.358 1.00 96.38 703 MET A CA 1
ATOM 5805 C C . MET A 1 703 ? 9.755 -19.857 -11.772 1.00 96.38 703 MET A C 1
ATOM 5807 O O . MET A 1 703 ? 10.817 -20.341 -11.362 1.00 96.38 703 MET A O 1
ATOM 5811 N N . ALA A 1 704 ? 9.575 -18.547 -11.929 1.00 95.00 704 ALA A N 1
ATOM 5812 C CA . ALA A 1 704 ? 10.607 -17.533 -11.742 1.00 95.00 704 ALA A CA 1
ATOM 5813 C C . ALA A 1 704 ? 10.523 -16.820 -10.377 1.00 95.00 704 ALA A C 1
ATOM 5815 O O . ALA A 1 704 ? 11.172 -15.797 -10.172 1.00 95.00 704 ALA A O 1
ATOM 5816 N N . GLU A 1 705 ? 9.752 -17.367 -9.442 1.00 93.69 705 GLU A N 1
ATOM 5817 C CA . GLU A 1 705 ? 9.632 -16.928 -8.052 1.00 93.69 705 GLU A CA 1
ATOM 5818 C C . GLU A 1 705 ? 10.674 -17.571 -7.104 1.00 93.69 705 GLU A C 1
ATOM 5820 O O . GLU A 1 705 ? 11.424 -18.482 -7.470 1.00 93.69 705 GLU A O 1
ATOM 5825 N N . LEU A 1 706 ? 10.733 -17.089 -5.855 1.00 91.25 706 LEU A N 1
ATOM 5826 C CA . LEU A 1 706 ? 11.478 -17.732 -4.764 1.00 91.25 706 LEU A CA 1
ATOM 5827 C C . LEU A 1 706 ? 10.525 -18.497 -3.844 1.00 91.25 706 LEU A C 1
ATOM 5829 O O . LEU A 1 706 ? 9.464 -18.003 -3.478 1.00 91.25 706 LEU A O 1
ATOM 5833 N N . THR A 1 707 ? 10.947 -19.675 -3.390 1.00 90.94 707 THR A N 1
ATOM 5834 C CA . THR A 1 707 ? 10.145 -20.548 -2.522 1.00 90.94 707 THR A CA 1
ATOM 5835 C C . THR A 1 707 ? 10.651 -20.488 -1.077 1.00 90.94 707 THR A C 1
ATOM 5837 O O . THR A 1 707 ? 11.822 -20.794 -0.844 1.00 90.94 707 THR A O 1
ATOM 5840 N N . PRO A 1 708 ? 9.818 -20.125 -0.085 1.00 84.00 708 PRO A N 1
ATOM 5841 C CA . PRO A 1 708 ? 10.240 -20.051 1.312 1.00 84.00 708 PRO A CA 1
ATOM 5842 C C . PRO A 1 708 ? 10.413 -21.442 1.935 1.00 84.00 708 PRO A C 1
ATOM 5844 O O . PRO A 1 708 ? 9.593 -22.340 1.738 1.00 84.00 708 PRO A O 1
ATOM 5847 N N . GLU A 1 709 ? 11.445 -21.621 2.763 1.00 87.19 709 GLU A N 1
ATOM 5848 C CA . GLU A 1 709 ? 11.604 -22.856 3.538 1.00 87.19 709 GLU A CA 1
ATOM 5849 C C . GLU A 1 709 ? 10.521 -22.969 4.633 1.00 87.19 709 GLU A C 1
ATOM 5851 O O . GLU A 1 709 ? 10.221 -21.966 5.288 1.00 87.19 709 GLU A O 1
ATOM 5856 N N . PRO A 1 710 ? 9.990 -24.172 4.946 1.00 79.00 710 PRO A N 1
ATOM 5857 C CA . PRO A 1 710 ? 8.925 -24.338 5.942 1.00 79.00 710 PRO A CA 1
ATOM 5858 C C . PRO A 1 710 ? 9.235 -23.751 7.327 1.00 79.00 710 PRO A C 1
ATOM 5860 O O . PRO A 1 710 ? 8.344 -23.214 7.981 1.00 79.00 710 PRO A O 1
ATOM 5863 N N . TRP A 1 711 ? 10.494 -23.800 7.775 1.00 65.50 711 TRP A N 1
ATOM 5864 C CA . TRP A 1 711 ? 10.900 -23.161 9.033 1.00 65.50 711 TRP A CA 1
ATOM 5865 C C . TRP A 1 711 ? 10.933 -21.633 8.946 1.00 65.50 711 TRP A C 1
ATOM 5867 O O . TRP A 1 711 ? 10.580 -20.980 9.923 1.00 65.50 711 TRP A O 1
ATOM 5877 N N . GLY A 1 712 ? 11.305 -21.069 7.793 1.00 57.00 712 GLY A N 1
ATOM 5878 C CA . GLY A 1 712 ? 11.274 -19.626 7.553 1.00 57.00 712 GLY A CA 1
ATOM 5879 C C . GLY A 1 712 ? 9.856 -19.070 7.382 1.00 57.00 712 GLY A C 1
ATOM 5880 O O . GLY A 1 712 ? 9.617 -17.925 7.750 1.00 57.00 712 GLY A O 1
ATOM 5881 N N . VAL A 1 713 ? 8.904 -19.890 6.918 1.00 62.75 713 VAL A N 1
ATOM 5882 C CA . VAL A 1 713 ? 7.461 -19.592 7.005 1.00 62.75 713 VAL A CA 1
ATOM 5883 C C . VAL A 1 713 ? 7.018 -19.539 8.470 1.00 62.75 713 VAL A C 1
ATOM 5885 O O . VAL A 1 713 ? 6.405 -18.565 8.889 1.00 62.75 713 VAL A O 1
ATOM 5888 N N . ILE A 1 714 ? 7.353 -20.558 9.272 1.00 54.47 714 ILE A N 1
ATOM 5889 C CA . ILE A 1 714 ? 6.941 -20.647 10.687 1.00 54.47 714 ILE A CA 1
ATOM 5890 C C . ILE A 1 714 ? 7.504 -19.493 11.537 1.00 54.47 714 ILE A C 1
ATOM 5892 O O . ILE A 1 714 ? 6.833 -19.054 12.468 1.00 54.47 714 ILE A O 1
ATOM 5896 N N . SER A 1 715 ? 8.705 -18.994 11.230 1.00 51.34 715 SER A N 1
ATOM 5897 C CA . SER A 1 715 ? 9.334 -17.867 11.936 1.00 51.34 715 SER A CA 1
ATOM 5898 C C . SER A 1 715 ? 9.109 -16.488 11.297 1.00 51.34 715 SER A C 1
ATOM 5900 O O . SER A 1 715 ? 9.692 -15.517 11.770 1.00 51.34 715 SER A O 1
ATOM 5902 N N . ASP A 1 716 ? 8.312 -16.394 10.225 1.00 57.03 716 ASP A N 1
ATOM 5903 C CA . ASP A 1 716 ? 8.135 -15.193 9.382 1.00 57.03 716 ASP A CA 1
ATOM 5904 C C . ASP A 1 716 ? 9.463 -14.543 8.910 1.00 57.03 716 ASP A C 1
ATOM 5906 O O . ASP A 1 716 ? 9.534 -13.342 8.649 1.00 57.03 716 ASP A O 1
ATOM 5910 N N . ARG A 1 717 ? 10.532 -15.346 8.760 1.00 64.69 717 ARG A N 1
ATOM 5911 C CA . ARG A 1 717 ? 11.906 -14.909 8.418 1.00 64.69 717 ARG A CA 1
ATOM 5912 C C . ARG A 1 717 ? 11.966 -13.995 7.191 1.00 64.69 717 ARG A C 1
ATOM 5914 O O . ARG A 1 717 ? 12.854 -13.150 7.104 1.00 64.69 717 ARG A O 1
ATOM 5921 N N . TYR A 1 718 ? 11.082 -14.214 6.222 1.00 58.50 718 TYR A N 1
ATOM 5922 C CA . TYR A 1 718 ? 11.113 -13.537 4.927 1.00 58.50 718 TYR A CA 1
ATOM 5923 C C . TYR A 1 718 ? 10.208 -12.297 4.863 1.00 58.50 718 TYR A C 1
ATOM 5925 O O . TYR A 1 718 ? 10.361 -11.478 3.958 1.00 58.50 718 TYR A O 1
ATOM 5933 N N . GLY A 1 719 ? 9.272 -12.139 5.806 1.00 53.34 719 GLY A N 1
ATOM 5934 C CA . GLY A 1 719 ? 8.231 -11.112 5.746 1.00 53.34 719 GLY A CA 1
ATOM 5935 C C . GLY A 1 719 ? 7.176 -11.334 4.651 1.00 53.34 719 GLY A C 1
ATOM 5936 O O . GLY A 1 719 ? 6.537 -10.368 4.241 1.00 53.34 719 GLY A O 1
ATOM 5937 N N . GLY A 1 720 ? 6.967 -12.577 4.206 1.00 68.88 720 GLY A N 1
ATOM 5938 C CA . GLY A 1 720 ? 5.921 -12.974 3.254 1.00 68.88 720 GLY A CA 1
ATOM 5939 C C . GLY A 1 720 ? 6.354 -13.077 1.791 1.00 68.88 720 GLY A C 1
ATOM 5940 O O . GLY A 1 720 ? 7.375 -12.522 1.382 1.00 68.88 720 GLY A O 1
ATOM 5941 N N . LEU A 1 721 ? 5.544 -13.777 0.987 1.00 73.38 721 LEU A N 1
ATOM 5942 C CA . LEU A 1 721 ? 5.806 -14.004 -0.444 1.00 73.38 721 LEU A CA 1
ATOM 5943 C C . LEU A 1 721 ? 5.907 -12.688 -1.226 1.00 73.38 721 LEU A C 1
ATOM 5945 O O . LEU A 1 721 ? 6.816 -12.540 -2.037 1.00 73.38 721 LEU A O 1
ATOM 5949 N N . ARG A 1 722 ? 5.066 -11.692 -0.906 1.00 71.31 722 ARG A N 1
ATOM 5950 C CA . ARG A 1 722 ? 5.133 -10.341 -1.495 1.00 71.31 722 ARG A CA 1
ATOM 5951 C C . ARG A 1 722 ? 6.538 -9.746 -1.391 1.00 71.31 722 ARG A C 1
ATOM 5953 O O . ARG A 1 722 ? 7.132 -9.377 -2.399 1.00 71.31 722 ARG A O 1
ATOM 5960 N N . LYS A 1 723 ? 7.110 -9.749 -0.183 1.00 62.38 723 LYS A N 1
ATOM 5961 C CA . LYS A 1 723 ? 8.456 -9.225 0.077 1.00 62.38 723 LYS A CA 1
ATOM 5962 C C . LYS A 1 723 ? 9.547 -10.064 -0.596 1.00 62.38 723 LYS A C 1
ATOM 5964 O O . LYS A 1 723 ? 10.570 -9.511 -0.992 1.00 62.38 723 LYS A O 1
ATOM 5969 N N . MET A 1 724 ? 9.354 -11.372 -0.766 1.00 76.25 724 MET A N 1
ATOM 5970 C CA . MET A 1 724 ? 10.278 -12.213 -1.542 1.00 76.25 724 MET A CA 1
ATOM 5971 C C . MET A 1 724 ? 10.232 -11.885 -3.042 1.00 76.25 724 MET A C 1
ATOM 5973 O O . MET A 1 724 ? 11.287 -11.814 -3.677 1.00 76.25 724 MET A O 1
ATOM 5977 N N . ALA A 1 725 ? 9.042 -11.625 -3.588 1.00 72.38 725 ALA A N 1
ATOM 5978 C CA . ALA A 1 725 ? 8.843 -11.232 -4.978 1.00 72.38 725 ALA A CA 1
ATOM 5979 C C . ALA A 1 725 ? 9.395 -9.828 -5.266 1.00 72.38 725 ALA A C 1
ATOM 5981 O O . ALA A 1 725 ? 10.164 -9.678 -6.208 1.00 72.38 725 ALA A O 1
ATOM 5982 N N . ASP A 1 726 ? 9.135 -8.819 -4.427 1.00 63.41 726 ASP A N 1
ATOM 5983 C CA . ASP A 1 726 ? 9.690 -7.462 -4.608 1.00 63.41 726 ASP A CA 1
ATOM 5984 C C . ASP A 1 726 ? 11.237 -7.445 -4.639 1.00 63.41 726 ASP A C 1
ATOM 5986 O O . ASP A 1 726 ? 11.842 -6.667 -5.376 1.00 63.41 726 ASP A O 1
ATOM 5990 N N . ASN A 1 727 ? 11.886 -8.360 -3.906 1.00 63.50 727 ASN A N 1
ATOM 5991 C CA . ASN A 1 727 ? 13.346 -8.555 -3.906 1.00 63.50 727 ASN A CA 1
ATOM 5992 C C . ASN A 1 727 ? 13.896 -9.366 -5.103 1.00 63.50 727 ASN A C 1
ATOM 5994 O O . ASN A 1 727 ? 15.115 -9.507 -5.220 1.00 63.50 727 ASN A O 1
ATOM 5998 N N . THR A 1 728 ? 13.025 -9.923 -5.951 1.00 77.19 728 THR A N 1
ATOM 5999 C CA . THR A 1 728 ? 13.360 -10.883 -7.027 1.00 77.19 728 THR A CA 1
ATOM 6000 C C . THR A 1 728 ? 12.913 -10.394 -8.408 1.00 77.19 728 THR A C 1
ATOM 6002 O O . THR A 1 728 ? 13.597 -10.595 -9.413 1.00 77.19 728 THR A O 1
ATOM 6005 N N . ASN A 1 729 ? 11.765 -9.723 -8.469 1.00 80.62 729 ASN A N 1
ATOM 6006 C CA . ASN A 1 729 ? 11.063 -9.347 -9.692 1.00 80.62 729 ASN A CA 1
ATOM 6007 C C . ASN A 1 729 ? 11.848 -8.344 -10.553 1.00 80.62 729 ASN A C 1
ATOM 6009 O O . ASN A 1 729 ? 11.766 -8.397 -11.784 1.00 80.62 729 ASN A O 1
ATOM 6013 N N . LYS A 1 730 ? 12.685 -7.505 -9.930 1.00 76.19 730 LYS A N 1
ATOM 6014 C CA . LYS A 1 730 ? 13.587 -6.566 -10.618 1.00 76.19 730 LYS A CA 1
ATOM 6015 C C . LYS A 1 730 ? 14.668 -7.314 -11.411 1.00 76.19 730 LYS A C 1
ATOM 6017 O O . LYS A 1 730 ? 14.870 -7.052 -12.595 1.00 76.19 730 LYS A O 1
ATOM 6022 N N . GLN A 1 731 ? 15.299 -8.319 -10.802 1.00 82.88 731 GLN A N 1
ATOM 6023 C CA . GLN A 1 731 ? 16.346 -9.128 -11.434 1.00 82.88 731 GLN A CA 1
ATOM 6024 C C . GLN A 1 731 ? 15.765 -10.134 -12.433 1.00 82.88 731 GLN A C 1
ATOM 6026 O O . GLN A 1 731 ? 16.356 -10.349 -13.485 1.00 82.88 731 GLN A O 1
ATOM 6031 N N . ILE A 1 732 ? 14.583 -10.702 -12.166 1.00 87.50 732 ILE A N 1
ATOM 6032 C CA . ILE A 1 732 ? 13.833 -11.495 -13.153 1.00 87.50 732 ILE A CA 1
ATOM 6033 C C . ILE A 1 732 ? 13.551 -10.666 -14.410 1.00 87.50 732 ILE A C 1
ATOM 6035 O O . ILE A 1 732 ? 13.832 -11.132 -15.515 1.00 87.50 732 ILE A O 1
ATOM 6039 N N . SER A 1 733 ? 13.076 -9.429 -14.251 1.00 81.81 733 SER A N 1
ATOM 6040 C CA . SER A 1 733 ? 12.827 -8.514 -15.371 1.00 81.81 733 SER A CA 1
ATOM 6041 C C . SER A 1 733 ? 14.095 -8.259 -16.194 1.00 81.81 733 SER A C 1
ATOM 6043 O O . SER A 1 733 ? 14.079 -8.461 -17.408 1.00 81.81 733 SER A O 1
ATOM 6045 N N . GLU A 1 734 ? 15.222 -7.929 -15.548 1.00 80.88 734 GLU A N 1
ATOM 6046 C CA . GLU A 1 734 ? 16.502 -7.742 -16.248 1.00 80.88 734 GLU A CA 1
ATOM 6047 C C . GLU A 1 734 ? 16.971 -9.025 -16.959 1.00 80.88 734 GLU A C 1
ATOM 6049 O O . GLU A 1 734 ? 17.340 -8.989 -18.134 1.00 80.88 734 GLU A O 1
ATOM 6054 N N . TRP A 1 735 ? 16.950 -10.178 -16.283 1.00 89.00 735 TRP A N 1
ATOM 6055 C CA . TRP A 1 735 ? 17.460 -11.434 -16.844 1.00 89.00 735 TRP A CA 1
ATOM 6056 C C . TRP A 1 735 ? 16.637 -11.924 -18.033 1.00 89.00 735 TRP A C 1
ATOM 6058 O O . TRP A 1 735 ? 17.206 -12.442 -18.996 1.00 89.00 735 TRP A O 1
ATOM 6068 N N . TYR A 1 736 ? 15.313 -11.759 -17.999 1.00 87.69 736 TYR A N 1
ATOM 6069 C CA . TYR A 1 736 ? 14.467 -12.070 -19.149 1.00 87.69 736 TYR A CA 1
ATOM 6070 C C . TYR A 1 736 ? 14.523 -11.005 -20.238 1.00 87.69 736 TYR A C 1
ATOM 6072 O O . TYR A 1 736 ? 14.320 -11.352 -21.400 1.00 87.69 736 TYR A O 1
ATOM 6080 N N . PHE A 1 737 ? 14.852 -9.750 -19.921 1.00 81.69 737 PHE A N 1
ATOM 6081 C CA . PHE A 1 737 ? 15.143 -8.769 -20.959 1.00 81.69 737 PHE A CA 1
ATOM 6082 C C . PHE A 1 737 ? 16.462 -9.084 -21.680 1.00 81.69 737 PHE A C 1
ATOM 6084 O O . PHE A 1 737 ? 16.461 -9.168 -22.905 1.00 81.69 737 PHE A O 1
ATOM 6091 N N . LYS A 1 738 ? 17.557 -9.321 -20.947 1.00 78.44 738 LYS A N 1
ATOM 6092 C CA . LYS A 1 738 ? 18.919 -9.406 -21.508 1.00 78.44 738 LYS A CA 1
ATOM 6093 C C . LYS A 1 738 ? 19.376 -10.803 -21.924 1.00 78.44 738 LYS A C 1
ATOM 6095 O O . LYS A 1 738 ? 19.967 -10.968 -22.987 1.00 78.44 738 LYS A O 1
ATOM 6100 N N . GLU A 1 739 ? 19.166 -11.810 -21.075 1.00 84.88 739 GLU A N 1
ATOM 6101 C CA . GLU A 1 739 ? 19.839 -13.115 -21.201 1.00 84.88 739 GLU A CA 1
ATOM 6102 C C . GLU A 1 739 ? 18.915 -14.221 -21.711 1.00 84.88 739 GLU A C 1
ATOM 6104 O O . GLU A 1 739 ? 19.281 -14.977 -22.609 1.00 84.88 739 GLU A O 1
ATOM 6109 N N . PHE A 1 740 ? 17.724 -14.341 -21.124 1.00 88.00 740 PHE A N 1
ATOM 6110 C CA . PHE A 1 740 ? 16.805 -15.451 -21.394 1.00 88.00 740 PHE A CA 1
ATOM 6111 C C . PHE A 1 740 ? 15.746 -15.090 -22.444 1.00 88.00 740 PHE A C 1
ATOM 6113 O O . PHE A 1 740 ? 15.194 -15.975 -23.092 1.00 88.00 740 PHE A O 1
ATOM 6120 N N . GLY A 1 741 ? 15.505 -13.801 -22.691 1.00 85.12 741 GLY A N 1
ATOM 6121 C CA . GLY A 1 741 ? 14.572 -13.291 -23.701 1.00 85.12 741 GLY A CA 1
ATOM 6122 C C . GLY A 1 741 ? 14.713 -13.841 -25.131 1.00 85.12 741 GLY A C 1
ATOM 6123 O O . GLY A 1 741 ? 13.687 -13.994 -25.800 1.00 85.12 741 GLY A O 1
ATOM 6124 N N . PRO A 1 742 ? 15.901 -14.248 -25.618 1.00 84.25 742 PRO A N 1
ATOM 6125 C CA . PRO A 1 742 ? 16.028 -14.945 -26.900 1.00 84.25 742 PRO A CA 1
ATOM 6126 C C . PRO A 1 742 ? 15.400 -16.351 -26.941 1.00 84.25 742 PRO A C 1
ATOM 6128 O O . PRO A 1 742 ? 14.930 -16.764 -28.002 1.00 84.25 742 PRO A O 1
ATOM 6131 N N . THR A 1 743 ? 15.375 -17.087 -25.821 1.00 84.38 743 THR A N 1
ATOM 6132 C CA . THR A 1 743 ? 14.998 -18.519 -25.766 1.00 84.38 743 THR A CA 1
ATOM 6133 C C . THR A 1 743 ? 13.800 -18.843 -24.869 1.00 84.38 743 THR A C 1
ATOM 6135 O O . THR A 1 743 ? 13.201 -19.904 -25.040 1.00 84.38 743 THR A O 1
ATOM 6138 N N . ALA A 1 744 ? 13.412 -17.936 -23.967 1.00 90.25 744 ALA A N 1
ATOM 6139 C CA . ALA A 1 744 ? 12.314 -18.097 -23.016 1.00 90.25 744 ALA A CA 1
ATOM 6140 C C . ALA A 1 744 ? 10.996 -18.520 -23.683 1.00 90.25 744 ALA A C 1
ATOM 6142 O O . ALA A 1 744 ? 10.667 -18.083 -24.795 1.00 90.25 744 ALA A O 1
ATOM 6143 N N . ASN A 1 745 ? 10.228 -19.348 -22.979 1.00 93.00 745 ASN A N 1
ATOM 6144 C CA . ASN A 1 745 ? 8.925 -19.810 -23.432 1.00 93.00 745 ASN A CA 1
ATOM 6145 C C . ASN A 1 745 ? 7.818 -19.236 -22.541 1.00 93.00 745 ASN A C 1
ATOM 6147 O O . ASN A 1 745 ? 7.510 -18.057 -22.671 1.00 93.00 745 ASN A O 1
ATOM 6151 N N . ILE A 1 746 ? 7.225 -20.013 -21.641 1.00 96.81 746 ILE A N 1
ATOM 6152 C CA . ILE A 1 746 ? 6.307 -19.462 -20.644 1.00 96.81 746 ILE A CA 1
ATOM 6153 C C . ILE A 1 746 ? 7.142 -19.050 -19.424 1.00 96.81 746 ILE A C 1
ATOM 6155 O O . ILE A 1 746 ? 8.061 -19.775 -19.041 1.00 96.81 746 ILE A O 1
ATOM 6159 N N . VAL A 1 747 ? 6.854 -17.895 -18.826 1.00 97.69 747 VAL A N 1
ATOM 6160 C CA . VAL A 1 747 ? 7.494 -17.447 -17.577 1.00 97.69 747 VAL A CA 1
ATOM 6161 C C . VAL A 1 747 ? 6.404 -17.058 -16.591 1.00 97.69 747 VAL A C 1
ATOM 6163 O O . VAL A 1 747 ? 5.668 -16.104 -16.840 1.00 97.69 747 VAL A O 1
ATOM 6166 N N . ALA A 1 748 ? 6.290 -17.813 -15.502 1.00 97.94 748 ALA A N 1
ATOM 6167 C CA . ALA A 1 748 ? 5.370 -17.558 -14.404 1.00 97.94 748 ALA A CA 1
ATOM 6168 C C . ALA A 1 748 ? 6.093 -16.814 -13.273 1.00 97.94 748 ALA A C 1
ATOM 6170 O O . ALA A 1 748 ? 7.226 -17.154 -12.936 1.00 97.94 748 ALA A O 1
ATOM 6171 N N . VAL A 1 749 ? 5.443 -15.801 -12.701 1.00 96.25 749 VAL A N 1
ATOM 6172 C CA . VAL A 1 749 ? 5.978 -14.992 -11.592 1.00 96.25 749 VAL A CA 1
ATOM 6173 C C . VAL A 1 749 ? 4.940 -14.795 -10.489 1.00 96.25 749 VAL A C 1
ATOM 6175 O O . VAL A 1 749 ? 3.734 -14.768 -10.753 1.00 96.25 749 VAL A O 1
ATOM 6178 N N . ASP A 1 750 ? 5.419 -14.591 -9.266 1.00 92.31 750 ASP A N 1
ATOM 6179 C CA . ASP A 1 750 ? 4.643 -13.993 -8.180 1.00 92.31 750 ASP A CA 1
ATOM 6180 C C . ASP A 1 750 ? 4.563 -12.466 -8.377 1.00 92.31 750 ASP A C 1
ATOM 6182 O O . ASP A 1 750 ? 5.535 -11.822 -8.774 1.00 92.31 750 ASP A O 1
ATOM 6186 N N . PHE A 1 751 ? 3.405 -11.877 -8.080 1.00 82.69 751 PHE A N 1
ATOM 6187 C CA . PHE A 1 751 ? 3.149 -10.433 -8.052 1.00 82.69 751 PHE A CA 1
ATOM 6188 C C . PHE A 1 751 ? 3.591 -9.698 -9.330 1.00 82.69 751 PHE A C 1
ATOM 6190 O O . PHE A 1 751 ? 4.342 -8.717 -9.291 1.00 82.69 751 PHE A O 1
ATOM 6197 N N . PHE A 1 752 ? 3.109 -10.177 -10.485 1.00 84.94 752 PHE A N 1
ATOM 6198 C CA . PHE A 1 752 ? 3.611 -9.797 -11.817 1.00 84.94 752 PHE A CA 1
ATOM 6199 C C . PHE A 1 752 ? 3.657 -8.280 -12.100 1.00 84.94 752 PHE A C 1
ATOM 6201 O O . PHE A 1 752 ? 4.478 -7.842 -12.904 1.00 84.94 752 PHE A O 1
ATOM 6208 N N . ARG A 1 753 ? 2.817 -7.469 -11.435 1.00 75.25 753 ARG A N 1
ATOM 6209 C CA . ARG A 1 753 ? 2.789 -5.994 -11.525 1.00 75.25 753 ARG A CA 1
ATOM 6210 C C . ARG A 1 753 ? 4.121 -5.319 -11.171 1.00 75.25 753 ARG A C 1
ATOM 6212 O O . ARG A 1 753 ? 4.388 -4.230 -11.675 1.00 75.25 753 ARG A O 1
ATOM 6219 N N . GLY A 1 754 ? 4.951 -5.976 -10.355 1.00 66.88 754 GLY A N 1
ATOM 6220 C CA . GLY A 1 754 ? 6.320 -5.556 -10.035 1.00 66.88 754 GLY A CA 1
ATOM 6221 C C . GLY A 1 754 ? 7.381 -6.009 -11.050 1.00 66.88 754 GLY A C 1
ATOM 6222 O O . GLY A 1 754 ? 8.567 -5.944 -10.746 1.00 66.88 754 GLY A O 1
ATOM 6223 N N . THR A 1 755 ? 6.989 -6.512 -12.227 1.00 78.38 755 THR A N 1
ATOM 6224 C CA . THR A 1 755 ? 7.900 -6.954 -13.300 1.00 78.38 755 THR A CA 1
ATOM 6225 C C . THR A 1 755 ? 7.606 -6.235 -14.617 1.00 78.38 755 THR A C 1
ATOM 6227 O O . THR A 1 755 ? 6.488 -5.778 -14.844 1.00 78.38 755 THR A O 1
ATOM 6230 N N . THR A 1 756 ? 8.570 -6.230 -15.540 1.00 78.88 756 THR A N 1
ATOM 6231 C CA . THR A 1 756 ? 8.337 -5.861 -16.951 1.00 78.88 756 THR A CA 1
ATOM 6232 C C . THR A 1 756 ? 7.993 -7.077 -17.824 1.00 78.88 756 THR A C 1
ATOM 6234 O O . THR A 1 756 ? 8.110 -7.007 -19.047 1.00 78.88 756 THR A O 1
ATOM 6237 N N . ILE A 1 757 ? 7.629 -8.233 -17.243 1.00 88.75 757 ILE A N 1
ATOM 6238 C CA . ILE A 1 757 ? 7.662 -9.525 -17.958 1.00 88.75 757 ILE A CA 1
ATOM 6239 C C . ILE A 1 757 ? 6.710 -9.580 -19.164 1.00 88.75 757 ILE A C 1
ATOM 6241 O O . ILE A 1 757 ? 7.015 -10.235 -20.161 1.00 88.75 757 ILE A O 1
ATOM 6245 N N . VAL A 1 758 ? 5.587 -8.854 -19.112 1.00 86.00 758 VAL A N 1
ATOM 6246 C CA . VAL A 1 758 ? 4.627 -8.745 -20.221 1.00 86.00 758 VAL A CA 1
ATOM 6247 C C . VAL A 1 758 ? 5.241 -7.959 -21.380 1.00 86.00 758 VAL A C 1
ATOM 6249 O O . VAL A 1 758 ? 5.252 -8.426 -22.519 1.00 86.00 758 VAL A O 1
ATOM 6252 N N . GLN A 1 759 ? 5.809 -6.794 -21.084 1.00 82.31 759 GLN A N 1
ATOM 6253 C CA . GLN A 1 759 ? 6.455 -5.896 -22.036 1.00 82.31 759 GLN A CA 1
ATOM 6254 C C . GLN A 1 759 ? 7.676 -6.567 -22.677 1.00 82.31 759 GLN A C 1
ATOM 6256 O O . GLN A 1 759 ? 7.827 -6.563 -23.900 1.00 82.31 759 GLN A O 1
ATOM 6261 N N . THR A 1 760 ? 8.490 -7.237 -21.859 1.00 84.19 760 THR A N 1
ATOM 6262 C CA . THR A 1 760 ? 9.624 -8.066 -22.273 1.00 84.19 760 THR A CA 1
ATOM 6263 C C . THR A 1 760 ? 9.188 -9.201 -23.209 1.00 84.19 760 THR A C 1
ATOM 6265 O O . THR A 1 760 ? 9.823 -9.412 -24.244 1.00 84.19 760 THR A O 1
ATOM 6268 N N . ALA A 1 761 ? 8.087 -9.899 -22.908 1.00 91.44 761 ALA A N 1
ATOM 6269 C CA . ALA A 1 761 ? 7.553 -10.948 -23.776 1.00 91.44 761 ALA A CA 1
ATOM 6270 C C . ALA A 1 761 ? 7.054 -10.398 -25.125 1.00 91.44 761 ALA A C 1
ATOM 6272 O O . ALA A 1 761 ? 7.361 -10.970 -26.173 1.00 91.44 761 ALA A O 1
ATOM 6273 N N . ILE A 1 762 ? 6.330 -9.272 -25.123 1.00 87.31 762 ILE A N 1
ATOM 6274 C CA . ILE A 1 762 ? 5.855 -8.597 -26.344 1.00 87.31 762 ILE A CA 1
ATOM 6275 C C . ILE A 1 762 ? 7.045 -8.183 -27.226 1.00 87.31 762 ILE A C 1
ATOM 6277 O O . ILE A 1 762 ? 7.079 -8.552 -28.404 1.00 87.31 762 ILE A O 1
ATOM 6281 N N . TYR A 1 763 ? 8.042 -7.499 -26.652 1.00 85.38 763 TYR A N 1
ATOM 6282 C CA . TYR A 1 763 ? 9.271 -7.083 -27.339 1.00 85.38 763 TYR A CA 1
ATOM 6283 C C . TYR A 1 763 ? 9.981 -8.272 -27.998 1.00 85.38 763 TYR A C 1
ATOM 6285 O O . TYR A 1 763 ? 10.167 -8.299 -29.219 1.00 85.38 763 TYR A O 1
ATOM 6293 N N . TRP A 1 764 ? 10.307 -9.309 -27.218 1.00 87.00 764 TRP A N 1
ATOM 6294 C CA . TRP A 1 764 ? 11.043 -10.461 -27.734 1.00 87.00 764 TRP A CA 1
ATOM 6295 C C . TRP A 1 764 ? 10.257 -11.253 -28.779 1.00 87.00 764 TRP A C 1
ATOM 6297 O O . TRP A 1 764 ? 10.859 -11.775 -29.717 1.00 87.00 764 TRP A O 1
ATOM 6307 N N . ASN A 1 765 ? 8.927 -11.309 -28.696 1.00 91.75 765 ASN A N 1
ATOM 6308 C CA . ASN A 1 765 ? 8.107 -11.951 -29.722 1.00 91.75 765 ASN A CA 1
ATOM 6309 C C . ASN A 1 765 ? 8.181 -11.236 -31.078 1.00 91.75 765 ASN A C 1
ATOM 6311 O O . ASN A 1 765 ? 8.365 -11.910 -32.099 1.00 91.75 765 ASN A O 1
ATOM 6315 N N . VAL A 1 766 ? 8.087 -9.901 -31.093 1.00 85.56 766 VAL A N 1
ATOM 6316 C CA . VAL A 1 766 ? 8.228 -9.081 -32.312 1.00 85.56 766 VAL A CA 1
ATOM 6317 C C . VAL A 1 766 ? 9.646 -9.200 -32.877 1.00 85.56 766 VAL A C 1
ATOM 6319 O O . VAL A 1 766 ? 9.809 -9.539 -34.054 1.00 85.56 766 VAL A O 1
ATOM 6322 N N . TYR A 1 767 ? 10.663 -9.036 -32.026 1.00 83.94 767 TYR A N 1
ATOM 6323 C CA . TYR A 1 767 ? 12.080 -9.111 -32.395 1.00 83.94 767 TYR A CA 1
ATOM 6324 C C . TYR A 1 767 ? 12.448 -10.478 -33.000 1.00 83.94 767 TYR A C 1
ATOM 6326 O O . TYR A 1 767 ? 12.925 -10.562 -34.135 1.00 83.94 767 TYR A O 1
ATOM 6334 N N . ARG A 1 768 ? 12.124 -11.588 -32.313 1.00 85.75 768 ARG A N 1
ATOM 6335 C CA . ARG A 1 768 ? 12.316 -12.966 -32.825 1.00 85.75 768 ARG A CA 1
ATOM 6336 C C . ARG A 1 768 ? 11.696 -13.159 -34.222 1.00 85.75 768 ARG A C 1
ATOM 6338 O O . ARG A 1 768 ? 12.217 -13.947 -35.015 1.00 85.75 768 ARG A O 1
ATOM 6345 N N . SER A 1 769 ? 10.605 -12.454 -34.537 1.00 84.62 769 SER A N 1
ATOM 6346 C CA . SER A 1 769 ? 9.860 -12.619 -35.790 1.00 84.62 769 SER A CA 1
ATOM 6347 C C . SER A 1 769 ? 10.565 -11.939 -36.962 1.00 84.62 769 SER A C 1
ATOM 6349 O O . SER A 1 769 ? 10.754 -12.553 -38.015 1.00 84.62 769 SER A O 1
ATOM 6351 N N . GLN A 1 770 ? 11.069 -10.718 -36.754 1.00 78.81 770 GLN A N 1
ATOM 6352 C CA . GLN A 1 770 ? 11.884 -9.993 -37.735 1.00 78.81 770 GLN A CA 1
ATOM 6353 C C . GLN A 1 770 ? 13.136 -10.803 -38.126 1.00 78.81 770 GLN A C 1
ATOM 6355 O O . GLN A 1 770 ? 13.443 -10.959 -39.311 1.00 78.81 770 GLN A O 1
ATOM 6360 N N . PHE A 1 771 ? 13.805 -11.434 -37.154 1.00 74.12 771 PHE A N 1
ATOM 6361 C CA . PHE A 1 771 ? 14.961 -12.302 -37.416 1.00 74.12 771 PHE A CA 1
ATOM 6362 C C . PHE A 1 771 ? 14.591 -13.595 -38.172 1.00 74.12 771 PHE A C 1
ATOM 6364 O O . PHE A 1 771 ? 15.336 -14.025 -39.059 1.00 74.12 771 PHE A O 1
ATOM 6371 N N . ARG A 1 772 ? 13.418 -14.194 -37.906 1.00 71.12 772 ARG A N 1
ATOM 6372 C CA . ARG A 1 772 ? 12.883 -15.327 -38.696 1.00 71.12 772 ARG A CA 1
ATOM 6373 C C . ARG A 1 772 ? 12.580 -14.922 -40.148 1.00 71.12 772 ARG A C 1
ATOM 6375 O O . ARG A 1 772 ? 12.885 -15.684 -41.071 1.00 71.12 772 ARG A O 1
ATOM 6382 N N . ALA A 1 773 ? 12.045 -13.722 -40.369 1.00 60.62 773 ALA A N 1
ATOM 6383 C CA . ALA A 1 773 ? 11.766 -13.186 -41.703 1.00 60.62 773 ALA A CA 1
ATOM 6384 C C . ALA A 1 773 ? 13.048 -12.871 -42.501 1.00 60.62 773 ALA A C 1
ATOM 6386 O O . ALA A 1 773 ? 13.131 -13.174 -43.694 1.00 60.62 773 ALA A O 1
ATOM 6387 N N . ASN A 1 774 ? 14.080 -12.323 -41.855 1.00 57.94 774 ASN A N 1
ATOM 6388 C CA . ASN A 1 774 ? 15.333 -11.986 -42.534 1.00 57.94 774 ASN A CA 1
ATOM 6389 C C . ASN A 1 774 ? 16.156 -13.228 -42.913 1.00 57.94 774 ASN A C 1
ATOM 6391 O O . ASN A 1 774 ? 16.647 -13.302 -44.041 1.00 57.94 774 ASN A O 1
ATOM 6395 N N . ASN A 1 775 ? 16.222 -14.252 -42.054 1.00 55.59 775 ASN A N 1
ATOM 6396 C CA . ASN A 1 775 ? 16.893 -15.513 -42.401 1.00 55.59 775 ASN A CA 1
ATOM 6397 C C . ASN A 1 775 ? 16.167 -16.300 -43.511 1.00 55.59 775 ASN A C 1
ATOM 6399 O O . ASN A 1 775 ? 16.809 -16.892 -44.375 1.00 55.59 775 ASN A O 1
ATOM 6403 N N . THR A 1 776 ? 14.830 -16.262 -43.568 1.00 51.88 776 THR A N 1
ATOM 6404 C CA . THR A 1 776 ? 14.094 -16.898 -44.680 1.00 51.88 776 THR A CA 1
ATOM 6405 C C . THR A 1 776 ? 14.231 -16.133 -46.005 1.00 51.88 776 THR A C 1
ATOM 6407 O O . THR A 1 776 ? 14.189 -16.751 -47.072 1.00 51.88 776 THR A O 1
ATOM 6410 N N . ARG A 1 777 ? 14.480 -14.814 -45.975 1.00 43.84 777 ARG A N 1
ATOM 6411 C CA . ARG A 1 777 ? 14.834 -14.024 -47.171 1.00 43.84 777 ARG A CA 1
ATOM 6412 C C . ARG A 1 777 ? 16.234 -14.337 -47.712 1.00 43.84 777 ARG A C 1
ATOM 6414 O O . ARG A 1 777 ? 16.398 -14.365 -48.931 1.00 43.84 777 ARG A O 1
ATOM 6421 N N . THR A 1 778 ? 17.233 -14.576 -46.859 1.00 40.59 778 THR A N 1
ATOM 6422 C CA . THR A 1 778 ? 18.611 -14.862 -47.308 1.00 40.59 778 THR A CA 1
ATOM 6423 C C . THR A 1 778 ? 18.762 -16.264 -47.904 1.00 40.59 778 THR A C 1
ATOM 6425 O O . THR A 1 778 ? 19.410 -16.406 -48.945 1.00 40.59 778 THR A O 1
ATOM 6428 N N . ASP A 1 779 ? 18.099 -17.281 -47.341 1.00 36.91 779 ASP A N 1
ATOM 6429 C CA . ASP A 1 779 ? 18.060 -18.629 -47.933 1.00 36.91 779 ASP A CA 1
ATOM 6430 C C . ASP A 1 779 ? 17.375 -18.644 -49.313 1.00 36.91 779 ASP A C 1
ATOM 6432 O O . ASP A 1 779 ? 17.828 -19.334 -50.232 1.00 36.91 779 ASP A O 1
ATOM 6436 N N . GLY A 1 780 ? 16.349 -17.807 -49.515 1.00 35.12 780 GLY A N 1
ATOM 6437 C CA . GLY A 1 780 ? 15.633 -17.665 -50.791 1.00 35.12 780 GLY A CA 1
ATOM 6438 C C . GLY A 1 780 ? 16.473 -17.161 -51.979 1.00 35.12 780 GLY A C 1
ATOM 6439 O O . GLY A 1 780 ? 15.992 -17.171 -53.113 1.00 35.12 780 GLY A O 1
ATOM 6440 N N . ILE A 1 781 ? 17.721 -16.733 -51.751 1.00 39.81 781 ILE A N 1
ATOM 6441 C CA . ILE A 1 781 ? 18.613 -16.159 -52.775 1.00 39.81 781 ILE A CA 1
ATOM 6442 C C . ILE A 1 781 ? 19.615 -17.194 -53.337 1.00 39.81 781 ILE A C 1
ATOM 6444 O O . ILE A 1 781 ? 20.271 -16.935 -54.351 1.00 39.81 781 ILE A O 1
ATOM 6448 N N . ARG A 1 782 ? 19.719 -18.408 -52.768 1.00 38.22 782 ARG A N 1
ATOM 6449 C CA . ARG A 1 782 ? 20.634 -19.451 -53.278 1.00 38.22 782 ARG A CA 1
ATOM 6450 C C . ARG A 1 782 ? 19.961 -20.447 -54.238 1.00 38.22 782 ARG A C 1
ATOM 6452 O O . ARG A 1 782 ? 18.906 -21.003 -53.974 1.00 38.22 782 ARG A O 1
ATOM 6459 N N . PHE A 1 783 ? 20.655 -20.709 -55.352 1.00 35.97 783 PHE A N 1
ATOM 6460 C CA . PHE A 1 783 ? 20.355 -21.710 -56.393 1.00 35.97 783 PHE A CA 1
ATOM 6461 C C . PHE A 1 783 ? 19.113 -21.508 -57.289 1.00 35.97 783 PHE A C 1
ATOM 6463 O O . PHE A 1 783 ? 18.279 -22.395 -57.450 1.00 35.97 783 PHE A O 1
ATOM 6470 N N . ARG A 1 784 ? 19.147 -20.451 -58.114 1.00 31.23 784 ARG A N 1
ATOM 6471 C CA . ARG A 1 784 ? 18.814 -20.608 -59.549 1.00 31.23 784 ARG A CA 1
ATOM 6472 C C . ARG A 1 784 ? 20.087 -20.758 -60.385 1.00 31.23 784 ARG A C 1
ATOM 6474 O O . ARG A 1 784 ? 20.520 -19.831 -61.064 1.00 31.23 784 ARG A O 1
ATOM 6481 N N . GLY A 1 785 ? 20.690 -21.946 -60.324 1.00 29.84 785 GLY A N 1
ATOM 6482 C CA . GLY A 1 785 ? 21.748 -22.330 -61.259 1.00 29.84 785 GLY A CA 1
ATOM 6483 C C . GLY A 1 785 ? 21.196 -22.431 -62.685 1.00 29.84 785 GLY A C 1
ATOM 6484 O O . GLY A 1 785 ? 20.142 -23.031 -62.900 1.00 29.84 785 GLY A O 1
ATOM 6485 N N . LYS A 1 786 ? 21.896 -21.838 -63.657 1.00 32.94 786 LYS A N 1
ATOM 6486 C CA . LYS A 1 786 ? 21.630 -22.082 -65.082 1.00 32.94 786 LYS A CA 1
ATOM 6487 C C . LYS A 1 786 ? 22.073 -23.504 -65.462 1.00 32.94 786 LYS A C 1
ATOM 6489 O O . LYS A 1 786 ? 22.955 -24.064 -64.813 1.00 32.94 786 LYS A O 1
ATOM 6494 N N . ARG A 1 787 ? 21.467 -24.047 -66.522 1.00 33.38 787 ARG A N 1
ATOM 6495 C CA . ARG A 1 787 ? 22.114 -25.066 -67.364 1.00 33.38 787 ARG A CA 1
ATOM 6496 C C . ARG A 1 787 ? 23.116 -24.388 -68.298 1.00 33.38 787 ARG A C 1
ATOM 6498 O O . ARG A 1 787 ? 22.857 -23.207 -68.627 1.00 33.38 787 ARG A O 1
#

InterPro domains:
  IPR000909 Phosphatidylinositol-specific phospholipase C, X domain [SM00148] (493-651)
  IPR017946 PLC-like phosphodiesterase, TIM beta/alpha-barrel domain superfamily [G3DSA:3.20.20.190] (115-398)
  IPR017946 PLC-like phosphodiesterase, TIM beta/alpha-barrel domain superfamily [G3DSA:3.20.20.190] (475-768)
  IPR017946 PLC-like phosphodiesterase, TIM beta/alpha-barrel domain superfamily [SSF51695] (121-390)
  IPR017946 PLC-like phosphodiesterase, TIM beta/alpha-barrel domain superfamily [SSF51695] (483-766)
  IPR051057 Phosphoinositide phospholipase C domain-containing protein [PTHR13593] (477-766)

Radius of gyration: 30.67 Å; Cα contacts (8 Å, |Δi|>4): 1593; chains: 1; bounding box: 65×81×108 Å

=== Feature glossary ===
The record interleaves many kinds of information about one protein. Here is each kind framed as the question it answers.

Q: What are the backbone torsion angles?
A: φ (phi) and ψ (psi) are the two rotatable backbone dihedrals per residue: φ is the C(i-1)–N–Cα–C torsion, ψ is the N–Cα–C–N(i+1) torsion, both in degrees on (−180°, 180°]. α-helical residues cluster near (−60°, −45°); β-strand residues near (−120°, +130°). A Ramachandran plot is simply a scatter of (φ, ψ) for every residue.

Q: What is the amino-acid chain?
A: This is the polypeptide sequence — one letter per residue, N-terminus first. Length ranges from a few dozen residues for small domains to over a thousand for large multi-domain proteins.

Q: How mobile is each atom in the crystal?
A: For experimental (PDB) structures, the B-factor (temperature factor) quantifies the positional spread of each atom in the crystal — a combination of thermal vibration and static disorder — in units of Å². High B-factors mark flexible loops or poorly resolved regions; low B-factors mark the rigid, well-ordered core.

Q: Are the domains correctly placed relative to each other?
A: Predicted Aligned Error (PAE) is an AlphaFold confidence matrix: entry (i, j) is the expected error in the position of residue j, in ångströms, when the prediction is superimposed on the true structure at residue i. Low PAE within a block of residues means that block is internally rigid and well-predicted; high PAE between two blocks means their relative placement is uncertain even if each block individually is confident.

Q: How confident is the AlphaFold model at each residue?
A: pLDDT is the predicted lDDT-Cα score: AlphaFold's confidence that the local environment of each residue (all inter-atomic distances within 15 Å) is correctly placed. It is a per-residue number between 0 and 100, with higher meaning more reliable.

Q: What family and function is it annotated with?
A: Functional annotations link the protein to curated databases. InterPro entries identify conserved domains and families by matching the sequence against member-database signatures (Pfam, PROSITE, CDD, …). Gene Ontology (GO) terms describe molecular function, biological process, and cellular component in a controlled vocabulary. CATH places the structure in a hierarchical fold classification (Class/Architecture/Topology/Homologous-superfamily). The organism is the source species.

Q: How big and how compact is the whole molecule?
A: Three whole-structure scalars: the radius of gyration (RMS distance of Cα from centroid, in Å), the count of Cα–Cα contacts (pairs closer than 8 Å and separated by more than four residues in sequence — i.e. tertiary, not local, contacts), and the bounding-box dimensions. Together they distinguish compact globular folds from extended fibres or disordered chains.

Q: What known structures does this most resemble?
A: The Foldseek neighbor list gives the closest experimentally determined structures in the PDB, ranked by structural alignment. TM-score near 1 means near-identical fold; near 0.3 means only rough topology match. This is how one finds what a novel AlphaFold prediction most resembles in the solved-structure universe.

Q: Which residues are buried vs exposed?
A: SASA measures how much of the protein is reachable by solvent. It is computed by rolling a water-sized probe over the atomic surface and summing the exposed area (Å²). Per-residue SASA distinguishes core (buried, low SASA) from surface (exposed, high SASA) residues; total SASA is a whole-molecule size measure.

Q: Which residues are in helices, strands, or loops?
A: Eight-state secondary structure (DSSP): H is the canonical α-helix, G the tighter 3₁₀-helix, I the wider π-helix; E/B are β-structure, T and S are turns and bends, and '-' is everything else. DSSP derives these from the pattern of main-chain N–H···O=C hydrogen bonds, not from the sequence.

Q: Where is each backbone atom in 3D?
A: Structure coordinates are given as an mmCIF _atom_site loop: one row per atom with element, residue name, chain id, sequence number, and x/y/z position in Å. Only the four main-chain atoms per residue are included here; side chains are omitted to keep the record compact.

Q: What if only a Cα trace is available?
A: Three-state secondary structure (P-SEA) collapses the eight DSSP classes into helix (a), strand (b), and coil (c). P-SEA assigns these from Cα geometry alone — distances and angles — without requiring backbone oxygens, so it works on any Cα trace.

Q: What do the rendered images show?
A: The six renders are orthographic views along the three Cartesian axes in both directions. Representation (cartoon, sticks, or surface) and color scheme (sequence-rainbow or by-chain) vary across proteins so the training set covers all the common visualization conventions.

Q: What does the local fold look like, residue by residue?
A: Foldseek's 3Di representation compresses backbone geometry into a per-residue letter drawn from a learned twenty-state alphabet. It captures the tertiary interaction pattern around each residue — which residues are packed against it in space, regardless of where they are in sequence.

Q: What do the diagnostic plots show?
A: The contact map is a binary N×N matrix image: pixel (i, j) is dark where Cα_i and Cα_j are within 8 Å and |i−j|>4. Because the |i−j|>4 filter removes local helical contacts, off-diagonal stripes parallel to the main diagonal indicate parallel β-sheets; stripes perpendicular to it indicate antiparallel β-sheets. The Ramachandran plot scatters every residue's (φ, ψ) pair against the sterically allowed regions. The PAE heatmap renders the predicted-aligned-error matrix.